Protein AF-0000000084576314 (afdb_homodimer)

Structure (mmCIF, N/CA/C/O backbone):
data_AF-0000000084576314-model_v1
#
loop_
_entity.id
_entity.type
_entity.pdbx_description
1 polymer 'Uncharacterized protein'
#
loop_
_atom_site.group_PDB
_atom_site.id
_atom_site.type_symbol
_atom_site.label_atom_id
_atom_site.label_alt_id
_atom_site.label_comp_id
_atom_site.label_asym_id
_atom_site.label_entity_id
_atom_site.label_seq_id
_atom_site.pdbx_PDB_ins_code
_atom_site.Cartn_x
_atom_site.Cartn_y
_atom_site.Cartn_z
_atom_site.occupancy
_atom_site.B_iso_or_equiv
_atom_site.auth_seq_id
_atom_site.auth_comp_id
_atom_site.auth_asym_id
_atom_site.auth_atom_id
_atom_site.pdbx_PDB_model_num
ATOM 1 N N . MET A 1 1 ? 23.469 118.312 13.883 1 20.16 1 MET A N 1
ATOM 2 C CA . MET A 1 1 ? 24.484 118.375 14.922 1 20.16 1 MET A CA 1
ATOM 3 C C . MET A 1 1 ? 24.5 119.75 15.578 1 20.16 1 MET A C 1
ATOM 5 O O . MET A 1 1 ? 25.094 119.938 16.641 1 20.16 1 MET A O 1
ATOM 9 N N . ASN A 1 2 ? 23.922 120.625 14.766 1 16.31 2 ASN A N 1
ATOM 10 C CA . ASN A 1 2 ? 24.469 121.938 14.82 1 16.31 2 ASN A CA 1
ATOM 11 C C . ASN A 1 2 ? 24.141 122.625 16.141 1 16.31 2 ASN A C 1
ATOM 13 O O . ASN A 1 2 ? 25.031 123.188 16.812 1 16.31 2 ASN A O 1
ATOM 17 N N . SER A 1 3 ? 22.984 123.125 16.281 1 17.83 3 SER A N 1
ATOM 18 C CA . SER A 1 3 ? 22.75 124.562 16.266 1 17.83 3 SER A CA 1
ATOM 19 C C . SER A 1 3 ? 22.594 125.125 17.688 1 17.83 3 SER A C 1
ATOM 21 O O . SER A 1 3 ? 21.516 125.062 18.266 1 17.83 3 SER A O 1
ATOM 23 N N . PHE A 1 4 ? 23.578 124.688 18.641 1 20.58 4 PHE A N 1
ATOM 24 C CA . PHE A 1 4 ? 23.625 124.75 20.094 1 20.58 4 PHE A CA 1
ATOM 25 C C . PHE A 1 4 ? 23.609 126.188 20.594 1 20.58 4 PHE A C 1
ATOM 27 O O . PHE A 1 4 ? 24.641 126.875 20.578 1 20.58 4 PHE A O 1
ATOM 34 N N . SER A 1 5 ? 22.547 126.75 20.016 1 17.62 5 SER A N 1
ATOM 35 C CA . SER A 1 5 ? 22.438 128.25 20.078 1 17.62 5 SER A CA 1
ATOM 36 C C . SER A 1 5 ? 22.656 128.75 21.516 1 17.62 5 SER A C 1
ATOM 38 O O . SER A 1 5 ? 22.078 128.125 22.453 1 17.62 5 SER A O 1
ATOM 40 N N . ALA A 1 6 ? 23.641 129.5 21.688 1 17.08 6 ALA A N 1
ATOM 41 C CA . ALA A 1 6 ? 24.594 130.125 22.594 1 17.08 6 ALA A CA 1
ATOM 42 C C . ALA A 1 6 ? 23.891 131.125 23.516 1 17.08 6 ALA A C 1
ATOM 44 O O . ALA A 1 6 ? 24.234 131.25 24.703 1 17.08 6 ALA A O 1
ATOM 45 N N . SER A 1 7 ? 22.688 131.75 23.094 1 16.14 7 SER A N 1
ATOM 46 C CA . SER A 1 7 ? 22.812 133.125 23.25 1 16.14 7 SER A CA 1
ATOM 47 C C . SER A 1 7 ? 22.609 133.5 24.703 1 16.14 7 SER A C 1
ATOM 49 O O . SER A 1 7 ? 21.531 133.375 25.266 1 16.14 7 SER A O 1
ATOM 51 N N . ILE A 1 8 ? 23.625 133.5 25.672 1 18.94 8 ILE A N 1
ATOM 52 C CA . ILE A 1 8 ? 23.812 133.625 27.109 1 18.94 8 ILE A CA 1
ATOM 53 C C . ILE A 1 8 ? 23.625 135.125 27.469 1 18.94 8 ILE A C 1
ATOM 55 O O . ILE A 1 8 ? 24.125 135.625 28.5 1 18.94 8 ILE A O 1
ATOM 59 N N . THR A 1 9 ? 22.609 135.75 26.734 1 15.67 9 THR A N 1
ATOM 60 C CA . THR A 1 9 ? 22.734 137.25 26.609 1 15.67 9 THR A CA 1
ATOM 61 C C . THR A 1 9 ? 23 137.875 27.969 1 15.67 9 THR A C 1
ATOM 63 O O . THR A 1 9 ? 22.641 137.25 29 1 15.67 9 THR A O 1
ATOM 66 N N . ASN A 1 10 ? 23.203 139.25 28.016 1 15.55 10 ASN A N 1
ATOM 67 C CA . ASN A 1 10 ? 24 140.5 28.375 1 15.55 10 ASN A CA 1
ATOM 68 C C . ASN A 1 10 ? 23.625 141 29.766 1 15.55 10 ASN A C 1
ATOM 70 O O . ASN A 1 10 ? 22.531 140.75 30.25 1 15.55 10 ASN A O 1
ATOM 74 N N . TRP A 1 11 ? 24.391 142.25 30.438 1 16.5 11 TRP A N 1
ATOM 75 C CA . TRP A 1 11 ? 25.484 142.5 31.359 1 16.5 11 TRP A CA 1
ATOM 76 C C . TRP A 1 11 ? 25.016 143.25 32.562 1 16.5 11 TRP A C 1
ATOM 78 O O . TRP A 1 11 ? 25.422 143 33.688 1 16.5 11 TRP A O 1
ATOM 88 N N . LEU A 1 12 ? 23.875 144.25 32.531 1 15.94 12 LEU A N 1
ATOM 89 C CA . LEU A 1 12 ? 23.984 145.625 32.719 1 15.94 12 LEU A CA 1
ATOM 90 C C . LEU A 1 12 ? 23.984 146 34.188 1 15.94 12 LEU A C 1
ATOM 92 O O . LEU A 1 12 ? 23.359 145.375 35 1 15.94 12 LEU A O 1
ATOM 96 N N . GLY A 1 13 ? 24.547 147.375 34.562 1 15.26 13 GLY A N 1
ATOM 97 C CA . GLY A 1 13 ? 25.5 148.125 35.438 1 15.26 13 GLY A CA 1
ATOM 98 C C . GLY A 1 13 ? 24.891 148.5 36.75 1 15.26 13 GLY A C 1
ATOM 99 O O . GLY A 1 13 ? 23.734 148.25 37.031 1 15.26 13 GLY A O 1
ATOM 100 N N . ASN A 1 14 ? 24.922 150 37.156 1 15.3 14 ASN A N 1
ATOM 101 C CA . ASN A 1 14 ? 25.797 150.625 38.094 1 15.3 14 ASN A CA 1
ATOM 102 C C . ASN A 1 14 ? 25.031 151.125 39.312 1 15.3 14 ASN A C 1
ATOM 104 O O . ASN A 1 14 ? 25.422 150.875 40.438 1 15.3 14 ASN A O 1
ATOM 108 N N . SER A 1 15 ? 24.391 152.5 39.344 1 15.24 15 SER A N 1
ATOM 109 C CA . SER A 1 15 ? 24.984 153.625 40.094 1 15.24 15 SER A CA 1
ATOM 110 C C . SER A 1 15 ? 24.406 153.625 41.531 1 15.24 15 SER A C 1
ATOM 112 O O . SER A 1 15 ? 23.375 153 41.812 1 15.24 15 SER A O 1
ATOM 114 N N . ALA A 1 16 ? 24.266 155.125 42.125 1 17.11 16 ALA A N 1
ATOM 115 C CA . ALA A 1 16 ? 24.812 156 43.188 1 17.11 16 ALA A CA 1
ATOM 116 C C . ALA A 1 16 ? 23.844 156.125 44.344 1 17.11 16 ALA A C 1
ATOM 118 O O . ALA A 1 16 ? 22.625 155.875 44.188 1 17.11 16 ALA A O 1
ATOM 119 N N . ARG A 1 17 ? 24.438 156.375 45.531 1 18.44 17 ARG A N 1
ATOM 120 C CA . ARG A 1 17 ? 24.375 156.25 47 1 18.44 17 ARG A CA 1
ATOM 121 C C . ARG A 1 17 ? 23.5 157.375 47.562 1 18.44 17 ARG A C 1
ATOM 123 O O . ARG A 1 17 ? 22.922 157.25 48.625 1 18.44 17 ARG A O 1
ATOM 130 N N . THR A 1 18 ? 23.25 158.625 46.812 1 17.7 18 THR A N 1
ATOM 131 C CA . THR A 1 18 ? 23.594 159.75 47.688 1 17.7 18 THR A CA 1
ATOM 132 C C . THR A 1 18 ? 22.578 159.875 48.812 1 17.7 18 THR A C 1
ATOM 134 O O . THR A 1 18 ? 21.406 159.5 48.625 1 17.7 18 THR A O 1
ATOM 137 N N . SER A 1 19 ? 23.016 160.375 50.062 1 16.98 19 SER A N 1
ATOM 138 C CA . SER A 1 19 ? 22.938 160.375 51.531 1 16.98 19 SER A CA 1
ATOM 139 C C . SER A 1 19 ? 21.844 161.375 51.969 1 16.98 19 SER A C 1
ATOM 141 O O . SER A 1 19 ? 21.094 161.125 52.906 1 16.98 19 SER A O 1
ATOM 143 N N . GLU A 1 20 ? 21.812 162.625 51.438 1 17.23 20 GLU A N 1
ATOM 144 C CA . GLU A 1 20 ? 22.094 163.625 52.5 1 17.23 20 GLU A CA 1
ATOM 145 C C . GLU A 1 20 ? 20.844 164 53.312 1 17.23 20 GLU A C 1
ATOM 147 O O . GLU A 1 20 ? 20.875 163.875 54.562 1 17.23 20 GLU A O 1
ATOM 152 N N . ASN A 1 21 ? 19.922 164.875 52.875 1 17.55 21 ASN A N 1
ATOM 153 C CA . ASN A 1 21 ? 19.766 166.125 53.5 1 17.55 21 ASN A CA 1
ATOM 154 C C . ASN A 1 21 ? 18.5 166.25 54.375 1 17.55 21 ASN A C 1
ATOM 156 O O . ASN A 1 21 ? 17.422 166.5 53.875 1 17.55 21 ASN A O 1
ATOM 160 N N . GLU A 1 22 ? 18.266 165.25 55.156 1 19.33 22 GLU A N 1
ATOM 161 C CA . GLU A 1 22 ? 16.984 165.375 55.844 1 19.33 22 GLU A CA 1
ATOM 162 C C . GLU A 1 22 ? 16.984 166.5 56.875 1 19.33 22 GLU A C 1
ATOM 164 O O . GLU A 1 22 ? 17.734 166.375 57.844 1 19.33 22 GLU A O 1
ATOM 169 N N . SER A 1 23 ? 16.703 167.75 56.375 1 18.94 23 SER A N 1
ATOM 170 C CA . SER A 1 23 ? 16.656 168.875 57.344 1 18.94 23 SER A CA 1
ATOM 171 C C . SER A 1 23 ? 15.57 168.625 58.406 1 18.94 23 SER A C 1
ATOM 173 O O . SER A 1 23 ? 14.633 167.875 58.156 1 18.94 23 SER A O 1
ATOM 175 N N . ALA A 1 24 ? 15.461 169.5 59.469 1 20.81 24 ALA A N 1
ATOM 176 C CA . ALA A 1 24 ? 15.297 169.5 60.938 1 20.81 24 ALA A CA 1
ATOM 177 C C . ALA A 1 24 ? 13.828 169.75 61.312 1 20.81 24 ALA A C 1
ATOM 179 O O . ALA A 1 24 ? 13.445 169.375 62.438 1 20.81 24 ALA A O 1
ATOM 180 N N . PRO A 1 25 ? 12.742 169.625 60.438 1 23.64 25 PRO A N 1
ATOM 181 C CA . PRO A 1 25 ? 11.883 170.75 60.938 1 23.64 25 PRO A CA 1
ATOM 182 C C . PRO A 1 25 ? 11.297 170.375 62.312 1 23.64 25 PRO A C 1
ATOM 184 O O . PRO A 1 25 ? 11.203 169.25 62.719 1 23.64 25 PRO A O 1
ATOM 187 N N . HIS A 1 26 ? 11.039 171.5 63.188 1 21.31 26 HIS A N 1
ATOM 188 C CA . HIS A 1 26 ? 10.836 171.75 64.625 1 21.31 26 HIS A CA 1
ATOM 189 C C . HIS A 1 26 ? 9.453 171.25 65.062 1 21.31 26 HIS A C 1
ATOM 191 O O . HIS A 1 26 ? 8.477 171.375 64.312 1 21.31 26 HIS A O 1
ATOM 197 N N . ARG A 1 27 ? 9.367 170.375 66.062 1 22.91 27 ARG A N 1
ATOM 198 C CA . ARG A 1 27 ? 8.391 169.5 66.688 1 22.91 27 ARG A CA 1
ATOM 199 C C . ARG A 1 27 ? 7.336 170.25 67.438 1 22.91 27 ARG A C 1
ATOM 201 O O . ARG A 1 27 ? 7.328 170.25 68.688 1 22.91 27 ARG A O 1
ATOM 208 N N . GLN A 1 28 ? 6.828 171.375 66.875 1 23.03 28 GLN A N 1
ATOM 209 C CA . GLN A 1 28 ? 6.102 172.125 67.938 1 23.03 28 GLN A CA 1
ATOM 210 C C . GLN A 1 28 ? 4.945 171.375 68.5 1 23.03 28 GLN A C 1
ATOM 212 O O . GLN A 1 28 ? 4.266 170.625 67.75 1 23.03 28 GLN A O 1
ATOM 217 N N . THR A 1 29 ? 4.977 171 69.75 1 23.23 29 THR A N 1
ATOM 218 C CA . THR A 1 29 ? 4.383 170.125 70.688 1 23.23 29 THR A CA 1
ATOM 219 C C . THR A 1 29 ? 2.928 170.5 71 1 23.23 29 THR A C 1
ATOM 221 O O . THR A 1 29 ? 2.277 169.875 71.812 1 23.23 29 THR A O 1
ATOM 224 N N . SER A 1 30 ? 2.137 171 69.938 1 25.97 30 SER A N 1
ATOM 225 C CA . SER A 1 30 ? 0.893 171.5 70.438 1 25.97 30 SER A CA 1
ATOM 226 C C . SER A 1 30 ? 0.046 170.5 71.188 1 25.97 30 SER A C 1
ATOM 228 O O . SER A 1 30 ? -0.097 169.375 70.75 1 25.97 30 SER A O 1
ATOM 230 N N . LEU A 1 31 ? -0.081 170.625 72.438 1 27.41 31 LEU A N 1
ATOM 231 C CA . LEU A 1 31 ? -0.652 169.875 73.562 1 27.41 31 LEU A CA 1
ATOM 232 C C . LEU A 1 31 ? -2.158 169.75 73.438 1 27.41 31 LEU A C 1
ATOM 234 O O . LEU A 1 31 ? -2.926 170.625 73.625 1 27.41 31 LEU A O 1
ATOM 238 N N . ARG A 1 32 ? -2.607 169.25 72.188 1 28.77 32 ARG A N 1
ATOM 239 C CA . ARG A 1 32 ? -4.047 169.375 71.938 1 28.77 32 ARG A CA 1
ATOM 240 C C . ARG A 1 32 ? -4.805 168.5 72.938 1 28.77 32 ARG A C 1
ATOM 242 O O . ARG A 1 32 ? -4.27 167.5 73.5 1 28.77 32 ARG A O 1
ATOM 249 N N . ARG A 1 33 ? -5.922 169 73.312 1 37.41 33 ARG A N 1
ATOM 250 C CA . ARG A 1 33 ? -7.121 168.75 74.125 1 37.41 33 ARG A CA 1
ATOM 251 C C . ARG A 1 33 ? -7.719 167.375 73.812 1 37.41 33 ARG A C 1
ATOM 253 O O . ARG A 1 33 ? -8.531 167.25 72.938 1 37.41 33 ARG A O 1
ATOM 260 N N . HIS A 1 34 ? -6.816 166.25 73.812 1 34.97 34 HIS A N 1
ATOM 261 C CA . HIS A 1 34 ? -7 165 73.25 1 34.97 34 HIS A CA 1
ATOM 262 C C . HIS A 1 34 ? -7.996 164.125 74 1 34.97 34 HIS A C 1
ATOM 264 O O . HIS A 1 34 ? -8.148 162.875 73.75 1 34.97 34 HIS A O 1
ATOM 270 N N . GLY A 1 35 ? -8.469 164.75 75.125 1 34.69 35 GLY A N 1
ATOM 271 C CA . GLY A 1 35 ? -8.922 163.75 76.125 1 34.69 35 GLY A CA 1
ATOM 272 C C . GLY A 1 35 ? -10.156 163 75.688 1 34.69 35 GLY A C 1
ATOM 273 O O . GLY A 1 35 ? -10.234 161.75 75.875 1 34.69 35 GLY A O 1
ATOM 274 N N . GLU A 1 36 ? -11.242 163.75 75.438 1 45.66 36 GLU A N 1
ATOM 275 C CA . GLU A 1 36 ? -12.578 163.125 75.438 1 45.66 36 GLU A CA 1
ATOM 276 C C . GLU A 1 36 ? -12.812 162.25 74.188 1 45.66 36 GLU A C 1
ATOM 278 O O . GLU A 1 36 ? -13.703 161.375 74.188 1 45.66 36 GLU A O 1
ATOM 283 N N . GLY A 1 37 ? -12.133 162.625 73.188 1 45.88 37 GLY A N 1
ATOM 284 C CA . GLY A 1 37 ? -12.281 162 71.875 1 45.88 37 GLY A CA 1
ATOM 285 C C . GLY A 1 37 ? -11.773 160.5 71.875 1 45.88 37 GLY A C 1
ATOM 286 O O . GLY A 1 37 ? -12.078 159.75 70.938 1 45.88 37 GLY A O 1
ATOM 287 N N . ASP A 1 38 ? -10.867 160.25 72.875 1 53.19 38 ASP A N 1
ATOM 288 C CA . ASP A 1 38 ? -10.141 159 72.812 1 53.19 38 ASP A CA 1
ATOM 289 C C . ASP A 1 38 ? -11.031 157.875 73.312 1 53.19 38 ASP A C 1
ATOM 291 O O . ASP A 1 38 ? -10.953 156.75 72.75 1 53.19 38 ASP A O 1
ATOM 295 N N . TYR A 1 39 ? -11.852 158.25 74.188 1 55 39 TYR A N 1
ATOM 296 C CA . TYR A 1 39 ? -12.602 157.125 74.75 1 55 39 TYR A CA 1
ATOM 297 C C . TYR A 1 39 ? -13.625 156.625 73.75 1 55 39 TYR A C 1
ATOM 299 O O . TYR A 1 39 ? -13.812 155.375 73.625 1 55 39 TYR A O 1
ATOM 307 N N . ARG A 1 40 ? -14.297 157.5 73.062 1 58.59 40 ARG A N 1
ATOM 308 C CA . ARG A 1 40 ? -15.266 157.125 72.062 1 58.59 40 ARG A CA 1
ATOM 309 C C . ARG A 1 40 ? -14.602 156.375 71 1 58.59 40 ARG A C 1
ATOM 311 O O . ARG A 1 40 ? -15.172 155.375 70.438 1 58.59 40 ARG A O 1
ATOM 318 N N . GLN A 1 41 ? -13.438 156.75 70.812 1 60.41 41 GLN A N 1
ATOM 319 C CA . GLN A 1 41 ? -12.719 156 69.75 1 60.41 41 GLN A CA 1
ATOM 320 C C . GLN A 1 41 ? -12.305 154.625 70.188 1 60.41 41 GLN A C 1
ATOM 322 O O . GLN A 1 41 ? -12.352 153.75 69.375 1 60.41 41 GLN A O 1
ATOM 327 N N . ARG A 1 42 ? -12.031 154.5 71.375 1 65.5 42 ARG A N 1
ATOM 328 C CA . ARG A 1 42 ? -11.641 153.25 71.875 1 65.5 42 ARG A CA 1
ATOM 329 C C . ARG A 1 42 ? -12.852 152.25 72 1 65.5 42 ARG A C 1
ATOM 331 O O . ARG A 1 42 ? -12.75 151.125 71.688 1 65.5 42 ARG A O 1
ATOM 338 N N . HIS A 1 43 ? -13.914 152.875 72.312 1 63.5 43 HIS A N 1
ATOM 339 C CA . HIS A 1 43 ? -15.148 152.125 72.375 1 63.5 43 HIS A CA 1
ATOM 340 C C . HIS A 1 43 ? -15.602 151.625 71 1 63.5 43 HIS A C 1
ATOM 342 O O . HIS A 1 43 ? -16 150.5 70.812 1 63.5 43 HIS A O 1
ATOM 348 N N . LEU A 1 44 ? -15.547 152.625 70.188 1 65.75 44 LEU A N 1
ATOM 349 C CA . LEU A 1 44 ? -15.898 152.375 68.812 1 65.75 44 LEU A CA 1
ATOM 350 C C . LEU A 1 44 ? -14.914 151.375 68.25 1 65.75 44 LEU A C 1
ATOM 352 O O . LEU A 1 44 ? -15.312 150.375 67.5 1 65.75 44 LEU A O 1
ATOM 356 N N . ALA A 1 45 ? -13.727 151.5 68.625 1 66.81 45 ALA A N 1
ATOM 357 C CA . ALA A 1 45 ? -12.703 150.625 68.188 1 66.81 45 ALA A CA 1
ATOM 358 C C . ALA A 1 45 ? -12.914 149.25 68.812 1 66.81 45 ALA A C 1
ATOM 360 O O . ALA A 1 45 ? -12.742 148.25 68.125 1 66.81 45 ALA A O 1
ATOM 361 N N . LEU A 1 46 ? -13.328 149.25 70 1 70.62 46 LEU A N 1
ATOM 362 C CA . LEU A 1 46 ? -13.594 148 70.688 1 70.62 46 LEU A CA 1
ATOM 363 C C . LEU A 1 46 ? -14.867 147.25 70.188 1 70.62 46 LEU A C 1
ATOM 365 O O . LEU A 1 46 ? -14.93 146.125 70 1 70.62 46 LEU A O 1
ATOM 369 N N . GLU A 1 47 ? -15.812 148.125 69.875 1 69.56 47 GLU A N 1
ATOM 370 C CA . GLU A 1 47 ? -17.031 147.625 69.25 1 69.56 47 GLU A CA 1
ATOM 371 C C . GLU A 1 47 ? -16.734 147.125 67.875 1 69.56 47 GLU A C 1
ATOM 373 O O . GLU A 1 47 ? -17.281 146 67.5 1 69.56 47 GLU A O 1
ATOM 378 N N . GLY A 1 48 ? -15.984 147.875 67.25 1 70.5 48 GLY A N 1
ATOM 379 C CA . GLY A 1 48 ? -15.539 147.375 65.938 1 70.5 48 GLY A CA 1
ATOM 380 C C . GLY A 1 48 ? -14.727 146.125 66.062 1 70.5 48 GLY A C 1
ATOM 381 O O . GLY A 1 48 ? -14.906 145.125 65.25 1 70.5 48 GLY A O 1
ATOM 382 N N . ALA A 1 49 ? -13.914 146 67 1 71.62 49 ALA A N 1
ATOM 383 C CA . ALA A 1 49 ? -13.102 144.875 67.25 1 71.62 49 ALA A CA 1
ATOM 384 C C . ALA A 1 49 ? -13.953 143.625 67.75 1 71.62 49 ALA A C 1
ATOM 386 O O . ALA A 1 49 ? -13.742 142.5 67.312 1 71.62 49 ALA A O 1
ATOM 387 N N . PHE A 1 50 ? -14.945 143.875 68.438 1 72.38 50 PHE A N 1
ATOM 388 C CA . PHE A 1 50 ? -15.891 142.875 68.938 1 72.38 50 PHE A CA 1
ATOM 389 C C . PHE A 1 50 ? -16.781 142.375 67.75 1 72.38 50 PHE A C 1
ATOM 391 O O . PHE A 1 50 ? -17.031 141.25 67.688 1 72.38 50 PHE A O 1
ATOM 398 N N . ALA A 1 51 ? -17.203 143.375 67.062 1 72.75 51 ALA A N 1
ATOM 399 C CA . ALA A 1 51 ? -18 143 65.938 1 72.75 51 ALA A CA 1
ATOM 400 C C . ALA A 1 51 ? -17.203 142.25 64.938 1 72.75 51 ALA A C 1
ATOM 402 O O . ALA A 1 51 ? -17.703 141.25 64.438 1 72.75 51 ALA A O 1
ATOM 403 N N . LYS A 1 52 ? -16.047 142.625 64.812 1 73.94 52 LYS A N 1
ATOM 404 C CA . LYS A 1 52 ? -15.164 141.75 63.906 1 73.94 52 LYS A CA 1
ATOM 405 C C . LYS A 1 52 ? -14.859 140.375 64.562 1 73.94 52 LYS A C 1
ATOM 407 O O . LYS A 1 52 ? -14.859 139.375 63.844 1 73.94 52 LYS A O 1
ATOM 412 N N . ALA A 1 53 ? -14.703 140.25 65.688 1 72.38 53 ALA A N 1
ATOM 413 C CA . ALA A 1 53 ? -14.422 139 66.375 1 72.38 53 ALA A CA 1
ATOM 414 C C . ALA A 1 53 ? -15.641 138.125 66.375 1 72.38 53 ALA A C 1
ATOM 416 O O . ALA A 1 53 ? -15.516 136.875 66.25 1 72.38 53 ALA A O 1
ATOM 417 N N . THR A 1 54 ? -16.797 138.75 66.438 1 73.88 54 THR A N 1
ATOM 418 C CA . THR A 1 54 ? -18.031 137.875 66.375 1 73.88 54 THR A CA 1
ATOM 419 C C . THR A 1 54 ? -18.266 137.375 65 1 73.88 54 THR A C 1
ATOM 421 O O . THR A 1 54 ? -18.672 136.25 64.812 1 73.88 54 THR A O 1
ATOM 424 N N . LYS A 1 55 ? -17.969 138.25 64.062 1 76 55 LYS A N 1
ATOM 425 C CA . LYS A 1 55 ? -18.078 137.875 62.688 1 76 55 LYS A CA 1
ATOM 426 C C . LYS A 1 55 ? -17.062 136.75 62.375 1 76 55 LYS A C 1
ATOM 428 O O . LYS A 1 55 ? -17.391 135.75 61.688 1 76 55 LYS A O 1
ATOM 433 N N . ASP A 1 56 ? -15.961 136.875 62.875 1 76.5 56 ASP A N 1
ATOM 434 C CA . ASP A 1 56 ? -14.922 135.875 62.656 1 76.5 56 ASP A CA 1
ATOM 435 C C . ASP A 1 56 ? -15.258 134.5 63.406 1 76.5 56 ASP A C 1
ATOM 437 O O . ASP A 1 56 ? -15.008 133.5 62.906 1 76.5 56 ASP A O 1
ATOM 441 N N . LEU A 1 57 ? -15.898 134.625 64.438 1 75.81 57 LEU A N 1
ATOM 442 C CA . LEU A 1 57 ? -16.344 133.5 65.188 1 75.81 57 LEU A CA 1
ATOM 443 C C . LEU A 1 57 ? -17.453 132.75 64.5 1 75.81 57 LEU A C 1
ATOM 445 O O . LEU A 1 57 ? -17.453 131.5 64.438 1 75.81 57 LEU A O 1
ATOM 449 N N . GLU A 1 58 ? -18.359 133.5 64 1 79 58 GLU A N 1
ATOM 450 C CA . GLU A 1 58 ? -19.438 132.875 63.219 1 79 58 GLU A CA 1
ATOM 451 C C . GLU A 1 58 ? -18.906 132.25 61.969 1 79 58 GLU A C 1
ATOM 453 O O . GLU A 1 58 ? -19.328 131.125 61.625 1 79 58 GLU A O 1
ATOM 458 N N . ALA A 1 59 ? -17.953 132.875 61.406 1 79.62 59 ALA A N 1
ATOM 459 C CA . ALA A 1 59 ? -17.359 132.25 60.219 1 79.62 59 ALA A CA 1
ATOM 460 C C . ALA A 1 59 ? -16.562 131 60.562 1 79.62 59 ALA A C 1
ATOM 462 O O . ALA A 1 59 ? -16.641 130 59.812 1 79.62 59 ALA A O 1
ATOM 463 N N . THR A 1 60 ? -16.016 130.875 61.594 1 79.69 60 THR A N 1
ATOM 464 C CA . THR A 1 60 ? -15.242 129.75 62 1 79.69 60 THR A CA 1
ATOM 465 C C . THR A 1 60 ? -16.156 128.625 62.469 1 79.69 60 THR A C 1
ATOM 467 O O . THR A 1 60 ? -15.859 127.375 62.25 1 79.69 60 THR A O 1
ATOM 470 N N . LYS A 1 61 ? -17.281 129 63 1 79.25 61 LYS A N 1
ATOM 471 C CA . LYS A 1 61 ? -18.25 127.938 63.406 1 79.25 61 LYS A CA 1
ATOM 472 C C . LYS A 1 61 ? -18.875 127.312 62.188 1 79.25 61 LYS A C 1
ATOM 474 O O . LYS A 1 61 ? -19.094 126.062 62.188 1 79.25 61 LYS A O 1
ATOM 479 N N . ARG A 1 62 ? -19.125 128.125 61.219 1 82.12 62 ARG A N 1
ATOM 480 C CA . ARG A 1 62 ? -19.641 127.562 60 1 82.12 62 ARG A CA 1
ATOM 481 C C . ARG A 1 62 ? -18.625 126.688 59.344 1 82.12 62 ARG A C 1
ATOM 483 O O . ARG A 1 62 ? -18.969 125.562 58.875 1 82.12 62 ARG A O 1
ATOM 490 N N . ARG A 1 63 ? -17.438 126.938 59.438 1 82.5 63 ARG A N 1
ATOM 491 C CA . ARG A 1 63 ? -16.391 126.062 58.875 1 82.5 63 ARG A CA 1
ATOM 492 C C . ARG A 1 63 ? -16.234 124.812 59.688 1 82.5 63 ARG A C 1
ATOM 494 O O . ARG A 1 63 ? -16 123.75 59.125 1 82.5 63 ARG A O 1
ATOM 501 N N . GLU A 1 64 ? -16.484 124.812 60.906 1 81.38 64 GLU A N 1
ATOM 502 C CA . GLU A 1 64 ? -16.453 123.625 61.75 1 81.38 64 GLU A CA 1
ATOM 503 C C . GLU A 1 64 ? -17.594 122.688 61.438 1 81.38 64 GLU A C 1
ATOM 505 O O . GLU A 1 64 ? -17.375 121.5 61.375 1 81.38 64 GLU A O 1
ATOM 510 N N . GLU A 1 65 ? -18.719 123.375 61.125 1 84.25 65 GLU A N 1
ATOM 511 C CA . GLU A 1 65 ? -19.844 122.562 60.75 1 84.25 65 GLU A CA 1
ATOM 512 C C . GLU A 1 65 ? -19.609 121.875 59.406 1 84.25 65 GLU A C 1
ATOM 514 O O . GLU A 1 65 ? -19.891 120.688 59.25 1 84.25 65 GLU A O 1
ATOM 519 N N . ASP A 1 66 ? -18.953 122.562 58.562 1 84.38 66 ASP A N 1
ATOM 520 C CA . ASP A 1 66 ? -18.656 122 57.25 1 84.38 66 ASP A CA 1
ATOM 521 C C . ASP A 1 66 ? -17.594 120.875 57.344 1 84.38 66 ASP A C 1
ATOM 523 O O . ASP A 1 66 ? -17.703 119.875 56.688 1 84.38 66 ASP A O 1
ATOM 527 N N . MET A 1 67 ? -16.719 121.062 58.281 1 85 67 MET A N 1
ATOM 528 C CA . MET A 1 67 ? -15.656 120.062 58.469 1 85 67 MET A CA 1
ATOM 529 C C . MET A 1 67 ? -16.172 118.875 59.188 1 85 67 MET A C 1
ATOM 531 O O . MET A 1 67 ? -15.766 117.75 58.844 1 85 67 MET A O 1
ATOM 535 N N . GLN A 1 68 ? -17.172 119.125 59.969 1 84.19 68 GLN A N 1
ATOM 536 C CA . GLN A 1 68 ? -17.797 118 60.625 1 84.19 68 GLN A CA 1
ATOM 537 C C . GLN A 1 68 ? -18.594 117.188 59.656 1 84.19 68 GLN A C 1
ATOM 539 O O . GLN A 1 68 ? -18.547 115.938 59.688 1 84.19 68 GLN A O 1
ATOM 544 N N . ASP A 1 69 ? -19.188 117.812 58.75 1 86.19 69 ASP A N 1
ATOM 545 C CA . ASP A 1 69 ? -19.938 117.125 57.719 1 86.19 69 ASP A CA 1
ATOM 546 C C . ASP A 1 69 ? -19 116.375 56.781 1 86.19 69 ASP A C 1
ATOM 548 O O . ASP A 1 69 ? -19.281 115.25 56.406 1 86.19 69 ASP A O 1
ATOM 552 N N . ALA A 1 70 ? -17.922 116.938 56.625 1 86.81 70 ALA A N 1
ATOM 553 C CA . ALA A 1 70 ? -16.938 116.312 55.75 1 86.81 70 ALA A CA 1
ATOM 554 C C . ALA A 1 70 ? -16.312 115.125 56.406 1 86.81 70 ALA A C 1
ATOM 556 O O . ALA A 1 70 ? -16.109 114.062 55.781 1 86.81 70 ALA A O 1
ATOM 557 N N . ILE A 1 71 ? -16.078 115.125 57.656 1 87.81 71 ILE A N 1
ATOM 558 C CA . ILE A 1 71 ? -15.523 114 58.438 1 87.81 71 ILE A CA 1
ATOM 559 C C . ILE A 1 71 ? -16.516 112.875 58.469 1 87.81 71 ILE A C 1
ATOM 561 O O . ILE A 1 71 ? -16.141 111.688 58.281 1 87.81 71 ILE A O 1
ATOM 565 N N . GLN A 1 72 ? -17.812 113.375 58.594 1 87.31 72 GLN A N 1
ATOM 566 C CA . GLN A 1 72 ? -18.844 112.312 58.625 1 87.31 72 GLN A CA 1
ATOM 567 C C . GLN A 1 72 ? -18.984 111.625 57.281 1 87.31 72 GLN A C 1
ATOM 569 O O . GLN A 1 72 ? -19.125 110.375 57.219 1 87.31 72 GLN A O 1
ATOM 574 N N . THR A 1 73 ? -18.875 112.375 56.281 1 88.62 73 THR A N 1
ATOM 575 C CA . THR A 1 73 ? -18.984 111.812 54.938 1 88.62 73 THR A CA 1
ATOM 576 C C . THR A 1 73 ? -17.797 110.938 54.656 1 88.62 73 THR A C 1
ATOM 578 O O . THR A 1 73 ? -17.953 109.812 54.125 1 88.62 73 THR A O 1
ATOM 581 N N . LEU A 1 74 ? -16.625 111.25 55.062 1 88.94 74 LEU A N 1
ATOM 582 C CA . LEU A 1 74 ? -15.406 110.5 54.812 1 88.94 74 LEU A CA 1
ATOM 583 C C . LEU A 1 74 ? -15.406 109.188 55.656 1 88.94 74 LEU A C 1
ATOM 585 O O . LEU A 1 74 ? -14.969 108.125 55.188 1 88.94 74 LEU A O 1
ATOM 589 N N . GLN A 1 75 ? -16.047 109.312 56.781 1 87.56 75 GLN A N 1
ATOM 590 C CA . GLN A 1 75 ? -16.156 108.125 57.656 1 87.56 75 GLN A CA 1
ATOM 591 C C . GLN A 1 75 ? -17.109 107.125 57.062 1 87.56 75 GLN A C 1
ATOM 593 O O . GLN A 1 75 ? -16.828 105.938 57.062 1 87.56 75 GLN A O 1
ATOM 598 N N . THR A 1 76 ? -18.156 107.625 56.5 1 89.12 76 THR A N 1
ATOM 599 C CA . THR A 1 76 ? -19.125 106.688 55.844 1 89.12 76 THR A CA 1
ATOM 600 C C . THR A 1 76 ? -18.516 106.062 54.625 1 89.12 76 THR A C 1
ATOM 602 O O . THR A 1 76 ? -18.672 104.875 54.406 1 89.12 76 THR A O 1
ATOM 605 N N . GLU A 1 77 ? -17.781 106.75 53.938 1 87.94 77 GLU A N 1
ATOM 606 C CA . GLU A 1 77 ? -17.125 106.25 52.75 1 87.94 77 GLU A CA 1
ATOM 607 C C . GLU A 1 77 ? -16.047 105.188 53.094 1 87.94 77 GLU A C 1
ATOM 609 O O . GLU A 1 77 ? -15.922 104.188 52.469 1 87.94 77 GLU A O 1
ATOM 614 N N . LEU A 1 78 ? -15.352 105.5 54.188 1 87.38 78 LEU A N 1
ATOM 615 C CA . LEU A 1 78 ? -14.32 104.562 54.656 1 87.38 78 LEU A CA 1
ATOM 616 C C . LEU A 1 78 ? -14.93 103.25 55.125 1 87.38 78 LEU A C 1
ATOM 618 O O . LEU A 1 78 ? -14.406 102.188 54.812 1 87.38 78 LEU A O 1
ATOM 622 N N . ASP A 1 79 ? -16.094 103.375 55.75 1 88.06 79 ASP A N 1
ATOM 623 C CA . ASP A 1 79 ? -16.766 102.188 56.219 1 88.06 79 ASP A CA 1
ATOM 624 C C . ASP A 1 79 ? -17.312 101.375 55.031 1 88.06 79 ASP A C 1
ATOM 626 O O . ASP A 1 79 ? -17.203 100.125 55.031 1 88.06 79 ASP A O 1
ATOM 630 N N . GLU A 1 80 ? -17.75 102.062 54.031 1 89.56 80 GLU A N 1
ATOM 631 C CA . GLU A 1 80 ? -18.266 101.375 52.844 1 89.56 80 GLU A CA 1
ATOM 632 C C . GLU A 1 80 ? -17.141 100.688 52.094 1 89.56 80 GLU A C 1
ATOM 634 O O . GLU A 1 80 ? -17.312 99.562 51.656 1 89.56 80 GLU A O 1
ATOM 639 N N . GLU A 1 81 ? -15.945 101.188 52.062 1 87.94 81 GLU A N 1
ATOM 640 C CA . GLU A 1 81 ? -14.812 100.625 51.375 1 87.94 81 GLU A CA 1
ATOM 641 C C . GLU A 1 81 ? -14.25 99.438 52.156 1 87.94 81 GLU A C 1
ATOM 643 O O . GLU A 1 81 ? -13.852 98.438 51.562 1 87.94 81 GLU A O 1
ATOM 648 N N . ARG A 1 82 ? -14.406 99.562 53.5 1 87 82 ARG A N 1
ATOM 649 C CA . ARG A 1 82 ? -13.945 98.438 54.344 1 87 82 ARG A CA 1
ATOM 650 C C . ARG A 1 82 ? -14.852 97.25 54.188 1 87 82 ARG A C 1
ATOM 652 O O . ARG A 1 82 ? -14.367 96.125 54.125 1 87 82 ARG A O 1
ATOM 659 N N . LEU A 1 83 ? -16.141 97.5 54 1 90.12 83 LEU A N 1
ATOM 660 C CA . LEU A 1 83 ? -17.094 96.375 53.812 1 90.12 83 LEU A CA 1
ATOM 661 C C . LEU A 1 83 ? -16.922 95.75 52.438 1 90.12 83 LEU A C 1
ATOM 663 O O . LEU A 1 83 ? -16.953 94.5 52.312 1 90.12 83 LEU A O 1
ATOM 667 N N . ALA A 1 84 ? -16.578 96.562 51.5 1 88.38 84 ALA A N 1
ATOM 668 C CA . ALA A 1 84 ? -16.375 96.062 50.125 1 88.38 84 ALA A CA 1
ATOM 669 C C . ALA A 1 84 ? -15.102 95.25 50.031 1 88.38 84 ALA A C 1
ATOM 671 O O . ALA A 1 84 ? -15.07 94.188 49.375 1 88.38 84 ALA A O 1
ATOM 672 N N . ARG A 1 85 ? -14.047 95.562 50.75 1 86.75 85 ARG A N 1
ATOM 673 C CA . ARG A 1 85 ? -12.781 94.875 50.781 1 86.75 85 ARG A CA 1
ATOM 674 C C . ARG A 1 85 ? -12.945 93.5 51.406 1 86.75 85 ARG A C 1
ATOM 676 O O . ARG A 1 85 ? -12.438 92.5 50.906 1 86.75 85 ARG A O 1
ATOM 683 N N . LYS A 1 86 ? -13.812 93.562 52.531 1 88 86 LYS A N 1
ATOM 684 C CA . LYS A 1 86 ? -14.031 92.312 53.219 1 88 86 LYS A CA 1
ATOM 685 C C . LYS A 1 86 ? -14.812 91.312 52.344 1 88 86 LYS A C 1
ATOM 687 O O . LYS A 1 86 ? -14.492 90.125 52.281 1 88 86 LYS A O 1
ATOM 692 N N . ALA A 1 87 ? -15.727 91.875 51.594 1 89.69 87 ALA A N 1
ATOM 693 C CA . ALA A 1 87 ? -16.516 91.062 50.688 1 89.69 87 ALA A CA 1
ATOM 694 C C . ALA A 1 87 ? -15.656 90.438 49.594 1 89.69 87 ALA A C 1
ATOM 696 O O . ALA A 1 87 ? -15.766 89.312 49.25 1 89.69 87 ALA A O 1
ATOM 697 N N . ASN A 1 88 ? -14.68 91.25 49.062 1 87.62 88 ASN A N 1
ATOM 698 C CA . ASN A 1 88 ? -13.781 90.812 48 1 87.62 88 ASN A CA 1
ATOM 699 C C . ASN A 1 88 ? -12.789 89.75 48.5 1 87.62 88 ASN A C 1
ATOM 701 O O . ASN A 1 88 ? -12.469 88.812 47.781 1 87.62 88 ASN A O 1
ATOM 705 N N . GLU A 1 89 ? -12.43 89.938 49.781 1 89.31 89 GLU A N 1
ATOM 706 C CA . GLU A 1 89 ? -11.5 89 50.375 1 89.31 89 GLU A CA 1
ATOM 707 C C . GLU A 1 89 ? -12.148 87.625 50.531 1 89.31 89 GLU A C 1
ATOM 709 O O . GLU A 1 89 ? -11.508 86.562 50.281 1 89.31 89 GLU A O 1
ATOM 714 N N . GLU A 1 90 ? -13.445 87.625 50.812 1 90.44 90 GLU A N 1
ATOM 715 C CA . GLU A 1 90 ? -14.164 86.375 50.938 1 90.44 90 GLU A CA 1
ATOM 716 C C . GLU A 1 90 ? -14.367 85.688 49.594 1 90.44 90 GLU A C 1
ATOM 718 O O . GLU A 1 90 ? -14.18 84.5 49.469 1 90.44 90 GLU A O 1
ATOM 723 N N . GLN A 1 91 ? -14.625 86.5 48.594 1 90.44 91 GLN A N 1
ATOM 724 C CA . GLN A 1 91 ? -14.805 85.938 47.25 1 90.44 91 GLN A CA 1
ATOM 725 C C . GLN A 1 91 ? -13.484 85.438 46.688 1 90.44 91 GLN A C 1
ATOM 727 O O . GLN A 1 91 ? -13.461 84.375 46.031 1 90.44 91 GLN A O 1
ATOM 732 N N . LEU A 1 92 ? -12.406 86.125 47.062 1 87.5 92 LEU A N 1
ATOM 733 C CA . LEU A 1 92 ? -11.078 85.688 46.656 1 87.5 92 LEU A CA 1
ATOM 734 C C . LEU A 1 92 ? -10.727 84.312 47.281 1 87.5 92 LEU A C 1
ATOM 736 O O . LEU A 1 92 ? -10.234 83.438 46.594 1 87.5 92 LEU A O 1
ATOM 740 N N . ARG A 1 93 ? -11.125 84.188 48.531 1 89.44 93 ARG A N 1
ATOM 741 C CA . ARG A 1 93 ? -10.852 82.938 49.25 1 89.44 93 ARG A CA 1
ATOM 742 C C . ARG A 1 93 ? -11.633 81.812 48.625 1 89.44 93 ARG A C 1
ATOM 744 O O . ARG A 1 93 ? -11.078 80.75 48.375 1 89.44 93 ARG A O 1
ATOM 751 N N . GLN A 1 94 ? -12.82 82.062 48.219 1 91.19 94 GLN A N 1
ATOM 752 C CA . GLN A 1 94 ? -13.672 81.062 47.625 1 91.19 94 GLN A CA 1
ATOM 753 C C . GLN A 1 94 ? -13.172 80.625 46.25 1 91.19 94 GLN A C 1
ATOM 755 O O . GLN A 1 94 ? -13.125 79.438 45.906 1 91.19 94 GLN A O 1
ATOM 760 N N . ALA A 1 95 ? -12.656 81.625 45.5 1 88.12 95 ALA A N 1
ATOM 761 C CA . ALA A 1 95 ? -12.156 81.375 44.156 1 88.12 95 ALA A CA 1
ATOM 762 C C . ALA A 1 95 ? -10.859 80.562 44.188 1 88.12 95 ALA A C 1
ATOM 764 O O . ALA A 1 95 ? -10.648 79.625 43.375 1 88.12 95 ALA A O 1
ATOM 765 N N . GLU A 1 96 ? -10.086 80.875 45.25 1 89.31 96 GLU A N 1
ATOM 766 C CA . GLU A 1 96 ? -8.82 80.188 45.406 1 89.31 96 GLU A CA 1
ATOM 767 C C . GLU A 1 96 ? -9.062 78.688 45.812 1 89.31 96 GLU A C 1
ATOM 769 O O . GLU A 1 96 ? -8.391 77.812 45.312 1 89.31 96 GLU A O 1
ATOM 774 N N . GLU A 1 97 ? -10.109 78.5 46.594 1 90.88 97 GLU A N 1
ATOM 775 C CA . GLU A 1 97 ? -10.469 77.125 47.031 1 90.88 97 GLU A CA 1
ATOM 776 C C . GLU A 1 97 ? -11.016 76.312 45.844 1 90.88 97 GLU A C 1
ATOM 778 O O . GLU A 1 97 ? -10.664 75.188 45.688 1 90.88 97 GLU A O 1
ATOM 783 N N . ASN A 1 98 ? -11.727 76.938 45.062 1 88.88 98 ASN A N 1
ATOM 784 C CA . ASN A 1 98 ? -12.273 76.312 43.875 1 88.88 98 ASN A CA 1
ATOM 785 C C . ASN A 1 98 ? -11.18 75.938 42.875 1 88.88 98 ASN A C 1
ATOM 787 O O . ASN A 1 98 ? -11.172 74.812 42.312 1 88.88 98 ASN A O 1
ATOM 791 N N . ALA A 1 99 ? -10.25 76.875 42.75 1 85.88 99 ALA A N 1
ATOM 792 C CA . ALA A 1 99 ? -9.133 76.625 41.812 1 85.88 99 ALA A CA 1
ATOM 793 C C . ALA A 1 99 ? -8.281 75.438 42.312 1 85.88 99 ALA A C 1
ATOM 795 O O . ALA A 1 99 ? -7.879 74.625 41.5 1 85.88 99 ALA A O 1
ATOM 796 N N . GLU A 1 100 ? -8.195 75.438 43.625 1 90 100 GLU A N 1
ATOM 797 C CA . GLU A 1 100 ? -7.402 74.312 44.188 1 90 100 GLU A CA 1
ATOM 798 C C . GLU A 1 100 ? -8.125 73 44.031 1 90 100 GLU A C 1
ATOM 800 O O . GLU A 1 100 ? -7.5 72 43.75 1 90 100 GLU A O 1
ATOM 805 N N . ARG A 1 101 ? -9.398 73 44.156 1 90.19 101 ARG A N 1
ATOM 806 C CA . ARG A 1 101 ? -10.203 71.75 44.031 1 90.19 101 ARG A CA 1
ATOM 807 C C . ARG A 1 101 ? -10.156 71.25 42.594 1 90.19 101 ARG A C 1
ATOM 809 O O . ARG A 1 101 ? -9.945 70.062 42.375 1 90.19 101 ARG A O 1
ATOM 816 N N . TYR A 1 102 ? -10.18 72.125 41.656 1 89.25 102 TYR A N 1
ATOM 817 C CA . TYR A 1 102 ? -10.156 71.688 40.25 1 89.25 102 TYR A CA 1
ATOM 818 C C . TYR A 1 102 ? -8.766 71.25 39.844 1 89.25 102 TYR A C 1
ATOM 820 O O . TYR A 1 102 ? -8.625 70.312 39.031 1 89.25 102 TYR A O 1
ATOM 828 N N . LYS A 1 103 ? -7.809 71.938 40.438 1 87.88 103 LYS A N 1
ATOM 829 C CA . LYS A 1 103 ? -6.434 71.5 40.188 1 87.88 103 LYS A CA 1
ATOM 830 C C . LYS A 1 103 ? -6.176 70.125 40.688 1 87.88 103 LYS A C 1
ATOM 832 O O . LYS A 1 103 ? -5.613 69.312 39.969 1 87.88 103 LYS A O 1
ATOM 837 N N . LYS A 1 104 ? -6.676 69.75 41.812 1 90.88 104 LYS A N 1
ATOM 838 C CA . LYS A 1 104 ? -6.523 68.438 42.375 1 90.88 104 LYS A CA 1
ATOM 839 C C . LYS A 1 104 ? -7.309 67.438 41.594 1 90.88 104 LYS A C 1
ATOM 841 O O . LYS A 1 104 ? -6.809 66.312 41.312 1 90.88 104 LYS A O 1
ATOM 846 N N . HIS A 1 105 ? -8.383 67.812 41.125 1 91.69 105 HIS A N 1
ATOM 847 C CA . HIS A 1 105 ? -9.219 66.938 40.312 1 91.69 105 HIS A CA 1
ATOM 848 C C . HIS A 1 105 ? -8.578 66.625 38.969 1 91.69 105 HIS A C 1
ATOM 850 O O . HIS A 1 105 ? -8.562 65.5 38.5 1 91.69 105 HIS A O 1
ATOM 856 N N . ALA A 1 106 ? -7.992 67.625 38.406 1 87.06 106 ALA A N 1
ATOM 857 C CA . ALA A 1 106 ? -7.312 67.5 37.125 1 87.06 106 ALA A CA 1
ATOM 858 C C . ALA A 1 106 ? -6.098 66.562 37.25 1 87.06 106 ALA A C 1
ATOM 860 O O . ALA A 1 106 ? -5.855 65.688 36.375 1 87.06 106 ALA A O 1
ATOM 861 N N . THR A 1 107 ? -5.434 66.75 38.344 1 90.88 107 THR A N 1
ATOM 862 C CA . THR A 1 107 ? -4.27 65.875 38.562 1 90.88 107 THR A CA 1
ATOM 863 C C . THR A 1 107 ? -4.688 64.438 38.781 1 90.88 107 THR A C 1
ATOM 865 O O . THR A 1 107 ? -4.043 63.5 38.25 1 90.88 107 THR A O 1
ATOM 868 N N . HIS A 1 108 ? -5.812 64.25 39.406 1 92.56 108 HIS A N 1
ATOM 869 C CA . HIS A 1 108 ? -6.344 62.906 39.625 1 92.56 108 HIS A CA 1
ATOM 870 C C . HIS A 1 108 ? -6.797 62.281 38.312 1 92.56 108 HIS A C 1
ATOM 872 O O . HIS A 1 108 ? -6.457 61.125 38.031 1 92.56 108 HIS A O 1
ATOM 878 N N . LEU A 1 109 ? -7.398 63.031 37.5 1 88.69 109 LEU A N 1
ATOM 879 C CA . LEU A 1 109 ? -7.887 62.531 36.219 1 88.69 109 LEU A CA 1
ATOM 880 C C . LEU A 1 109 ? -6.723 62.219 35.281 1 88.69 109 LEU A C 1
ATOM 882 O O . LEU A 1 109 ? -6.762 61.25 34.531 1 88.69 109 LEU A O 1
ATOM 886 N N . SER A 1 110 ? -5.727 63.094 35.406 1 91.56 110 SER A N 1
ATOM 887 C CA . SER A 1 110 ? -4.539 62.906 34.594 1 91.56 110 SER A CA 1
ATOM 888 C C . SER A 1 110 ? -3.828 61.594 34.969 1 91.56 110 SER A C 1
ATOM 890 O O . SER A 1 110 ? -3.385 60.844 34.094 1 91.56 110 SER A O 1
ATOM 892 N N . SER A 1 111 ? -3.842 61.281 36.219 1 92.62 111 SER A N 1
ATOM 893 C CA . SER A 1 111 ? -3.232 60.062 36.719 1 92.62 111 SER A CA 1
ATOM 894 C C . SER A 1 111 ? -4.035 58.844 36.281 1 92.62 111 SER A C 1
ATOM 896 O O . SER A 1 111 ? -3.463 57.844 35.844 1 92.62 111 SER A O 1
ATOM 898 N N . GLN A 1 112 ? -5.27 58.875 36.25 1 91.38 112 GLN A N 1
ATOM 899 C CA . GLN A 1 112 ? -6.148 57.812 35.844 1 91.38 112 GLN A CA 1
ATOM 900 C C . GLN A 1 112 ? -6.047 57.562 34.312 1 91.38 112 GLN A C 1
ATOM 902 O O . GLN A 1 112 ? -6.062 56.406 33.875 1 91.38 112 GLN A O 1
ATOM 907 N N . LEU A 1 113 ? -5.941 58.594 33.656 1 89.94 113 LEU A N 1
ATOM 908 C CA . LEU A 1 113 ? -5.797 58.5 32.219 1 89.94 113 LEU A CA 1
ATOM 909 C C . LEU A 1 113 ? -4.5 57.781 31.844 1 89.94 113 LEU A C 1
ATOM 911 O O . LEU A 1 113 ? -4.496 56.906 30.984 1 89.94 113 LEU A O 1
ATOM 915 N N . LYS A 1 114 ? -3.467 58.156 32.531 1 91.12 114 LYS A N 1
ATOM 916 C CA . LYS A 1 114 ? -2.186 57.5 32.281 1 91.12 114 LYS A CA 1
ATOM 917 C C . LYS A 1 114 ? -2.254 56.031 32.625 1 91.12 114 LYS A C 1
ATOM 919 O O . LYS A 1 114 ? -1.764 55.188 31.844 1 91.12 114 LYS A O 1
ATOM 924 N N . ALA A 1 115 ? -2.924 55.719 33.625 1 92.06 115 ALA A N 1
ATOM 925 C CA . ALA A 1 115 ? -3.074 54.312 34.062 1 92.06 115 ALA A CA 1
ATOM 926 C C . ALA A 1 115 ? -3.918 53.531 33.031 1 92.06 115 ALA A C 1
ATOM 928 O O . ALA A 1 115 ? -3.561 52.406 32.656 1 92.06 115 ALA A O 1
ATOM 929 N N . SER A 1 116 ? -4.953 54.125 32.625 1 90.69 116 SER A N 1
ATOM 930 C CA . SER A 1 116 ? -5.844 53.5 31.656 1 90.69 116 SER A CA 1
ATOM 931 C C . SER A 1 116 ? -5.148 53.281 30.312 1 90.69 116 SER A C 1
ATOM 933 O O . SER A 1 116 ? -5.285 52.219 29.703 1 90.69 116 SER A O 1
ATOM 935 N N . ASN A 1 117 ? -4.375 54.281 30.016 1 90.62 117 ASN A N 1
ATOM 936 C CA . ASN A 1 117 ? -3.633 54.156 28.75 1 90.62 117 ASN A CA 1
ATOM 937 C C . ASN A 1 117 ? -2.572 53.062 28.828 1 90.62 117 ASN A C 1
ATOM 939 O O . ASN A 1 117 ? -2.359 52.344 27.859 1 90.62 117 ASN A O 1
ATOM 943 N N . MET A 1 118 ? -1.984 52.938 29.906 1 91.19 118 MET A N 1
ATOM 944 C CA . MET A 1 118 ? -1.002 51.875 30.109 1 91.19 118 MET A CA 1
ATOM 945 C C . MET A 1 118 ? -1.66 50.5 30.016 1 91.19 118 MET A C 1
ATOM 947 O O . MET A 1 118 ? -1.131 49.594 29.359 1 91.19 118 MET A O 1
ATOM 951 N N . GLN A 1 119 ? -2.766 50.375 30.531 1 91.44 119 GLN A N 1
ATOM 952 C CA . GLN A 1 119 ? -3.502 49.125 30.484 1 91.44 119 GLN A CA 1
ATOM 953 C C . GLN A 1 119 ? -3.967 48.812 29.062 1 91.44 119 GLN A C 1
ATOM 955 O O . GLN A 1 119 ? -3.883 47.656 28.609 1 91.44 119 GLN A O 1
ATOM 960 N N . LYS A 1 120 ? -4.461 49.812 28.484 1 87.38 120 LYS A N 1
ATOM 961 C CA . LYS A 1 120 ? -4.887 49.656 27.094 1 87.38 120 LYS A CA 1
ATOM 962 C C . LYS A 1 120 ? -3.736 49.156 26.219 1 87.38 120 LYS A C 1
ATOM 964 O O . LYS A 1 120 ? -3.902 48.25 25.422 1 87.38 120 LYS A O 1
ATOM 969 N N . ASN A 1 121 ? -2.615 49.812 26.406 1 90.38 121 ASN A N 1
ATOM 970 C CA . ASN A 1 121 ? -1.444 49.438 25.625 1 90.38 121 ASN A CA 1
ATOM 971 C C . ASN A 1 121 ? -1.033 48 25.922 1 90.38 121 ASN A C 1
ATOM 973 O O . ASN A 1 121 ? -0.653 47.25 25 1 90.38 121 ASN A O 1
ATOM 977 N N . GLU A 1 122 ? -1.111 47.531 27.078 1 90.69 122 GLU A N 1
ATOM 978 C CA . GLU A 1 122 ? -0.774 46.188 27.453 1 90.69 122 GLU A CA 1
ATOM 979 C C . GLU A 1 122 ? -1.724 45.188 26.812 1 90.69 122 GLU A C 1
ATOM 981 O O . GLU A 1 122 ? -1.286 44.156 26.281 1 90.69 122 GLU A O 1
ATOM 986 N N . VAL A 1 123 ? -2.924 45.469 26.781 1 89.25 123 VAL A N 1
ATOM 987 C CA . VAL A 1 123 ? -3.914 44.562 26.219 1 89.25 123 VAL A CA 1
ATOM 988 C C . VAL A 1 123 ? -3.77 44.531 24.688 1 89.25 123 VAL A C 1
ATOM 990 O O . VAL A 1 123 ? -3.895 43.469 24.078 1 89.25 123 VAL A O 1
ATOM 993 N N . GLU A 1 124 ? -3.453 45.75 24.25 1 89.94 124 GLU A N 1
ATOM 994 C CA . GLU A 1 124 ? -3.242 45.812 22.812 1 89.94 124 GLU A CA 1
ATOM 995 C C . GLU A 1 124 ? -2.047 44.938 22.391 1 89.94 124 GLU A C 1
ATOM 997 O O . GLU A 1 124 ? -2.104 44.25 21.375 1 89.94 124 GLU A O 1
ATOM 1002 N N . ARG A 1 125 ? -1.064 44.938 23.078 1 88.94 125 ARG A N 1
ATOM 1003 C CA . ARG A 1 125 ? 0.104 44.094 22.812 1 88.94 125 ARG A CA 1
ATOM 1004 C C . ARG A 1 125 ? -0.234 42.625 22.938 1 88.94 125 ARG A C 1
ATOM 1006 O O . ARG A 1 125 ? 0.168 41.812 22.109 1 88.94 125 ARG A O 1
ATOM 1013 N N . ALA A 1 126 ? -0.912 42.344 23.906 1 87.44 126 ALA A N 1
ATOM 1014 C CA . ALA A 1 126 ? -1.323 40.969 24.125 1 87.44 126 ALA A CA 1
ATOM 1015 C C . ALA A 1 126 ? -2.234 40.5 23 1 87.44 126 ALA A C 1
ATOM 1017 O O . ALA A 1 126 ? -2.115 39.344 22.547 1 87.44 126 ALA A O 1
ATOM 1018 N N . PHE A 1 127 ? -3.09 41.344 22.625 1 86.75 127 PHE A N 1
ATOM 1019 C CA . PHE A 1 127 ? -3.996 41.031 21.531 1 86.75 127 PHE A CA 1
ATOM 1020 C C . PHE A 1 127 ? -3.219 40.75 20.25 1 86.75 127 PHE A C 1
ATOM 1022 O O . PHE A 1 127 ? -3.496 39.781 19.531 1 86.75 127 PHE A O 1
ATOM 1029 N N . ALA A 1 128 ? -2.303 41.625 20.031 1 86.5 128 ALA A N 1
ATOM 1030 C CA . ALA A 1 128 ? -1.488 41.469 18.828 1 86.5 128 ALA A CA 1
ATOM 1031 C C . ALA A 1 128 ? -0.719 40.156 18.859 1 86.5 128 ALA A C 1
ATOM 1033 O O . ALA A 1 128 ? -0.626 39.469 17.844 1 86.5 128 ALA A O 1
ATOM 1034 N N . ARG A 1 129 ? -0.172 39.719 19.875 1 84.62 129 ARG A N 1
ATOM 1035 C CA . ARG A 1 129 ? 0.535 38.469 20.047 1 84.62 129 ARG A CA 1
ATOM 1036 C C . ARG A 1 129 ? -0.398 37.281 19.812 1 84.62 129 ARG A C 1
ATOM 1038 O O . ARG A 1 129 ? -0.041 36.312 19.109 1 84.62 129 ARG A O 1
ATOM 1045 N N . LEU A 1 130 ? -1.51 37.406 20.359 1 83.75 130 LEU A N 1
ATOM 1046 C CA . LEU A 1 130 ? -2.486 36.312 20.234 1 83.75 130 LEU A CA 1
ATOM 1047 C C . LEU A 1 130 ? -2.959 36.156 18.797 1 83.75 130 LEU A C 1
ATOM 1049 O O . LEU A 1 130 ? -3.191 35.062 18.328 1 83.75 130 LEU A O 1
ATOM 1053 N N . GLU A 1 131 ? -3.105 37.312 18.25 1 84.81 131 GLU A N 1
ATOM 1054 C CA . GLU A 1 131 ? -3.494 37.281 16.844 1 84.81 131 GLU A CA 1
ATOM 1055 C C . GLU A 1 131 ? -2.453 36.562 15.992 1 84.81 131 GLU A C 1
ATOM 1057 O O . GLU A 1 131 ? -2.801 35.75 15.125 1 84.81 131 GLU A O 1
ATOM 1062 N N . THR A 1 132 ? -1.303 36.781 16.203 1 84 132 THR A N 1
ATOM 1063 C CA . THR A 1 132 ? -0.22 36.125 15.492 1 84 132 THR A CA 1
ATOM 1064 C C . THR A 1 132 ? -0.211 34.625 15.789 1 84 132 THR A C 1
ATOM 1066 O O . THR A 1 132 ? -0.034 33.812 14.891 1 84 132 THR A O 1
ATOM 1069 N N . GLU A 1 133 ? -0.387 34.312 16.969 1 80.56 133 GLU A N 1
ATOM 1070 C CA . GLU A 1 133 ? -0.437 32.906 17.375 1 80.56 133 GLU A CA 1
ATOM 1071 C C . GLU A 1 133 ? -1.62 32.188 16.734 1 80.56 133 GLU A C 1
ATOM 1073 O O . GLU A 1 133 ? -1.498 31.047 16.312 1 80.56 133 GLU A O 1
ATOM 1078 N N . GLN A 1 134 ? -2.652 32.875 16.734 1 81.38 134 GLN A N 1
ATOM 1079 C CA . GLN A 1 134 ? -3.84 32.312 16.109 1 81.38 134 GLN A CA 1
ATOM 1080 C C . GLN A 1 134 ? -3.602 32.031 14.625 1 81.38 134 GLN A C 1
ATOM 1082 O O . GLN A 1 134 ? -3.998 30.969 14.117 1 81.38 134 GLN A O 1
ATOM 1087 N N . GLU A 1 135 ? -3.064 32.969 14.07 1 80.19 135 GLU A N 1
ATOM 1088 C CA . GLU A 1 135 ? -2.748 32.75 12.656 1 80.19 135 GLU A CA 1
ATOM 1089 C C . GLU A 1 135 ? -1.848 31.531 12.461 1 80.19 135 GLU A C 1
ATOM 1091 O O . GLU A 1 135 ? -2.045 30.75 11.531 1 80.19 135 GLU A O 1
ATOM 1096 N N . HIS A 1 136 ? -0.975 31.391 13.305 1 77.06 136 HIS A N 1
ATOM 1097 C CA . HIS A 1 136 ? -0.083 30.234 13.273 1 77.06 136 HIS A CA 1
ATOM 1098 C C . HIS A 1 136 ? -0.849 28.938 13.516 1 77.06 136 HIS A C 1
ATOM 1100 O O . HIS A 1 136 ? -0.625 27.953 12.828 1 77.06 136 HIS A O 1
ATOM 1106 N N . LEU A 1 137 ? -1.669 29.078 14.406 1 72.38 137 LEU A N 1
ATOM 1107 C CA . LEU A 1 137 ? -2.465 27.906 14.742 1 72.38 137 LEU A CA 1
ATOM 1108 C C . LEU A 1 137 ? -3.393 27.531 13.586 1 72.38 137 LEU A C 1
ATOM 1110 O O . LEU A 1 137 ? -3.562 26.344 13.289 1 72.38 137 LEU A O 1
ATOM 1114 N N . ILE A 1 138 ? -3.947 28.5 13.07 1 74.94 138 ILE A N 1
ATOM 1115 C CA . ILE A 1 138 ? -4.809 28.234 11.922 1 74.94 138 ILE A CA 1
ATOM 1116 C C . ILE A 1 138 ? -4 27.594 10.805 1 74.94 138 ILE A C 1
ATOM 1118 O O . ILE A 1 138 ? -4.445 26.609 10.203 1 74.94 138 ILE A O 1
ATOM 1122 N N . SER A 1 139 ? -2.93 28.125 10.617 1 73.75 139 SER A N 1
ATOM 1123 C CA . SER A 1 139 ? -2.047 27.547 9.609 1 73.75 139 SER A CA 1
ATOM 1124 C C . SER A 1 139 ? -1.673 26.109 9.953 1 73.75 139 SER A C 1
ATOM 1126 O O . SER A 1 139 ? -1.691 25.234 9.086 1 73.75 139 SER A O 1
ATOM 1128 N N . MET A 1 140 ? -1.375 25.906 11.109 1 65.12 140 MET A N 1
ATOM 1129 C CA . MET A 1 140 ? -1.049 24.562 11.578 1 65.12 140 MET A CA 1
ATOM 1130 C C . MET A 1 140 ? -2.254 23.625 11.453 1 65.12 140 MET A C 1
ATOM 1132 O O . MET A 1 140 ? -2.113 22.484 11.047 1 65.12 140 MET A O 1
ATOM 1136 N N . LEU A 1 141 ? -3.232 24.094 11.867 1 63.75 141 LEU A N 1
ATOM 1137 C CA . LEU A 1 141 ? -4.465 23.312 11.766 1 63.75 141 LEU A CA 1
ATOM 1138 C C . LEU A 1 141 ? -4.781 22.984 10.305 1 63.75 141 LEU A C 1
ATOM 1140 O O . LEU A 1 141 ? -5.172 21.859 9.992 1 63.75 141 LEU A O 1
ATOM 1144 N N . GLU A 1 142 ? -4.688 23.953 9.562 1 65.06 142 GLU A N 1
ATOM 1145 C CA . GLU A 1 142 ? -4.891 23.719 8.141 1 65.06 142 GLU A CA 1
ATOM 1146 C C . GLU A 1 142 ? -3.92 22.656 7.617 1 65.06 142 GLU A C 1
ATOM 1148 O O . GLU A 1 142 ? -4.316 21.75 6.875 1 65.06 142 GLU A O 1
ATOM 1153 N N . THR A 1 143 ? -2.775 22.859 7.996 1 60.47 143 THR A N 1
ATOM 1154 C CA . THR A 1 143 ? -1.762 21.891 7.605 1 60.47 143 THR A CA 1
ATOM 1155 C C . THR A 1 143 ? -2.1 20.5 8.164 1 60.47 143 THR A C 1
ATOM 1157 O O . THR A 1 143 ? -2.057 19.516 7.43 1 60.47 143 THR A O 1
ATOM 1160 N N . ARG A 1 144 ? -2.35 20.609 9.422 1 58.03 144 ARG A N 1
ATOM 1161 C CA . ARG A 1 144 ? -2.682 19.328 10.055 1 58.03 144 ARG A CA 1
ATOM 1162 C C . ARG A 1 144 ? -3.971 18.75 9.477 1 58.03 144 ARG A C 1
ATOM 1164 O O . ARG A 1 144 ? -4.09 17.547 9.312 1 58.03 144 ARG A O 1
ATOM 1171 N N . THR A 1 145 ? -4.84 19.594 9.289 1 59 145 THR A N 1
ATOM 1172 C CA . THR A 1 145 ? -6.086 19.156 8.672 1 59 145 THR A CA 1
ATOM 1173 C C . THR A 1 145 ? -5.836 18.625 7.262 1 59 145 THR A C 1
ATOM 1175 O O . THR A 1 145 ? -6.41 17.609 6.863 1 59 145 THR A O 1
ATOM 1178 N N . ALA A 1 146 ? -5.129 19.281 6.621 1 53.91 146 ALA A N 1
ATOM 1179 C CA . ALA A 1 146 ? -4.75 18.797 5.297 1 53.91 146 ALA A CA 1
ATOM 1180 C C . ALA A 1 146 ? -3.994 17.469 5.398 1 53.91 146 ALA A C 1
ATOM 1182 O O . ALA A 1 146 ? -4.254 16.547 4.637 1 53.91 146 ALA A O 1
ATOM 1183 N N . GLU A 1 147 ? -3.09 17.547 6.281 1 53.97 147 GLU A N 1
ATOM 1184 C CA . GLU A 1 147 ? -2.365 16.297 6.539 1 53.97 147 GLU A CA 1
ATOM 1185 C C . GLU A 1 147 ? -3.311 15.195 7 1 53.97 147 GLU A C 1
ATOM 1187 O O . GLU A 1 147 ? -3.172 14.047 6.59 1 53.97 147 GLU A O 1
ATOM 1192 N N . LEU A 1 148 ? -4.031 15.602 7.938 1 54.41 148 LEU A N 1
ATOM 1193 C CA . LEU A 1 148 ? -5.043 14.656 8.398 1 54.41 148 LEU A CA 1
ATOM 1194 C C . LEU A 1 148 ? -5.965 14.242 7.258 1 54.41 148 LEU A C 1
ATOM 1196 O O . LEU A 1 148 ? -6.309 13.07 7.129 1 54.41 148 LEU A O 1
ATOM 1200 N N . LYS A 1 149 ? -6.488 15.203 6.578 1 52.53 149 LYS A N 1
ATOM 1201 C CA . LYS A 1 149 ? -7.289 14.867 5.406 1 52.53 149 LYS A CA 1
ATOM 1202 C C . LYS A 1 149 ? -6.527 13.938 4.469 1 52.53 149 LYS A C 1
ATOM 1204 O O . LYS A 1 149 ? -7.098 12.977 3.947 1 52.53 149 LYS A O 1
ATOM 1209 N N . GLU A 1 150 ? -5.367 14.352 4.309 1 47.59 150 GLU A N 1
ATOM 1210 C CA . GLU A 1 150 ? -4.512 13.461 3.527 1 47.59 150 GLU A CA 1
ATOM 1211 C C . GLU A 1 150 ? -4.371 12.094 4.199 1 47.59 150 GLU A C 1
ATOM 1213 O O . GLU A 1 150 ? -4.465 11.062 3.541 1 47.59 150 GLU A O 1
ATOM 1218 N N . ALA A 1 151 ? -3.994 12.234 5.465 1 52.16 151 ALA A N 1
ATOM 1219 C CA . ALA A 1 151 ? -3.93 10.992 6.223 1 52.16 151 ALA A CA 1
ATOM 1220 C C . ALA A 1 151 ? -5.285 10.289 6.246 1 52.16 151 ALA A C 1
ATOM 1222 O O . ALA A 1 151 ? -5.363 9.07 6.109 1 52.16 151 ALA A O 1
ATOM 1223 N N . GLN A 1 152 ? -6.262 11.133 6.523 1 52.75 152 GLN A N 1
ATOM 1224 C CA . GLN A 1 152 ? -7.633 10.633 6.527 1 52.75 152 GLN A CA 1
ATOM 1225 C C . GLN A 1 152 ? -8.055 10.188 5.133 1 52.75 152 GLN A C 1
ATOM 1227 O O . GLN A 1 152 ? -8.82 9.227 4.988 1 52.75 152 GLN A O 1
ATOM 1232 N N . THR A 1 153 ? -7.734 10.984 4.246 1 47.81 153 THR A N 1
ATOM 1233 C CA . THR A 1 153 ? -7.98 10.508 2.893 1 47.81 153 THR A CA 1
ATOM 1234 C C . THR A 1 153 ? -7.344 9.133 2.68 1 47.81 153 THR A C 1
ATOM 1236 O O . THR A 1 153 ? -7.93 8.266 2.027 1 47.81 153 THR A O 1
ATOM 1239 N N . TYR A 1 154 ? -6.055 9.039 3.051 1 47.62 154 TYR A N 1
ATOM 1240 C CA . TYR A 1 154 ? -5.527 7.676 3.037 1 47.62 154 TYR A CA 1
ATOM 1241 C C . TYR A 1 154 ? -6.281 6.789 4.023 1 47.62 154 TYR A C 1
ATOM 1243 O O . TYR A 1 154 ? -6.441 5.59 3.787 1 47.62 154 TYR A O 1
ATOM 1251 N N . LEU A 1 155 ? -6.535 7.375 5.203 1 50.75 155 LEU A N 1
ATOM 1252 C CA . LEU A 1 155 ? -7.219 6.562 6.203 1 50.75 155 LEU A CA 1
ATOM 1253 C C . LEU A 1 155 ? -8.719 6.844 6.195 1 50.75 155 LEU A C 1
ATOM 1255 O O . LEU A 1 155 ? -9.461 6.316 7.031 1 50.75 155 LEU A O 1
ATOM 1259 N N . SER A 1 156 ? -9.18 7.922 5.652 1 51.19 156 SER A N 1
ATOM 1260 C CA . SER A 1 156 ? -10.609 8.219 5.758 1 51.19 156 SER A CA 1
ATOM 1261 C C . SER A 1 156 ? -11.445 6.953 5.645 1 51.19 156 SER A C 1
ATOM 1263 O O . SER A 1 156 ? -11.258 6.156 4.723 1 51.19 156 SER A O 1
ATOM 1265 N N . ARG A 1 157 ? -11.961 6.664 6.887 1 54.41 157 ARG A N 1
ATOM 1266 C CA . ARG A 1 157 ? -12.891 5.555 7.062 1 54.41 157 ARG A CA 1
ATOM 1267 C C . ARG A 1 157 ? -14.141 5.754 6.211 1 54.41 157 ARG A C 1
ATOM 1269 O O . ARG A 1 157 ? -15.055 4.922 6.238 1 54.41 157 ARG A O 1
ATOM 1276 N N . THR A 1 158 ? -14.086 6.867 5.531 1 60.06 158 THR A N 1
ATOM 1277 C CA . THR A 1 158 ? -15.391 7.082 4.91 1 60.06 158 THR A CA 1
ATOM 1278 C C . THR A 1 158 ? -15.531 6.227 3.652 1 60.06 158 THR A C 1
ATOM 1280 O O . THR A 1 158 ? -14.664 6.258 2.773 1 60.06 158 THR A O 1
ATOM 1283 N N . ASP A 1 159 ? -16.453 5.34 3.914 1 73.06 159 ASP A N 1
ATOM 1284 C CA . ASP A 1 159 ? -16.859 4.52 2.771 1 73.06 159 ASP A CA 1
ATOM 1285 C C . ASP A 1 159 ? -17.516 5.367 1.692 1 73.06 159 ASP A C 1
ATOM 1287 O O . ASP A 1 159 ? -18.281 6.293 1.999 1 73.06 159 ASP A O 1
ATOM 1291 N N . ASP A 1 160 ? -17.125 5.266 0.514 1 75.31 160 ASP A N 1
ATOM 1292 C CA . ASP A 1 160 ? -17.75 5.949 -0.616 1 75.31 160 ASP A CA 1
ATOM 1293 C C . ASP A 1 160 ? -19.172 5.465 -0.824 1 75.31 160 ASP A C 1
ATOM 1295 O O . ASP A 1 160 ? -19.969 6.121 -1.511 1 75.31 160 ASP A O 1
ATOM 1299 N N . VAL A 1 161 ? -19.5 4.312 -0.253 1 85 161 VAL A N 1
ATOM 1300 C CA . VAL A 1 161 ? -20.797 3.668 -0.474 1 85 161 VAL A CA 1
ATOM 1301 C C . VAL A 1 161 ? -21.375 3.201 0.859 1 85 161 VAL A C 1
ATOM 1303 O O . VAL A 1 161 ? -20.641 2.725 1.729 1 85 161 VAL A O 1
ATOM 1306 N N . SER A 1 162 ? -22.688 3.414 1.019 1 83.06 162 SER A N 1
ATOM 1307 C CA . SER A 1 162 ? -23.359 2.977 2.24 1 83.06 162 SER A CA 1
ATOM 1308 C C . SER A 1 162 ? -23.672 1.484 2.191 1 83.06 162 SER A C 1
ATOM 1310 O O . SER A 1 162 ? -23.672 0.88 1.117 1 83.06 162 SER A O 1
ATOM 1312 N N . ASP A 1 163 ? -24 0.946 3.385 1 86.12 163 ASP A N 1
ATOM 1313 C CA . ASP A 1 163 ? -24.391 -0.46 3.457 1 86.12 163 ASP A CA 1
ATOM 1314 C C . ASP A 1 163 ? -25.656 -0.723 2.654 1 86.12 163 ASP A C 1
ATOM 1316 O O . ASP A 1 163 ? -25.781 -1.758 1.997 1 86.12 163 ASP A O 1
ATOM 1320 N N . SER A 1 164 ? -26.531 0.253 2.707 1 86.25 164 SER A N 1
ATOM 1321 C CA . SER A 1 164 ? -27.797 0.113 2 1 86.25 164 SER A CA 1
ATOM 1322 C C . SER A 1 164 ? -27.578 0.048 0.491 1 86.25 164 SER A C 1
ATOM 1324 O O . SER A 1 164 ? -28.25 -0.715 -0.203 1 86.25 164 SER A O 1
ATOM 1326 N N . GLU A 1 165 ? -26.625 0.769 0.04 1 89.19 165 GLU A N 1
ATOM 1327 C CA . GLU A 1 165 ? -26.328 0.766 -1.39 1 89.19 165 GLU A CA 1
ATOM 1328 C C . GLU A 1 165 ? -25.703 -0.562 -1.823 1 89.19 165 GLU A C 1
ATOM 1330 O O . GLU A 1 165 ? -26.016 -1.073 -2.9 1 89.19 165 GLU A O 1
ATOM 1335 N N . VAL A 1 166 ? -24.938 -1.094 -0.955 1 93.75 166 VAL A N 1
ATOM 1336 C CA . VAL A 1 166 ? -24.312 -2.381 -1.257 1 93.75 166 VAL A CA 1
ATOM 1337 C C . VAL A 1 166 ? -25.375 -3.475 -1.277 1 93.75 166 VAL A C 1
ATOM 1339 O O . VAL A 1 166 ? -25.406 -4.309 -2.184 1 93.75 166 VAL A O 1
ATOM 1342 N N . LEU A 1 167 ? -26.25 -3.379 -0.337 1 92.75 167 LEU A N 1
ATOM 1343 C CA . LEU A 1 167 ? -27.344 -4.34 -0.248 1 92.75 167 LEU A CA 1
ATOM 1344 C C . LEU A 1 167 ? -28.234 -4.266 -1.484 1 92.75 167 LEU A C 1
ATOM 1346 O O . LEU A 1 167 ? -28.609 -5.297 -2.057 1 92.75 167 LEU A O 1
ATOM 1350 N N . GLN A 1 168 ? -28.469 -3.125 -1.909 1 93.38 168 GLN A N 1
ATOM 1351 C CA . GLN A 1 168 ? -29.312 -2.928 -3.086 1 93.38 168 GLN A CA 1
ATOM 1352 C C . GLN A 1 168 ? -28.641 -3.48 -4.34 1 93.38 168 GLN A C 1
ATOM 1354 O O . GLN A 1 168 ? -29.312 -4.043 -5.211 1 93.38 168 GLN A O 1
ATOM 1359 N N . LEU A 1 169 ? -27.422 -3.314 -4.402 1 96.12 169 LEU A N 1
ATOM 1360 C CA . LEU A 1 169 ? -26.688 -3.834 -5.551 1 96.12 169 LEU A CA 1
ATOM 1361 C C . LEU A 1 169 ? -26.781 -5.355 -5.609 1 96.12 169 LEU A C 1
ATOM 1363 O O . LEU A 1 169 ? -27.047 -5.926 -6.672 1 96.12 169 LEU A O 1
ATOM 1367 N N . VAL A 1 170 ? -26.609 -6.016 -4.461 1 97.88 170 VAL A N 1
ATOM 1368 C CA . VAL A 1 170 ? -26.656 -7.473 -4.43 1 97.88 170 VAL A CA 1
ATOM 1369 C C . VAL A 1 170 ? -28.078 -7.949 -4.762 1 97.88 170 VAL A C 1
ATOM 1371 O O . VAL A 1 170 ? -28.25 -8.93 -5.492 1 97.88 170 VAL A O 1
ATOM 1374 N N . GLU A 1 171 ? -29.062 -7.211 -4.316 1 96.12 171 GLU A N 1
ATOM 1375 C CA . GLU A 1 171 ? -30.438 -7.543 -4.625 1 96.12 171 GLU A CA 1
ATOM 1376 C C . GLU A 1 171 ? -30.719 -7.395 -6.121 1 96.12 171 GLU A C 1
ATOM 1378 O O . GLU A 1 171 ? -31.422 -8.219 -6.711 1 96.12 171 GLU A O 1
ATOM 1383 N N . ARG A 1 172 ? -30.156 -6.391 -6.633 1 96.44 172 ARG A N 1
ATOM 1384 C CA . ARG A 1 172 ? -30.297 -6.188 -8.07 1 96.44 172 ARG A CA 1
ATOM 1385 C C . ARG A 1 172 ? -29.625 -7.316 -8.852 1 96.44 172 ARG A C 1
ATOM 1387 O O . ARG A 1 172 ? -30.188 -7.812 -9.828 1 96.44 172 ARG A O 1
ATOM 1394 N N . ILE A 1 173 ? -28.516 -7.723 -8.438 1 97.88 173 ILE A N 1
ATOM 1395 C CA . ILE A 1 173 ? -27.812 -8.836 -9.062 1 97.88 173 ILE A CA 1
ATOM 1396 C C . ILE A 1 173 ? -28.672 -10.102 -8.984 1 97.88 173 ILE A C 1
ATOM 1398 O O . ILE A 1 173 ? -28.859 -10.797 -9.984 1 97.88 173 ILE A O 1
ATOM 1402 N N . ASN A 1 174 ? -29.188 -10.32 -7.84 1 97.81 174 ASN A N 1
ATOM 1403 C CA . ASN A 1 174 ? -30.016 -11.5 -7.637 1 97.81 174 ASN A CA 1
ATOM 1404 C C . ASN A 1 174 ? -31.266 -11.484 -8.531 1 97.81 174 ASN A C 1
ATOM 1406 O O . ASN A 1 174 ? -31.609 -12.492 -9.141 1 97.81 174 ASN A O 1
ATOM 1410 N N . SER A 1 175 ? -31.891 -10.352 -8.602 1 96.69 175 SER A N 1
ATOM 1411 C CA . SER A 1 175 ? -33.062 -10.203 -9.445 1 96.69 175 SER A CA 1
ATOM 1412 C C . SER A 1 175 ? -32.719 -10.453 -10.914 1 96.69 175 SER A C 1
ATOM 1414 O O . SER A 1 175 ? -33.469 -11.164 -11.609 1 96.69 175 SER A O 1
ATOM 1416 N N . GLN A 1 176 ? -31.688 -9.93 -11.281 1 96.94 176 GLN A N 1
ATOM 1417 C CA . GLN A 1 176 ? -31.266 -10.102 -12.664 1 96.94 176 GLN A CA 1
ATOM 1418 C C . GLN A 1 176 ? -30.859 -11.555 -12.938 1 96.94 176 GLN A C 1
ATOM 1420 O O . GLN A 1 176 ? -31.125 -12.078 -14.023 1 96.94 176 GLN A O 1
ATOM 1425 N N . MET A 1 177 ? -30.141 -12.109 -12.031 1 96.88 177 MET A N 1
ATOM 1426 C CA . MET A 1 177 ? -29.781 -13.516 -12.156 1 96.88 177 MET A CA 1
ATOM 1427 C C . MET A 1 177 ? -31.031 -14.375 -12.359 1 96.88 177 MET A C 1
ATOM 1429 O O . MET A 1 177 ? -31.062 -15.211 -13.266 1 96.88 177 MET A O 1
ATOM 1433 N N . TYR A 1 178 ? -32.031 -14.094 -11.539 1 96.31 178 TYR A N 1
ATOM 1434 C CA . TYR A 1 178 ? -33.281 -14.852 -11.617 1 96.31 178 TYR A CA 1
ATOM 1435 C C . TYR A 1 178 ? -33.969 -14.648 -12.961 1 96.31 178 TYR A C 1
ATOM 1437 O O . TYR A 1 178 ? -34.344 -15.609 -13.625 1 96.31 178 TYR A O 1
ATOM 1445 N N . GLN A 1 179 ? -34.062 -13.438 -13.336 1 95.62 179 GLN A N 1
ATOM 1446 C CA . GLN A 1 179 ? -34.719 -13.094 -14.586 1 95.62 179 GLN A CA 1
ATOM 1447 C C . GLN A 1 179 ? -34 -13.688 -15.789 1 95.62 179 GLN A C 1
ATOM 1449 O O . GLN A 1 179 ? -34.625 -14.258 -16.688 1 95.62 179 GLN A O 1
ATOM 1454 N N . THR A 1 180 ? -32.719 -13.562 -15.805 1 96.75 180 THR A N 1
ATOM 1455 C CA . THR A 1 180 ? -31.922 -14.094 -16.906 1 96.75 180 THR A CA 1
ATOM 1456 C C . THR A 1 180 ? -32.062 -15.617 -16.984 1 96.75 180 THR A C 1
ATOM 1458 O O . THR A 1 180 ? -32.25 -16.172 -18.062 1 96.75 180 THR A O 1
ATOM 1461 N N . ALA A 1 181 ? -31.953 -16.234 -15.836 1 97.19 181 ALA A N 1
ATOM 1462 C CA . ALA A 1 181 ? -32.094 -17.688 -15.789 1 97.19 181 ALA A CA 1
ATOM 1463 C C . ALA A 1 181 ? -33.469 -18.125 -16.297 1 97.19 181 ALA A C 1
ATOM 1465 O O . ALA A 1 181 ? -33.562 -19.047 -17.109 1 97.19 181 ALA A O 1
ATOM 1466 N N . SER A 1 182 ? -34.469 -17.438 -15.836 1 95.62 182 SER A N 1
ATOM 1467 C CA . SER A 1 182 ? -35.844 -17.766 -16.234 1 95.62 182 SER A CA 1
ATOM 1468 C C . SER A 1 182 ? -36.062 -17.547 -17.719 1 95.62 182 SER A C 1
ATOM 1470 O O . SER A 1 182 ? -36.656 -18.391 -18.406 1 95.62 182 SER A O 1
ATOM 1472 N N . THR A 1 183 ? -35.594 -16.453 -18.188 1 96.25 183 THR A N 1
ATOM 1473 C CA . THR A 1 183 ? -35.75 -16.109 -19.594 1 96.25 183 THR A CA 1
ATOM 1474 C C . THR A 1 183 ? -35.031 -17.125 -20.5 1 96.25 183 THR A C 1
ATOM 1476 O O . THR A 1 183 ? -35.562 -17.547 -21.516 1 96.25 183 THR A O 1
ATOM 1479 N N . ILE A 1 184 ? -33.844 -17.516 -20.109 1 96.56 184 ILE A N 1
ATOM 1480 C CA . ILE A 1 184 ? -33.125 -18.484 -20.906 1 96.56 184 ILE A CA 1
ATOM 1481 C C . ILE A 1 184 ? -33.812 -19.844 -20.844 1 96.56 184 ILE A C 1
ATOM 1483 O O . ILE A 1 184 ? -34.062 -20.469 -21.875 1 96.56 184 ILE A O 1
ATOM 1487 N N . ALA A 1 185 ? -34.125 -20.266 -19.641 1 96.19 185 ALA A N 1
ATOM 1488 C CA . ALA A 1 185 ? -34.781 -21.562 -19.484 1 96.19 185 ALA A CA 1
ATOM 1489 C C . ALA A 1 185 ? -36.062 -21.641 -20.297 1 96.19 185 ALA A C 1
ATOM 1491 O O . ALA A 1 185 ? -36.281 -22.609 -21.016 1 96.19 185 ALA A O 1
ATOM 1492 N N . ASN A 1 186 ? -36.875 -20.609 -20.266 1 94.81 186 ASN A N 1
ATOM 1493 C CA . ASN A 1 186 ? -38.125 -20.562 -20.984 1 94.81 186 ASN A CA 1
ATOM 1494 C C . ASN A 1 186 ? -37.938 -20.375 -22.484 1 94.81 186 ASN A C 1
ATOM 1496 O O . ASN A 1 186 ? -38.688 -20.891 -23.281 1 94.81 186 ASN A O 1
ATOM 1500 N N . GLY A 1 187 ? -36.969 -19.625 -22.797 1 93.25 187 GLY A N 1
ATOM 1501 C CA . GLY A 1 187 ? -36.719 -19.312 -24.203 1 93.25 187 GLY A CA 1
ATOM 1502 C C . GLY A 1 187 ? -36.375 -20.547 -25.016 1 93.25 187 GLY A C 1
ATOM 1503 O O . GLY A 1 187 ? -36.625 -20.578 -26.219 1 93.25 187 GLY A O 1
ATOM 1504 N N . PHE A 1 188 ? -35.875 -21.594 -24.375 1 93.31 188 PHE A N 1
ATOM 1505 C CA . PHE A 1 188 ? -35.469 -22.797 -25.078 1 93.31 188 PHE A CA 1
ATOM 1506 C C . PHE A 1 188 ? -36.406 -23.969 -24.75 1 93.31 188 PHE A C 1
ATOM 1508 O O . PHE A 1 188 ? -36.031 -25.125 -24.984 1 93.31 188 PHE A O 1
ATOM 1515 N N . GLN A 1 189 ? -37.562 -23.672 -24.25 1 92.19 189 GLN A N 1
ATOM 1516 C CA . GLN A 1 189 ? -38.5 -24.703 -23.812 1 92.19 189 GLN A CA 1
ATOM 1517 C C . GLN A 1 189 ? -38.844 -25.656 -24.953 1 92.19 189 GLN A C 1
ATOM 1519 O O . GLN A 1 189 ? -38.906 -26.875 -24.75 1 92.19 189 GLN A O 1
ATOM 1524 N N . SER A 1 190 ? -38.969 -25.141 -26.125 1 90.94 190 SER A N 1
ATOM 1525 C CA . SER A 1 190 ? -39.375 -25.953 -27.281 1 90.94 190 SER A CA 1
ATOM 1526 C C . SER A 1 190 ? -38.219 -26.844 -27.75 1 90.94 190 SER A C 1
ATOM 1528 O O . SER A 1 190 ? -38.438 -27.797 -28.5 1 90.94 190 SER A O 1
ATOM 1530 N N . SER A 1 191 ? -37.062 -26.516 -27.297 1 91.62 191 SER A N 1
ATOM 1531 C CA . SER A 1 191 ? -35.906 -27.234 -27.781 1 91.62 191 SER A CA 1
ATOM 1532 C C . SER A 1 191 ? -35.562 -28.406 -26.875 1 91.62 191 SER A C 1
ATOM 1534 O O . SER A 1 191 ? -34.844 -29.328 -27.281 1 91.62 191 SER A O 1
ATOM 1536 N N . TYR A 1 192 ? -36.156 -28.469 -25.672 1 91.69 192 TYR A N 1
ATOM 1537 C CA . TYR A 1 192 ? -35.812 -29.531 -24.75 1 91.69 192 TYR A CA 1
ATOM 1538 C C . TYR A 1 192 ? -36.344 -30.875 -25.25 1 91.69 192 TYR A C 1
ATOM 1540 O O . TYR A 1 192 ? -37.438 -30.953 -25.797 1 91.69 192 TYR A O 1
ATOM 1548 N N . GLY A 1 193 ? -35.562 -31.891 -25.203 1 86.25 193 GLY A N 1
ATOM 1549 C CA . GLY A 1 193 ? -35.969 -33.219 -25.656 1 86.25 193 GLY A CA 1
ATOM 1550 C C . GLY A 1 193 ? -35.688 -33.469 -27.125 1 86.25 193 GLY A C 1
ATOM 1551 O O . GLY A 1 193 ? -35.844 -34.594 -27.609 1 86.25 193 GLY A O 1
ATOM 1552 N N . LYS A 1 194 ? -35.281 -32.5 -27.812 1 88.69 194 LYS A N 1
ATOM 1553 C CA . LYS A 1 194 ? -35.031 -32.625 -29.25 1 88.69 194 LYS A CA 1
ATOM 1554 C C . LYS A 1 194 ? -33.688 -33.281 -29.516 1 88.69 194 LYS A C 1
ATOM 1556 O O . LYS A 1 194 ? -33.469 -33.844 -30.594 1 88.69 194 LYS A O 1
ATOM 1561 N N . GLN A 1 195 ? -32.75 -33.062 -28.609 1 89.38 195 GLN A N 1
ATOM 1562 C CA . GLN A 1 195 ? -31.469 -33.75 -28.75 1 89.38 195 GLN A CA 1
ATOM 1563 C C . GLN A 1 195 ? -31.609 -35.25 -28.5 1 89.38 195 GLN A C 1
ATOM 1565 O O . GLN A 1 195 ? -31.625 -35.688 -27.344 1 89.38 195 GLN A O 1
ATOM 1570 N N . ARG A 1 196 ? -31.531 -36 -29.5 1 83.5 196 ARG A N 1
ATOM 1571 C CA . ARG A 1 196 ? -31.781 -37.438 -29.406 1 83.5 196 ARG A CA 1
ATOM 1572 C C . ARG A 1 196 ? -30.5 -38.188 -29.125 1 83.5 196 ARG A C 1
ATOM 1574 O O . ARG A 1 196 ? -30.547 -39.344 -28.672 1 83.5 196 ARG A O 1
ATOM 1581 N N . ASP A 1 197 ? -29.375 -37.531 -29.438 1 89.88 197 ASP A N 1
ATOM 1582 C CA . ASP A 1 197 ? -28.078 -38.156 -29.188 1 89.88 197 ASP A CA 1
ATOM 1583 C C . ASP A 1 197 ? -27.719 -38.125 -27.703 1 89.88 197 ASP A C 1
ATOM 1585 O O . ASP A 1 197 ? -27.344 -37.062 -27.172 1 89.88 197 ASP A O 1
ATOM 1589 N N . GLU A 1 198 ? -27.719 -39.219 -27.078 1 88.56 198 GLU A N 1
ATOM 1590 C CA . GLU A 1 198 ? -27.438 -39.344 -25.641 1 88.56 198 GLU A CA 1
ATOM 1591 C C . GLU A 1 198 ? -25.984 -39.031 -25.328 1 88.56 198 GLU A C 1
ATOM 1593 O O . GLU A 1 198 ? -25.672 -38.531 -24.25 1 88.56 198 GLU A O 1
ATOM 1598 N N . ALA A 1 199 ? -25.156 -39.25 -26.281 1 92.38 199 ALA A N 1
ATOM 1599 C CA . ALA A 1 199 ? -23.734 -39 -26.078 1 92.38 199 ALA A CA 1
ATOM 1600 C C . ALA A 1 199 ? -23.438 -37.531 -25.969 1 92.38 199 ALA A C 1
ATOM 1602 O O . ALA A 1 199 ? -22.609 -37.094 -25.156 1 92.38 199 ALA A O 1
ATOM 1603 N N . VAL A 1 200 ? -24.188 -36.75 -26.766 1 92.69 200 VAL A N 1
ATOM 1604 C CA . VAL A 1 200 ? -24 -35.281 -26.734 1 92.69 200 VAL A CA 1
ATOM 1605 C C . VAL A 1 200 ? -24.438 -34.75 -25.375 1 92.69 200 VAL A C 1
ATOM 1607 O O . VAL A 1 200 ? -23.75 -33.906 -24.797 1 92.69 200 VAL A O 1
ATOM 1610 N N . ARG A 1 201 ? -25.484 -35.25 -24.859 1 93.06 201 ARG A N 1
ATOM 1611 C CA . ARG A 1 201 ? -25.984 -34.812 -23.562 1 93.06 201 ARG A CA 1
ATOM 1612 C C . ARG A 1 201 ? -25.016 -35.219 -22.453 1 93.06 201 ARG A C 1
ATOM 1614 O O . ARG A 1 201 ? -24.703 -34.406 -21.578 1 93.06 201 ARG A O 1
ATOM 1621 N N . ALA A 1 202 ? -24.516 -36.406 -22.547 1 92.75 202 ALA A N 1
ATOM 1622 C CA . ALA A 1 202 ? -23.594 -36.906 -21.531 1 92.75 202 ALA A CA 1
ATOM 1623 C C . ALA A 1 202 ? -22.266 -36.125 -21.562 1 92.75 202 ALA A C 1
ATOM 1625 O O . ALA A 1 202 ? -21.688 -35.875 -20.516 1 92.75 202 ALA A O 1
ATOM 1626 N N . ASP A 1 203 ? -21.844 -35.812 -22.734 1 95.06 203 ASP A N 1
ATOM 1627 C CA . ASP A 1 203 ? -20.609 -35.062 -22.875 1 95.06 203 ASP A CA 1
ATOM 1628 C C . ASP A 1 203 ? -20.75 -33.656 -22.266 1 95.06 203 ASP A C 1
ATOM 1630 O O . ASP A 1 203 ? -19.828 -33.188 -21.594 1 95.06 203 ASP A O 1
ATOM 1634 N N . ALA A 1 204 ? -21.875 -33.062 -22.562 1 95.5 204 ALA A N 1
ATOM 1635 C CA . ALA A 1 204 ? -22.125 -31.75 -22 1 95.5 204 ALA A CA 1
ATOM 1636 C C . ALA A 1 204 ? -22.156 -31.812 -20.469 1 95.5 204 ALA A C 1
ATOM 1638 O O . ALA A 1 204 ? -21.562 -30.969 -19.797 1 95.5 204 ALA A O 1
ATOM 1639 N N . ALA A 1 205 ? -22.766 -32.781 -19.953 1 94.56 205 ALA A N 1
ATOM 1640 C CA . ALA A 1 205 ? -22.812 -32.969 -18.516 1 94.56 205 ALA A CA 1
ATOM 1641 C C . ALA A 1 205 ? -21.422 -33.156 -17.938 1 94.56 205 ALA A C 1
ATOM 1643 O O . ALA A 1 205 ? -21.094 -32.656 -16.875 1 94.56 205 ALA A O 1
ATOM 1644 N N . SER A 1 206 ? -20.594 -33.906 -18.609 1 95.31 206 SER A N 1
ATOM 1645 C CA . SER A 1 206 ? -19.234 -34.156 -18.172 1 95.31 206 SER A CA 1
ATOM 1646 C C . SER A 1 206 ? -18.406 -32.875 -18.141 1 95.31 206 SER A C 1
ATOM 1648 O O . SER A 1 206 ? -17.609 -32.688 -17.219 1 95.31 206 SER A O 1
ATOM 1650 N N . ARG A 1 207 ? -18.609 -32.062 -19.109 1 95.75 207 ARG A N 1
ATOM 1651 C CA . ARG A 1 207 ? -17.922 -30.781 -19.141 1 95.75 207 ARG A CA 1
ATOM 1652 C C . ARG A 1 207 ? -18.328 -29.906 -17.953 1 95.75 207 ARG A C 1
ATOM 1654 O O . ARG A 1 207 ? -17.484 -29.234 -17.359 1 95.75 207 ARG A O 1
ATOM 1661 N N . LEU A 1 208 ? -19.547 -30 -17.672 1 95.56 208 LEU A N 1
ATOM 1662 C CA . LEU A 1 208 ? -20.047 -29.219 -16.547 1 95.56 208 LEU A CA 1
ATOM 1663 C C . LEU A 1 208 ? -19.453 -29.734 -15.234 1 95.56 208 LEU A C 1
ATOM 1665 O O . LEU A 1 208 ? -19.125 -28.953 -14.344 1 95.56 208 LEU A O 1
ATOM 1669 N N . VAL A 1 209 ? -19.281 -31.031 -15.078 1 93.75 209 VAL A N 1
ATOM 1670 C CA . VAL A 1 209 ? -18.656 -31.625 -13.891 1 93.75 209 VAL A CA 1
ATOM 1671 C C . VAL A 1 209 ? -17.203 -31.188 -13.805 1 93.75 209 VAL A C 1
ATOM 1673 O O . VAL A 1 209 ? -16.719 -30.828 -12.719 1 93.75 209 VAL A O 1
ATOM 1676 N N . GLN A 1 210 ? -16.578 -31.188 -14.875 1 93.19 210 GLN A N 1
ATOM 1677 C CA . GLN A 1 210 ? -15.164 -30.797 -14.93 1 93.19 210 GLN A CA 1
ATOM 1678 C C . GLN A 1 210 ? -14.984 -29.328 -14.555 1 93.19 210 GLN A C 1
ATOM 1680 O O . GLN A 1 210 ? -13.992 -28.953 -13.922 1 93.19 210 GLN A O 1
ATOM 1685 N N . ALA A 1 211 ? -15.938 -28.531 -14.961 1 91.38 211 ALA A N 1
ATOM 1686 C CA . ALA A 1 211 ? -15.859 -27.109 -14.641 1 91.38 211 ALA A CA 1
ATOM 1687 C C . ALA A 1 211 ? -16.031 -26.875 -13.141 1 91.38 211 ALA A C 1
ATOM 1689 O O . ALA A 1 211 ? -15.547 -25.859 -12.609 1 91.38 211 ALA A O 1
ATOM 1690 N N . GLY A 1 212 ? -16.797 -27.719 -12.438 1 90.56 212 GLY A N 1
ATOM 1691 C CA . GLY A 1 212 ? -16.906 -27.688 -10.984 1 90.56 212 GLY A CA 1
ATOM 1692 C C . GLY A 1 212 ? -17.766 -26.562 -10.477 1 90.56 212 GLY A C 1
ATOM 1693 O O . GLY A 1 212 ? -17.656 -26.156 -9.312 1 90.56 212 GLY A O 1
ATOM 1694 N N . LEU A 1 213 ? -18.641 -26.062 -11.336 1 91.56 213 LEU A N 1
ATOM 1695 C CA . LEU A 1 213 ? -19.391 -24.859 -10.977 1 91.56 213 LEU A CA 1
ATOM 1696 C C . LEU A 1 213 ? -20.781 -25.234 -10.469 1 91.56 213 LEU A C 1
ATOM 1698 O O . LEU A 1 213 ? -21.438 -24.438 -9.797 1 91.56 213 LEU A O 1
ATOM 1702 N N . LEU A 1 214 ? -21.266 -26.406 -10.781 1 93.69 214 LEU A N 1
ATOM 1703 C CA . LEU A 1 214 ? -22.641 -26.797 -10.469 1 93.69 214 LEU A CA 1
ATOM 1704 C C . LEU A 1 214 ? -22.656 -27.922 -9.438 1 93.69 214 LEU A C 1
ATOM 1706 O O . LEU A 1 214 ? -23.734 -28.438 -9.102 1 93.69 214 LEU A O 1
ATOM 1710 N N . GLY A 1 215 ? -21.562 -28.297 -8.906 1 86.06 215 GLY A N 1
ATOM 1711 C CA . GLY A 1 215 ? -21.516 -29.5 -8.07 1 86.06 215 GLY A CA 1
ATOM 1712 C C . GLY A 1 215 ? -21.594 -30.781 -8.867 1 86.06 215 GLY A C 1
ATOM 1713 O O . GLY A 1 215 ? -21.844 -30.75 -10.07 1 86.06 215 GLY A O 1
ATOM 1714 N N . PRO A 1 216 ? -21.5 -31.844 -8.234 1 84.31 216 PRO A N 1
ATOM 1715 C CA . PRO A 1 216 ? -21.406 -33.125 -8.953 1 84.31 216 PRO A CA 1
ATOM 1716 C C . PRO A 1 216 ? -22.781 -33.688 -9.336 1 84.31 216 PRO A C 1
ATOM 1718 O O . PRO A 1 216 ? -22.906 -34.406 -10.32 1 84.31 216 PRO A O 1
ATOM 1721 N N . ASP A 1 217 ? -23.797 -33.281 -8.766 1 87.81 217 ASP A N 1
ATOM 1722 C CA . ASP A 1 217 ? -25.078 -33.969 -8.906 1 87.81 217 ASP A CA 1
ATOM 1723 C C . ASP A 1 217 ? -25.969 -33.281 -9.945 1 87.81 217 ASP A C 1
ATOM 1725 O O . ASP A 1 217 ? -26.656 -33.938 -10.727 1 87.81 217 ASP A O 1
ATOM 1729 N N . LEU A 1 218 ? -25.859 -32.031 -10.023 1 91 218 LEU A N 1
ATOM 1730 C CA . LEU A 1 218 ? -26.766 -31.266 -10.852 1 91 218 LEU A CA 1
ATOM 1731 C C . LEU A 1 218 ? -26.578 -31.594 -12.328 1 91 218 LEU A C 1
ATOM 1733 O O . LEU A 1 218 ? -27.547 -31.797 -13.055 1 91 218 LEU A O 1
ATOM 1737 N N . PRO A 1 219 ? -25.359 -31.703 -12.766 1 93.44 219 PRO A N 1
ATOM 1738 C CA . PRO A 1 219 ? -25.172 -32.062 -14.18 1 93.44 219 PRO A CA 1
ATOM 1739 C C . PRO A 1 219 ? -25.766 -33.438 -14.516 1 93.44 219 PRO A C 1
ATOM 1741 O O . PRO A 1 219 ? -26.375 -33.594 -15.578 1 93.44 219 PRO A O 1
ATOM 1744 N N . ARG A 1 220 ? -25.656 -34.281 -13.641 1 89.69 220 ARG A N 1
ATOM 1745 C CA . ARG A 1 220 ? -26.203 -35.625 -13.852 1 89.69 220 ARG A CA 1
ATOM 1746 C C . ARG A 1 220 ? -27.734 -35.594 -13.875 1 89.69 220 ARG A C 1
ATOM 1748 O O . ARG A 1 220 ? -28.359 -36.25 -14.711 1 89.69 220 ARG A O 1
ATOM 1755 N N . LEU A 1 221 ? -28.281 -34.844 -13.031 1 89.88 221 LEU A N 1
ATOM 1756 C CA . LEU A 1 221 ? -29.734 -34.719 -12.992 1 89.88 221 LEU A CA 1
ATOM 1757 C C . LEU A 1 221 ? -30.25 -34.062 -14.266 1 89.88 221 LEU A C 1
ATOM 1759 O O . LEU A 1 221 ? -31.297 -34.469 -14.789 1 89.88 221 LEU A O 1
ATOM 1763 N N . LEU A 1 222 ? -29.562 -33.156 -14.75 1 91.88 222 LEU A N 1
ATOM 1764 C CA . LEU A 1 222 ? -29.969 -32.438 -15.961 1 91.88 222 LEU A CA 1
ATOM 1765 C C . LEU A 1 222 ? -30.031 -33.406 -17.156 1 91.88 222 LEU A C 1
ATOM 1767 O O . LEU A 1 222 ? -30.969 -33.312 -17.953 1 91.88 222 LEU A O 1
ATOM 1771 N N . SER A 1 223 ? -29.078 -34.281 -17.266 1 89.69 223 SER A N 1
ATOM 1772 C CA . SER A 1 223 ? -28.984 -35.156 -18.438 1 89.69 223 SER A CA 1
ATOM 1773 C C . SER A 1 223 ? -30 -36.281 -18.359 1 89.69 223 SER A C 1
ATOM 1775 O O . SER A 1 223 ? -30.328 -36.906 -19.391 1 89.69 223 SER A O 1
ATOM 1777 N N . ASN A 1 224 ? -30.516 -36.531 -17.188 1 85.19 224 ASN A N 1
ATOM 1778 C CA . ASN A 1 224 ? -31.375 -37.688 -17.031 1 85.19 224 ASN A CA 1
ATOM 1779 C C . ASN A 1 224 ? -32.844 -37.312 -16.844 1 85.19 224 ASN A C 1
ATOM 1781 O O . ASN A 1 224 ? -33.719 -38.156 -16.922 1 85.19 224 ASN A O 1
ATOM 1785 N N . ALA A 1 225 ? -33.094 -36.062 -16.609 1 84.56 225 ALA A N 1
ATOM 1786 C CA . ALA A 1 225 ? -34.438 -35.625 -16.359 1 84.56 225 ALA A CA 1
ATOM 1787 C C . ALA A 1 225 ? -35.125 -35.156 -17.656 1 84.56 225 ALA A C 1
ATOM 1789 O O . ALA A 1 225 ? -34.438 -34.844 -18.641 1 84.56 225 ALA A O 1
ATOM 1790 N N . ASP A 1 226 ? -36.438 -35.281 -17.656 1 85.19 226 ASP A N 1
ATOM 1791 C CA . ASP A 1 226 ? -37.219 -34.719 -18.75 1 85.19 226 ASP A CA 1
ATOM 1792 C C . ASP A 1 226 ? -37.594 -33.281 -18.5 1 85.19 226 ASP A C 1
ATOM 1794 O O . ASP A 1 226 ? -38.25 -32.938 -17.516 1 85.19 226 ASP A O 1
ATOM 1798 N N . HIS A 1 227 ? -37.219 -32.438 -19.438 1 89.62 227 HIS A N 1
ATOM 1799 C CA . HIS A 1 227 ? -37.406 -31 -19.266 1 89.62 227 HIS A CA 1
ATOM 1800 C C . HIS A 1 227 ? -38.469 -30.469 -20.219 1 89.62 227 HIS A C 1
ATOM 1802 O O . HIS A 1 227 ? -38.656 -29.25 -20.312 1 89.62 227 HIS A O 1
ATOM 1808 N N . GLU A 1 228 ? -39.062 -31.312 -20.922 1 86.62 228 GLU A N 1
ATOM 1809 C CA . GLU A 1 228 ? -40.062 -30.891 -21.922 1 86.62 228 GLU A CA 1
ATOM 1810 C C . GLU A 1 228 ? -41.281 -30.281 -21.25 1 86.62 228 GLU A C 1
ATOM 1812 O O . GLU A 1 228 ? -41.844 -29.312 -21.75 1 86.62 228 GLU A O 1
ATOM 1817 N N . ARG A 1 229 ? -41.688 -30.891 -20.156 1 83 229 ARG A N 1
ATOM 1818 C CA . ARG A 1 229 ? -42.906 -30.438 -19.5 1 83 229 ARG A CA 1
ATOM 1819 C C . ARG A 1 229 ? -42.594 -29.344 -18.484 1 83 229 ARG A C 1
ATOM 1821 O O . ARG A 1 229 ? -43.406 -28.422 -18.297 1 83 229 ARG A O 1
ATOM 1828 N N . ASP A 1 230 ? -41.469 -29.484 -17.828 1 87.62 230 ASP A N 1
ATOM 1829 C CA . ASP A 1 230 ? -41.094 -28.531 -16.781 1 87.62 230 ASP A CA 1
ATOM 1830 C C . ASP A 1 230 ? -39.594 -28.266 -16.812 1 87.62 230 ASP A C 1
ATOM 1832 O O . ASP A 1 230 ? -38.781 -29.203 -16.734 1 87.62 230 ASP A O 1
ATOM 1836 N N . ASN A 1 231 ? -39.25 -27.031 -16.922 1 92.19 231 ASN 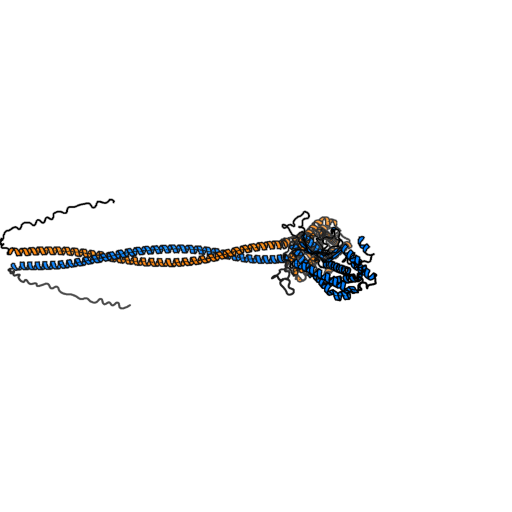A N 1
ATOM 1837 C CA . ASN A 1 231 ? -37.844 -26.688 -17.062 1 92.19 231 ASN A CA 1
ATOM 1838 C C . ASN A 1 231 ? -37.281 -26.109 -15.766 1 92.19 231 ASN A C 1
ATOM 1840 O O . ASN A 1 231 ? -36.281 -25.391 -15.781 1 92.19 231 ASN A O 1
ATOM 1844 N N . VAL A 1 232 ? -37.906 -26.344 -14.625 1 91.12 232 VAL A N 1
ATOM 1845 C CA . VAL A 1 232 ? -37.531 -25.781 -13.336 1 91.12 232 VAL A CA 1
ATOM 1846 C C . VAL A 1 232 ? -36.094 -26.203 -13 1 91.12 232 VAL A C 1
ATOM 1848 O O . VAL A 1 232 ? -35.312 -25.406 -12.461 1 91.12 232 VAL A O 1
ATOM 1851 N N . LEU A 1 233 ? -35.719 -27.438 -13.305 1 93 233 LEU A N 1
ATOM 1852 C CA . LEU A 1 233 ? -34.375 -27.922 -13.023 1 93 233 LEU A CA 1
ATOM 1853 C C . LEU A 1 233 ? -33.344 -27.156 -13.844 1 93 233 LEU A C 1
ATOM 1855 O O . LEU A 1 233 ? -32.25 -26.875 -13.352 1 93 233 LEU A O 1
ATOM 1859 N N . VAL A 1 234 ? -33.688 -26.859 -15.133 1 95.56 234 VAL A N 1
ATOM 1860 C CA . VAL A 1 234 ? -32.812 -26.078 -15.984 1 95.56 234 VAL A CA 1
ATOM 1861 C C . VAL A 1 234 ? -32.625 -24.688 -15.375 1 95.56 234 VAL A C 1
ATOM 1863 O O . VAL A 1 234 ? -31.484 -24.172 -15.312 1 95.56 234 VAL A O 1
ATOM 1866 N N . GLN A 1 235 ? -33.688 -24.109 -14.922 1 95.19 235 GLN A N 1
ATOM 1867 C CA . GLN A 1 235 ? -33.625 -22.797 -14.305 1 95.19 235 GLN A CA 1
ATOM 1868 C C . GLN A 1 235 ? -32.75 -22.828 -13.047 1 95.19 235 GLN A C 1
ATOM 1870 O O . GLN A 1 235 ? -31.922 -21.938 -12.836 1 95.19 235 GLN A O 1
ATOM 1875 N N . ILE A 1 236 ? -32.906 -23.828 -12.211 1 94.75 236 ILE A N 1
ATOM 1876 C CA . ILE A 1 236 ? -32.094 -23.984 -10.992 1 94.75 236 ILE A CA 1
ATOM 1877 C C . ILE A 1 236 ? -30.625 -24.125 -11.352 1 94.75 236 ILE A C 1
ATOM 1879 O O . ILE A 1 236 ? -29.766 -23.516 -10.719 1 94.75 236 ILE A O 1
ATOM 1883 N N . ALA A 1 237 ? -30.297 -24.922 -12.367 1 96.5 237 ALA A N 1
ATOM 1884 C CA . ALA A 1 237 ? -28.922 -25.109 -12.82 1 96.5 237 ALA A CA 1
ATOM 1885 C C . ALA A 1 237 ? -28.312 -23.781 -13.273 1 96.5 237 ALA A C 1
ATOM 1887 O O . ALA A 1 237 ? -27.172 -23.469 -12.938 1 96.5 237 ALA A O 1
ATOM 1888 N N . LEU A 1 238 ? -29.125 -23.031 -14.023 1 97.81 238 LEU A N 1
ATOM 1889 C CA . LEU A 1 238 ? -28.672 -21.734 -14.5 1 97.81 238 LEU A CA 1
ATOM 1890 C C . LEU A 1 238 ? -28.406 -20.781 -13.336 1 97.81 238 LEU A C 1
ATOM 1892 O O . LEU A 1 238 ? -27.359 -20.125 -13.281 1 97.81 238 LEU A O 1
ATOM 1896 N N . GLN A 1 239 ? -29.281 -20.688 -12.43 1 97.06 239 GLN A N 1
ATOM 1897 C CA . GLN A 1 239 ? -29.109 -19.828 -11.273 1 97.06 239 GLN A CA 1
ATOM 1898 C C . GLN A 1 239 ? -27.906 -20.25 -10.43 1 97.06 239 GLN A C 1
ATOM 1900 O O . GLN A 1 239 ? -27.156 -19.406 -9.922 1 97.06 239 GLN A O 1
ATOM 1905 N N . THR A 1 240 ? -27.781 -21.547 -10.266 1 96.81 240 THR A N 1
ATOM 1906 C CA . THR A 1 240 ? -26.625 -22.062 -9.523 1 96.81 240 THR A CA 1
ATOM 1907 C C . THR A 1 240 ? -25.328 -21.672 -10.203 1 96.81 240 THR A C 1
ATOM 1909 O O . THR A 1 240 ? -24.391 -21.219 -9.539 1 96.81 240 THR A O 1
ATOM 1912 N N . LEU A 1 241 ? -25.297 -21.844 -11.492 1 97.31 241 LEU A N 1
ATOM 1913 C CA . LEU A 1 241 ? -24.125 -21.438 -12.273 1 97.31 241 LEU A CA 1
ATOM 1914 C C . LEU A 1 241 ? -23.828 -19.953 -12.062 1 97.31 241 LEU A C 1
ATOM 1916 O O . LEU A 1 241 ? -22.688 -19.594 -11.75 1 97.31 241 LEU A O 1
ATOM 1920 N N . PHE A 1 242 ? -24.844 -19.125 -12.25 1 97.81 242 PHE A N 1
ATOM 1921 C CA . PHE A 1 242 ? -24.672 -17.688 -12.102 1 97.81 242 PHE A CA 1
ATOM 1922 C C . PHE A 1 242 ? -24.188 -17.344 -10.695 1 97.81 242 PHE A C 1
ATOM 1924 O O . PHE A 1 242 ? -23.234 -16.578 -10.531 1 97.81 242 PHE A O 1
ATOM 1931 N N . ALA A 1 243 ? -24.812 -17.875 -9.719 1 97.19 243 ALA A N 1
ATOM 1932 C CA . ALA A 1 243 ? -24.453 -17.594 -8.336 1 97.19 243 ALA A CA 1
ATOM 1933 C C . ALA A 1 243 ? -22.984 -17.953 -8.062 1 97.19 243 ALA A C 1
ATOM 1935 O O . ALA A 1 243 ? -22.25 -17.156 -7.457 1 97.19 243 ALA A O 1
ATOM 1936 N N . THR A 1 244 ? -22.578 -19.094 -8.508 1 95.38 244 THR A N 1
ATOM 1937 C CA . THR A 1 244 ? -21.219 -19.562 -8.266 1 95.38 244 THR A CA 1
ATOM 1938 C C . THR A 1 244 ? -20.203 -18.672 -8.992 1 95.38 244 THR A C 1
ATOM 1940 O O . THR A 1 244 ? -19.219 -18.25 -8.398 1 95.38 244 THR A O 1
ATOM 1943 N N . VAL A 1 245 ? -20.484 -18.391 -10.219 1 94.62 245 VAL A N 1
ATOM 1944 C CA . VAL A 1 245 ? -19.562 -17.594 -11.016 1 94.62 245 VAL A CA 1
ATOM 1945 C C . VAL A 1 245 ? -19.484 -16.172 -10.469 1 94.62 245 VAL A C 1
ATOM 1947 O O . VAL A 1 245 ? -18.406 -15.617 -10.32 1 94.62 245 VAL A O 1
ATOM 1950 N N . LEU A 1 246 ? -20.609 -15.617 -10.242 1 96.06 246 LEU A N 1
ATOM 1951 C CA . LEU A 1 246 ? -20.641 -14.242 -9.773 1 96.06 246 LEU A CA 1
ATOM 1952 C C . LEU A 1 246 ? -20.031 -14.133 -8.383 1 96.06 246 LEU A C 1
ATOM 1954 O O . LEU A 1 246 ? -19.422 -13.117 -8.047 1 96.06 246 LEU A O 1
ATOM 1958 N N . TYR A 1 247 ? -20.188 -15.164 -7.551 1 95.94 247 TYR A N 1
ATOM 1959 C CA . TYR A 1 247 ? -19.5 -15.234 -6.262 1 95.94 247 TYR A CA 1
ATOM 1960 C C . TYR A 1 247 ? -18 -15.07 -6.422 1 95.94 247 TYR A C 1
ATOM 1962 O O . TYR A 1 247 ? -17.375 -14.258 -5.73 1 95.94 247 TYR A O 1
ATOM 1970 N N . HIS A 1 248 ? -17.453 -15.734 -7.332 1 93.38 248 HIS A N 1
ATOM 1971 C CA . HIS A 1 248 ? -16.016 -15.688 -7.555 1 93.38 248 HIS A CA 1
ATOM 1972 C C . HIS A 1 248 ? -15.602 -14.375 -8.211 1 93.38 248 HIS A C 1
ATOM 1974 O O . HIS A 1 248 ? -14.57 -13.797 -7.859 1 93.38 248 HIS A O 1
ATOM 1980 N N . LEU A 1 249 ? -16.406 -13.945 -9.109 1 93.06 249 LEU A N 1
ATOM 1981 C CA . LEU A 1 249 ? -16.094 -12.711 -9.828 1 93.06 249 LEU A CA 1
ATOM 1982 C C . LEU A 1 249 ? -16.172 -11.508 -8.891 1 93.06 249 LEU A C 1
ATOM 1984 O O . LEU A 1 249 ? -15.406 -10.555 -9.055 1 93.06 249 LEU A O 1
ATOM 1988 N N . ALA A 1 250 ? -17.016 -11.578 -7.938 1 95.19 250 ALA A N 1
ATOM 1989 C CA . ALA A 1 250 ? -17.266 -10.461 -7.035 1 95.19 250 ALA A CA 1
ATOM 1990 C C . ALA A 1 250 ? -16.219 -10.398 -5.926 1 95.19 250 ALA A C 1
ATOM 1992 O O . ALA A 1 250 ? -16.156 -9.414 -5.184 1 95.19 250 ALA A O 1
ATOM 1993 N N . TYR A 1 251 ? -15.438 -11.398 -5.777 1 94.88 251 TYR A N 1
ATOM 1994 C CA . TYR A 1 251 ? -14.445 -11.461 -4.711 1 94.88 251 TYR A CA 1
ATOM 1995 C C . TYR A 1 251 ? -13.227 -10.609 -5.051 1 94.88 251 TYR A C 1
ATOM 1997 O O . TYR A 1 251 ? -12.578 -10.828 -6.074 1 94.88 251 TYR A O 1
ATOM 2005 N N . PRO A 1 252 ? -12.883 -9.68 -4.184 1 93.69 252 PRO A N 1
ATOM 2006 C CA . PRO A 1 252 ? -11.781 -8.758 -4.5 1 93.69 252 PRO A CA 1
ATOM 2007 C C . PRO A 1 252 ? -10.445 -9.477 -4.691 1 93.69 252 PRO A C 1
ATOM 2009 O O . PRO A 1 252 ? -9.609 -9.031 -5.484 1 93.69 252 PRO A O 1
ATOM 2012 N N . TRP A 1 253 ? -10.25 -10.586 -4.047 1 93.94 253 TRP A N 1
ATOM 2013 C CA . TRP A 1 253 ? -8.969 -11.289 -4.086 1 93.94 253 TRP A CA 1
ATOM 2014 C C . TRP A 1 253 ? -9.062 -12.531 -4.969 1 93.94 253 TRP A C 1
ATOM 2016 O O . TRP A 1 253 ? -8.375 -13.523 -4.719 1 93.94 253 TRP A O 1
ATOM 2026 N N . SER A 1 254 ? -9.883 -12.438 -5.914 1 88.88 254 SER A N 1
ATOM 2027 C CA . SER A 1 254 ? -10.125 -13.602 -6.758 1 88.88 254 SER A CA 1
ATOM 2028 C C . SER A 1 254 ? -8.93 -13.883 -7.664 1 88.88 254 SER A C 1
ATOM 2030 O O . SER A 1 254 ? -8.406 -12.977 -8.312 1 88.88 254 SER A O 1
ATOM 2032 N N . LYS A 1 255 ? -8.586 -15.141 -7.793 1 83.31 255 LYS A N 1
ATOM 2033 C CA . LYS A 1 255 ? -7.523 -15.602 -8.68 1 83.31 255 LYS A CA 1
ATOM 2034 C C . LYS A 1 255 ? -7.949 -15.523 -10.141 1 83.31 255 LYS A C 1
ATOM 2036 O O . LYS A 1 255 ? -7.109 -15.555 -11.039 1 83.31 255 LYS A O 1
ATOM 2041 N N . ILE A 1 256 ? -9.25 -15.398 -10.336 1 75.31 256 ILE A N 1
ATOM 2042 C CA . ILE A 1 256 ? -9.781 -15.383 -11.695 1 75.31 256 ILE A CA 1
ATOM 2043 C C . ILE A 1 256 ? -9.25 -14.156 -12.438 1 75.31 256 ILE A C 1
ATOM 2045 O O . ILE A 1 256 ? -9.047 -14.195 -13.648 1 75.31 256 ILE A O 1
ATOM 2049 N N . ILE A 1 257 ? -8.953 -13.203 -11.727 1 71.62 257 ILE A N 1
ATOM 2050 C CA . ILE A 1 257 ? -8.484 -11.953 -12.32 1 71.62 257 ILE A CA 1
ATOM 2051 C C . ILE A 1 257 ? -6.992 -12.039 -12.609 1 71.62 257 ILE A C 1
ATOM 2053 O O . ILE A 1 257 ? -6.547 -11.727 -13.719 1 71.62 257 ILE A O 1
ATOM 2057 N N . ASP A 1 258 ? -6.266 -12.453 -11.609 1 78.38 258 ASP A N 1
ATOM 2058 C CA . ASP A 1 258 ? -4.816 -12.57 -11.727 1 78.38 258 ASP A CA 1
ATOM 2059 C C . ASP A 1 258 ? -4.258 -13.578 -10.719 1 78.38 258 ASP A C 1
ATOM 2061 O O . ASP A 1 258 ? -4.703 -13.625 -9.57 1 78.38 258 ASP A O 1
ATOM 2065 N N . ASP A 1 259 ? -3.312 -14.25 -11.164 1 82.75 259 ASP A N 1
ATOM 2066 C CA . ASP A 1 259 ? -2.742 -15.328 -10.367 1 82.75 259 ASP A CA 1
ATOM 2067 C C . ASP A 1 259 ? -1.941 -14.781 -9.188 1 82.75 259 ASP A C 1
ATOM 2069 O O . ASP A 1 259 ? -1.632 -15.516 -8.25 1 82.75 259 ASP A O 1
ATOM 2073 N N . GLN A 1 260 ? -1.641 -13.57 -9.203 1 84.31 260 GLN A N 1
ATOM 2074 C CA . GLN A 1 260 ? -0.808 -12.992 -8.156 1 84.31 260 GLN A CA 1
ATOM 2075 C C . GLN A 1 260 ? -1.66 -12.43 -7.023 1 84.31 260 GLN A C 1
ATOM 2077 O O . GLN A 1 260 ? -1.144 -12.109 -5.949 1 84.31 260 GLN A O 1
ATOM 2082 N N . ILE A 1 261 ? -2.947 -12.391 -7.168 1 87.31 261 ILE A N 1
ATOM 2083 C CA . ILE A 1 261 ? -3.844 -11.711 -6.242 1 87.31 261 ILE A CA 1
ATOM 2084 C C . ILE A 1 261 ? -3.941 -12.5 -4.938 1 87.31 261 ILE A C 1
ATOM 2086 O O . ILE A 1 261 ? -3.953 -11.914 -3.852 1 87.31 261 ILE A O 1
ATOM 2090 N N . PRO A 1 262 ? -3.877 -13.82 -5.008 1 89 262 PRO A N 1
ATOM 2091 C CA . PRO A 1 262 ? -3.932 -14.555 -3.74 1 89 262 PRO A CA 1
ATOM 2092 C C . PRO A 1 262 ? -2.75 -14.242 -2.826 1 89 262 PRO A C 1
ATOM 2094 O O . PRO A 1 262 ? -2.889 -14.266 -1.601 1 89 262 PRO A O 1
ATOM 2097 N N . PHE A 1 263 ? -1.633 -13.969 -3.418 1 90.94 263 PHE A N 1
ATOM 2098 C CA . PHE A 1 263 ? -0.459 -13.586 -2.643 1 90.94 263 PHE A CA 1
ATOM 2099 C C . PHE A 1 263 ? -0.714 -12.289 -1.878 1 90.94 263 PHE A C 1
ATOM 2101 O O . PHE A 1 263 ? -0.356 -12.18 -0.704 1 90.94 263 PHE A O 1
ATOM 2108 N N . LEU A 1 264 ? -1.339 -11.367 -2.512 1 94.5 264 LEU A N 1
ATOM 2109 C CA . LEU A 1 264 ? -1.705 -10.102 -1.878 1 94.5 264 LEU A CA 1
ATOM 2110 C C . LEU A 1 264 ? -2.715 -10.336 -0.758 1 94.5 264 LEU A C 1
ATOM 2112 O O . LEU A 1 264 ? -2.652 -9.672 0.283 1 94.5 264 LEU A O 1
ATOM 2116 N N . ASN A 1 265 ? -3.568 -11.258 -1.006 1 95.31 265 ASN A N 1
ATOM 2117 C CA . ASN A 1 265 ? -4.559 -11.586 0.013 1 95.31 265 ASN A CA 1
ATOM 2118 C C . ASN A 1 265 ? -3.902 -12.125 1.28 1 95.31 265 ASN A C 1
ATOM 2120 O O . ASN A 1 265 ? -4.367 -11.852 2.389 1 95.31 265 ASN A O 1
ATOM 2124 N N . LYS A 1 266 ? -2.846 -12.875 1.13 1 94.62 266 LYS A N 1
ATOM 2125 C CA . LYS A 1 266 ? -2.117 -13.383 2.291 1 94.62 266 LYS A CA 1
ATOM 2126 C C . LYS A 1 266 ? -1.544 -12.234 3.119 1 94.62 266 LYS A C 1
ATOM 2128 O O . LYS A 1 266 ? -1.624 -12.25 4.352 1 94.62 266 LYS A O 1
ATOM 2133 N N . ILE A 1 267 ? -0.969 -11.297 2.406 1 95.06 267 ILE A N 1
ATOM 2134 C CA . ILE A 1 267 ? -0.425 -10.133 3.09 1 95.06 267 ILE A CA 1
ATOM 2135 C C . ILE A 1 267 ? -1.544 -9.398 3.826 1 95.06 267 ILE A C 1
ATOM 2137 O O . ILE A 1 267 ? -1.383 -9.016 4.988 1 95.06 267 ILE A O 1
ATOM 2141 N N . TYR A 1 268 ? -2.658 -9.258 3.223 1 95.56 268 TYR A N 1
ATOM 2142 C CA . TYR A 1 268 ? -3.818 -8.586 3.795 1 95.56 268 TYR A CA 1
ATOM 2143 C C . TYR A 1 268 ? -4.277 -9.281 5.07 1 95.56 268 TYR A C 1
ATOM 2145 O O . TYR A 1 268 ? -4.527 -8.625 6.086 1 95.56 268 TYR A O 1
ATOM 2153 N N . LYS A 1 269 ? -4.359 -10.547 4.977 1 94.25 269 LYS A N 1
ATOM 2154 C CA . LYS A 1 269 ? -4.816 -11.312 6.133 1 94.25 269 LYS A CA 1
ATOM 2155 C C . LYS A 1 269 ? -3.863 -11.141 7.316 1 94.25 269 LYS A C 1
ATOM 2157 O O . LYS A 1 269 ? -4.301 -11.016 8.461 1 94.25 269 LYS A O 1
ATOM 2162 N N . GLU A 1 270 ? -2.609 -11.188 7.02 1 92.69 270 GLU A N 1
ATOM 2163 C CA . GLU A 1 270 ? -1.622 -10.969 8.07 1 92.69 270 GLU A CA 1
ATOM 2164 C C . GLU A 1 270 ? -1.752 -9.57 8.672 1 92.69 270 GLU A C 1
ATOM 2166 O O . GLU A 1 270 ? -1.689 -9.406 9.891 1 92.69 270 GLU A O 1
ATOM 2171 N N . MET A 1 271 ? -1.96 -8.57 7.859 1 89.31 271 MET A N 1
ATOM 2172 C CA . MET A 1 271 ? -2.141 -7.195 8.312 1 89.31 271 MET A CA 1
ATOM 2173 C C . MET A 1 271 ? -3.381 -7.07 9.188 1 89.31 271 MET A C 1
ATOM 2175 O O . MET A 1 271 ? -3.363 -6.367 10.203 1 89.31 271 MET A O 1
ATOM 2179 N N . ARG A 1 272 ? -4.383 -7.707 8.766 1 87.38 272 ARG A N 1
ATOM 2180 C CA . ARG A 1 272 ? -5.66 -7.66 9.469 1 87.38 272 ARG A CA 1
ATOM 2181 C C . ARG A 1 272 ? -5.512 -8.141 10.906 1 87.38 272 ARG A C 1
ATOM 2183 O O . ARG A 1 272 ? -6.195 -7.648 11.805 1 87.38 272 ARG A O 1
ATOM 2190 N N . GLU A 1 273 ? -4.59 -8.984 11.164 1 86.19 273 GLU A N 1
ATOM 2191 C CA . GLU A 1 273 ? -4.379 -9.555 12.492 1 86.19 273 GLU A CA 1
ATOM 2192 C C . GLU A 1 273 ? -3.658 -8.562 13.406 1 86.19 273 GLU A C 1
ATOM 2194 O O . GLU A 1 273 ? -3.717 -8.688 14.633 1 86.19 273 GLU A O 1
ATOM 2199 N N . HIS A 1 274 ? -3.059 -7.562 12.805 1 81.62 274 HIS A N 1
ATOM 2200 C CA . HIS A 1 274 ? -2.158 -6.762 13.625 1 81.62 274 HIS A CA 1
ATOM 2201 C C . HIS A 1 274 ? -2.506 -5.281 13.547 1 81.62 274 HIS A C 1
ATOM 2203 O O . HIS A 1 274 ? -2.076 -4.492 14.391 1 81.62 274 HIS A O 1
ATOM 2209 N N . GLU A 1 275 ? -3.256 -4.926 12.492 1 80.75 275 GLU A N 1
ATOM 2210 C CA . GLU A 1 275 ? -3.525 -3.51 12.266 1 80.75 275 GLU A CA 1
ATOM 2211 C C . GLU A 1 275 ? -5.012 -3.197 12.414 1 80.75 275 GLU A C 1
ATOM 2213 O O . GLU A 1 275 ? -5.855 -4.074 12.227 1 80.75 275 GLU A O 1
ATOM 2218 N N . PRO A 1 276 ? -5.355 -2.004 12.812 1 78.56 276 PRO A N 1
ATOM 2219 C CA . PRO A 1 276 ? -6.766 -1.604 12.852 1 78.56 276 PRO A CA 1
ATOM 2220 C C . PRO A 1 276 ? -7.426 -1.652 11.477 1 78.56 276 PRO A C 1
ATOM 2222 O O . PRO A 1 276 ? -6.746 -1.525 10.453 1 78.56 276 PRO A O 1
ATOM 2225 N N . GLN A 1 277 ? -8.758 -1.79 11.477 1 79.88 277 GLN A N 1
ATOM 2226 C CA . GLN A 1 277 ? -9.562 -1.923 10.266 1 79.88 277 GLN A CA 1
ATOM 2227 C C . GLN A 1 277 ? -9.312 -0.767 9.305 1 79.88 277 GLN A C 1
ATOM 2229 O O . GLN A 1 277 ? -9.242 -0.966 8.094 1 79.88 277 GLN A O 1
ATOM 2234 N N . SER A 1 278 ? -9.156 0.401 9.797 1 77.75 278 SER A N 1
ATOM 2235 C CA . SER A 1 278 ? -8.961 1.567 8.945 1 77.75 278 SER A CA 1
ATOM 2236 C C . SER A 1 278 ? -7.652 1.476 8.172 1 77.75 278 SER A C 1
ATOM 2238 O O . SER A 1 278 ? -7.574 1.915 7.02 1 77.75 278 SER A O 1
ATOM 2240 N N . VAL A 1 279 ? -6.656 0.774 8.742 1 80.25 279 VAL A N 1
ATOM 2241 C CA . VAL A 1 279 ? -5.328 0.698 8.141 1 80.25 279 VAL A CA 1
ATOM 2242 C C . VAL A 1 279 ? -5.301 -0.394 7.074 1 80.25 279 VAL A C 1
ATOM 2244 O O . VAL A 1 279 ? -4.945 -0.137 5.922 1 80.25 279 VAL A O 1
ATOM 2247 N N . PHE A 1 280 ? -5.75 -1.625 7.473 1 86.94 280 PHE A N 1
ATOM 2248 C CA . PHE A 1 280 ? -5.656 -2.695 6.488 1 86.94 280 PHE A CA 1
ATOM 2249 C C . PHE A 1 280 ? -6.727 -2.539 5.414 1 86.94 280 PHE A C 1
ATOM 2251 O O . PHE A 1 280 ? -6.543 -2.977 4.277 1 86.94 280 PHE A O 1
ATOM 2258 N N . GLY A 1 281 ? -7.875 -1.9 5.711 1 87.75 281 GLY A N 1
ATOM 2259 C CA . GLY A 1 281 ? -8.859 -1.59 4.684 1 87.75 281 GLY A CA 1
ATOM 2260 C C . GLY A 1 281 ? -8.344 -0.615 3.643 1 87.75 281 GLY A C 1
ATOM 2261 O O . GLY A 1 281 ? -8.609 -0.773 2.449 1 87.75 281 GLY A O 1
ATOM 2262 N N . ARG A 1 282 ? -7.645 0.335 4.082 1 86 282 ARG A N 1
ATOM 2263 C CA . ARG A 1 282 ? -7.062 1.301 3.158 1 86 282 ARG A CA 1
ATOM 2264 C C . ARG A 1 282 ? -5.965 0.658 2.314 1 86 282 ARG A C 1
ATOM 2266 O O . ARG A 1 282 ? -5.836 0.957 1.125 1 86 282 ARG A O 1
ATOM 2273 N N . TRP A 1 283 ? -5.125 -0.069 2.971 1 91 283 TRP A N 1
ATOM 2274 C CA . TRP A 1 283 ? -4.109 -0.804 2.225 1 91 283 TRP A CA 1
ATOM 2275 C C . TRP A 1 283 ? -4.742 -1.613 1.097 1 91 283 TRP A C 1
ATOM 2277 O O . TRP A 1 283 ? -4.266 -1.585 -0.04 1 91 283 TRP A O 1
ATOM 2287 N N . ARG A 1 284 ? -5.801 -2.326 1.44 1 93 284 ARG A N 1
ATOM 2288 C CA . ARG A 1 284 ? -6.512 -3.107 0.433 1 93 284 ARG A CA 1
ATOM 2289 C C . ARG A 1 284 ? -6.992 -2.221 -0.71 1 93 284 ARG A C 1
ATOM 2291 O O . ARG A 1 284 ? -6.75 -2.521 -1.881 1 93 284 ARG A O 1
ATOM 2298 N N . ALA A 1 285 ? -7.68 -1.151 -0.32 1 90.88 285 ALA A N 1
ATOM 2299 C CA . ALA A 1 285 ? -8.266 -0.257 -1.314 1 90.88 285 ALA A CA 1
ATOM 2300 C C . ALA A 1 285 ? -7.199 0.291 -2.256 1 90.88 285 ALA A C 1
ATOM 2302 O O . ALA A 1 285 ? -7.375 0.282 -3.477 1 90.88 285 ALA A O 1
ATOM 2303 N N . MET A 1 286 ? -6.086 0.662 -1.717 1 90.06 286 MET A N 1
ATOM 2304 C CA . MET A 1 286 ? -5.004 1.222 -2.52 1 90.06 286 MET A CA 1
ATOM 2305 C C . MET A 1 286 ? -4.363 0.15 -3.396 1 90.06 286 MET A C 1
ATOM 2307 O O . MET A 1 286 ? -4.129 0.375 -4.586 1 90.06 286 MET A O 1
ATOM 2311 N N . THR A 1 287 ? -4.078 -0.955 -2.775 1 93.94 287 THR A N 1
ATOM 2312 C CA . THR A 1 287 ? -3.443 -2.051 -3.498 1 93.94 287 THR A CA 1
ATOM 2313 C C . THR A 1 287 ? -4.285 -2.465 -4.699 1 93.94 287 THR A C 1
ATOM 2315 O O . THR A 1 287 ? -3.773 -2.584 -5.816 1 93.94 287 THR A O 1
ATOM 2318 N N . LEU A 1 288 ? -5.559 -2.605 -4.445 1 93.31 288 LEU A N 1
ATOM 2319 C CA . LEU A 1 288 ? -6.43 -3.08 -5.512 1 93.31 288 LEU A CA 1
ATOM 2320 C C . LEU A 1 288 ? -6.645 -1.996 -6.562 1 93.31 288 LEU A C 1
ATOM 2322 O O . LEU A 1 288 ? -6.773 -2.295 -7.754 1 93.31 288 LEU A O 1
ATOM 2326 N N . THR A 1 289 ? -6.695 -0.738 -6.164 1 91.62 289 THR A N 1
ATOM 2327 C CA . THR A 1 289 ? -6.809 0.36 -7.117 1 91.62 289 THR A CA 1
ATOM 2328 C C . THR A 1 289 ? -5.656 0.331 -8.117 1 91.62 289 THR A C 1
ATOM 2330 O O . THR A 1 289 ? -5.875 0.353 -9.328 1 91.62 289 THR A O 1
ATOM 2333 N N . TYR A 1 290 ? -4.516 0.177 -7.621 1 92.25 290 TYR A N 1
ATOM 2334 C CA . TYR A 1 290 ? -3.35 0.301 -8.492 1 92.25 290 TYR A CA 1
ATOM 2335 C C . TYR A 1 290 ? -3.012 -1.033 -9.141 1 92.25 290 TYR A C 1
ATOM 2337 O O . TYR A 1 290 ? -2.369 -1.07 -10.195 1 92.25 290 TYR A O 1
ATOM 2345 N N . LEU A 1 291 ? -3.398 -2.111 -8.477 1 92.56 291 LEU A N 1
ATOM 2346 C CA . LEU A 1 291 ? -3.334 -3.396 -9.164 1 92.56 291 LEU A CA 1
ATOM 2347 C C . LEU A 1 291 ? -4.156 -3.367 -10.445 1 92.56 291 LEU A C 1
ATOM 2349 O O . LEU A 1 291 ? -3.686 -3.805 -11.5 1 92.56 291 LEU A O 1
ATOM 2353 N N . HIS A 1 292 ? -5.328 -2.789 -10.336 1 88.12 292 HIS A N 1
ATOM 2354 C CA . HIS A 1 292 ? -6.219 -2.732 -11.492 1 88.12 292 HIS A CA 1
ATOM 2355 C C . HIS A 1 292 ? -5.645 -1.836 -12.586 1 88.12 292 HIS A C 1
ATOM 2357 O O . HIS A 1 292 ? -5.871 -2.076 -13.773 1 88.12 292 HIS A O 1
ATOM 2363 N N . ALA A 1 293 ? -4.891 -0.904 -12.164 1 87.44 293 ALA A N 1
ATOM 2364 C CA . ALA A 1 293 ? -4.301 0.027 -13.125 1 87.44 293 ALA A CA 1
ATOM 2365 C C . ALA A 1 293 ? -3.18 -0.64 -13.914 1 87.44 293 ALA A C 1
ATOM 2367 O O . ALA A 1 293 ? -2.928 -0.279 -15.07 1 87.44 293 ALA A O 1
ATOM 2368 N N . ILE A 1 294 ? -2.504 -1.594 -13.297 1 88.25 294 ILE A N 1
ATOM 2369 C CA . ILE A 1 294 ? -1.341 -2.17 -13.961 1 88.25 294 ILE A CA 1
ATOM 2370 C C . ILE A 1 294 ? -1.752 -3.428 -14.727 1 88.25 294 ILE A C 1
ATOM 2372 O O . ILE A 1 294 ? -1.032 -3.883 -15.617 1 88.25 294 ILE A O 1
ATOM 2376 N N . LEU A 1 295 ? -2.852 -4.047 -14.32 1 83.81 295 LEU A N 1
ATOM 2377 C CA . LEU A 1 295 ? -3.297 -5.258 -15.008 1 83.81 295 LEU A CA 1
ATOM 2378 C C . LEU A 1 295 ? -3.859 -4.922 -16.391 1 83.81 295 LEU A C 1
ATOM 2380 O O . LEU A 1 295 ? -4.508 -3.889 -16.562 1 83.81 295 LEU A O 1
ATOM 2384 N N . PRO A 1 296 ? -3.428 -5.773 -17.281 1 74.38 296 PRO A N 1
ATOM 2385 C CA . PRO A 1 296 ? -3.959 -5.555 -18.641 1 74.38 296 PRO A CA 1
ATOM 2386 C C . PRO A 1 296 ? -5.484 -5.594 -18.672 1 74.38 296 PRO A C 1
ATOM 2388 O O . PRO A 1 296 ? -6.113 -6.297 -17.875 1 74.38 296 PRO A O 1
ATOM 2391 N N . VAL A 1 297 ? -6.09 -4.754 -19.438 1 63.12 297 VAL A N 1
ATOM 2392 C CA . VAL A 1 297 ? -7.527 -4.574 -19.594 1 63.12 297 VAL A CA 1
ATOM 2393 C C . VAL A 1 297 ? -8.188 -5.914 -19.922 1 63.12 297 VAL A C 1
ATOM 2395 O O . VAL A 1 297 ? -9.297 -6.188 -19.469 1 63.12 297 VAL A O 1
ATOM 2398 N N . LYS A 1 298 ? -7.582 -6.715 -20.562 1 57.94 298 LYS A N 1
ATOM 2399 C CA . LYS A 1 298 ? -8.227 -7.938 -21.031 1 57.94 298 LYS A CA 1
ATOM 2400 C C . LYS A 1 298 ? -8.477 -8.906 -19.875 1 57.94 298 LYS A C 1
ATOM 2402 O O . LYS A 1 298 ? -9.43 -9.688 -19.906 1 57.94 298 LYS A O 1
ATOM 2407 N N . THR A 1 299 ? -7.719 -8.75 -18.859 1 59.62 299 THR A N 1
ATOM 2408 C CA . THR A 1 299 ? -7.824 -9.734 -17.781 1 59.62 299 THR A CA 1
ATOM 2409 C C . THR A 1 299 ? -8.945 -9.359 -16.812 1 59.62 299 THR A C 1
ATOM 2411 O O . THR A 1 299 ? -8.969 -8.25 -16.281 1 59.62 299 THR A O 1
ATOM 2414 N N . GLY A 1 300 ? -10.055 -10.266 -16.828 1 63.62 300 GLY A N 1
ATOM 2415 C CA . GLY A 1 300 ? -11.102 -10.125 -15.82 1 63.62 300 GLY A CA 1
ATOM 2416 C C . GLY A 1 300 ? -12.188 -9.148 -16.219 1 63.62 300 GLY A C 1
ATOM 2417 O O . GLY A 1 300 ? -12.828 -8.539 -15.359 1 63.62 300 GLY A O 1
ATOM 2418 N N . SER A 1 301 ? -12.219 -8.984 -17.562 1 79.31 301 SER A N 1
ATOM 2419 C CA . SER A 1 301 ? -13.242 -8.062 -18.031 1 79.31 301 SER A CA 1
ATOM 2420 C C . SER A 1 301 ? -14.625 -8.695 -17.984 1 79.31 301 SER A C 1
ATOM 2422 O O . SER A 1 301 ? -14.758 -9.922 -17.938 1 79.31 301 SER A O 1
ATOM 2424 N N . ALA A 1 302 ? -15.562 -7.859 -18 1 86.38 302 ALA A N 1
ATOM 2425 C CA . ALA A 1 302 ? -16.953 -8.273 -17.984 1 86.38 302 ALA A CA 1
ATOM 2426 C C . ALA A 1 302 ? -17.297 -9.109 -19.219 1 86.38 302 ALA A C 1
ATOM 2428 O O . ALA A 1 302 ? -18.016 -10.102 -19.125 1 86.38 302 ALA A O 1
ATOM 2429 N N . SER A 1 303 ? -16.641 -8.789 -20.266 1 87.5 303 SER A N 1
ATOM 2430 C CA . SER A 1 303 ? -16.922 -9.484 -21.531 1 87.5 303 SER A CA 1
ATOM 2431 C C . SER A 1 303 ? -16.344 -10.898 -21.5 1 87.5 303 SER A C 1
ATOM 2433 O O . SER A 1 303 ? -16.984 -11.836 -21.969 1 87.5 303 SER A O 1
ATOM 2435 N N . SER A 1 304 ? -15.195 -10.977 -21.016 1 88 304 SER A N 1
ATOM 2436 C CA . SER A 1 304 ? -14.578 -12.297 -20.938 1 88 304 SER A CA 1
ATOM 2437 C C . SER A 1 304 ? -15.344 -13.219 -20 1 88 304 SER A C 1
ATOM 2439 O O . SER A 1 304 ? -15.555 -14.391 -20.312 1 88 304 SER A O 1
ATOM 2441 N N . ALA A 1 305 ? -15.734 -12.68 -18.953 1 89.69 305 ALA A N 1
ATOM 2442 C CA . ALA A 1 305 ? -16.516 -13.469 -18 1 89.69 305 ALA A CA 1
ATOM 2443 C C . ALA A 1 305 ? -17.859 -13.883 -18.609 1 89.69 305 ALA A C 1
ATOM 2445 O O . ALA A 1 305 ? -18.297 -15.023 -18.438 1 89.69 305 ALA A O 1
ATOM 2446 N N . ALA A 1 306 ? -18.469 -13 -19.297 1 93.25 306 ALA A N 1
ATOM 2447 C CA . ALA A 1 306 ? -19.75 -13.289 -19.938 1 93.25 306 ALA A CA 1
ATOM 2448 C C . ALA A 1 306 ? -19.609 -14.414 -20.969 1 93.25 306 ALA A C 1
ATOM 2450 O O . ALA A 1 306 ? -20.469 -15.289 -21.062 1 93.25 306 ALA A O 1
ATOM 2451 N N . ARG A 1 307 ? -18.547 -14.398 -21.672 1 91.75 307 ARG A N 1
ATOM 2452 C CA . ARG A 1 307 ? -18.312 -15.438 -22.656 1 91.75 307 ARG A CA 1
ATOM 2453 C C . ARG A 1 307 ? -18.141 -16.797 -21.984 1 91.75 307 ARG A C 1
ATOM 2455 O O . ARG A 1 307 ? -18.672 -17.797 -22.469 1 91.75 307 ARG A O 1
ATOM 2462 N N . TRP A 1 308 ? -17.438 -16.734 -20.969 1 91.06 308 TRP A N 1
ATOM 2463 C CA . TRP A 1 308 ? -17.234 -17.969 -20.219 1 91.06 308 TRP A CA 1
ATOM 2464 C C . TRP A 1 308 ? -18.562 -18.5 -19.672 1 91.06 308 TRP A C 1
ATOM 2466 O O . TRP A 1 308 ? -18.812 -19.703 -19.703 1 91.06 308 TRP A O 1
ATOM 2476 N N . ILE A 1 309 ? -19.391 -17.625 -19.203 1 94.88 309 ILE A N 1
ATOM 2477 C CA . ILE A 1 309 ? -20.703 -18.016 -18.688 1 94.88 309 ILE A CA 1
ATOM 2478 C C . ILE A 1 309 ? -21.547 -18.594 -19.828 1 94.88 309 ILE A C 1
ATOM 2480 O O . ILE A 1 309 ? -22.219 -19.609 -19.656 1 94.88 309 ILE A O 1
ATOM 2484 N N . LEU A 1 310 ? -21.438 -17.984 -20.953 1 95.81 310 LEU A N 1
ATOM 2485 C CA . LEU A 1 310 ? -22.219 -18.406 -22.109 1 95.81 310 LEU A CA 1
ATOM 2486 C C . LEU A 1 310 ? -21.875 -19.844 -22.5 1 95.81 310 LEU A C 1
ATOM 2488 O O . LEU A 1 310 ? -22.75 -20.641 -22.844 1 95.81 310 LEU A O 1
ATOM 2492 N N . ASP A 1 311 ? -20.625 -20.156 -22.438 1 95.44 311 ASP A N 1
ATOM 2493 C CA . ASP A 1 311 ? -20.203 -21.5 -22.766 1 95.44 311 ASP A CA 1
ATOM 2494 C C . ASP A 1 311 ? -20.812 -22.516 -21.812 1 95.44 311 ASP A C 1
ATOM 2496 O O . ASP A 1 311 ? -21.281 -23.578 -22.234 1 95.44 311 ASP A O 1
ATOM 2500 N N . ASN A 1 312 ? -20.812 -22.172 -20.594 1 96.69 312 ASN A N 1
ATOM 2501 C CA . ASN A 1 312 ? -21.375 -23.078 -19.609 1 96.69 312 ASN A CA 1
ATOM 2502 C C . ASN A 1 312 ? -22.891 -23.141 -19.703 1 96.69 312 ASN A C 1
ATOM 2504 O O . ASN A 1 312 ? -23.5 -24.188 -19.469 1 96.69 312 ASN A O 1
ATOM 2508 N N . VAL A 1 313 ? -23.516 -22.062 -20.016 1 97.69 313 VAL A N 1
ATOM 2509 C CA . VAL A 1 313 ? -24.969 -22.031 -20.234 1 97.69 313 VAL A CA 1
ATOM 2510 C C . VAL A 1 313 ? -25.328 -22.969 -21.391 1 97.69 313 VAL A C 1
ATOM 2512 O O . VAL A 1 313 ? -26.281 -23.734 -21.312 1 97.69 313 VAL A O 1
ATOM 2515 N N . ASN A 1 314 ? -24.578 -22.875 -22.422 1 97.12 314 ASN A N 1
ATOM 2516 C CA . ASN A 1 314 ? -24.812 -23.766 -23.562 1 97.12 314 ASN A CA 1
ATOM 2517 C C . ASN A 1 314 ? -24.703 -25.234 -23.156 1 97.12 314 ASN A C 1
ATOM 2519 O O . ASN A 1 314 ? -25.5 -26.062 -23.594 1 97.12 314 ASN A O 1
ATOM 2523 N N . ASP A 1 315 ? -23.719 -25.5 -22.359 1 97.19 315 ASP A N 1
ATOM 2524 C CA . ASP A 1 315 ? -23.547 -26.875 -21.891 1 97.19 315 ASP A CA 1
ATOM 2525 C C . ASP A 1 315 ? -24.75 -27.328 -21.062 1 97.19 315 ASP A C 1
ATOM 2527 O O . ASP A 1 315 ? -25.156 -28.484 -21.141 1 97.19 315 ASP A O 1
ATOM 2531 N N . ILE A 1 316 ? -25.281 -26.422 -20.266 1 97.44 316 ILE A N 1
ATOM 2532 C CA . ILE A 1 316 ? -26.469 -26.734 -19.469 1 97.44 316 ILE A CA 1
ATOM 2533 C C . ILE A 1 316 ? -27.641 -27.062 -20.406 1 97.44 316 ILE A C 1
ATOM 2535 O O . ILE A 1 316 ? -28.344 -28.062 -20.203 1 97.44 316 ILE A O 1
ATOM 2539 N N . LEU A 1 317 ? -27.844 -26.312 -21.438 1 96.69 317 LEU A N 1
ATOM 2540 C CA . LEU A 1 317 ? -28.938 -26.516 -22.391 1 96.69 317 LEU A CA 1
ATOM 2541 C C . LEU A 1 317 ? -28.75 -27.812 -23.156 1 96.69 317 LEU A C 1
ATOM 2543 O O . LEU A 1 317 ? -29.703 -28.578 -23.359 1 96.69 317 LEU A O 1
ATOM 2547 N N . LEU A 1 318 ? -27.516 -28.047 -23.516 1 96.06 318 LEU A N 1
ATOM 2548 C CA . LEU A 1 318 ? -27.219 -29.297 -24.219 1 96.06 318 LEU A CA 1
ATOM 2549 C C . LEU A 1 318 ? -27.5 -30.5 -23.344 1 96.06 318 LEU A C 1
ATOM 2551 O O . LEU A 1 318 ? -28.109 -31.484 -23.781 1 96.06 318 LEU A O 1
ATOM 2555 N N . ALA A 1 319 ? -27.062 -30.391 -22.141 1 95.31 319 ALA A N 1
ATOM 2556 C CA . ALA A 1 319 ? -27.281 -31.484 -21.203 1 95.31 319 ALA A CA 1
ATOM 2557 C C . ALA A 1 319 ? -28.781 -31.719 -20.969 1 95.31 319 ALA A C 1
ATOM 2559 O O . ALA A 1 319 ? -29.203 -32.844 -20.734 1 95.31 319 ALA A O 1
ATOM 2560 N N . ALA A 1 320 ? -29.578 -30.656 -21.016 1 94.31 320 ALA A N 1
ATOM 2561 C CA . ALA A 1 320 ? -31.016 -30.719 -20.797 1 94.31 320 ALA A CA 1
ATOM 2562 C C . ALA A 1 320 ? -31.75 -31.219 -22.031 1 94.31 320 ALA A C 1
ATOM 2564 O O . ALA A 1 320 ? -32.969 -31.359 -22.031 1 94.31 320 ALA A O 1
ATOM 2565 N N . GLY A 1 321 ? -31 -31.469 -23.141 1 93.69 321 GLY A N 1
ATOM 2566 C CA . GLY A 1 321 ? -31.578 -32.094 -24.328 1 93.69 321 GLY A CA 1
ATOM 2567 C C . GLY A 1 321 ? -31.891 -31.094 -25.438 1 93.69 321 GLY A C 1
ATOM 2568 O O . GLY A 1 321 ? -32.594 -31.422 -26.391 1 93.69 321 GLY A O 1
ATOM 2569 N N . SER A 1 322 ? -31.375 -29.906 -25.234 1 94.44 322 SER A N 1
ATOM 2570 C CA . SER A 1 322 ? -31.547 -28.922 -26.297 1 94.44 322 SER A CA 1
ATOM 2571 C C . SER A 1 322 ? -30.516 -29.109 -27.406 1 94.44 322 SER A C 1
ATOM 2573 O O . SER A 1 322 ? -29.5 -29.766 -27.203 1 94.44 322 SER A O 1
ATOM 2575 N N . LEU A 1 323 ? -30.828 -28.594 -28.562 1 92.19 323 LEU A N 1
ATOM 2576 C CA . LEU A 1 323 ? -29.828 -28.516 -29.641 1 92.19 323 LEU A CA 1
ATOM 2577 C C . LEU A 1 323 ? -28.797 -27.438 -29.344 1 92.19 323 LEU A C 1
ATOM 2579 O O . LEU A 1 323 ? -28.922 -26.703 -28.359 1 92.19 323 LEU A O 1
ATOM 2583 N N . ASP A 1 324 ? -27.703 -27.484 -30.125 1 90.31 324 ASP A N 1
ATOM 2584 C CA . ASP A 1 324 ? -26.656 -26.484 -29.938 1 90.31 324 ASP A CA 1
ATOM 2585 C C . ASP A 1 324 ? -27.094 -25.125 -30.469 1 90.31 324 ASP A C 1
ATOM 2587 O O . ASP A 1 324 ? -27.297 -24.953 -31.672 1 90.31 324 ASP A O 1
ATOM 2591 N N . HIS A 1 325 ? -27.297 -24.234 -29.578 1 89.31 325 HIS A N 1
ATOM 2592 C CA . HIS A 1 325 ? -27.734 -22.875 -29.922 1 89.31 325 HIS A CA 1
ATOM 2593 C C . HIS A 1 325 ? -26.734 -21.844 -29.453 1 89.31 325 HIS A C 1
ATOM 2595 O O . HIS A 1 325 ? -27.109 -20.75 -29.016 1 89.31 325 HIS A O 1
ATOM 2601 N N . ALA A 1 326 ? -25.484 -22.156 -29.484 1 91.81 326 ALA A N 1
ATOM 2602 C CA . ALA A 1 326 ? -24.438 -21.281 -28.953 1 91.81 326 ALA A CA 1
ATOM 2603 C C . ALA A 1 326 ? -24.516 -19.891 -29.578 1 91.81 326 ALA A C 1
ATOM 2605 O O . ALA A 1 326 ? -24.453 -18.891 -28.859 1 91.81 326 ALA A O 1
ATOM 2606 N N . ASP A 1 327 ? -24.688 -19.812 -30.875 1 92.19 327 ASP A N 1
ATOM 2607 C CA . ASP A 1 327 ? -24.719 -18.516 -31.562 1 92.19 327 ASP A CA 1
ATOM 2608 C C . ASP A 1 327 ? -25.969 -17.734 -31.203 1 92.19 327 ASP A C 1
ATOM 2610 O O . ASP A 1 327 ? -25.922 -16.516 -30.984 1 92.19 327 ASP A O 1
ATOM 2614 N N . LEU A 1 328 ? -27.078 -18.406 -31.172 1 92.62 328 LEU A N 1
ATOM 2615 C CA . LEU A 1 328 ? -28.328 -17.766 -30.797 1 92.62 328 LEU A CA 1
ATOM 2616 C C . LEU A 1 328 ? -28.266 -17.266 -29.344 1 92.62 328 LEU A C 1
ATOM 2618 O O . LEU A 1 328 ? -28.734 -16.172 -29.047 1 92.62 328 LEU A O 1
ATOM 2622 N N . LEU A 1 329 ? -27.703 -18.078 -28.516 1 94.88 329 LEU A N 1
ATOM 2623 C CA . LEU A 1 329 ? -27.547 -17.703 -27.125 1 94.88 329 LEU A CA 1
ATOM 2624 C C . LEU A 1 329 ? -26.734 -16.422 -26.984 1 94.88 329 LEU A C 1
ATOM 2626 O O . LEU A 1 329 ? -27.125 -15.523 -26.234 1 94.88 329 LEU A O 1
ATOM 2630 N N . LYS A 1 330 ? -25.641 -16.391 -27.625 1 94.25 330 LYS A N 1
ATOM 2631 C CA . LYS A 1 330 ? -24.766 -15.211 -27.578 1 94.25 330 LYS A CA 1
ATOM 2632 C C . LYS A 1 330 ? -25.484 -13.969 -28.109 1 94.25 330 LYS A C 1
ATOM 2634 O O . LYS A 1 330 ? -25.406 -12.898 -27.5 1 94.25 330 LYS A O 1
ATOM 2639 N N . LYS A 1 331 ? -26.188 -14.109 -29.156 1 94 331 LYS A N 1
ATOM 2640 C CA . LYS A 1 331 ? -26.875 -12.992 -29.797 1 94 331 LYS A CA 1
ATOM 2641 C C . LYS A 1 331 ? -28 -12.469 -28.906 1 94 331 LYS A C 1
ATOM 2643 O O . LYS A 1 331 ? -28.172 -11.258 -28.766 1 94 331 LYS A O 1
ATOM 2648 N N . VAL A 1 332 ? -28.734 -13.312 -28.281 1 94.5 332 VAL A N 1
ATOM 2649 C CA . VAL A 1 332 ? -29.953 -12.93 -27.578 1 94.5 332 VAL A CA 1
ATOM 2650 C C . VAL A 1 332 ? -29.625 -12.562 -26.141 1 94.5 332 VAL A C 1
ATOM 2652 O O . VAL A 1 332 ? -30.172 -11.609 -25.594 1 94.5 332 VAL A O 1
ATOM 2655 N N . HIS A 1 333 ? -28.703 -13.32 -25.547 1 95.19 333 HIS A N 1
ATOM 2656 C CA . HIS A 1 333 ? -28.547 -13.188 -24.109 1 95.19 333 HIS A CA 1
ATOM 2657 C C . HIS A 1 333 ? -27.172 -12.648 -23.75 1 95.19 333 HIS A C 1
ATOM 2659 O O . HIS A 1 333 ? -26.875 -12.422 -22.578 1 95.19 333 HIS A O 1
ATOM 2665 N N . GLY A 1 334 ? -26.344 -12.414 -24.719 1 94.06 334 GLY A N 1
ATOM 2666 C CA . GLY A 1 334 ? -24.984 -11.93 -24.484 1 94.06 334 GLY A CA 1
ATOM 2667 C C . GLY A 1 334 ? -24.953 -10.617 -23.719 1 94.06 334 GLY A C 1
ATOM 2668 O O . GLY A 1 334 ? -24.203 -10.469 -22.766 1 94.06 334 GLY A O 1
ATOM 2669 N N . LYS A 1 335 ? -25.797 -9.75 -24.125 1 92.38 335 LYS A N 1
ATOM 2670 C CA . LYS A 1 335 ? -25.828 -8.438 -23.5 1 92.38 335 LYS A CA 1
ATOM 2671 C C . LYS A 1 335 ? -26.297 -8.531 -22.047 1 92.38 335 LYS A C 1
ATOM 2673 O O . LYS A 1 335 ? -25.766 -7.844 -21.172 1 92.38 335 LYS A O 1
ATOM 2678 N N . GLY A 1 336 ? -27.25 -9.336 -21.859 1 92.38 336 GLY A N 1
ATOM 2679 C CA . GLY A 1 336 ? -27.75 -9.523 -20.5 1 92.38 336 GLY A CA 1
ATOM 2680 C C . GLY A 1 336 ? -26.719 -10.125 -19.562 1 92.38 336 GLY A C 1
ATOM 2681 O O . GLY A 1 336 ? -26.594 -9.688 -18.422 1 92.38 336 GLY A O 1
ATOM 2682 N N . LEU A 1 337 ? -26.047 -11.055 -20.047 1 96 337 LEU A N 1
ATOM 2683 C CA . LEU A 1 337 ? -25.016 -11.688 -19.234 1 96 337 LEU A CA 1
ATOM 2684 C C . LEU A 1 337 ? -23.859 -10.727 -18.969 1 96 337 LEU A C 1
ATOM 2686 O O . LEU A 1 337 ? -23.266 -10.742 -17.891 1 96 337 LEU A O 1
ATOM 2690 N N . LYS A 1 338 ? -23.547 -9.961 -19.969 1 94.56 338 LYS A N 1
ATOM 2691 C CA . LYS A 1 338 ? -22.516 -8.945 -19.766 1 94.56 338 LYS A CA 1
ATOM 2692 C C . LYS A 1 338 ? -22.938 -7.953 -18.688 1 94.56 338 LYS A C 1
ATOM 2694 O O . LYS A 1 338 ? -22.109 -7.527 -17.875 1 94.56 338 LYS A O 1
ATOM 2699 N N . ALA A 1 339 ? -24.156 -7.602 -18.703 1 94.88 339 ALA A N 1
ATOM 2700 C CA . ALA A 1 339 ? -24.656 -6.699 -17.672 1 94.88 339 ALA A CA 1
ATOM 2701 C C . ALA A 1 339 ? -24.516 -7.316 -16.281 1 94.88 339 ALA A C 1
ATOM 2703 O O . ALA A 1 339 ? -24.125 -6.637 -15.336 1 94.88 339 ALA A O 1
ATOM 2704 N N . LEU A 1 340 ? -24.781 -8.578 -16.203 1 95.5 340 LEU A N 1
ATOM 2705 C CA . LEU A 1 340 ? -24.672 -9.297 -14.945 1 95.5 340 LEU A CA 1
ATOM 2706 C C . LEU A 1 340 ? -23.234 -9.297 -14.453 1 95.5 340 LEU A C 1
ATOM 2708 O O . LEU A 1 340 ? -22.969 -9.016 -13.281 1 95.5 340 LEU A O 1
ATOM 2712 N N . THR A 1 341 ? -22.328 -9.586 -15.336 1 95.12 341 THR A N 1
ATOM 2713 C CA . THR A 1 341 ? -20.922 -9.625 -14.961 1 95.12 341 THR A CA 1
ATOM 2714 C C . THR A 1 341 ? -20.406 -8.234 -14.625 1 95.12 341 THR A C 1
ATOM 2716 O O . THR A 1 341 ? -19.578 -8.07 -13.727 1 95.12 341 THR A O 1
ATOM 2719 N N . THR A 1 342 ? -20.922 -7.25 -15.281 1 95.25 342 THR A N 1
ATOM 2720 C CA . THR A 1 342 ? -20.547 -5.871 -14.984 1 95.25 342 THR A CA 1
ATOM 2721 C C . THR A 1 342 ? -20.984 -5.488 -13.57 1 95.25 342 THR A C 1
ATOM 2723 O O . THR A 1 342 ? -20.219 -4.832 -12.844 1 95.25 342 THR A O 1
ATOM 2726 N N . GLN A 1 343 ? -22.109 -5.918 -13.227 1 95.62 343 GLN A N 1
ATOM 2727 C CA . GLN A 1 343 ? -22.609 -5.629 -11.883 1 95.62 343 GLN A CA 1
ATOM 2728 C C . GLN A 1 343 ? -21.75 -6.332 -10.828 1 95.62 343 GLN A C 1
ATOM 2730 O O . GLN A 1 343 ? -21.453 -5.754 -9.781 1 95.62 343 GLN A O 1
ATOM 2735 N N . ALA A 1 344 ? -21.422 -7.543 -11.086 1 95.69 344 ALA A N 1
ATOM 2736 C CA . ALA A 1 344 ? -20.562 -8.273 -10.148 1 95.69 344 ALA A CA 1
ATOM 2737 C C . ALA A 1 344 ? -19.203 -7.582 -9.984 1 95.69 344 ALA A C 1
ATOM 2739 O O . ALA A 1 344 ? -18.688 -7.488 -8.875 1 95.69 344 ALA A O 1
ATOM 2740 N N . LEU A 1 345 ? -18.719 -7.129 -11.078 1 93.25 345 LEU A N 1
ATOM 2741 C CA . LEU A 1 345 ? -17.453 -6.402 -11.031 1 93.25 345 LEU A CA 1
ATOM 2742 C C . LEU A 1 345 ? -17.625 -5.078 -10.297 1 93.25 345 LEU A C 1
ATOM 2744 O O . LEU A 1 345 ? -16.703 -4.621 -9.617 1 93.25 345 LEU A O 1
ATOM 2748 N N . GLY A 1 346 ? -18.75 -4.473 -10.5 1 94.19 346 GLY A N 1
ATOM 2749 C CA . GLY A 1 346 ? -19.062 -3.297 -9.703 1 94.19 346 GLY A CA 1
ATOM 2750 C C . GLY A 1 346 ? -19.062 -3.564 -8.211 1 94.19 346 GLY A C 1
ATOM 2751 O O . GLY A 1 346 ? -18.531 -2.766 -7.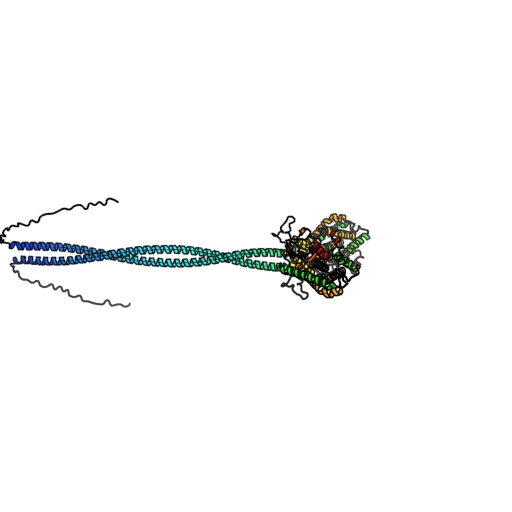434 1 94.19 346 GLY A O 1
ATOM 2752 N N . PHE A 1 347 ? -19.625 -4.645 -7.828 1 96.69 347 PHE A N 1
ATOM 2753 C CA . PHE A 1 347 ? -19.578 -5.043 -6.43 1 96.69 347 PHE A CA 1
ATOM 2754 C C . PHE A 1 347 ? -18.141 -5.238 -5.961 1 96.69 347 PHE A C 1
ATOM 2756 O O . PHE A 1 347 ? -17.781 -4.809 -4.863 1 96.69 347 PHE A O 1
ATOM 2763 N N . ARG A 1 348 ? -17.391 -5.863 -6.711 1 94.94 348 ARG A N 1
ATOM 2764 C CA . ARG A 1 348 ? -15.992 -6.086 -6.406 1 94.94 348 ARG A CA 1
ATOM 2765 C C . ARG A 1 348 ? -15.273 -4.766 -6.141 1 94.94 348 ARG A C 1
ATOM 2767 O O . ARG A 1 348 ? -14.477 -4.664 -5.207 1 94.94 348 ARG A O 1
ATOM 2774 N N . ASP A 1 349 ? -15.531 -3.848 -6.98 1 94.19 349 ASP A N 1
ATOM 2775 C CA . ASP A 1 349 ? -14.938 -2.525 -6.824 1 94.19 349 ASP A CA 1
ATOM 2776 C C . ASP A 1 349 ? -15.352 -1.887 -5.5 1 94.19 349 ASP A C 1
ATOM 2778 O O . ASP A 1 349 ? -14.516 -1.305 -4.801 1 94.19 349 ASP A O 1
ATOM 2782 N N . ILE A 1 350 ? -16.547 -2.021 -5.219 1 94.12 350 ILE A N 1
ATOM 2783 C CA . ILE A 1 350 ? -17.062 -1.467 -3.971 1 94.12 350 ILE A CA 1
ATOM 2784 C C . ILE A 1 350 ? -16.406 -2.174 -2.785 1 94.12 350 ILE A C 1
ATOM 2786 O O . ILE A 1 350 ? -15.859 -1.522 -1.895 1 94.12 350 ILE A O 1
ATOM 2790 N N . ALA A 1 351 ? -16.406 -3.486 -2.795 1 95 351 ALA A N 1
ATOM 2791 C CA . ALA A 1 351 ? -15.906 -4.289 -1.687 1 95 351 ALA A CA 1
ATOM 2792 C C . ALA A 1 351 ? -14.391 -4.152 -1.552 1 95 351 ALA A C 1
ATOM 2794 O O . ALA A 1 351 ? -13.844 -4.246 -0.448 1 95 351 ALA A O 1
ATOM 2795 N N . GLY A 1 352 ? -13.719 -3.961 -2.643 1 94.5 352 GLY A N 1
ATOM 2796 C CA . GLY A 1 352 ? -12.266 -3.92 -2.641 1 94.5 352 GLY A CA 1
ATOM 2797 C C . GLY A 1 352 ? -11.711 -2.525 -2.43 1 94.5 352 GLY A C 1
ATOM 2798 O O . GLY A 1 352 ? -10.68 -2.355 -1.772 1 94.5 352 GLY A O 1
ATOM 2799 N N . VAL A 1 353 ? -12.406 -1.535 -2.994 1 92.81 353 VAL A N 1
ATOM 2800 C CA . VAL A 1 353 ? -11.758 -0.233 -3.102 1 92.81 353 VAL A CA 1
ATOM 2801 C C . VAL A 1 353 ? -12.57 0.815 -2.346 1 92.81 353 VAL A C 1
ATOM 2803 O O . VAL A 1 353 ? -12.016 1.598 -1.568 1 92.81 353 VAL A O 1
ATOM 2806 N N . ARG A 1 354 ? -13.828 0.814 -2.445 1 90.81 354 ARG A N 1
ATOM 2807 C CA . ARG A 1 354 ? -14.648 1.965 -2.074 1 90.81 354 ARG A CA 1
ATOM 2808 C C . ARG A 1 354 ? -15.062 1.892 -0.609 1 90.81 354 ARG A C 1
ATOM 2810 O O . ARG A 1 354 ? -15.492 2.891 -0.03 1 90.81 354 ARG A O 1
ATOM 2817 N N . VAL A 1 355 ? -14.977 0.723 -0.046 1 88 355 VAL A N 1
ATOM 2818 C CA . VAL A 1 355 ? -15.32 0.559 1.361 1 88 355 VAL A CA 1
ATOM 2819 C C . VAL A 1 355 ? -14.07 0.199 2.164 1 88 355 VAL A C 1
ATOM 2821 O O . VAL A 1 355 ? -13.367 -0.757 1.83 1 88 355 VAL A O 1
ATOM 2824 N N . VAL A 1 356 ? -13.828 0.926 3.234 1 85.75 356 VAL A N 1
ATOM 2825 C CA . VAL A 1 356 ? -12.617 0.709 4.027 1 85.75 356 VAL A CA 1
ATOM 2826 C C . VAL A 1 356 ? -13 0.344 5.457 1 85.75 356 VAL A C 1
ATOM 2828 O O . VAL A 1 356 ? -12.211 -0.28 6.176 1 85.75 356 VAL A O 1
ATOM 2831 N N . SER A 1 357 ? -14.18 0.648 5.91 1 79.25 357 SER A N 1
ATOM 2832 C CA . SER A 1 357 ? -14.617 0.493 7.297 1 79.25 357 SER A CA 1
ATOM 2833 C C . SER A 1 357 ? -14.914 -0.965 7.621 1 79.25 357 SER A C 1
ATOM 2835 O O . SER A 1 357 ? -15.07 -1.326 8.789 1 79.25 357 SER A O 1
ATOM 2837 N N . GLY A 1 358 ? -15 -1.826 6.652 1 85.06 358 GLY A N 1
ATOM 2838 C CA . GLY A 1 358 ? -15.242 -3.254 6.777 1 85.06 358 GLY A CA 1
ATOM 2839 C C . GLY A 1 358 ? -15.039 -4.012 5.477 1 85.06 358 GLY A C 1
ATOM 2840 O O . GLY A 1 358 ? -14.656 -3.422 4.465 1 85.06 358 GLY A O 1
ATOM 2841 N N . ASP A 1 359 ? -15.234 -5.305 5.578 1 93.06 359 ASP A N 1
ATOM 2842 C CA . ASP A 1 359 ? -15.117 -6.141 4.387 1 93.06 359 ASP A CA 1
ATOM 2843 C C . ASP A 1 359 ? -16.484 -6.699 3.977 1 93.06 359 ASP A C 1
ATOM 2845 O O . ASP A 1 359 ? -17.172 -7.316 4.789 1 93.06 359 ASP A O 1
ATOM 2849 N N . PHE A 1 360 ? -16.828 -6.414 2.73 1 95.5 360 PHE A N 1
ATOM 2850 C CA . PHE A 1 360 ? -18.031 -7.02 2.164 1 95.5 360 PHE A CA 1
ATOM 2851 C C . PHE A 1 360 ? -17.672 -8.266 1.355 1 95.5 360 PHE A C 1
ATOM 2853 O O . PHE A 1 360 ? -16.688 -8.273 0.627 1 95.5 360 PHE A O 1
ATOM 2860 N N . ARG A 1 361 ? -18.516 -9.273 1.497 1 96.5 361 ARG A N 1
ATOM 2861 C CA . ARG A 1 361 ? -18.344 -10.492 0.717 1 96.5 361 ARG A CA 1
ATOM 2862 C C . ARG A 1 361 ? -19.703 -11.109 0.355 1 96.5 361 ARG A C 1
ATOM 2864 O O . ARG A 1 361 ? -20.594 -11.172 1.192 1 96.5 361 ARG A O 1
ATOM 2871 N N . ALA A 1 362 ? -19.703 -11.391 -0.9 1 97.31 362 ALA A N 1
ATOM 2872 C CA . ALA A 1 362 ? -20.828 -12.234 -1.278 1 97.31 362 ALA A CA 1
ATOM 2873 C C . ALA A 1 362 ? -20.734 -13.609 -0.625 1 97.31 362 ALA A C 1
ATOM 2875 O O . ALA A 1 362 ? -19.641 -14.109 -0.371 1 97.31 362 ALA A O 1
ATOM 2876 N N . ARG A 1 363 ? -21.938 -14.164 -0.358 1 96.38 363 ARG A N 1
ATOM 2877 C CA . ARG A 1 363 ? -21.953 -15.453 0.322 1 96.38 363 ARG A CA 1
ATOM 2878 C C . ARG A 1 363 ? -22.781 -16.469 -0.457 1 96.38 363 ARG A C 1
ATOM 2880 O O . ARG A 1 363 ? -23.859 -16.141 -0.971 1 96.38 363 ARG A O 1
ATOM 2887 N N . ILE A 1 364 ? -22.234 -17.641 -0.525 1 96.62 364 ILE A N 1
ATOM 2888 C CA . ILE A 1 364 ? -22.984 -18.797 -1.027 1 96.62 364 ILE A CA 1
ATOM 2889 C C . ILE A 1 364 ? -22.875 -19.953 -0.038 1 96.62 364 ILE A C 1
ATOM 2891 O O . ILE A 1 364 ? -21.969 -19.984 0.797 1 96.62 364 ILE A O 1
ATOM 2895 N N . ALA A 1 365 ? -23.891 -20.781 -0.051 1 94.56 365 ALA A N 1
ATOM 2896 C CA . ALA A 1 365 ? -23.812 -22.016 0.729 1 94.56 365 ALA A CA 1
ATOM 2897 C C . ALA A 1 365 ? -23.219 -23.141 -0.093 1 94.56 365 ALA A C 1
ATOM 2899 O O . ALA A 1 365 ? -23.5 -23.266 -1.287 1 94.56 365 ALA A O 1
ATOM 2900 N N . SER A 1 366 ? -22.375 -23.922 0.564 1 90.44 366 SER A N 1
ATOM 2901 C CA . SER A 1 366 ? -21.781 -25.078 -0.117 1 90.44 366 SER A CA 1
ATOM 2902 C C . SER A 1 366 ? -22.766 -26.219 -0.243 1 90.44 366 SER A C 1
ATOM 2904 O O . SER A 1 366 ? -23.641 -26.391 0.609 1 90.44 366 SER A O 1
ATOM 2906 N N . PRO A 1 367 ? -22.516 -26.938 -1.336 1 88.81 367 PRO A N 1
ATOM 2907 C CA . PRO A 1 367 ? -23.344 -28.141 -1.421 1 88.81 367 PRO A CA 1
ATOM 2908 C C . PRO A 1 367 ? -23.141 -29.078 -0.227 1 88.81 367 PRO A C 1
ATOM 2910 O O . PRO A 1 367 ? -22.031 -29.219 0.275 1 88.81 367 PRO A O 1
ATOM 2913 N N . ASN A 1 368 ? -24.234 -29.609 0.332 1 88.12 368 ASN A N 1
ATOM 2914 C CA . ASN A 1 368 ? -24.266 -30.578 1.425 1 88.12 368 ASN A CA 1
ATOM 2915 C C . ASN A 1 368 ? -24.031 -29.906 2.775 1 88.12 368 ASN A C 1
ATOM 2917 O O . ASN A 1 368 ? -23.844 -30.578 3.785 1 88.12 368 ASN A O 1
ATOM 2921 N N . GLU A 1 369 ? -23.922 -28.609 2.723 1 91.5 369 GLU A N 1
ATOM 2922 C CA . GLU A 1 369 ? -23.906 -27.891 3.994 1 91.5 369 GLU A CA 1
ATOM 2923 C C . GLU A 1 369 ? -25.234 -28.031 4.719 1 91.5 369 GLU A C 1
ATOM 2925 O O . GLU A 1 369 ? -26.297 -28.078 4.086 1 91.5 369 GLU A O 1
ATOM 2930 N N . ALA A 1 370 ? -25.109 -28.109 6.078 1 93.38 370 ALA A N 1
ATOM 2931 C CA . ALA A 1 370 ? -26.344 -28.172 6.859 1 93.38 370 ALA A CA 1
ATOM 2932 C C . ALA A 1 370 ? -27.141 -26.891 6.754 1 93.38 370 ALA A C 1
ATOM 2934 O O . ALA A 1 370 ? -26.578 -25.797 6.848 1 93.38 370 ALA A O 1
ATOM 2935 N N . PHE A 1 371 ? -28.438 -27.094 6.523 1 93.19 371 PHE A N 1
ATOM 2936 C CA . PHE A 1 371 ? -29.312 -25.938 6.41 1 93.19 371 PHE A CA 1
ATOM 2937 C C . PHE A 1 371 ? -29.484 -25.25 7.762 1 93.19 371 PHE A C 1
ATOM 2939 O O . PHE A 1 371 ? -29.781 -25.891 8.766 1 93.19 371 PHE A O 1
ATOM 2946 N N . ALA A 1 372 ? -29.156 -23.938 7.77 1 91.56 372 ALA A N 1
ATOM 2947 C CA . ALA A 1 372 ? -29.344 -23.094 8.945 1 91.56 372 ALA A CA 1
ATOM 2948 C C . ALA A 1 372 ? -30.219 -21.891 8.633 1 91.56 372 ALA A C 1
ATOM 2950 O O . ALA A 1 372 ? -29.781 -20.922 8.016 1 91.56 372 ALA A O 1
ATOM 2951 N N . PRO A 1 373 ? -31.469 -21.938 9.125 1 89.75 373 PRO A N 1
ATOM 2952 C CA . PRO A 1 373 ? -32.406 -20.875 8.773 1 89.75 373 PRO A CA 1
ATOM 2953 C C . PRO A 1 373 ? -31.953 -19.5 9.227 1 89.75 373 PRO A C 1
ATOM 2955 O O . PRO A 1 373 ? -32.406 -18.484 8.688 1 89.75 373 PRO A O 1
ATOM 2958 N N . GLN A 1 374 ? -31.047 -19.438 10.188 1 88.62 374 GLN A N 1
ATOM 2959 C CA . GLN A 1 374 ? -30.531 -18.156 10.664 1 88.62 374 GLN A CA 1
ATOM 2960 C C . GLN A 1 374 ? -29.531 -17.562 9.672 1 88.62 374 GLN A C 1
ATOM 2962 O O . GLN A 1 374 ? -29.266 -16.359 9.695 1 88.62 374 GLN A O 1
ATOM 2967 N N . ARG A 1 375 ? -29.078 -18.422 8.703 1 92.62 375 ARG A N 1
ATOM 2968 C CA . ARG A 1 375 ? -27.984 -17.969 7.855 1 92.62 375 ARG A CA 1
ATOM 2969 C C . ARG A 1 375 ? -28.359 -18.047 6.383 1 92.62 375 ARG A C 1
ATOM 2971 O O . ARG A 1 375 ? -27.641 -17.531 5.52 1 92.62 375 ARG A O 1
ATOM 2978 N N . MET A 1 376 ? -29.391 -18.734 6.137 1 94.94 376 MET A N 1
ATOM 2979 C CA . MET A 1 376 ? -29.828 -18.906 4.754 1 94.94 376 MET A CA 1
ATOM 2980 C C . MET A 1 376 ? -31.328 -19.094 4.676 1 94.94 376 MET A C 1
ATOM 2982 O O . MET A 1 376 ? -31.984 -19.375 5.684 1 94.94 376 MET A O 1
ATOM 2986 N N . ASP A 1 377 ? -31.938 -18.859 3.484 1 92.69 377 ASP A N 1
ATOM 2987 C CA . ASP A 1 377 ? -33.375 -19.031 3.236 1 92.69 377 ASP A CA 1
ATOM 2988 C C . ASP A 1 377 ? -33.625 -20.109 2.191 1 92.69 377 ASP A C 1
ATOM 2990 O O . ASP A 1 377 ? -32.875 -20.234 1.226 1 92.69 377 ASP A O 1
ATOM 2994 N N . ASP A 1 378 ? -34.562 -20.844 2.424 1 91.88 378 ASP A N 1
ATOM 2995 C CA . ASP A 1 378 ? -35 -21.812 1.432 1 91.88 378 ASP A CA 1
ATOM 2996 C C . ASP A 1 378 ? -35.844 -21.141 0.356 1 91.88 378 ASP A C 1
ATOM 2998 O O . ASP A 1 378 ? -36.875 -20.547 0.66 1 91.88 378 ASP A O 1
ATOM 3002 N N . GLU A 1 379 ? -35.469 -21.266 -0.805 1 87.94 379 GLU A N 1
ATOM 3003 C CA . GLU A 1 379 ? -36.125 -20.609 -1.921 1 87.94 379 GLU A CA 1
ATOM 3004 C C . GLU A 1 379 ? -37.562 -21.109 -2.072 1 87.94 379 GLU A C 1
ATOM 3006 O O . GLU A 1 379 ? -38.438 -20.359 -2.521 1 87.94 379 GLU A O 1
ATOM 3011 N N . TRP A 1 380 ? -37.844 -22.297 -1.752 1 82.44 380 TRP A N 1
ATOM 3012 C CA . TRP A 1 380 ? -39.156 -22.891 -1.993 1 82.44 380 TRP A CA 1
ATOM 3013 C C . TRP A 1 380 ? -39.906 -23.109 -0.681 1 82.44 380 TRP A C 1
ATOM 3015 O O . TRP A 1 380 ? -40.906 -23.844 -0.641 1 82.44 380 TRP A O 1
ATOM 3025 N N . ALA A 1 381 ? -39.406 -22.547 0.344 1 75.31 381 ALA A N 1
ATOM 3026 C CA . ALA A 1 381 ? -40.094 -22.719 1.623 1 75.31 381 ALA A CA 1
ATOM 3027 C C . ALA A 1 381 ? -41.469 -22.094 1.581 1 75.31 381 ALA A C 1
ATOM 3029 O O . ALA A 1 381 ? -41.688 -21.031 1.005 1 75.31 381 ALA A O 1
ATOM 3030 N N . ASP A 1 382 ? -42.531 -22.906 1.749 1 62.41 382 ASP A N 1
ATOM 3031 C CA . ASP A 1 382 ? -43.875 -22.375 1.917 1 62.41 382 ASP A CA 1
ATOM 3032 C C . ASP A 1 382 ? -43.969 -21.516 3.166 1 62.41 382 ASP A C 1
ATOM 3034 O O . ASP A 1 382 ? -43.531 -21.922 4.25 1 62.41 382 ASP A O 1
ATOM 3038 N N . PRO A 1 383 ? -44.312 -20.219 2.984 1 56.09 383 PRO A N 1
ATOM 3039 C CA . PRO A 1 383 ? -44.406 -19.344 4.152 1 56.09 383 PRO A CA 1
ATOM 3040 C C . PRO A 1 383 ? -45.219 -19.953 5.277 1 56.09 383 PRO A C 1
ATOM 3042 O O . PRO A 1 383 ? -45.031 -19.625 6.449 1 56.09 383 PRO A O 1
ATOM 3045 N N . LYS A 1 384 ? -46.344 -20.641 4.938 1 53.34 384 LYS A N 1
ATOM 3046 C CA . LYS A 1 384 ? -47.25 -21.188 5.945 1 53.34 384 LYS A CA 1
ATOM 3047 C C . LYS A 1 384 ? -46.562 -22.328 6.715 1 53.34 384 LYS A C 1
ATOM 3049 O O . LYS A 1 384 ? -47.062 -22.766 7.75 1 53.34 384 LYS A O 1
ATOM 3054 N N . ASP A 1 385 ? -45.938 -23.094 6.148 1 46.56 385 ASP A N 1
ATOM 3055 C CA . ASP A 1 385 ? -45.312 -24.234 6.805 1 46.56 385 ASP A CA 1
ATOM 3056 C C . ASP A 1 385 ? -44.062 -23.812 7.578 1 46.56 385 ASP A C 1
ATOM 3058 O O . ASP A 1 385 ? -42.938 -24.281 7.277 1 46.56 385 ASP A O 1
ATOM 3062 N N . ALA A 1 386 ? -43.938 -22.656 7.961 1 46.75 386 ALA A N 1
ATOM 3063 C CA . ALA A 1 386 ? -42.906 -22.266 8.914 1 46.75 386 ALA A CA 1
ATOM 3064 C C . ALA A 1 386 ? -42.562 -23.406 9.875 1 46.75 386 ALA A C 1
ATOM 3066 O O . ALA A 1 386 ? -41.562 -23.359 10.594 1 46.75 386 ALA A O 1
ATOM 3067 N N . ASN A 1 387 ? -43.656 -24.125 10.305 1 40.38 387 ASN A N 1
ATOM 3068 C CA . ASN A 1 387 ? -43.625 -25.141 11.344 1 40.38 387 ASN A CA 1
ATOM 3069 C C . ASN A 1 387 ? -43.031 -26.453 10.828 1 40.38 387 ASN A C 1
ATOM 3071 O O . ASN A 1 387 ? -43.156 -27.5 11.469 1 40.38 387 ASN A O 1
ATOM 3075 N N . VAL A 1 388 ? -43.125 -26.641 9.602 1 45.66 388 VAL A N 1
ATOM 3076 C CA . VAL A 1 388 ? -42.812 -28.047 9.359 1 45.66 388 VAL A CA 1
ATOM 3077 C C . VAL A 1 388 ? -41.469 -28.375 10.031 1 45.66 388 VAL A C 1
ATOM 3079 O O . VAL A 1 388 ? -40.719 -27.484 10.398 1 45.66 388 VAL A O 1
ATOM 3082 N N . GLY A 1 389 ? -40.938 -29.781 9.68 1 42.88 389 GLY A N 1
ATOM 3083 C CA . GLY A 1 389 ? -40.031 -30.641 10.453 1 42.88 389 GLY A CA 1
ATOM 3084 C C . GLY A 1 389 ? -38.719 -29.984 10.773 1 42.88 389 GLY A C 1
ATOM 3085 O O . GLY A 1 389 ? -38.375 -28.922 10.219 1 42.88 389 GLY A O 1
ATOM 3086 N N . ASP A 1 390 ? -38.094 -30.391 11.852 1 47.69 390 ASP A N 1
ATOM 3087 C CA . ASP A 1 390 ? -36.781 -30.141 12.477 1 47.69 390 ASP A CA 1
ATOM 3088 C C . ASP A 1 390 ? -35.719 -29.906 11.43 1 47.69 390 ASP A C 1
ATOM 3090 O O . ASP A 1 390 ? -35.344 -30.828 10.703 1 47.69 390 ASP A O 1
ATOM 3094 N N . PRO A 1 391 ? -35.625 -28.781 10.758 1 54.03 391 PRO A N 1
ATOM 3095 C CA . PRO A 1 391 ? -34.656 -28.297 9.766 1 54.03 391 PRO A CA 1
ATOM 3096 C C . PRO A 1 391 ? -33.281 -28.859 10 1 54.03 391 PRO A C 1
ATOM 3098 O O . PRO A 1 391 ? -32.344 -28.594 9.211 1 54.03 391 PRO A O 1
ATOM 3101 N N . SER A 1 392 ? -33.125 -29.469 11.117 1 55.5 392 SER A N 1
ATOM 3102 C CA . SER A 1 392 ? -31.766 -29.766 11.547 1 55.5 392 SER A CA 1
ATOM 3103 C C . SER A 1 392 ? -31.094 -30.766 10.602 1 55.5 392 SER A C 1
ATOM 3105 O O . SER A 1 392 ? -29.859 -30.797 10.5 1 55.5 392 SER A O 1
ATOM 3107 N N . ASP A 1 393 ? -31.922 -31.609 9.742 1 69.19 393 ASP A N 1
ATOM 3108 C CA . ASP A 1 393 ? -31.203 -32.625 8.969 1 69.19 393 ASP A CA 1
ATOM 3109 C C . ASP A 1 393 ? -31.188 -32.281 7.484 1 69.19 393 ASP A C 1
ATOM 3111 O O . ASP A 1 393 ? -30.734 -33.062 6.66 1 69.19 393 ASP A O 1
ATOM 3115 N N . ALA A 1 394 ? -31.703 -31.062 7.16 1 86.12 394 ALA A N 1
ATOM 3116 C CA . ALA A 1 394 ? -31.75 -30.719 5.742 1 86.12 394 ALA A CA 1
ATOM 3117 C C . ALA A 1 394 ? -30.391 -30.234 5.246 1 86.12 394 ALA A C 1
ATOM 3119 O O . ALA A 1 394 ? -29.656 -29.578 5.98 1 86.12 394 ALA A O 1
ATOM 3120 N N . GLN A 1 395 ? -30.078 -30.734 3.947 1 91.69 395 GLN A N 1
ATOM 3121 C CA . GLN A 1 395 ? -28.812 -30.359 3.336 1 91.69 395 GLN A CA 1
ATOM 3122 C C . GLN A 1 395 ? -29.016 -29.453 2.133 1 91.69 395 GLN A C 1
ATOM 3124 O O . GLN A 1 395 ? -30 -29.594 1.401 1 91.69 395 GLN A O 1
ATOM 3129 N N . VAL A 1 396 ? -28.141 -28.578 2.006 1 93.69 396 VAL A N 1
ATOM 3130 C CA . VAL A 1 396 ? -28.172 -27.641 0.89 1 93.69 396 VAL A CA 1
ATOM 3131 C C . VAL A 1 396 ? -27.766 -28.359 -0.398 1 93.69 396 VAL A C 1
ATOM 3133 O O . VAL A 1 396 ? -26.797 -29.109 -0.412 1 93.69 396 VAL A O 1
ATOM 3136 N N . PHE A 1 397 ? -28.562 -28.203 -1.412 1 92.94 397 PHE A N 1
ATOM 3137 C CA . PHE A 1 397 ? -28.219 -28.734 -2.727 1 92.94 397 PHE A CA 1
ATOM 3138 C C . PHE A 1 397 ? -27.438 -27.703 -3.535 1 92.94 397 PHE A C 1
ATOM 3140 O O . PHE A 1 397 ? -26.344 -28 -4.016 1 92.94 397 PHE A O 1
ATOM 3147 N N . SER A 1 398 ? -27.969 -26.562 -3.672 1 94.06 398 SER A N 1
ATOM 3148 C CA . SER A 1 398 ? -27.2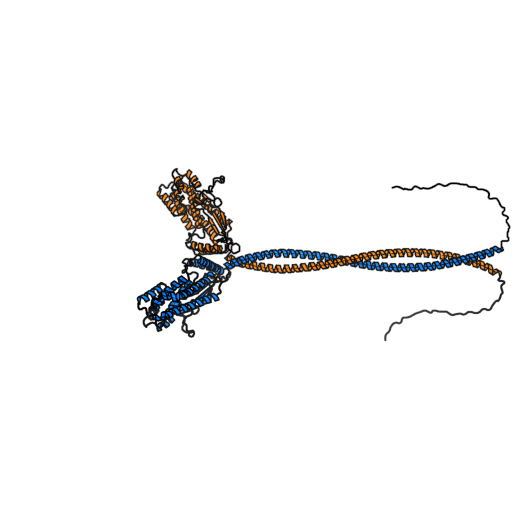97 -25.484 -4.406 1 94.06 398 SER A CA 1
ATOM 3149 C C . SER A 1 398 ? -27.766 -24.109 -3.93 1 94.06 398 SER A C 1
ATOM 3151 O O . SER A 1 398 ? -28.734 -24.016 -3.176 1 94.06 398 SER A O 1
ATOM 3153 N N . THR A 1 399 ? -27 -23.094 -4.312 1 96.31 399 THR A N 1
ATOM 3154 C CA . THR A 1 399 ? -27.344 -21.703 -4.023 1 96.31 399 THR A CA 1
ATOM 3155 C C . THR A 1 399 ? -27.906 -21.016 -5.27 1 96.31 399 THR A C 1
ATOM 3157 O O . THR A 1 399 ? -27.297 -21.094 -6.344 1 96.31 399 THR A O 1
ATOM 3160 N N . THR A 1 400 ? -29.078 -20.328 -5.113 1 95.81 400 THR A N 1
ATOM 3161 C CA . THR A 1 400 ? -29.703 -19.688 -6.266 1 95.81 400 THR A CA 1
ATOM 3162 C C . THR A 1 400 ? -29.609 -18.172 -6.164 1 95.81 400 THR A C 1
ATOM 3164 O O . THR A 1 400 ? -29.703 -17.469 -7.172 1 95.81 400 THR A O 1
ATOM 3167 N N . HIS A 1 401 ? -29.516 -17.656 -4.945 1 97.56 401 HIS A N 1
ATOM 3168 C CA . HIS A 1 401 ? -29.344 -16.219 -4.707 1 97.56 401 HIS A CA 1
ATOM 3169 C C . HIS A 1 401 ? -28.156 -15.969 -3.779 1 97.56 401 HIS A C 1
ATOM 3171 O O . HIS A 1 401 ? -27.984 -16.672 -2.783 1 97.56 401 HIS A O 1
ATOM 3177 N N . LEU A 1 402 ? -27.422 -14.969 -4.133 1 98.12 402 LEU A N 1
ATOM 3178 C CA . LEU A 1 402 ? -26.25 -14.594 -3.33 1 98.12 402 LEU A CA 1
ATOM 3179 C C . LEU A 1 402 ? -26.688 -13.961 -2.01 1 98.12 402 LEU A C 1
ATOM 3181 O O . LEU A 1 402 ? -27.703 -13.25 -1.956 1 98.12 402 LEU A O 1
ATOM 3185 N N . GLY A 1 403 ? -25.938 -14.297 -0.959 1 98.19 403 GLY A N 1
ATOM 3186 C CA . GLY A 1 403 ? -26.031 -13.531 0.276 1 98.19 403 GLY A CA 1
ATOM 3187 C C . GLY A 1 403 ? -24.969 -12.445 0.38 1 98.19 403 GLY A C 1
ATOM 3188 O O . GLY A 1 403 ? -24.203 -12.234 -0.552 1 98.19 403 GLY A O 1
ATOM 3189 N N . LEU A 1 404 ? -25.062 -11.711 1.479 1 97.69 404 LEU A N 1
ATOM 3190 C CA . LEU A 1 404 ? -24.125 -10.625 1.721 1 97.69 404 LEU A CA 1
ATOM 3191 C C . LEU A 1 404 ? -23.703 -10.586 3.188 1 97.69 404 LEU A C 1
ATOM 3193 O O . LEU A 1 404 ? -24.547 -10.625 4.078 1 97.69 404 LEU A O 1
ATOM 3197 N N . VAL A 1 405 ? -22.438 -10.555 3.365 1 96.12 405 VAL A N 1
ATOM 3198 C CA . VAL A 1 405 ? -21.906 -10.484 4.723 1 96.12 405 VAL A CA 1
ATOM 3199 C C . VAL A 1 405 ? -20.938 -9.305 4.836 1 96.12 405 VAL A C 1
ATOM 3201 O O . VAL A 1 405 ? -20.156 -9.047 3.92 1 96.12 405 VAL A O 1
ATOM 3204 N N . ARG A 1 406 ? -21.047 -8.648 5.891 1 91.75 406 ARG A N 1
ATOM 3205 C CA . ARG A 1 406 ? -20.094 -7.613 6.258 1 91.75 406 ARG A CA 1
ATOM 3206 C C . ARG A 1 406 ? -19.297 -8.016 7.492 1 91.75 406 ARG A C 1
ATOM 3208 O O . ARG A 1 406 ? -19.875 -8.461 8.492 1 91.75 406 ARG A O 1
ATOM 3215 N N . THR A 1 407 ? -18 -7.961 7.398 1 91.56 407 THR A N 1
ATOM 3216 C CA . THR A 1 407 ? -17.141 -8.312 8.523 1 91.56 407 THR A CA 1
ATOM 3217 C C . THR A 1 407 ? -16.359 -7.098 9.008 1 91.56 407 THR A C 1
ATOM 3219 O O . THR A 1 407 ? -15.844 -6.316 8.195 1 91.56 407 THR A O 1
ATOM 3222 N N . GLU A 1 408 ? -16.359 -6.914 10.273 1 83.12 408 GLU A N 1
ATOM 3223 C CA . GLU A 1 408 ? -15.602 -5.84 10.914 1 83.12 408 GLU A CA 1
ATOM 3224 C C . GLU A 1 408 ? -14.664 -6.391 11.984 1 83.12 408 GLU A C 1
ATOM 3226 O O . GLU A 1 408 ? -14.953 -7.41 12.609 1 83.12 408 GLU A O 1
ATOM 3231 N N . TRP A 1 409 ? -13.523 -5.715 12.117 1 79.5 409 TRP A N 1
ATOM 3232 C CA . TRP A 1 409 ? -12.539 -6.082 13.133 1 79.5 409 TRP A CA 1
ATOM 3233 C C . TRP A 1 409 ? -12.32 -4.938 14.117 1 79.5 409 TRP A C 1
ATOM 3235 O O . TRP A 1 409 ? -11.391 -4.137 13.953 1 79.5 409 TRP A O 1
ATOM 3245 N N . PRO A 1 410 ? -13.273 -4.922 15.164 1 64.19 410 PRO A N 1
ATOM 3246 C CA . PRO A 1 410 ? -13.133 -3.83 16.125 1 64.19 410 PRO A CA 1
ATOM 3247 C C . PRO A 1 410 ? -11.883 -3.967 17 1 64.19 410 PRO A C 1
ATOM 3249 O O . PRO A 1 410 ? -11.438 -5.082 17.266 1 64.19 410 PRO A O 1
ATOM 3252 N N . MET A 1 411 ? -11.008 -2.973 17.109 1 57.84 411 MET A N 1
ATOM 3253 C CA . MET A 1 411 ? -9.875 -3.008 18.031 1 57.84 411 MET A CA 1
ATOM 3254 C C . MET A 1 411 ? -10.266 -2.451 19.406 1 57.84 411 MET A C 1
ATOM 3256 O O . MET A 1 411 ? -10.977 -1.447 19.484 1 57.84 411 MET A O 1
ATOM 3260 N N . GLU A 1 412 ? -10.492 -3.277 20.391 1 49.84 412 GLU A N 1
ATOM 3261 C CA . GLU A 1 412 ? -10.688 -2.781 21.75 1 49.84 412 GLU A CA 1
ATOM 3262 C C . GLU A 1 412 ? -9.367 -2.33 22.375 1 49.84 412 GLU A C 1
ATOM 3264 O O . GLU A 1 412 ? -8.422 -3.115 22.469 1 49.84 412 GLU A O 1
ATOM 3269 N N . GLY A 1 413 ? -9.312 -1.089 23.078 1 44.97 413 GLY A N 1
ATOM 3270 C CA . GLY A 1 413 ? -8.242 -0.474 23.859 1 44.97 413 GLY A CA 1
ATOM 3271 C C . GLY A 1 413 ? -6.922 -0.416 23.109 1 44.97 413 GLY A C 1
ATOM 3272 O O . GLY A 1 413 ? -5.859 -0.587 23.719 1 44.97 413 GLY A O 1
ATOM 3273 N N . GLY A 1 414 ? -6.785 -0.139 21.891 1 45.19 414 GLY A N 1
ATOM 3274 C CA . GLY A 1 414 ? -5.543 -0.004 21.141 1 45.19 414 GLY A CA 1
ATOM 3275 C C . GLY A 1 414 ? -5.012 -1.328 20.625 1 45.19 414 GLY A C 1
ATOM 3276 O O . GLY A 1 414 ? -4.074 -1.356 19.828 1 45.19 414 GLY A O 1
ATOM 3277 N N . LYS A 1 415 ? -4.875 -2.219 21.703 1 43.03 415 LYS A N 1
ATOM 3278 C CA . LYS A 1 415 ? -4.414 -3.58 21.453 1 43.03 415 LYS A CA 1
ATOM 3279 C C . LYS A 1 415 ? -5.562 -4.477 21 1 43.03 415 LYS A C 1
ATOM 3281 O O . LYS A 1 415 ? -6.727 -4.184 21.266 1 43.03 415 LYS A O 1
ATOM 3286 N N . ARG A 1 416 ? -5.332 -5.207 20.016 1 45.56 416 ARG A N 1
ATOM 3287 C CA . ARG A 1 416 ? -6.34 -6.207 19.656 1 45.56 416 ARG A CA 1
ATOM 3288 C C . ARG A 1 416 ? -6.828 -6.953 20.891 1 45.56 416 ARG A C 1
ATOM 3290 O O . ARG A 1 416 ? -6.051 -7.219 21.812 1 45.56 416 ARG A O 1
ATOM 3297 N N . ALA A 1 417 ? -7.914 -6.664 21.547 1 39.22 417 ALA A N 1
ATOM 3298 C CA . ALA A 1 417 ? -8.43 -7.41 22.688 1 39.22 417 ALA A CA 1
ATOM 3299 C C . ALA A 1 417 ? -7.914 -8.844 22.688 1 39.22 417 ALA A C 1
ATOM 3301 O O . ALA A 1 417 ? -7.969 -9.531 21.672 1 39.22 417 ALA A O 1
ATOM 3302 N N . ASN A 1 418 ? -6.773 -9.078 23.531 1 38.31 418 ASN A N 1
ATOM 3303 C CA . ASN A 1 418 ? -6.086 -10.336 23.766 1 38.31 418 ASN A CA 1
ATOM 3304 C C . ASN A 1 418 ? -7.074 -11.5 23.891 1 38.31 418 ASN A C 1
ATOM 3306 O O . ASN A 1 418 ? -7.148 -12.148 24.938 1 38.31 418 ASN A O 1
ATOM 3310 N N . GLY A 1 419 ? -8.234 -11.992 23.484 1 33.72 419 GLY A N 1
ATOM 3311 C CA . GLY A 1 419 ? -8.414 -13.297 24.109 1 33.72 419 GLY A CA 1
ATOM 3312 C C . GLY A 1 419 ? -7.168 -14.156 24.062 1 33.72 419 GLY A C 1
ATOM 3313 O O . GLY A 1 419 ? -6.195 -13.812 23.375 1 33.72 419 GLY A O 1
ATOM 3314 N N . ALA A 1 420 ? -6.789 -15.148 24.984 1 29.14 420 ALA A N 1
ATOM 3315 C CA . ALA A 1 420 ? -6.051 -16.375 24.703 1 29.14 420 ALA A CA 1
ATOM 3316 C C . ALA A 1 420 ? -6.184 -16.766 23.234 1 29.14 420 ALA A C 1
ATOM 3318 O O . ALA A 1 420 ? -7.293 -16.859 22.719 1 29.14 420 ALA A O 1
ATOM 3319 N N . GLY A 1 421 ? -5.293 -16.688 22.094 1 39.72 421 GLY A N 1
ATOM 3320 C CA . GLY A 1 421 ? -5.371 -16.656 20.641 1 39.72 421 GLY A CA 1
ATOM 3321 C C . GLY A 1 421 ? -6.008 -15.391 20.109 1 39.72 421 GLY A C 1
ATOM 3322 O O . GLY A 1 421 ? -7.121 -15.422 19.578 1 39.72 421 GLY A O 1
ATOM 3323 N N . GLY A 1 422 ? -6.246 -14.219 20.672 1 40.47 422 GLY A N 1
ATOM 3324 C CA . GLY A 1 422 ? -7.176 -13.18 21.094 1 40.47 422 GLY A CA 1
ATOM 3325 C C . GLY A 1 422 ? -7.41 -12.125 20.016 1 40.47 422 GLY A C 1
ATOM 3326 O O . GLY A 1 422 ? -7.168 -10.938 20.25 1 40.47 422 GLY A O 1
ATOM 3327 N N . GLY A 1 423 ? -6.879 -11.883 18.859 1 44.09 423 GLY A N 1
ATOM 3328 C CA . GLY A 1 423 ? -7.34 -10.914 17.875 1 44.09 423 GLY A CA 1
ATOM 3329 C C . GLY A 1 423 ? -8.828 -10.641 17.969 1 44.09 423 GLY A C 1
ATOM 3330 O O . GLY A 1 423 ? -9.602 -11.492 18.406 1 44.09 423 GLY A O 1
ATOM 3331 N N . ALA A 1 424 ? -9.133 -9.469 18.531 1 48.66 424 ALA A N 1
ATOM 3332 C CA . ALA A 1 424 ? -10.562 -9.172 18.578 1 48.66 424 ALA A CA 1
ATOM 3333 C C . ALA A 1 424 ? -11.297 -9.859 17.422 1 48.66 424 ALA A C 1
ATOM 3335 O O . ALA A 1 424 ? -10.812 -9.883 16.297 1 48.66 424 ALA A O 1
ATOM 3336 N N . ALA A 1 425 ? -12.047 -10.867 17.766 1 63.22 425 ALA A N 1
ATOM 3337 C CA . ALA A 1 425 ? -12.836 -11.719 16.891 1 63.22 425 ALA A CA 1
ATOM 3338 C C . ALA A 1 425 ? -13.602 -10.891 15.859 1 63.22 425 ALA A C 1
ATOM 3340 O O . ALA A 1 425 ? -14.031 -9.766 16.156 1 63.22 425 ALA A O 1
ATOM 3341 N N . ALA A 1 426 ? -13.391 -11.125 14.648 1 79.44 426 ALA A N 1
ATOM 3342 C CA . ALA A 1 426 ? -14.156 -10.578 13.531 1 79.44 426 ALA A CA 1
ATOM 3343 C C . ALA A 1 426 ? -15.656 -10.602 13.828 1 79.44 426 ALA A C 1
ATOM 3345 O O . ALA A 1 426 ? -16.156 -11.555 14.414 1 79.44 426 ALA A O 1
ATOM 3346 N N . ARG A 1 427 ? -16.328 -9.484 13.922 1 79.94 427 ARG A N 1
ATOM 3347 C CA . ARG A 1 427 ? -17.781 -9.414 13.984 1 79.94 427 ARG A CA 1
ATOM 3348 C C . ARG A 1 427 ? -18.391 -9.508 12.594 1 79.94 427 ARG A C 1
ATOM 3350 O O . ARG A 1 427 ? -18.109 -8.672 11.727 1 79.94 427 ARG A O 1
ATOM 3357 N N . GLU A 1 428 ? -19.156 -10.508 12.445 1 87.88 428 GLU A N 1
ATOM 3358 C CA . GLU A 1 428 ? -19.781 -10.734 11.148 1 87.88 428 GLU A CA 1
ATOM 3359 C C . GLU A 1 428 ? -21.25 -10.336 11.18 1 87.88 428 GLU A C 1
ATOM 3361 O O . GLU A 1 428 ? -22 -10.719 12.086 1 87.88 428 GLU A O 1
ATOM 3366 N N . PHE A 1 429 ? -21.625 -9.516 10.211 1 87 429 PHE A N 1
ATOM 3367 C CA . PHE A 1 429 ? -23.016 -9.094 10.047 1 87 429 PHE A CA 1
ATOM 3368 C C . PHE A 1 429 ? -23.594 -9.672 8.766 1 87 429 PHE A C 1
ATOM 3370 O O . PHE A 1 429 ? -23.141 -9.359 7.664 1 87 429 PHE A O 1
ATOM 3377 N N . LEU A 1 430 ? -24.547 -10.523 9 1 91.81 430 LEU A N 1
ATOM 3378 C CA . LEU A 1 430 ? -25.281 -11.039 7.84 1 91.81 430 LEU A CA 1
ATOM 3379 C C . LEU A 1 430 ? -26.328 -10.031 7.367 1 91.81 430 LEU A C 1
ATOM 3381 O O . LEU A 1 430 ? -27.344 -9.852 8.023 1 91.81 430 LEU A O 1
ATOM 3385 N N . LEU A 1 431 ? -26.094 -9.445 6.273 1 91.38 431 LEU A N 1
ATOM 3386 C CA . LEU A 1 431 ? -26.969 -8.383 5.785 1 91.38 431 LEU A CA 1
ATOM 3387 C C . LEU A 1 431 ? -28.062 -8.953 4.883 1 91.38 431 LEU A C 1
ATOM 3389 O O . LEU A 1 431 ? -29.141 -8.375 4.766 1 91.38 431 LEU A O 1
ATOM 3393 N N . LEU A 1 432 ? -27.719 -10 4.137 1 94.81 432 LEU A N 1
ATOM 3394 C CA . LEU A 1 432 ? -28.641 -10.688 3.244 1 94.81 432 LEU A CA 1
ATOM 3395 C C . LEU A 1 432 ? -28.391 -12.195 3.27 1 94.81 432 LEU A C 1
ATOM 3397 O O . LEU A 1 432 ? -27.25 -12.641 3.09 1 94.81 432 LEU A O 1
ATOM 3401 N N . LYS A 1 433 ? -29.422 -12.922 3.512 1 94.56 433 LYS A N 1
ATOM 3402 C CA . LYS A 1 433 ? -29.312 -14.375 3.488 1 94.56 433 LYS A CA 1
ATOM 3403 C C . LYS A 1 433 ? -29.328 -14.906 2.059 1 94.56 433 LYS A C 1
ATOM 3405 O O . LYS A 1 433 ? -30.125 -14.469 1.236 1 94.56 433 LYS A O 1
ATOM 3410 N N . PRO A 1 434 ? -28.359 -15.766 1.8 1 97.69 434 PRO A N 1
ATOM 3411 C CA . PRO A 1 434 ? -28.5 -16.438 0.508 1 97.69 434 PRO A CA 1
ATOM 3412 C C . PRO A 1 434 ? -29.734 -17.328 0.435 1 97.69 434 PRO A C 1
ATOM 3414 O O . PRO A 1 434 ? -30.234 -17.781 1.467 1 97.69 434 PRO A O 1
ATOM 3417 N N . LYS A 1 435 ? -30.234 -17.516 -0.755 1 96.44 435 LYS A N 1
ATOM 3418 C CA . LYS A 1 435 ? -31.312 -18.469 -0.961 1 96.44 435 LYS A CA 1
ATOM 3419 C C . LYS A 1 435 ? -30.766 -19.781 -1.521 1 96.44 435 LYS A C 1
ATOM 3421 O O . LYS A 1 435 ? -29.922 -19.781 -2.416 1 96.44 435 LYS A O 1
ATOM 3426 N N . VAL A 1 436 ? -31.281 -20.859 -0.917 1 96.25 436 VAL A N 1
ATOM 3427 C CA . VAL A 1 436 ? -30.734 -22.156 -1.284 1 96.25 436 VAL A CA 1
ATOM 3428 C C . VAL A 1 436 ? -31.875 -23.109 -1.661 1 96.25 436 VAL A C 1
ATOM 3430 O O . VAL A 1 436 ? -33.031 -22.844 -1.342 1 96.25 436 VAL A O 1
ATOM 3433 N N . VAL A 1 437 ? -31.5 -24.078 -2.447 1 93.75 437 VAL A N 1
ATOM 3434 C CA . VAL A 1 437 ? -32.375 -25.219 -2.727 1 93.75 437 VAL A CA 1
ATOM 3435 C C . VAL A 1 437 ? -31.938 -26.422 -1.896 1 93.75 437 VAL A C 1
ATOM 3437 O O . VAL A 1 437 ? -30.75 -26.797 -1.902 1 93.75 437 VAL A O 1
ATOM 3440 N N . LEU A 1 438 ? -32.875 -26.969 -1.225 1 92.06 438 LEU A N 1
ATOM 3441 C CA . LEU A 1 438 ? -32.562 -28.125 -0.381 1 92.06 438 LEU A CA 1
ATOM 3442 C C . LEU A 1 438 ? -32.656 -29.422 -1.164 1 92.06 438 LEU A C 1
ATOM 3444 O O . LEU A 1 438 ? -33.438 -29.5 -2.139 1 92.06 438 LEU A O 1
ATOM 3448 N N . VAL A 1 439 ? -31.953 -30.406 -0.689 1 89 439 VAL A N 1
ATOM 3449 C CA . VAL A 1 439 ? -31.922 -31.688 -1.363 1 89 439 VAL A CA 1
ATOM 3450 C C . VAL A 1 439 ? -33.312 -32.312 -1.401 1 89 439 VAL A C 1
ATOM 3452 O O . VAL A 1 439 ? -33.781 -32.75 -2.451 1 89 439 VAL A O 1
ATOM 3455 N N . HIS A 1 440 ? -34 -32.188 -0.306 1 84.25 440 HIS A N 1
ATOM 3456 C CA . HIS A 1 440 ? -35.344 -32.812 -0.243 1 84.25 440 HIS A CA 1
ATOM 3457 C C . HIS A 1 440 ? -36.312 -32.062 -1.138 1 84.25 440 HIS A C 1
ATOM 3459 O O . HIS A 1 440 ? -37.219 -32.688 -1.735 1 84.25 440 HIS A O 1
ATOM 3465 N N . THR A 1 441 ? -36.188 -30.734 -1.181 1 82.69 441 THR A N 1
ATOM 3466 C CA . THR A 1 441 ? -37.062 -29.938 -2.047 1 82.69 441 THR A CA 1
ATOM 3467 C C . THR A 1 441 ? -36.844 -30.312 -3.512 1 82.69 441 THR A C 1
ATOM 3469 O O . THR A 1 441 ? -37.781 -30.391 -4.285 1 82.69 441 THR A O 1
ATOM 3472 N N . LEU A 1 442 ? -35.625 -30.516 -3.826 1 84.81 442 LEU A N 1
ATOM 3473 C CA . LEU A 1 442 ? -35.312 -30.875 -5.199 1 84.81 442 LEU A CA 1
ATOM 3474 C C . LEU A 1 442 ? -35.906 -32.25 -5.543 1 84.81 442 LEU A C 1
ATOM 3476 O O . LEU A 1 442 ? -36.438 -32.438 -6.645 1 84.81 442 LEU A O 1
ATOM 3480 N N . GLN A 1 443 ? -35.875 -33.125 -4.621 1 81.94 443 GLN A N 1
ATOM 3481 C CA . GLN A 1 443 ? -36.438 -34.469 -4.82 1 81.94 443 GLN A CA 1
ATOM 3482 C C . GLN A 1 443 ? -37.938 -34.406 -5.035 1 81.94 443 GLN A C 1
ATOM 3484 O O . GLN A 1 443 ? -38.5 -35.125 -5.875 1 81.94 443 GLN A O 1
ATOM 3489 N N . GLU A 1 444 ? -38.531 -33.531 -4.332 1 78.25 444 GLU A N 1
ATOM 3490 C CA . GLU A 1 444 ? -39.969 -33.344 -4.477 1 78.25 444 GLU A CA 1
ATOM 3491 C C . GLU A 1 444 ? -40.312 -32.781 -5.844 1 78.25 444 GLU A C 1
ATOM 3493 O O . GLU A 1 444 ? -41.281 -33.219 -6.48 1 78.25 444 GLU A O 1
ATOM 3498 N N . ILE A 1 445 ? -39.531 -31.844 -6.215 1 74.5 445 ILE A N 1
ATOM 3499 C CA . ILE A 1 445 ? -39.75 -31.219 -7.508 1 74.5 445 ILE A CA 1
ATOM 3500 C C . ILE A 1 445 ? -39.562 -32.25 -8.625 1 74.5 445 ILE A C 1
ATOM 3502 O O . ILE A 1 445 ? -40.312 -32.281 -9.594 1 74.5 445 ILE A O 1
ATOM 3506 N N . LEU A 1 446 ? -38.594 -33.125 -8.414 1 76.31 446 LEU A N 1
ATOM 3507 C CA . LEU A 1 446 ? -38.219 -34.062 -9.461 1 76.31 446 LEU A CA 1
ATOM 3508 C C . LEU A 1 446 ? -39.125 -35.281 -9.438 1 76.31 446 LEU A C 1
ATOM 3510 O O . LEU A 1 446 ? -39.25 -36 -10.438 1 76.31 446 LEU A O 1
ATOM 3514 N N . ALA A 1 447 ? -39.594 -35.656 -8.219 1 70 447 ALA A N 1
ATOM 3515 C CA . ALA A 1 447 ? -40.531 -36.781 -8.133 1 70 447 ALA A CA 1
ATOM 3516 C C . ALA A 1 447 ? -41.656 -36.656 -9.141 1 70 447 ALA A C 1
ATOM 3518 O O . ALA A 1 447 ? -42.125 -37.656 -9.688 1 70 447 ALA A O 1
ATOM 3519 N N . ASP A 1 448 ? -42 -35.438 -9.305 1 57.88 448 ASP A N 1
ATOM 3520 C CA . ASP A 1 448 ? -43.062 -35.25 -10.266 1 57.88 448 ASP A CA 1
ATOM 3521 C C . ASP A 1 448 ? -42.594 -35.469 -11.695 1 57.88 448 ASP A C 1
ATOM 3523 O O . ASP A 1 448 ? -43.375 -35.688 -12.602 1 57.88 448 ASP A O 1
ATOM 3527 N N . PHE A 1 449 ? -41.25 -35.406 -11.805 1 54.84 449 PHE A N 1
ATOM 3528 C CA . PHE A 1 449 ? -40.781 -35.375 -13.188 1 54.84 449 PHE A CA 1
ATOM 3529 C C . PHE A 1 449 ? -39.812 -36.5 -13.445 1 54.84 449 PHE A C 1
ATOM 3531 O O . PHE A 1 449 ? -39.344 -36.719 -14.57 1 54.84 449 PHE A O 1
ATOM 3538 N N . LEU A 1 450 ? -39.094 -37.094 -12.383 1 53.69 450 LEU A N 1
ATOM 3539 C CA . LEU A 1 450 ? -38.156 -38.188 -12.641 1 53.69 450 LEU A CA 1
ATOM 3540 C C . LEU A 1 450 ? -38.906 -39.438 -13.055 1 53.69 450 LEU A C 1
ATOM 3542 O O . LEU A 1 450 ? -39.969 -39.75 -12.516 1 53.69 450 LEU A O 1
ATOM 3546 N N . PRO A 1 451 ? -38.625 -40 -14.148 1 48.78 451 PRO A N 1
ATOM 3547 C CA . PRO A 1 451 ? -39.156 -41.344 -14.344 1 48.78 451 PRO A CA 1
ATOM 3548 C C . PRO A 1 451 ? -38.844 -42.281 -13.172 1 48.78 451 PRO A C 1
ATOM 3550 O O . PRO A 1 451 ? -37.938 -42 -12.383 1 48.78 451 PRO A O 1
ATOM 3553 N N . GLY A 1 452 ? -39.656 -43.281 -12.664 1 42.16 452 GLY A N 1
ATOM 3554 C CA . GLY A 1 452 ? -39.562 -44.219 -11.578 1 42.16 452 GLY A CA 1
ATOM 3555 C C . GLY A 1 452 ? -38.125 -44.594 -11.234 1 42.16 452 GLY A C 1
ATOM 3556 O O . GLY A 1 452 ? -37.812 -44.938 -10.086 1 42.16 452 GLY A O 1
ATOM 3557 N N . SER A 1 453 ? -37.125 -44.812 -11.992 1 40.78 453 SER A N 1
ATOM 3558 C CA . SER A 1 453 ? -35.812 -45.438 -11.812 1 40.78 453 SER A CA 1
ATOM 3559 C C . SER A 1 453 ? -34.781 -44.438 -11.359 1 40.78 453 SER A C 1
ATOM 3561 O O . SER A 1 453 ? -33.688 -44.812 -10.891 1 40.78 453 SER A O 1
ATOM 3563 N N . ALA A 1 454 ? -34.688 -43.156 -11.586 1 44.16 454 ALA A N 1
ATOM 3564 C CA . ALA A 1 454 ? -33.531 -42.281 -11.445 1 44.16 454 ALA A CA 1
ATOM 3565 C C . ALA A 1 454 ? -33.438 -41.75 -10.016 1 44.16 454 ALA A C 1
ATOM 3567 O O . ALA A 1 454 ? -32.5 -41 -9.695 1 44.16 454 ALA A O 1
ATOM 3568 N N . MET A 1 455 ? -34.312 -41.844 -9.18 1 42.41 455 MET A N 1
ATOM 3569 C CA . MET A 1 455 ? -34.281 -41.375 -7.801 1 42.41 455 MET A CA 1
ATOM 3570 C C . MET A 1 455 ? -33.219 -42.094 -6.988 1 42.41 455 MET A C 1
ATOM 3572 O O . MET A 1 455 ? -33.031 -41.812 -5.809 1 42.41 455 MET A O 1
ATOM 3576 N N . ALA A 1 456 ? -32.781 -43.312 -7.207 1 41.91 456 ALA A N 1
ATOM 3577 C CA . ALA A 1 456 ? -31.906 -44.156 -6.402 1 41.91 456 ALA A CA 1
ATOM 3578 C C . ALA A 1 456 ? -30.516 -43.531 -6.254 1 41.91 456 ALA A C 1
ATOM 3580 O O . ALA A 1 456 ? -29.719 -43.938 -5.406 1 41.91 456 ALA A O 1
ATOM 3581 N N . VAL A 1 457 ? -30.094 -42.688 -7.102 1 39.94 457 VAL A N 1
ATOM 3582 C CA . VAL A 1 457 ? -28.703 -42.281 -7.078 1 39.94 457 VAL A CA 1
ATOM 3583 C C . VAL A 1 457 ? -28.469 -41.312 -5.922 1 39.94 457 VAL A C 1
ATOM 3585 O O . VAL A 1 457 ? -27.344 -41.156 -5.457 1 39.94 457 VAL A O 1
ATOM 3588 N N . THR A 1 458 ? -29.422 -40.625 -5.43 1 39.91 458 THR A N 1
ATOM 3589 C CA . THR A 1 458 ? -29.125 -39.625 -4.43 1 39.91 458 THR A CA 1
ATOM 3590 C C . THR A 1 458 ? -29.016 -40.25 -3.041 1 39.91 458 THR A C 1
ATOM 3592 O O . THR A 1 458 ? -28.609 -39.594 -2.086 1 39.91 458 THR A O 1
ATOM 3595 N N . GLU A 1 459 ? -29.609 -41.375 -2.75 1 34.91 459 GLU A N 1
ATOM 3596 C CA . GLU A 1 459 ? -29.547 -41.938 -1.407 1 34.91 459 GLU A CA 1
ATOM 3597 C C . GLU A 1 459 ? -28.156 -42.469 -1.088 1 34.91 459 GLU A C 1
ATOM 3599 O O . GLU A 1 459 ? -27.828 -42.719 0.076 1 34.91 459 GLU A O 1
ATOM 3604 N N . GLY A 1 460 ? -27.359 -42.969 -2.148 1 29.64 460 GLY A N 1
ATOM 3605 C CA . GLY A 1 460 ? -26.156 -43.688 -1.798 1 29.64 460 GLY A CA 1
ATOM 3606 C C . GLY A 1 460 ? -25.016 -42.75 -1.397 1 29.64 460 GLY A C 1
ATOM 3607 O O . GLY A 1 460 ? -23.875 -43.219 -1.22 1 29.64 460 GLY A O 1
ATOM 3608 N N . VAL A 1 461 ? -25.078 -41.406 -1.653 1 30.3 461 VAL A N 1
ATOM 3609 C CA . VAL A 1 461 ? -23.906 -40.844 -0.986 1 30.3 461 VAL A CA 1
ATOM 3610 C C . VAL A 1 461 ? -24.188 -40.719 0.511 1 30.3 461 VAL A C 1
ATOM 3612 O O . VAL A 1 461 ? -25.297 -40.375 0.917 1 30.3 461 VAL A O 1
ATOM 3615 N N . MET B 1 1 ? -55.281 75.562 85.375 1 17.45 1 MET B N 1
ATOM 3616 C CA . MET B 1 1 ? -55.188 76.312 86.562 1 17.45 1 MET B CA 1
ATOM 3617 C C . MET B 1 1 ? -53.938 77.25 86.562 1 17.45 1 MET B C 1
ATOM 3619 O O . MET B 1 1 ? -53.938 78.312 87.125 1 17.45 1 MET B O 1
ATOM 3623 N N . ASN B 1 2 ? -52.812 76.438 86.312 1 15.63 2 ASN B N 1
ATOM 3624 C CA . ASN B 1 2 ? -51.75 76.75 87.25 1 15.63 2 ASN B CA 1
ATOM 3625 C C . ASN B 1 2 ? -51.344 78.188 87.188 1 15.63 2 ASN B C 1
ATOM 3627 O O . ASN B 1 2 ? -51.656 78.875 86.188 1 15.63 2 ASN B O 1
ATOM 3631 N N . SER B 1 3 ? -50.031 78.312 87.5 1 16.28 3 SER B N 1
ATOM 3632 C CA . SER B 1 3 ? -49.25 78.938 88.562 1 16.28 3 SER B CA 1
ATOM 3633 C C . SER B 1 3 ? -48.75 80.312 88.125 1 16.28 3 SER B C 1
ATOM 3635 O O . SER B 1 3 ? -48.906 81.312 88.875 1 16.28 3 SER B O 1
ATOM 3637 N N . PHE B 1 4 ? -47.75 80.188 87.312 1 16.44 4 PHE B N 1
ATOM 3638 C CA . PHE B 1 4 ? -46.562 80.812 87.875 1 16.44 4 PHE B CA 1
ATOM 3639 C C . PHE B 1 4 ? -46.719 82.312 87.875 1 16.44 4 PHE B C 1
ATOM 3641 O O . PHE B 1 4 ? -46.594 82.938 88.938 1 16.44 4 PHE B O 1
ATOM 3648 N N . SER B 1 5 ? -45.812 82.938 87.188 1 16.5 5 SER B N 1
ATOM 3649 C CA . SER B 1 5 ? -44.656 83.688 87.688 1 16.5 5 SER B CA 1
ATOM 3650 C C . SER B 1 5 ? -45 85.125 87.875 1 16.5 5 SER B C 1
ATOM 3652 O O . SER B 1 5 ? -45.719 85.75 87.062 1 16.5 5 SER B O 1
ATOM 3654 N N . ALA B 1 6 ? -44.688 85.562 89 1 16.23 6 ALA B N 1
ATOM 3655 C CA . ALA B 1 6 ? -44.719 86.625 90.062 1 16.23 6 ALA B CA 1
ATOM 3656 C C . ALA B 1 6 ? -44.156 87.938 89.5 1 16.23 6 ALA B C 1
ATOM 3658 O O . ALA B 1 6 ? -44.719 89 89.812 1 16.23 6 ALA B O 1
ATOM 3659 N N . SER B 1 7 ? -42.938 87.875 88.938 1 15.54 7 SER B N 1
ATOM 3660 C CA . SER B 1 7 ? -42 88.688 89.688 1 15.54 7 SER B CA 1
ATOM 3661 C C . SER B 1 7 ? -42.219 90.188 89.438 1 15.54 7 SER B C 1
ATOM 3663 O O . SER B 1 7 ? -41.531 91 90 1 15.54 7 SER B O 1
ATOM 3665 N N . ILE B 1 8 ? -42.844 90.438 88.375 1 18.05 8 ILE B N 1
ATOM 3666 C CA . ILE B 1 8 ? -42.312 91.75 88 1 18.05 8 ILE B CA 1
ATOM 3667 C C . ILE B 1 8 ? -42.5 92.75 89.062 1 18.05 8 ILE B C 1
ATOM 3669 O O . ILE B 1 8 ? -43.625 93.125 89.375 1 18.05 8 ILE B O 1
ATOM 3673 N N . THR B 1 9 ? -41.688 92.625 90.125 1 14.88 9 THR B N 1
ATOM 3674 C CA . THR B 1 9 ? -41.5 93.375 91.375 1 14.88 9 THR B CA 1
ATOM 3675 C C . THR B 1 9 ? -41.594 94.875 91.125 1 14.88 9 THR B C 1
ATOM 3677 O O . THR B 1 9 ? -42.375 95.562 91.75 1 14.88 9 THR B O 1
ATOM 3680 N N . ASN B 1 10 ? -40.375 95.438 91.188 1 15.13 10 ASN B N 1
ATOM 3681 C CA . ASN B 1 10 ? -40.094 96.312 92.312 1 15.13 10 ASN B CA 1
ATOM 3682 C C . ASN B 1 10 ? -40.625 97.75 92.062 1 15.13 10 ASN B C 1
ATOM 3684 O O . ASN B 1 10 ? -41.5 98.25 92.812 1 15.13 10 ASN B O 1
ATOM 3688 N N . TRP B 1 11 ? -39.656 98.688 91.938 1 15.3 11 TRP B N 1
ATOM 3689 C CA . TRP B 1 11 ? -39.344 99.625 93 1 15.3 11 TRP B CA 1
ATOM 3690 C C . TRP B 1 11 ? -40.031 101 92.75 1 15.3 11 TRP B C 1
ATOM 3692 O O . TRP B 1 11 ? -40.75 101.5 93.625 1 15.3 11 TRP B O 1
ATOM 3702 N N . LEU B 1 12 ? -39.156 102 92.5 1 16.05 12 LEU B N 1
ATOM 3703 C CA . LEU B 1 12 ? -38.875 103.188 93.312 1 16.05 12 LEU B CA 1
ATOM 3704 C C . LEU B 1 12 ? -39.781 104.312 93 1 16.05 12 LEU B C 1
ATOM 3706 O O . LEU B 1 12 ? -40.344 104.375 91.875 1 16.05 12 LEU B O 1
ATOM 3710 N N . GLY B 1 13 ? -39.875 105.312 93.875 1 16.23 13 GLY B N 1
ATOM 3711 C CA . GLY B 1 13 ? -40.531 106.438 94.625 1 16.23 13 GLY B CA 1
ATOM 3712 C C . GLY B 1 13 ? -40.406 107.75 93.875 1 16.23 13 GLY B C 1
ATOM 3713 O O . GLY B 1 13 ? -40.75 108.812 94.438 1 16.23 13 GLY B O 1
ATOM 3714 N N . ASN B 1 14 ? -40.219 107.812 92.625 1 16.48 14 ASN B N 1
ATOM 3715 C CA . ASN B 1 14 ? -39.875 109.188 92.375 1 16.48 14 ASN B CA 1
ATOM 3716 C C . ASN B 1 14 ? -40.906 110.125 93 1 16.48 14 ASN B C 1
ATOM 3718 O O . ASN B 1 14 ? -42.094 109.938 92.875 1 16.48 14 ASN B O 1
ATOM 3722 N N . SER B 1 15 ? -40.344 111 93.938 1 16 15 SER B N 1
ATOM 3723 C CA . SER B 1 15 ? -40.656 112.062 94.875 1 16 15 SER B CA 1
ATOM 3724 C C . SER B 1 15 ? -41.438 113.188 94.188 1 16 15 SER B C 1
ATOM 3726 O O . SER B 1 15 ? -41.562 113.188 93 1 16 15 SER B O 1
ATOM 3728 N N . ALA B 1 16 ? -40.875 114.438 94.562 1 17.94 16 ALA B N 1
ATOM 3729 C CA . ALA B 1 16 ? -41.281 115.562 95.438 1 17.94 16 ALA B CA 1
ATOM 3730 C C . ALA B 1 16 ? -41.688 116.75 94.562 1 17.94 16 ALA B C 1
ATOM 3732 O O . ALA B 1 16 ? -41.969 117.875 95.125 1 17.94 16 ALA B O 1
ATOM 3733 N N . ARG B 1 17 ? -42.188 116.625 93.438 1 19.41 17 ARG B N 1
ATOM 3734 C CA . ARG B 1 17 ? -42.125 117.938 92.875 1 19.41 17 ARG B CA 1
ATOM 3735 C C . ARG B 1 17 ? -43 118.938 93.562 1 19.41 17 ARG B C 1
ATOM 3737 O O . ARG B 1 17 ? -44.125 119.25 93.125 1 19.41 17 ARG B O 1
ATOM 3744 N N . THR B 1 18 ? -42.938 119 94.938 1 18.66 18 THR B N 1
ATOM 3745 C CA . THR B 1 18 ? -43.938 119.938 95.375 1 18.66 18 THR B CA 1
ATOM 3746 C C . THR B 1 18 ? -43.594 121.375 94.938 1 18.66 18 THR B C 1
ATOM 3748 O O . THR B 1 18 ? -42.469 121.75 95 1 18.66 18 THR B O 1
ATOM 3751 N N . SER B 1 19 ? -44.281 121.812 94.062 1 18.31 19 SER B N 1
ATOM 3752 C CA . SER B 1 19 ? -44.344 123.188 93.438 1 18.31 19 SER B CA 1
ATOM 3753 C C . SER B 1 19 ? -44.594 124.25 94.5 1 18.31 19 SER B C 1
ATOM 3755 O O . SER B 1 19 ? -45.719 124.312 95.062 1 18.31 19 SER B O 1
ATOM 3757 N N . GLU B 1 20 ? -43.656 124.5 95.438 1 18.59 20 GLU B N 1
ATOM 3758 C CA . GLU B 1 20 ? -43.906 125.5 96.438 1 18.59 20 GLU B CA 1
ATOM 3759 C C . GLU B 1 20 ? -44 126.875 95.812 1 18.59 20 GLU B C 1
ATOM 3761 O O . GLU B 1 20 ? -43.031 127.375 95.25 1 18.59 20 GLU B O 1
ATOM 3766 N N . ASN B 1 21 ? -44.938 127.25 95.125 1 19.55 21 ASN B N 1
ATOM 3767 C CA . ASN B 1 21 ? -45.125 128.625 94.625 1 19.55 21 ASN B CA 1
ATOM 3768 C C . ASN B 1 21 ? -45.125 129.625 95.75 1 19.55 21 ASN B C 1
ATOM 3770 O O . ASN B 1 21 ? -46.031 129.625 96.625 1 19.55 21 ASN B O 1
ATOM 3774 N N . GLU B 1 22 ? -43.938 130.125 96.188 1 18.08 22 GLU B N 1
ATOM 3775 C CA . GLU B 1 22 ? -43.531 131.125 97.188 1 18.08 22 GLU B CA 1
ATOM 3776 C C . GLU B 1 22 ? -44.188 132.5 96.875 1 18.08 22 GLU B C 1
ATOM 3778 O O . GLU B 1 22 ? -44.562 132.75 95.75 1 18.08 22 GLU B O 1
ATOM 3783 N N . SER B 1 23 ? -44.031 133.5 97.875 1 19.62 23 SER B N 1
ATOM 3784 C CA . SER B 1 23 ? -44.594 134.625 98.5 1 19.62 23 SER B CA 1
ATOM 3785 C C . SER B 1 23 ? -44.094 135.875 97.875 1 19.62 23 SER B C 1
ATOM 3787 O O . SER B 1 23 ? -42.906 136 97.562 1 19.62 23 SER B O 1
ATOM 3789 N N . ALA B 1 24 ? -44.938 136.625 97.25 1 21.33 24 ALA B N 1
ATOM 3790 C CA . ALA B 1 24 ? -44.938 137.875 96.5 1 21.33 24 ALA B CA 1
ATOM 3791 C C . ALA B 1 24 ? -44.5 139 97.375 1 21.33 24 ALA B C 1
ATOM 3793 O O . ALA B 1 24 ? -45.219 139.5 98.312 1 21.33 24 ALA B O 1
ATOM 3794 N N . PRO B 1 25 ? -43.188 139.25 97.688 1 19.56 25 PRO B N 1
ATOM 3795 C CA . PRO B 1 25 ? -42.906 140.375 98.562 1 19.56 25 PRO B CA 1
ATOM 3796 C C . PRO B 1 25 ? -43.125 141.75 98 1 19.56 25 PRO B C 1
ATOM 3798 O O . PRO B 1 25 ? -43.125 141.875 96.75 1 19.56 25 PRO B O 1
ATOM 3801 N N . HIS B 1 26 ? -43.406 142.875 98.625 1 19.81 26 HIS B N 1
ATOM 3802 C CA . HIS B 1 26 ? -44 144.25 98.562 1 19.81 26 HIS B CA 1
ATOM 3803 C C . HIS B 1 26 ? -42.938 145.25 98.125 1 19.81 26 HIS B C 1
ATOM 3805 O O . HIS B 1 26 ? -43.281 146.25 97.375 1 19.81 26 HIS B O 1
ATOM 3811 N N . ARG B 1 27 ? -41.688 145.25 98.438 1 20.88 27 ARG B N 1
ATOM 3812 C CA . ARG B 1 27 ? -41.406 146.625 98.812 1 20.88 27 ARG B CA 1
ATOM 3813 C C . ARG B 1 27 ? -41.281 147.5 97.625 1 20.88 27 ARG B C 1
ATOM 3815 O O . ARG B 1 27 ? -41.5 147.125 96.5 1 20.88 27 ARG B O 1
ATOM 3822 N N . GLN B 1 28 ? -39.906 148.25 97.375 1 21.48 28 GLN B N 1
ATOM 3823 C CA . GLN B 1 28 ? -39.312 149.5 97.812 1 21.48 28 GLN B CA 1
ATOM 3824 C C . GLN B 1 28 ? -38.906 150.375 96.562 1 21.48 28 GLN B C 1
ATOM 3826 O O . GLN B 1 28 ? -38.219 149.875 95.688 1 21.48 28 GLN B O 1
ATOM 3831 N N . THR B 1 29 ? -39.469 151.5 96.25 1 23.2 29 THR B N 1
ATOM 3832 C CA . THR B 1 29 ? -39.469 152.25 94.938 1 23.2 29 THR B CA 1
ATOM 3833 C C . THR B 1 29 ? -38.219 153.125 94.812 1 23.2 29 THR B C 1
ATOM 3835 O O . THR B 1 29 ? -38.094 153.875 93.875 1 23.2 29 THR B O 1
ATOM 3838 N N . SER B 1 30 ? -37 152.875 95.375 1 24.25 30 SER B N 1
ATOM 3839 C CA . SER B 1 30 ? -36 154 95.438 1 24.25 30 SER B CA 1
ATOM 3840 C C . SER B 1 30 ? -35.438 154.375 94.062 1 24.25 30 SER B C 1
ATOM 3842 O O . SER B 1 30 ? -35 153.375 93.312 1 24.25 30 SER B O 1
ATOM 3844 N N . LEU B 1 31 ? -35.688 155.5 93.5 1 27.97 31 LEU B N 1
ATOM 3845 C CA . LEU B 1 31 ? -35.469 156 92.188 1 27.97 31 LEU B CA 1
ATOM 3846 C C . LEU B 1 31 ? -33.969 156.375 91.938 1 27.97 31 LEU B C 1
ATOM 3848 O O . LEU B 1 31 ? -33.438 157.25 92.562 1 27.97 31 LEU B O 1
ATOM 3852 N N . ARG B 1 32 ? -33.031 155.5 91.875 1 31.16 32 ARG B N 1
ATOM 3853 C CA . ARG B 1 32 ? -31.594 155.75 91.812 1 31.16 32 ARG B CA 1
ATOM 3854 C C . ARG B 1 32 ? -31.219 156.5 90.562 1 31.16 32 ARG B C 1
ATOM 3856 O O . ARG B 1 32 ? -31.797 156.375 89.5 1 31.16 32 ARG B O 1
ATOM 3863 N N . ARG B 1 33 ? -30.359 157.5 90.75 1 36.91 33 ARG B N 1
ATOM 3864 C CA . ARG B 1 33 ? -29.516 158.5 90.125 1 36.91 33 ARG B CA 1
ATOM 3865 C C . ARG B 1 33 ? -28.625 157.75 89.062 1 36.91 33 ARG B C 1
ATOM 3867 O O . ARG B 1 33 ? -27.422 157.625 89.312 1 36.91 33 ARG B O 1
ATOM 3874 N N . HIS B 1 34 ? -29.047 156.625 88.25 1 33.84 34 HIS B N 1
ATOM 3875 C CA . HIS B 1 34 ? -28.297 155.625 87.625 1 33.84 34 HIS B CA 1
ATOM 3876 C C . HIS B 1 34 ? -27.609 156.125 86.375 1 33.84 34 HIS B C 1
ATOM 3878 O O . HIS B 1 34 ? -27.156 155.25 85.562 1 33.84 34 HIS B O 1
ATOM 3884 N N . GLY B 1 35 ? -27.312 157.375 86.25 1 35.28 35 GLY B N 1
ATOM 3885 C CA . GLY B 1 35 ? -27.031 157.625 84.812 1 35.28 35 GLY B CA 1
ATOM 3886 C C . GLY B 1 35 ? -25.609 157.25 84.438 1 35.28 35 GLY B C 1
ATOM 3887 O O . GLY B 1 35 ? -25.406 156.75 83.312 1 35.28 35 GLY B O 1
ATOM 3888 N N . GLU B 1 36 ? -24.516 157.75 85.125 1 44.47 36 GLU B N 1
ATOM 3889 C CA . GLU B 1 36 ? -23.109 157.625 84.688 1 44.47 36 GLU B CA 1
ATOM 3890 C C . GLU B 1 36 ? -22.625 156.125 84.75 1 44.47 36 GLU B C 1
ATOM 3892 O O . GLU B 1 36 ? -21.609 155.875 84.125 1 44.47 36 GLU B O 1
ATOM 3897 N N . GLY B 1 37 ? -23.094 155.5 85.625 1 42.91 37 GLY B N 1
ATOM 3898 C CA . GLY B 1 37 ? -22.75 154.125 85.875 1 42.91 37 GLY B CA 1
ATOM 3899 C C . GLY B 1 37 ? -22.969 153.25 84.688 1 42.91 37 GLY B C 1
ATOM 3900 O O . GLY B 1 37 ? -22.516 152 84.688 1 42.91 37 GLY B O 1
ATOM 3901 N N . ASP B 1 38 ? -23.688 153.75 83.812 1 52.19 38 ASP B N 1
ATOM 3902 C CA . ASP B 1 38 ? -24.141 152.875 82.75 1 52.19 38 ASP B CA 1
ATOM 3903 C C . ASP B 1 38 ? -23.094 152.75 81.625 1 52.19 38 ASP B C 1
ATOM 3905 O O . ASP B 1 38 ? -22.922 151.625 81.062 1 52.19 38 ASP B O 1
ATOM 3909 N N . TYR B 1 39 ? -22.297 153.75 81.562 1 56.16 39 TYR B N 1
ATOM 3910 C CA . TYR B 1 39 ? -21.438 153.625 80.375 1 56.16 39 TYR B CA 1
ATOM 3911 C C . TYR B 1 39 ? -20.203 152.875 80.625 1 56.16 39 TYR B C 1
ATOM 3913 O O . TYR B 1 39 ? -19.766 152 79.75 1 56.16 39 TYR B O 1
ATOM 3921 N N . ARG B 1 40 ? -19.531 153 81.812 1 57.91 40 ARG B N 1
ATOM 3922 C CA . ARG B 1 40 ? -18.391 152.125 82.188 1 57.91 40 ARG B CA 1
ATOM 3923 C C . ARG B 1 40 ? -18.766 150.75 82.188 1 57.91 40 ARG B C 1
ATOM 3925 O O . ARG B 1 40 ? -17.953 149.875 81.75 1 57.91 40 ARG B O 1
ATOM 3932 N N . GLN B 1 41 ? -19.875 150.625 82.5 1 58.28 41 GLN B N 1
ATOM 3933 C CA . GLN B 1 41 ? -20.344 149.25 82.562 1 58.28 41 GLN B CA 1
ATOM 3934 C C . GLN B 1 41 ? -20.5 148.625 81.188 1 58.28 41 GLN B C 1
ATOM 3936 O O . GLN B 1 41 ? -20.188 147.375 80.938 1 58.28 41 GLN B O 1
ATOM 3941 N N . ARG B 1 42 ? -20.719 149.5 80.312 1 65.88 42 ARG B N 1
ATOM 3942 C CA . ARG B 1 42 ? -20.875 149 78.938 1 65.88 42 ARG B CA 1
ATOM 3943 C C . ARG B 1 42 ? -19.516 148.75 78.312 1 65.88 42 ARG B C 1
ATOM 3945 O O . ARG B 1 42 ? -19.359 147.75 77.562 1 65.88 42 ARG B O 1
ATOM 3952 N N . HIS B 1 43 ? -18.594 149.5 78.688 1 65.12 43 HIS B N 1
ATOM 3953 C CA . HIS B 1 43 ? -17.25 149.25 78.125 1 65.12 43 HIS B CA 1
ATOM 3954 C C . HIS B 1 43 ? -16.594 148 78.625 1 65.12 43 HIS B C 1
ATOM 3956 O O . HIS B 1 43 ? -15.977 147.25 77.875 1 65.12 43 HIS B O 1
ATOM 3962 N N . LEU B 1 44 ? -16.672 148 79.938 1 65.94 44 LEU B N 1
ATOM 3963 C CA . LEU B 1 44 ? -16.141 146.875 80.562 1 65.94 44 LEU B CA 1
ATOM 3964 C C . LEU B 1 44 ? -16.859 145.625 80.062 1 65.94 44 LEU B C 1
ATOM 3966 O O . LEU B 1 44 ? -16.234 144.5 79.875 1 65.94 44 LEU B O 1
ATOM 3970 N N . ALA B 1 45 ? -18.109 145.75 79.875 1 65.62 45 ALA B N 1
ATOM 3971 C CA . ALA B 1 45 ? -18.891 144.75 79.375 1 65.62 45 ALA B CA 1
ATOM 3972 C C . ALA B 1 45 ? -18.484 144.375 77.938 1 65.62 45 ALA B C 1
ATOM 3974 O O . ALA B 1 45 ? -18.406 143.25 77.562 1 65.62 45 ALA B O 1
ATOM 3975 N N . LEU B 1 46 ? -18.078 145.375 77.25 1 71 46 LEU B N 1
ATOM 3976 C CA . LEU B 1 46 ? -17.641 145.125 75.875 1 71 46 LEU B CA 1
ATOM 3977 C C . LEU B 1 46 ? -16.25 144.625 75.812 1 71 46 LEU B C 1
ATOM 3979 O O . LEU B 1 46 ? -15.961 143.75 74.938 1 71 46 LEU B O 1
ATOM 3983 N N . GLU B 1 47 ? -15.445 145 76.688 1 70.69 47 GLU B N 1
ATOM 3984 C CA . GLU B 1 47 ? -14.117 144.5 76.812 1 70.69 47 GLU B CA 1
ATOM 3985 C C . GLU B 1 47 ? -14.195 143 77.25 1 70.69 47 GLU B C 1
ATOM 3987 O O . GLU B 1 47 ? -13.453 142.125 76.688 1 70.69 47 GLU B O 1
ATOM 3992 N N . GLY B 1 48 ? -14.969 142.75 78.188 1 69.94 48 GLY B N 1
ATOM 3993 C CA . GLY B 1 48 ? -15.211 141.375 78.562 1 69.94 48 GLY B CA 1
ATOM 3994 C C . GLY B 1 48 ? -15.797 140.625 77.438 1 69.94 48 GLY B C 1
ATOM 3995 O O . GLY B 1 48 ? -15.398 139.375 77.25 1 69.94 48 GLY B O 1
ATOM 3996 N N . ALA B 1 49 ? -16.641 141.125 76.75 1 71.25 49 ALA B N 1
ATOM 3997 C CA . ALA B 1 49 ? -17.266 140.5 75.625 1 71.25 49 ALA B CA 1
ATOM 3998 C C . ALA B 1 49 ? -16.266 140.25 74.5 1 71.25 49 ALA B C 1
ATOM 4000 O O . ALA B 1 49 ? -16.266 139.25 73.875 1 71.25 49 ALA B O 1
ATOM 4001 N N . PHE B 1 50 ? -15.391 141.125 74.312 1 73.12 50 PHE B N 1
ATOM 4002 C CA . PHE B 1 50 ? -14.344 141 73.312 1 73.12 50 PHE B CA 1
ATOM 4003 C C . PHE B 1 50 ? -13.312 139.875 73.75 1 73.12 50 PHE B C 1
ATOM 4005 O O . PHE B 1 50 ? -12.875 139.125 72.875 1 73.12 50 PHE B O 1
ATOM 4012 N N . ALA B 1 51 ? -12.969 140.125 74.938 1 73.19 51 ALA B N 1
ATOM 4013 C CA . ALA B 1 51 ? -12.031 139.125 75.438 1 73.19 51 ALA B CA 1
ATOM 4014 C C . ALA B 1 51 ? -12.633 137.75 75.375 1 73.19 51 ALA B C 1
ATOM 4016 O O . ALA B 1 51 ? -11.945 136.75 74.938 1 73.19 51 ALA B O 1
ATOM 4017 N N . LYS B 1 52 ? -13.852 137.625 75.625 1 73.81 52 LYS B N 1
ATOM 4018 C CA . LYS B 1 52 ? -14.531 136.25 75.5 1 73.81 52 LYS B CA 1
ATOM 4019 C C . LYS B 1 52 ? -14.672 135.875 74.062 1 73.81 52 LYS B C 1
ATOM 4021 O O . LYS B 1 52 ? -14.469 134.75 73.688 1 73.81 52 LYS B O 1
ATOM 4026 N N . ALA B 1 53 ? -14.836 136.75 73.188 1 72.44 53 ALA B N 1
ATOM 4027 C CA . ALA B 1 53 ? -14.969 136.375 71.75 1 72.44 53 ALA B CA 1
ATOM 4028 C C . ALA B 1 53 ? -13.633 136 71.125 1 72.44 53 ALA B C 1
ATOM 4030 O O . ALA B 1 53 ? -13.578 135.125 70.312 1 72.44 53 ALA B O 1
ATOM 4031 N N . THR B 1 54 ? -12.633 136.625 71.688 1 75 54 THR B N 1
ATOM 4032 C CA . THR B 1 54 ? -11.305 136.25 71.25 1 75 54 THR B CA 1
ATOM 4033 C C . THR B 1 54 ? -10.898 134.875 71.75 1 75 54 THR B C 1
ATOM 4035 O O . THR B 1 54 ? -10.312 134.125 71 1 75 54 THR B O 1
ATOM 4038 N N . LYS B 1 55 ? -11.219 134.625 72.938 1 76.62 55 LYS B N 1
ATOM 4039 C CA . LYS B 1 55 ? -10.953 133.375 73.5 1 76.62 55 LYS B CA 1
ATOM 4040 C C . LYS B 1 55 ? -11.781 132.25 72.812 1 76.62 55 LYS B C 1
ATOM 4042 O O . LYS B 1 55 ? -11.281 131.125 72.5 1 76.62 55 LYS B O 1
ATOM 4047 N N . ASP B 1 56 ? -12.945 132.5 72.438 1 76.81 56 ASP B N 1
ATOM 4048 C CA . ASP B 1 56 ? -13.82 131.625 71.688 1 76.81 56 ASP B CA 1
ATOM 4049 C C . ASP B 1 56 ? -13.344 131.375 70.25 1 76.81 56 ASP B C 1
ATOM 4051 O O . ASP B 1 56 ? -13.406 130.375 69.75 1 76.81 56 ASP B O 1
ATOM 4055 N N . LEU B 1 57 ? -12.781 132.375 69.75 1 76.12 57 LEU B N 1
ATOM 4056 C CA . LEU B 1 57 ? -12.234 132.375 68.438 1 76.12 57 LEU B CA 1
ATOM 4057 C C . LEU B 1 57 ? -10.992 131.375 68.375 1 76.12 57 LEU B C 1
ATOM 4059 O O . LEU B 1 57 ? -10.836 130.625 67.438 1 76.12 57 LEU B O 1
ATOM 4063 N N . GLU B 1 58 ? -10.188 131.625 69.375 1 79.38 58 GLU B N 1
ATOM 4064 C CA . GLU B 1 58 ? -8.984 130.875 69.438 1 79.38 58 GLU B CA 1
ATOM 4065 C C . GLU B 1 58 ? -9.336 129.375 69.625 1 79.38 58 GLU B C 1
ATOM 4067 O O . GLU B 1 58 ? -8.734 128.5 69.062 1 79.38 58 GLU B O 1
ATOM 4072 N N . ALA B 1 59 ? -10.328 129.125 70.438 1 79.81 59 ALA B N 1
ATOM 4073 C CA . ALA B 1 59 ? -10.773 127.75 70.688 1 79.81 59 ALA B CA 1
ATOM 4074 C C . ALA B 1 59 ? -11.406 127.188 69.438 1 79.81 59 ALA B C 1
ATOM 4076 O O . ALA B 1 59 ? -11.156 126 69.125 1 79.81 59 ALA B O 1
ATOM 4077 N N . THR B 1 60 ? -12.008 127.812 68.625 1 79.94 60 THR B N 1
ATOM 4078 C CA . THR B 1 60 ? -12.664 127.312 67.438 1 79.94 60 THR B CA 1
ATOM 4079 C C . THR B 1 60 ? -11.641 127.125 66.312 1 79.94 60 THR B C 1
ATOM 4081 O O . THR B 1 60 ? -11.758 126.125 65.562 1 79.94 60 THR B O 1
ATOM 4084 N N . LYS B 1 61 ? -10.633 127.938 66.438 1 79.94 61 LYS B N 1
ATOM 4085 C CA . LYS B 1 61 ? -9.57 127.75 65.438 1 79.94 61 LYS B CA 1
ATOM 4086 C C . LYS B 1 61 ? -8.789 126.438 65.688 1 79.94 61 LYS B C 1
ATOM 4088 O O . LYS B 1 61 ? -8.414 125.75 64.75 1 79.94 61 LYS B O 1
ATOM 4093 N N . ARG B 1 62 ? -8.586 126.312 67 1 81.94 62 ARG B N 1
ATOM 4094 C CA . ARG B 1 62 ? -7.91 125.062 67.375 1 81.94 62 ARG B CA 1
ATOM 4095 C C . ARG B 1 62 ? -8.758 123.875 67 1 81.94 62 ARG B C 1
ATOM 4097 O O . ARG B 1 62 ? -8.242 122.875 66.5 1 81.94 62 ARG B O 1
ATOM 4104 N N . ARG B 1 63 ? -10.031 123.875 67.062 1 82.81 63 ARG B N 1
ATOM 4105 C CA . ARG B 1 63 ? -10.93 122.812 66.688 1 82.81 63 ARG B CA 1
ATOM 4106 C C . ARG B 1 63 ? -10.953 122.625 65.125 1 82.81 63 ARG B C 1
ATOM 4108 O O . ARG B 1 63 ? -11 121.5 64.625 1 82.81 63 ARG B O 1
ATOM 4115 N N . GLU B 1 64 ? -10.758 123.562 64.438 1 80.81 64 GLU B N 1
ATOM 4116 C CA . GLU B 1 64 ? -10.68 123.562 62.969 1 80.81 64 GLU B CA 1
ATOM 4117 C C . GLU B 1 64 ? -9.414 122.812 62.5 1 80.81 64 GLU B C 1
ATOM 4119 O O . GLU B 1 64 ? -9.469 122 61.562 1 80.81 64 GLU B O 1
ATOM 4124 N N . GLU B 1 65 ? -8.391 123.188 63.281 1 84.12 65 GLU B N 1
ATOM 4125 C CA . GLU B 1 65 ? -7.133 122.5 62.938 1 84.12 65 GLU B CA 1
ATOM 4126 C C . GLU B 1 65 ? -7.188 121 63.25 1 84.12 65 GLU B C 1
ATOM 4128 O O . GLU B 1 65 ? -6.738 120.188 62.438 1 84.12 65 GLU B O 1
ATOM 4133 N N . ASP B 1 66 ? -7.859 120.688 64.25 1 84.38 66 ASP B N 1
ATOM 4134 C CA . ASP B 1 66 ? -8.008 119.312 64.625 1 84.38 66 ASP B CA 1
ATOM 4135 C C . ASP B 1 66 ? -8.914 118.562 63.656 1 84.38 66 ASP B C 1
ATOM 4137 O O . ASP B 1 66 ? -8.633 117.438 63.281 1 84.38 66 ASP B O 1
ATOM 4141 N N . MET B 1 67 ? -9.883 119.25 63.156 1 85 67 MET B N 1
ATOM 4142 C CA . MET B 1 67 ? -10.82 118.688 62.219 1 85 67 MET B CA 1
ATOM 4143 C C . MET B 1 67 ? -10.188 118.5 60.812 1 85 67 MET B C 1
ATOM 4145 O O . MET B 1 67 ? -10.422 117.562 60.125 1 85 67 MET B O 1
ATOM 4149 N N . GLN B 1 68 ? -9.281 119.438 60.625 1 84.44 68 GLN B N 1
ATOM 4150 C CA . GLN B 1 68 ? -8.555 119.375 59.375 1 84.44 68 GLN B CA 1
ATOM 4151 C C . GLN B 1 68 ? -7.59 118.188 59.375 1 84.44 68 GLN B C 1
ATOM 4153 O O . GLN B 1 68 ? -7.48 117.438 58.375 1 84.44 68 GLN B O 1
ATOM 4158 N N . ASP B 1 69 ? -7.035 118 60.5 1 86.38 69 ASP B N 1
ATOM 4159 C CA . ASP B 1 69 ? -6.137 116.875 60.656 1 86.38 69 ASP B CA 1
ATOM 4160 C C . ASP B 1 69 ? -6.91 115.562 60.594 1 86.38 69 ASP B C 1
ATOM 4162 O O . ASP B 1 69 ? -6.461 114.562 59.969 1 86.38 69 ASP B O 1
ATOM 4166 N N . ALA B 1 70 ? -8.07 115.625 61.062 1 86.25 70 ALA B N 1
ATOM 4167 C CA . ALA B 1 70 ? -8.914 114.438 61.062 1 86.25 70 ALA B CA 1
ATOM 4168 C C . ALA B 1 70 ? -9.398 114.125 59.625 1 86.25 70 ALA B C 1
ATOM 4170 O O . ALA B 1 70 ? -9.422 112.938 59.219 1 86.25 70 ALA B O 1
ATOM 4171 N N . ILE B 1 71 ? -9.703 115.062 58.844 1 87.62 71 ILE B N 1
ATOM 4172 C CA . ILE B 1 71 ? -10.141 114.875 57.469 1 87.62 71 ILE B CA 1
ATOM 4173 C C . ILE B 1 71 ? -9.008 114.312 56.594 1 87.62 71 ILE B C 1
ATOM 4175 O O . ILE B 1 71 ? -9.211 113.438 55.812 1 87.62 71 ILE B O 1
ATOM 4179 N N . GLN B 1 72 ? -7.82 114.938 57 1 87.38 72 GLN B N 1
ATOM 4180 C CA . GLN B 1 72 ? -6.668 114.438 56.25 1 87.38 72 GLN B CA 1
ATOM 4181 C C . GLN B 1 72 ? -6.352 113 56.562 1 87.38 72 GLN B C 1
ATOM 4183 O O . GLN B 1 72 ? -6.055 112.188 55.656 1 87.38 72 GLN B O 1
ATOM 4188 N N . THR B 1 73 ? -6.477 112.688 57.781 1 88.69 73 THR B N 1
ATOM 4189 C CA . THR B 1 73 ? -6.211 111.312 58.188 1 88.69 73 THR B CA 1
ATOM 4190 C C . THR B 1 73 ? -7.258 110.312 57.594 1 88.69 73 THR B C 1
ATOM 4192 O O . THR B 1 73 ? -6.918 109.25 57.094 1 88.69 73 THR B O 1
ATOM 4195 N N . LEU B 1 74 ? -8.508 110.688 57.5 1 88.56 74 LEU B N 1
ATOM 4196 C CA . LEU B 1 74 ? -9.586 109.875 56.969 1 88.56 74 LEU B CA 1
ATOM 4197 C C . LEU B 1 74 ? -9.477 109.75 55.469 1 88.56 74 LEU B C 1
ATOM 4199 O O . LEU B 1 74 ? -9.742 108.625 54.906 1 88.56 74 LEU B O 1
ATOM 4203 N N . GLN B 1 75 ? -8.93 110.812 54.875 1 88.12 75 GLN B N 1
ATOM 4204 C CA . GLN B 1 75 ? -8.734 110.75 53.438 1 88.12 75 GLN B CA 1
ATOM 4205 C C . GLN B 1 75 ? -7.617 109.75 53.062 1 88.12 75 GLN B C 1
ATOM 4207 O O . GLN B 1 75 ? -7.75 109 52.094 1 88.12 75 GLN B O 1
ATOM 4212 N N . THR B 1 76 ? -6.594 109.75 53.875 1 89 76 THR B N 1
ATOM 4213 C CA . THR B 1 76 ? -5.492 108.875 53.625 1 89 76 THR B CA 1
ATOM 4214 C C . THR B 1 76 ? -5.93 107.375 53.844 1 89 76 THR B C 1
ATOM 4216 O O . THR B 1 76 ? -5.609 106.5 53.062 1 89 76 THR B O 1
ATOM 4219 N N . GLU B 1 77 ? -6.711 107.188 54.781 1 88.31 77 GLU B N 1
ATOM 4220 C CA . GLU B 1 77 ? -7.215 105.875 55.094 1 88.31 77 GLU B CA 1
ATOM 4221 C C . GLU B 1 77 ? -8.172 105.375 54 1 88.31 77 GLU B C 1
ATOM 4223 O O . GLU B 1 77 ? -8.125 104.25 53.594 1 88.31 77 GLU B O 1
ATOM 4228 N N . LEU B 1 78 ? -8.977 106.312 53.5 1 87.06 78 LEU B N 1
ATOM 4229 C CA . LEU B 1 78 ? -9.906 106 52.438 1 87.06 78 LEU B CA 1
ATOM 4230 C C . LEU B 1 78 ? -9.156 105.625 51.156 1 87.06 78 LEU B C 1
ATOM 4232 O O . LEU B 1 78 ? -9.508 104.625 50.5 1 87.06 78 LEU B O 1
ATOM 4236 N N . ASP B 1 79 ? -8.062 106.312 50.906 1 88.38 79 ASP B N 1
ATOM 4237 C CA . ASP B 1 79 ? -7.273 106.062 49.719 1 88.38 79 ASP B CA 1
ATOM 4238 C C . ASP B 1 79 ? -6.562 104.688 49.844 1 88.38 79 ASP B C 1
ATOM 4240 O O . ASP B 1 79 ? -6.504 103.938 48.906 1 88.38 79 ASP B O 1
ATOM 4244 N N . GLU B 1 80 ? -6.145 104.438 51.062 1 89.25 80 GLU B N 1
ATOM 4245 C CA . GLU B 1 80 ? -5.477 103.125 51.312 1 89.25 80 GLU B CA 1
ATOM 4246 C C . GLU B 1 80 ? -6.445 102 51.188 1 89.25 80 GLU B C 1
ATOM 4248 O O . GLU B 1 80 ? -6.109 100.938 50.562 1 89.25 80 GLU B O 1
ATOM 4253 N N . GLU B 1 81 ? -7.707 102.125 51.531 1 87.69 81 GLU B N 1
ATOM 4254 C CA . GLU B 1 81 ? -8.711 101.062 51.438 1 87.69 81 GLU B CA 1
ATOM 4255 C C . GLU B 1 81 ? -9.156 100.875 50 1 87.69 81 GLU B C 1
ATOM 4257 O O . GLU B 1 81 ? -9.383 99.75 49.562 1 87.69 81 GLU B O 1
ATOM 4262 N N . ARG B 1 82 ? -9.109 102 49.281 1 87.62 82 ARG B N 1
ATOM 4263 C CA . ARG B 1 82 ? -9.469 101.938 47.875 1 87.62 82 ARG B CA 1
ATOM 4264 C C . ARG B 1 82 ? -8.414 101.188 47.062 1 87.62 82 ARG B C 1
ATOM 4266 O O . ARG B 1 82 ? -8.742 100.375 46.219 1 87.62 82 ARG B O 1
ATOM 4273 N N . LEU B 1 83 ? -7.137 101.312 47.469 1 90.19 83 LEU B N 1
ATOM 4274 C CA . LEU B 1 83 ? -6.043 100.625 46.781 1 90.19 83 LEU B CA 1
ATOM 4275 C C . LEU B 1 83 ? -6.047 99.188 47.125 1 90.19 83 LEU B C 1
ATOM 4277 O O . LEU B 1 83 ? -5.848 98.312 46.25 1 90.19 83 LEU B O 1
ATOM 4281 N N . ALA B 1 84 ? -6.418 98.875 48.312 1 88.81 84 ALA B N 1
ATOM 4282 C CA . ALA B 1 84 ? -6.469 97.5 48.781 1 88.81 84 ALA B CA 1
ATOM 4283 C C . ALA B 1 84 ? -7.629 96.75 48.125 1 88.81 84 ALA B C 1
ATOM 4285 O O . ALA B 1 84 ? -7.48 95.625 47.719 1 88.81 84 ALA B O 1
ATOM 4286 N N . ARG B 1 85 ? -8.758 97.375 47.844 1 87.19 85 ARG B N 1
ATOM 4287 C CA . ARG B 1 85 ? -9.914 96.812 47.188 1 87.19 85 ARG B CA 1
ATOM 4288 C C . ARG B 1 85 ? -9.617 96.5 45.719 1 87.19 85 ARG B C 1
ATOM 4290 O O . ARG B 1 85 ? -9.961 95.375 45.25 1 87.19 85 ARG B O 1
ATOM 4297 N N . LYS B 1 86 ? -8.836 97.5 45.156 1 88.31 86 LYS B N 1
ATOM 4298 C CA . LYS B 1 86 ? -8.492 97.25 43.781 1 88.31 86 LYS B CA 1
ATOM 4299 C C . LYS B 1 86 ? -7.539 96.125 43.594 1 88.31 86 LYS B C 1
ATOM 4301 O O . LYS B 1 86 ? -7.695 95.312 42.688 1 88.31 86 LYS B O 1
ATOM 4306 N N . ALA B 1 87 ? -6.645 96 44.562 1 89.81 87 ALA B N 1
ATOM 4307 C CA . ALA B 1 87 ? -5.699 94.875 44.531 1 89.81 87 ALA B CA 1
ATOM 4308 C C . ALA B 1 87 ? -6.414 93.562 44.719 1 89.81 87 ALA B C 1
ATOM 4310 O O . ALA B 1 87 ? -6.137 92.562 44.031 1 89.81 87 ALA B O 1
ATOM 4311 N N . ASN B 1 88 ? -7.461 93.5 45.594 1 88 88 ASN B N 1
ATOM 4312 C CA . ASN B 1 88 ? -8.234 92.312 45.844 1 88 88 ASN B CA 1
ATOM 4313 C C . ASN B 1 88 ? -9.102 91.938 44.656 1 88 88 ASN B C 1
ATOM 4315 O O . ASN B 1 88 ? -9.258 90.75 44.344 1 88 88 ASN B O 1
ATOM 4319 N N . GLU B 1 89 ? -9.555 93 43.969 1 89.62 89 GLU B N 1
ATOM 4320 C CA . GLU B 1 89 ? -10.383 92.75 42.781 1 89.62 89 GLU B CA 1
ATOM 4321 C C . GLU B 1 89 ? -9.57 92.125 41.656 1 89.62 89 GLU B C 1
ATOM 4323 O O . GLU B 1 89 ? -10.047 91.188 41 1 89.62 89 GLU B O 1
ATOM 4328 N N . GLU B 1 90 ? -8.305 92.5 41.594 1 90.5 90 GLU B N 1
ATOM 4329 C CA . GLU B 1 90 ? -7.43 91.938 40.562 1 90.5 90 GLU B CA 1
ATOM 4330 C C . GLU B 1 90 ? -7.055 90.5 40.906 1 90.5 90 GLU B C 1
ATOM 4332 O O . GLU B 1 90 ? -7.078 89.625 40.031 1 90.5 90 GLU B O 1
ATOM 4337 N N . GLN B 1 91 ? -6.832 90.25 42.125 1 90.31 91 GLN B N 1
ATOM 4338 C CA . GLN B 1 91 ? -6.5 88.875 42.562 1 90.31 91 GLN B CA 1
ATOM 4339 C C . GLN B 1 91 ? -7.699 87.938 42.406 1 90.31 91 GLN B C 1
ATOM 4341 O O . GLN B 1 91 ? -7.547 86.812 42.031 1 90.31 91 GLN B O 1
ATOM 4346 N N . LEU B 1 92 ? -8.891 88.5 42.656 1 87.31 92 LEU B N 1
ATOM 4347 C CA . LEU B 1 92 ? -10.125 87.75 42.469 1 87.31 92 LEU B CA 1
ATOM 4348 C C . LEU B 1 92 ? -10.328 87.375 41 1 87.31 92 LEU B C 1
ATOM 4350 O O . LEU B 1 92 ? -10.648 86.25 40.719 1 87.31 92 LEU B O 1
ATOM 4354 N N . ARG B 1 93 ? -10 88.375 40.156 1 89.94 93 ARG B N 1
ATOM 4355 C CA . ARG B 1 93 ? -10.133 88.062 38.719 1 89.94 93 ARG B CA 1
ATOM 4356 C C . ARG B 1 93 ? -9.172 87 38.281 1 89.94 93 ARG B C 1
ATOM 4358 O O . ARG B 1 93 ? -9.555 86.062 37.562 1 89.94 93 ARG B O 1
ATOM 4365 N N . GLN B 1 94 ? -7.977 87 38.781 1 91.19 94 GLN B N 1
ATOM 4366 C CA . GLN B 1 94 ? -6.961 86 38.406 1 91.19 94 GLN B CA 1
ATOM 4367 C C . GLN B 1 94 ? -7.32 84.625 38.938 1 91.19 94 GLN B C 1
ATOM 4369 O O . GLN B 1 94 ? -7.184 83.625 38.25 1 91.19 94 GLN B O 1
ATOM 4374 N N . ALA B 1 95 ? -7.922 84.562 40.125 1 87.81 95 ALA B N 1
ATOM 4375 C CA . ALA B 1 95 ? -8.297 83.312 40.75 1 87.81 95 ALA B CA 1
ATOM 4376 C C . ALA B 1 95 ? -9.477 82.688 40 1 87.81 95 ALA B C 1
ATOM 4378 O O . ALA B 1 95 ? -9.508 81.438 39.812 1 87.81 95 ALA B O 1
ATOM 4379 N N . GLU B 1 96 ? -10.328 83.562 39.531 1 89.88 96 GLU B N 1
ATOM 4380 C CA . GLU B 1 96 ? -11.484 83.062 38.781 1 89.88 96 GLU B CA 1
ATOM 4381 C C . GLU B 1 96 ? -11.078 82.562 37.406 1 89.88 96 GLU B C 1
ATOM 4383 O O . GLU B 1 96 ? -11.586 81.5 36.969 1 89.88 96 GLU B O 1
ATOM 4388 N N . GLU B 1 97 ? -10.07 83.188 36.812 1 91.25 97 GLU B N 1
ATOM 4389 C CA . GLU B 1 97 ? -9.562 82.75 35.531 1 91.25 97 GLU B CA 1
ATOM 4390 C C . GLU B 1 97 ? -8.828 81.438 35.688 1 91.25 97 GLU B C 1
ATOM 4392 O O . GLU B 1 97 ? -9 80.5 34.844 1 91.25 97 GLU B O 1
ATOM 4397 N N . ASN B 1 98 ? -8.164 81.25 36.719 1 88.5 98 ASN B N 1
ATOM 4398 C CA . ASN B 1 98 ? -7.457 80 36.969 1 88.5 98 ASN B CA 1
ATOM 4399 C C . ASN B 1 98 ? -8.422 78.875 37.25 1 88.5 98 ASN B C 1
ATOM 4401 O O . ASN B 1 98 ? -8.242 77.75 36.75 1 88.5 98 ASN B O 1
ATOM 4405 N N . ALA B 1 99 ? -9.453 79.25 37.969 1 85.75 99 ALA B N 1
ATOM 4406 C CA . ALA B 1 99 ? -10.469 78.188 38.281 1 85.75 99 ALA B CA 1
ATOM 4407 C C . ALA B 1 99 ? -11.172 77.75 37.031 1 85.75 99 ALA B C 1
ATOM 4409 O O . ALA B 1 99 ? -11.398 76.562 36.844 1 85.75 99 ALA B O 1
ATOM 4410 N N . GLU B 1 100 ? -11.344 78.75 36.156 1 90.62 100 GLU B N 1
ATOM 4411 C CA . GLU B 1 100 ? -12.008 78.375 34.906 1 90.62 100 GLU B CA 1
ATOM 4412 C C . GLU B 1 100 ? -11.094 77.562 34.031 1 90.62 100 GLU B C 1
ATOM 4414 O O . GLU B 1 100 ? -11.547 76.625 33.375 1 90.62 100 GLU B O 1
ATOM 4419 N N . ARG B 1 101 ? -9.836 77.812 34 1 90.12 101 ARG B N 1
ATOM 4420 C CA . ARG B 1 101 ? -8.859 77.062 33.219 1 90.12 101 ARG B CA 1
ATOM 4421 C C . ARG B 1 101 ? -8.734 75.625 33.688 1 90.12 101 ARG B C 1
ATOM 4423 O O . ARG B 1 101 ? -8.758 74.688 32.875 1 90.12 101 ARG B O 1
ATOM 4430 N N . TYR B 1 102 ? -8.773 75.438 34.938 1 89.12 102 TYR B N 1
ATOM 4431 C CA . TYR B 1 102 ? -8.641 74.062 35.531 1 89.12 102 TYR B CA 1
ATOM 4432 C C . TYR B 1 102 ? -9.922 73.312 35.344 1 89.12 102 TYR B C 1
ATOM 4434 O O . TYR B 1 102 ? -9.875 72.062 35.125 1 89.12 102 TYR B O 1
ATOM 4442 N N . LYS B 1 103 ? -11.008 74.062 35.406 1 88.38 103 LYS B N 1
ATOM 4443 C CA . LYS B 1 103 ? -12.289 73.438 35.156 1 88.38 103 LYS B CA 1
ATOM 4444 C C . LYS B 1 103 ? -12.367 72.875 33.719 1 88.38 103 LYS B C 1
ATOM 4446 O O . LYS B 1 103 ? -12.758 71.75 33.5 1 88.38 103 LYS B O 1
ATOM 4451 N N . LYS B 1 104 ? -11.914 73.625 32.781 1 90.94 104 LYS B N 1
ATOM 4452 C CA . LYS B 1 104 ? -11.906 73.25 31.375 1 90.94 104 LYS B CA 1
ATOM 4453 C C . LYS B 1 104 ? -10.922 72.062 31.141 1 90.94 104 LYS B C 1
ATOM 4455 O O . LYS B 1 104 ? -11.242 71.125 30.422 1 90.94 104 LYS B O 1
ATOM 4460 N N . HIS B 1 105 ? -9.875 72.125 31.812 1 91.19 105 HIS B N 1
ATOM 4461 C CA . HIS B 1 105 ? -8.867 71.062 31.703 1 91.19 105 HIS B CA 1
ATOM 4462 C C . HIS B 1 105 ? -9.367 69.75 32.281 1 91.19 105 HIS B C 1
ATOM 4464 O O . HIS B 1 105 ? -9.18 68.688 31.688 1 91.19 105 HIS B O 1
ATOM 4470 N N . ALA B 1 106 ? -10.07 69.875 33.344 1 87.5 106 ALA B N 1
ATOM 4471 C CA . ALA B 1 106 ? -10.633 68.688 34 1 87.5 106 ALA B CA 1
ATOM 4472 C C . ALA B 1 106 ? -11.703 68 33.125 1 87.5 106 ALA B C 1
ATOM 4474 O O . ALA B 1 106 ? -11.758 66.812 33 1 87.5 106 ALA B O 1
ATOM 4475 N N . THR B 1 107 ? -12.445 68.875 32.5 1 91.12 107 THR B N 1
ATOM 4476 C CA . THR B 1 107 ? -13.484 68.375 31.594 1 91.12 107 THR B CA 1
ATOM 4477 C C . THR B 1 107 ? -12.867 67.688 30.391 1 91.12 107 THR B C 1
ATOM 4479 O O . THR B 1 107 ? -13.328 66.625 29.969 1 91.12 107 THR B O 1
ATOM 4482 N N . HIS B 1 108 ? -11.781 68.25 29.938 1 92.62 108 HIS B N 1
ATOM 4483 C CA . HIS B 1 108 ? -11.07 67.688 28.812 1 92.62 108 HIS B CA 1
ATOM 4484 C C . HIS B 1 108 ? -10.445 66.312 29.172 1 92.62 108 HIS B C 1
ATOM 4486 O O . HIS B 1 108 ? -10.586 65.375 28.453 1 92.62 108 HIS B O 1
ATOM 4492 N N . LEU B 1 109 ? -9.891 66.25 30.328 1 88.31 109 LEU B N 1
ATOM 4493 C CA . LEU B 1 109 ? -9.25 65 30.797 1 88.31 109 LEU B CA 1
ATOM 4494 C C . LEU B 1 109 ? -10.289 63.938 31.078 1 88.31 109 LEU B C 1
ATOM 4496 O O . LEU B 1 109 ? -10.055 62.75 30.781 1 88.31 109 LEU B O 1
ATOM 4500 N N . SER B 1 110 ? -11.406 64.438 31.562 1 91.81 110 SER B N 1
ATOM 4501 C CA . SER B 1 110 ? -12.492 63.469 31.828 1 91.81 110 SER B CA 1
ATOM 4502 C C . SER B 1 110 ? -13.023 62.875 30.547 1 91.81 110 SER B C 1
ATOM 4504 O O . SER B 1 110 ? -13.289 61.656 30.484 1 91.81 110 SER B O 1
ATOM 4506 N N . SER B 1 111 ? -13.07 63.656 29.516 1 92.62 111 SER B N 1
ATOM 4507 C CA . SER B 1 111 ? -13.523 63.156 28.219 1 92.62 111 SER B CA 1
ATOM 4508 C C . SER B 1 111 ? -12.516 62.188 27.609 1 92.62 111 SER B C 1
ATOM 4510 O O . SER B 1 111 ? -12.898 61.156 27.062 1 92.62 111 SER B O 1
ATOM 4512 N N . GLN B 1 112 ? -11.305 62.406 27.781 1 91.25 112 GLN B N 1
ATOM 4513 C CA . GLN B 1 112 ? -10.25 61.562 27.25 1 91.25 112 GLN B CA 1
ATOM 4514 C C . GLN B 1 112 ? -10.203 60.219 28.016 1 91.25 112 GLN B C 1
ATOM 4516 O O . GLN B 1 112 ? -9.992 59.156 27.406 1 91.25 112 GLN B O 1
ATOM 4521 N N . LEU B 1 113 ? -10.422 60.312 29.219 1 89.88 113 LEU B N 1
ATOM 4522 C CA . LEU B 1 113 ? -10.453 59.125 30.047 1 89.88 113 LEU B CA 1
ATOM 4523 C C . LEU B 1 113 ? -11.594 58.219 29.641 1 89.88 113 LEU B C 1
ATOM 4525 O O . LEU B 1 113 ? -11.414 57 29.516 1 89.88 113 LEU B O 1
ATOM 4529 N N . LYS B 1 114 ? -12.719 58.812 29.406 1 91.06 114 LYS B N 1
ATOM 4530 C CA . LYS B 1 114 ? -13.875 58.031 28.969 1 91.06 114 LYS B CA 1
ATOM 4531 C C . LYS B 1 114 ? -13.602 57.375 27.625 1 91.06 114 LYS B C 1
ATOM 4533 O O . LYS B 1 114 ? -13.914 56.188 27.438 1 91.06 114 LYS B O 1
ATOM 4538 N N . ALA B 1 115 ? -12.977 58.094 26.797 1 91.94 115 ALA B N 1
ATOM 4539 C CA . ALA B 1 115 ? -12.648 57.562 25.484 1 91.94 115 ALA B CA 1
ATOM 4540 C C . ALA B 1 115 ? -11.633 56.438 25.578 1 91.94 115 ALA B C 1
ATOM 4542 O O . ALA B 1 115 ? -11.789 55.406 24.938 1 91.94 115 ALA B O 1
ATOM 4543 N N . SER B 1 116 ? -10.672 56.625 26.406 1 90.44 116 SER B N 1
ATOM 4544 C CA . SER B 1 116 ? -9.633 55.625 26.578 1 90.44 116 SER B CA 1
ATOM 4545 C C . SER B 1 116 ? -10.195 54.344 27.203 1 90.44 116 SER B C 1
ATOM 4547 O O . SER B 1 116 ? -9.852 53.25 26.797 1 90.44 116 SER B O 1
ATOM 4549 N N . ASN B 1 117 ? -11.078 54.594 28.094 1 91 117 ASN B N 1
ATOM 4550 C CA . ASN B 1 117 ? -11.703 53.438 28.734 1 91 117 ASN B CA 1
ATOM 4551 C C . ASN B 1 117 ? -12.602 52.656 27.781 1 91 117 ASN B C 1
ATOM 4553 O O . ASN B 1 117 ? -12.633 51.438 27.812 1 91 117 ASN B O 1
ATOM 4557 N N . MET B 1 118 ? -13.242 53.344 26.969 1 91.44 118 MET B N 1
ATOM 4558 C CA . MET B 1 118 ? -14.078 52.688 25.969 1 91.44 118 MET B CA 1
ATOM 4559 C C . MET B 1 118 ? -13.219 51.875 25 1 91.44 118 MET B C 1
ATOM 4561 O O . MET B 1 118 ? -13.562 50.719 24.688 1 91.44 118 MET B O 1
ATOM 4565 N N . GLN B 1 119 ? -12.133 52.375 24.641 1 91.19 119 GLN B N 1
ATOM 4566 C CA . GLN B 1 119 ? -11.219 51.656 23.75 1 91.19 119 GLN B CA 1
ATOM 4567 C C . GLN B 1 119 ? -10.625 50.438 24.453 1 91.19 119 GLN B C 1
ATOM 4569 O O . GLN B 1 119 ? -10.516 49.344 23.844 1 91.19 119 GLN B O 1
ATOM 4574 N N . LYS B 1 120 ? -10.25 50.656 25.609 1 87.38 120 LYS B N 1
ATOM 4575 C CA . LYS B 1 120 ? -9.711 49.562 26.406 1 87.38 120 LYS B CA 1
ATOM 4576 C C . LYS B 1 120 ? -10.719 48.406 26.516 1 87.38 120 LYS B C 1
ATOM 4578 O O . LYS B 1 120 ? -10.367 47.25 26.312 1 87.38 120 LYS B O 1
ATOM 4583 N N . ASN B 1 121 ? -11.938 48.812 26.828 1 90.88 121 ASN B N 1
ATOM 4584 C CA . ASN B 1 121 ? -12.977 47.781 26.953 1 90.88 121 ASN B CA 1
ATOM 4585 C C . ASN B 1 121 ? -13.203 47.062 25.625 1 90.88 121 ASN B C 1
ATOM 4587 O O . ASN B 1 121 ? -13.414 45.844 25.625 1 90.88 121 ASN B O 1
ATOM 4591 N N . GLU B 1 122 ? -13.133 47.688 24.547 1 90.75 122 GLU B N 1
ATOM 4592 C CA . GLU B 1 122 ? -13.297 47.094 23.234 1 90.75 122 GLU B CA 1
ATOM 4593 C C . GLU B 1 122 ? -12.172 46.094 22.938 1 90.75 122 GLU B C 1
ATOM 4595 O O . GLU B 1 122 ? -12.422 45 22.469 1 90.75 122 GLU B O 1
ATOM 4600 N N . VAL B 1 123 ? -11.023 46.438 23.281 1 88.69 123 VAL B N 1
ATOM 4601 C CA . VAL B 1 123 ? -9.875 45.594 23.016 1 88.69 123 VAL B CA 1
ATOM 4602 C C . VAL B 1 123 ? -9.914 44.375 23.938 1 88.69 123 VAL B C 1
ATOM 4604 O O . VAL B 1 123 ? -9.594 43.25 23.531 1 88.69 123 VAL B O 1
ATOM 4607 N N . GLU B 1 124 ? -10.367 44.75 25.125 1 90.38 124 GLU B N 1
ATOM 4608 C CA . GLU B 1 124 ? -10.477 43.656 26.078 1 90.38 124 GLU B CA 1
ATOM 4609 C C . GLU B 1 124 ? -11.508 42.625 25.609 1 90.38 124 GLU B C 1
ATOM 4611 O O . GLU B 1 124 ? -11.281 41.406 25.734 1 90.38 124 GLU B O 1
ATOM 4616 N N . ARG B 1 125 ? -12.547 43 25.078 1 90.19 125 ARG B N 1
ATOM 4617 C CA . ARG B 1 125 ? -13.562 42.094 24.547 1 90.19 125 ARG B CA 1
ATOM 4618 C C . ARG B 1 125 ? -13.031 41.312 23.344 1 90.19 125 ARG B C 1
ATOM 4620 O O . ARG B 1 125 ? -13.25 40.094 23.234 1 90.19 125 ARG B O 1
ATOM 4627 N N . ALA B 1 126 ? -12.375 42.031 22.578 1 87.88 126 ALA B N 1
ATOM 4628 C CA . ALA B 1 126 ? -11.789 41.375 21.406 1 87.88 126 ALA B CA 1
ATOM 4629 C C . ALA B 1 126 ? -10.742 40.344 21.828 1 87.88 126 ALA B C 1
ATOM 4631 O O . ALA B 1 126 ? -10.664 39.281 21.234 1 87.88 126 ALA B O 1
ATOM 4632 N N . PHE B 1 127 ? -9.992 40.75 22.797 1 87.19 127 PHE B N 1
ATOM 4633 C CA . PHE B 1 127 ? -8.977 39.844 23.328 1 87.19 127 PHE B CA 1
ATOM 4634 C C . PHE B 1 127 ? -9.617 38.562 23.891 1 87.19 127 PHE B C 1
ATOM 4636 O O . PHE B 1 127 ? -9.156 37.469 23.625 1 87.19 127 PHE B O 1
ATOM 4643 N N . ALA B 1 128 ? -10.633 38.844 24.641 1 87.75 128 ALA B N 1
ATOM 4644 C CA . ALA B 1 128 ? -11.328 37.688 25.234 1 87.75 128 ALA B CA 1
ATOM 4645 C C . ALA B 1 128 ? -11.914 36.781 24.156 1 87.75 128 ALA B C 1
ATOM 4647 O O . ALA B 1 128 ? -11.836 35.562 24.266 1 87.75 128 ALA B O 1
ATOM 4648 N N . ARG B 1 129 ? -12.453 37.188 23.125 1 85.31 129 ARG B N 1
ATOM 4649 C CA . ARG B 1 129 ? -12.992 36.438 22 1 85.31 129 ARG B CA 1
ATOM 4650 C C . ARG B 1 129 ? -11.891 35.625 21.297 1 85.31 129 ARG B C 1
ATOM 4652 O O . ARG B 1 129 ? -12.062 34.469 21 1 85.31 129 ARG B O 1
ATOM 4659 N N . LEU B 1 130 ? -10.836 36.281 21.109 1 83.75 130 LEU B N 1
ATOM 4660 C CA . LEU B 1 130 ? -9.719 35.656 20.422 1 83.75 130 LEU B CA 1
ATOM 4661 C C . LEU B 1 130 ? -9.133 34.5 21.266 1 83.75 130 LEU B C 1
ATOM 4663 O O . LEU B 1 130 ? -8.719 33.469 20.734 1 83.75 130 LEU B O 1
ATOM 4667 N N . GLU B 1 131 ? -9.125 34.875 22.5 1 85.62 131 GLU B N 1
ATOM 4668 C CA . GLU B 1 131 ? -8.641 33.844 23.406 1 85.62 131 GLU B CA 1
ATOM 4669 C C . GLU B 1 131 ? -9.516 32.594 23.344 1 85.62 131 GLU B C 1
ATOM 4671 O O . GLU B 1 131 ? -9.008 31.453 23.297 1 85.62 131 GLU B O 1
ATOM 4676 N N . THR B 1 132 ? -10.695 32.75 23.328 1 84.44 132 THR B N 1
ATOM 4677 C CA . THR B 1 132 ? -11.625 31.625 23.219 1 84.44 132 THR B CA 1
ATOM 4678 C C . THR B 1 132 ? -11.461 30.906 21.891 1 84.44 132 THR B C 1
ATOM 4680 O O . THR B 1 132 ? -11.461 29.672 21.844 1 84.44 132 THR B O 1
ATOM 4683 N N . GLU B 1 133 ? -11.32 31.609 20.891 1 81.44 133 GLU B N 1
ATOM 4684 C CA . GLU B 1 133 ? -11.109 31.031 19.562 1 81.44 133 GLU B CA 1
ATOM 4685 C C . GLU B 1 133 ? -9.797 30.25 19.516 1 81.44 133 GLU B C 1
ATOM 4687 O O . GLU B 1 133 ? -9.734 29.172 18.906 1 81.44 133 GLU B O 1
ATOM 4692 N N . GLN B 1 134 ? -8.867 30.828 20.094 1 81.06 134 GLN B N 1
ATOM 4693 C CA . GLN B 1 134 ? -7.578 30.156 20.156 1 81.06 134 GLN B CA 1
ATOM 4694 C C . GLN B 1 134 ? -7.68 28.828 20.891 1 81.06 134 GLN B C 1
ATOM 4696 O O . GLN B 1 134 ? -7.105 27.828 20.469 1 81.06 134 GLN B O 1
ATOM 4701 N N . GLU B 1 135 ? -8.312 28.969 21.953 1 79.88 135 GLU B N 1
ATOM 4702 C CA . GLU B 1 135 ? -8.508 27.734 22.703 1 79.88 135 GLU B CA 1
ATOM 4703 C C . GLU B 1 135 ? -9.219 26.672 21.859 1 79.88 135 GLU B C 1
ATOM 4705 O O . GLU B 1 135 ? -8.859 25.5 21.906 1 79.88 135 GLU B O 1
ATOM 4710 N N . HIS B 1 136 ? -10.117 27.078 21.141 1 79.12 136 HIS B N 1
ATOM 4711 C CA . HIS B 1 136 ? -10.836 26.188 20.25 1 79.12 136 HIS B CA 1
ATOM 4712 C C . HIS B 1 136 ? -9.922 25.641 19.156 1 79.12 136 HIS B C 1
ATOM 4714 O O . HIS B 1 136 ? -9.961 24.453 18.844 1 79.12 136 HIS B O 1
ATOM 4720 N N . LEU B 1 137 ? -9.18 26.484 18.703 1 72.19 137 LEU B N 1
ATOM 4721 C CA . LEU B 1 137 ? -8.25 26.094 17.656 1 72.19 137 LEU B CA 1
ATOM 4722 C C . LEU B 1 137 ? -7.211 25.109 18.188 1 72.19 137 LEU B C 1
ATOM 4724 O O . LEU B 1 137 ? -6.859 24.141 17.516 1 72.19 137 LEU B O 1
ATOM 4728 N N . ILE B 1 138 ? -6.781 25.438 19.328 1 74.38 138 ILE B N 1
ATOM 4729 C CA . ILE B 1 138 ? -5.824 24.531 19.953 1 74.38 138 ILE B CA 1
ATOM 4730 C C . ILE B 1 138 ? -6.469 23.156 20.156 1 74.38 138 ILE B C 1
ATOM 4732 O O . ILE B 1 138 ? -5.859 22.125 19.859 1 74.38 138 ILE B O 1
ATOM 4736 N N . SER B 1 139 ? -7.582 23.234 20.609 1 73.88 139 SER B N 1
ATOM 4737 C CA . SER B 1 139 ? -8.312 21.984 20.797 1 73.88 139 SER B CA 1
ATOM 4738 C C . SER B 1 139 ? -8.508 21.25 19.469 1 73.88 139 SER B C 1
ATOM 4740 O O . SER B 1 139 ? -8.32 20.047 19.406 1 73.88 139 SER B O 1
ATOM 4742 N N . MET B 1 140 ? -8.852 21.906 18.531 1 66.94 140 MET B N 1
ATOM 4743 C CA . MET B 1 140 ? -9.008 21.328 17.188 1 66.94 140 MET B CA 1
ATOM 4744 C C . MET B 1 140 ? -7.68 20.797 16.672 1 66.94 140 MET B C 1
ATOM 4746 O O . MET B 1 140 ? -7.625 19.734 16.078 1 66.94 140 MET B O 1
ATOM 4750 N N . LEU B 1 141 ? -6.797 21.562 16.828 1 63.91 141 LEU B N 1
ATOM 4751 C CA . LEU B 1 141 ? -5.461 21.141 16.406 1 63.91 141 LEU B CA 1
ATOM 4752 C C . LEU B 1 141 ? -5.023 19.891 17.156 1 63.91 141 LEU B C 1
ATOM 4754 O O . LEU B 1 141 ? -4.457 18.969 16.562 1 63.91 141 LEU B O 1
ATOM 4758 N N . GLU B 1 142 ? -5.25 19.969 18.375 1 65.19 142 GLU B N 1
ATOM 4759 C CA . GLU B 1 142 ? -4.93 18.781 19.172 1 65.19 142 GLU B CA 1
ATOM 4760 C C . GLU B 1 142 ? -5.723 17.562 18.688 1 65.19 142 GLU B C 1
ATOM 4762 O O . GLU B 1 142 ? -5.172 16.469 18.547 1 65.19 142 GLU B O 1
ATOM 4767 N N . THR B 1 143 ? -6.891 17.812 18.516 1 60.53 143 THR B N 1
ATOM 4768 C CA . THR B 1 143 ? -7.738 16.734 18 1 60.53 143 THR B CA 1
ATOM 4769 C C . THR B 1 143 ? -7.258 16.281 16.641 1 60.53 143 THR B C 1
ATOM 4771 O O . THR B 1 143 ? -7.113 15.078 16.391 1 60.53 143 THR B O 1
ATOM 4774 N N . ARG B 1 144 ? -7.105 17.25 15.875 1 58.91 144 ARG B N 1
ATOM 4775 C CA . ARG B 1 144 ? -6.633 16.922 14.539 1 58.91 144 ARG B CA 1
ATOM 4776 C C . ARG B 1 144 ? -5.246 16.297 14.586 1 58.91 144 ARG B C 1
ATOM 4778 O O . ARG B 1 144 ? -4.945 15.375 13.82 1 58.91 144 ARG B O 1
ATOM 4785 N N . THR B 1 145 ? -4.492 16.844 15.406 1 59.06 145 THR B N 1
ATOM 4786 C CA . THR B 1 145 ? -3.168 16.266 15.594 1 59.06 145 THR B CA 1
ATOM 4787 C C . THR B 1 145 ? -3.27 14.844 16.156 1 59.06 145 THR B C 1
ATOM 4789 O O . THR B 1 145 ? -2.543 13.945 15.719 1 59.06 145 THR B O 1
ATOM 4792 N N . ALA B 1 146 ? -4.059 14.734 17.062 1 53.97 146 ALA B N 1
ATOM 4793 C CA . ALA B 1 146 ? -4.289 13.398 17.594 1 53.97 146 ALA B CA 1
ATOM 4794 C C . ALA B 1 146 ? -4.887 12.484 16.531 1 53.97 146 ALA B C 1
ATOM 4796 O O . ALA B 1 146 ? -4.473 11.328 16.391 1 53.97 146 ALA B O 1
ATOM 4797 N N . GLU B 1 147 ? -5.828 13.023 15.961 1 54.53 147 GLU B N 1
ATOM 4798 C CA . GLU B 1 147 ? -6.402 12.273 14.852 1 54.53 147 GLU B CA 1
ATOM 4799 C C . GLU B 1 147 ? -5.355 11.992 13.781 1 54.53 147 GLU B C 1
ATOM 4801 O O . GLU B 1 147 ? -5.316 10.891 13.219 1 54.53 147 GLU B O 1
ATOM 4806 N N . LEU B 1 148 ? -4.727 13 13.461 1 53.31 148 LEU B N 1
ATOM 4807 C CA . LEU B 1 148 ? -3.621 12.82 12.523 1 53.31 148 LEU B CA 1
ATOM 4808 C C . LEU B 1 148 ? -2.594 11.836 13.07 1 53.31 148 LEU B C 1
ATOM 4810 O O . LEU B 1 148 ? -2.092 10.984 12.344 1 53.31 148 LEU B O 1
ATOM 4814 N N . LYS B 1 149 ? -2.164 12.094 14.266 1 51.88 149 LYS B N 1
ATOM 4815 C CA . LYS B 1 149 ? -1.262 11.133 14.883 1 51.88 149 LYS B CA 1
ATOM 4816 C C . LYS B 1 149 ? -1.847 9.719 14.836 1 51.88 149 LYS B C 1
ATOM 4818 O O . LYS B 1 149 ? -1.135 8.758 14.547 1 51.88 149 LYS B O 1
ATOM 4823 N N . GLU B 1 150 ? -3.018 9.719 15.227 1 47.31 150 GLU B N 1
ATOM 4824 C CA . GLU B 1 150 ? -3.705 8.438 15.102 1 47.31 150 GLU B CA 1
ATOM 4825 C C . GLU B 1 150 ? -3.752 7.977 13.648 1 47.31 150 GLU B C 1
ATOM 4827 O O . GLU B 1 150 ? -3.512 6.801 13.359 1 47.31 150 GLU B O 1
ATOM 4832 N N . ALA B 1 151 ? -4.207 8.945 12.945 1 50.69 151 ALA B N 1
ATOM 4833 C CA . ALA B 1 151 ? -4.172 8.609 11.523 1 50.69 151 ALA B CA 1
ATOM 4834 C C . ALA B 1 151 ? -2.746 8.336 11.055 1 50.69 151 ALA B C 1
ATOM 4836 O O . ALA B 1 151 ? -2.506 7.422 10.266 1 50.69 151 ALA B O 1
ATOM 4837 N N . GLN B 1 152 ? -1.845 9.25 11.516 1 50.69 15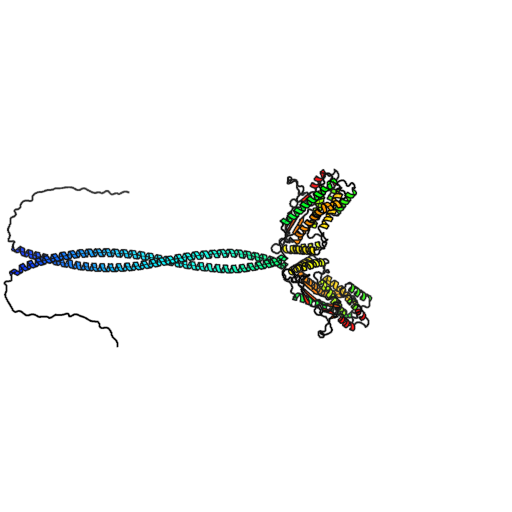2 GLN B N 1
ATOM 4838 C CA . GLN B 1 152 ? -0.424 9.125 11.203 1 50.69 152 GLN B CA 1
ATOM 4839 C C . GLN B 1 152 ? 0.184 7.902 11.891 1 50.69 152 GLN B C 1
ATOM 4841 O O . GLN B 1 152 ? 1.143 7.316 11.391 1 50.69 152 GLN B O 1
ATOM 4846 N N . THR B 1 153 ? -0.038 7.777 13.102 1 47.5 153 THR B N 1
ATOM 4847 C CA . THR B 1 153 ? 0.412 6.508 13.664 1 47.5 153 THR B CA 1
ATOM 4848 C C . THR B 1 153 ? 0.143 5.359 12.695 1 47.5 153 THR B C 1
ATOM 4850 O O . THR B 1 153 ? 0.913 4.398 12.641 1 47.5 153 THR B O 1
ATOM 4853 N N . TYR B 1 154 ? -0.925 5.348 12.211 1 45.56 154 TYR B N 1
ATOM 4854 C CA . TYR B 1 154 ? -1.103 4.41 11.102 1 45.56 154 TYR B CA 1
ATOM 4855 C C . TYR B 1 154 ? -0.261 4.82 9.898 1 45.56 154 TYR B C 1
ATOM 4857 O O . TYR B 1 154 ? 0.234 3.965 9.164 1 45.56 154 TYR B O 1
ATOM 4865 N N . LEU B 1 155 ? -0.236 6.203 9.523 1 49.59 155 LEU B N 1
ATOM 4866 C CA . LEU B 1 155 ? 0.655 6.742 8.5 1 49.59 155 LEU B CA 1
ATOM 4867 C C . LEU B 1 155 ? 1.957 7.238 9.125 1 49.59 155 LEU B C 1
ATOM 4869 O O . LEU B 1 155 ? 2.717 7.969 8.484 1 49.59 155 LEU B O 1
ATOM 4873 N N . SER B 1 156 ? 2.316 7.238 10.258 1 48.06 156 SER B N 1
ATOM 4874 C CA . SER B 1 156 ? 3.455 7.887 10.898 1 48.06 156 SER B CA 1
ATOM 4875 C C . SER B 1 156 ? 4.598 8.102 9.914 1 48.06 156 SER B C 1
ATOM 4877 O O . SER B 1 156 ? 5.086 7.148 9.305 1 48.06 156 SER B O 1
ATOM 4879 N N . ARG B 1 157 ? 4.582 9.328 9.289 1 52.03 157 ARG B N 1
ATOM 4880 C CA . ARG B 1 157 ? 5.66 9.805 8.43 1 52.03 157 ARG B CA 1
ATOM 4881 C C . ARG B 1 157 ? 7.008 9.719 9.141 1 52.03 157 ARG B C 1
ATOM 4883 O O . ARG B 1 157 ? 8.055 9.922 8.523 1 52.03 157 ARG B O 1
ATOM 4890 N N . THR B 1 158 ? 6.98 9.617 10.328 1 58.19 158 THR B N 1
ATOM 4891 C CA . THR B 1 158 ? 8.281 9.781 10.969 1 58.19 158 THR B CA 1
ATOM 4892 C C . THR B 1 158 ? 9.156 8.555 10.727 1 58.19 158 THR B C 1
ATOM 4894 O O . THR B 1 158 ? 8.734 7.422 10.961 1 58.19 158 THR B O 1
ATOM 4897 N N . ASP B 1 159 ? 10.172 9.016 9.883 1 71.31 159 ASP B N 1
ATOM 4898 C CA . ASP B 1 159 ? 11.203 8.008 9.695 1 71.31 159 ASP B CA 1
ATOM 4899 C C . ASP B 1 159 ? 11.766 7.539 11.039 1 71.31 159 ASP B C 1
ATOM 4901 O O . ASP B 1 159 ? 11.969 8.352 11.945 1 71.31 159 ASP B O 1
ATOM 4905 N N . ASP B 1 160 ? 11.805 6.34 11.273 1 75.44 160 ASP B N 1
ATOM 4906 C CA . ASP B 1 160 ? 12.406 5.766 12.477 1 75.44 160 ASP B CA 1
ATOM 4907 C C . ASP B 1 160 ? 13.914 6.02 12.516 1 75.44 160 ASP B C 1
ATOM 4909 O O . ASP B 1 160 ? 14.539 5.891 13.562 1 75.44 160 ASP B O 1
ATOM 4913 N N . VAL B 1 161 ? 14.453 6.387 11.328 1 84.12 161 VAL B N 1
ATOM 4914 C CA . VAL B 1 161 ? 15.898 6.52 11.195 1 84.12 161 VAL B CA 1
ATOM 4915 C C . VAL B 1 161 ? 16.234 7.801 10.438 1 84.12 161 VAL B C 1
ATOM 4917 O O . VAL B 1 161 ? 15.531 8.172 9.492 1 84.12 161 VAL B O 1
ATOM 4920 N N . SER B 1 162 ? 17.297 8.508 10.898 1 83.38 162 SER B N 1
ATOM 4921 C CA . SER B 1 162 ? 17.734 9.734 10.234 1 83.38 162 SER B CA 1
ATOM 4922 C C . SER B 1 162 ? 18.594 9.414 9.016 1 83.38 162 SER B C 1
ATOM 4924 O O . SER B 1 162 ? 19.125 8.305 8.883 1 83.38 162 SER B O 1
ATOM 4926 N N . ASP B 1 163 ? 18.766 10.461 8.18 1 85.5 163 ASP B N 1
ATOM 4927 C CA . ASP B 1 163 ? 19.625 10.305 7.008 1 85.5 163 ASP B CA 1
ATOM 4928 C C . ASP B 1 163 ? 21.062 10.008 7.414 1 85.5 163 ASP B C 1
ATOM 4930 O O . ASP B 1 163 ? 21.75 9.203 6.777 1 85.5 163 ASP B O 1
ATOM 4934 N N . SER B 1 164 ? 21.438 10.648 8.484 1 86.19 164 SER B N 1
ATOM 4935 C CA . SER B 1 164 ? 22.797 10.461 8.961 1 86.19 164 SER B CA 1
ATOM 4936 C C . SER B 1 164 ? 23.047 9.023 9.422 1 86.19 164 SER B C 1
ATOM 4938 O O . SER B 1 164 ? 24.109 8.469 9.18 1 86.19 164 SER B O 1
ATOM 4940 N N . GLU B 1 165 ? 22.031 8.445 9.977 1 88.75 165 GLU B N 1
ATOM 4941 C CA . GLU B 1 165 ? 22.156 7.066 10.438 1 88.75 165 GLU B CA 1
ATOM 4942 C C . GLU B 1 165 ? 22.234 6.098 9.258 1 88.75 165 GLU B C 1
ATOM 4944 O O . GLU B 1 165 ? 23 5.129 9.297 1 88.75 165 GLU B O 1
ATOM 4949 N N . VAL B 1 166 ? 21.531 6.426 8.242 1 93.94 166 VAL B N 1
ATOM 4950 C CA . VAL B 1 166 ? 21.547 5.586 7.047 1 93.94 166 VAL B CA 1
ATOM 4951 C C . VAL B 1 166 ? 22.922 5.688 6.371 1 93.94 166 VAL B C 1
ATOM 4953 O O . VAL B 1 166 ? 23.5 4.672 5.977 1 93.94 166 VAL B O 1
ATOM 4956 N N . LEU B 1 167 ? 23.422 6.891 6.336 1 93.25 167 LEU B N 1
ATOM 4957 C CA . LEU B 1 167 ? 24.734 7.133 5.742 1 93.25 167 LEU B CA 1
ATOM 4958 C C . LEU B 1 167 ? 25.812 6.395 6.512 1 93.25 167 LEU B C 1
ATOM 4960 O O . LEU B 1 167 ? 26.688 5.754 5.91 1 93.25 167 LEU B O 1
ATOM 4964 N N . GLN B 1 168 ? 25.703 6.406 7.746 1 92.81 168 GLN B N 1
ATOM 4965 C CA . GLN B 1 168 ? 26.688 5.734 8.594 1 92.81 168 GLN B CA 1
ATOM 4966 C C . GLN B 1 168 ? 26.641 4.219 8.391 1 92.81 168 GLN B C 1
ATOM 4968 O O . GLN B 1 168 ? 27.672 3.557 8.398 1 92.81 168 GLN B O 1
ATOM 4973 N N . LEU B 1 169 ? 25.516 3.752 8.25 1 95.75 169 LEU B N 1
ATOM 4974 C CA . LEU B 1 169 ? 25.375 2.318 8.023 1 95.75 169 LEU B CA 1
ATOM 4975 C C . LEU B 1 169 ? 26.047 1.902 6.719 1 95.75 169 LEU B C 1
ATOM 4977 O O . LEU B 1 169 ? 26.781 0.91 6.68 1 95.75 169 LEU B O 1
ATOM 4981 N N . VAL B 1 170 ? 25.844 2.668 5.648 1 97.81 170 VAL B N 1
ATOM 4982 C CA . VAL B 1 170 ? 26.438 2.334 4.359 1 97.81 170 VAL B CA 1
ATOM 4983 C C . VAL B 1 170 ? 27.953 2.451 4.445 1 97.81 170 VAL B C 1
ATOM 4985 O O . VAL B 1 170 ? 28.688 1.614 3.904 1 97.81 170 VAL B O 1
ATOM 4988 N N . GLU B 1 171 ? 28.422 3.432 5.191 1 96 171 GLU B N 1
ATOM 4989 C CA . GLU B 1 171 ? 29.859 3.594 5.387 1 96 171 GLU B CA 1
ATOM 4990 C C . GLU B 1 171 ? 30.438 2.416 6.16 1 96 171 GLU B C 1
ATOM 4992 O O . GLU B 1 171 ? 31.547 1.946 5.844 1 96 171 GLU B O 1
ATOM 4997 N N . ARG B 1 172 ? 29.688 2 7.078 1 95.94 172 ARG B N 1
ATOM 4998 C CA . ARG B 1 172 ? 30.125 0.833 7.84 1 95.94 172 ARG B CA 1
ATOM 4999 C C . ARG B 1 172 ? 30.172 -0.408 6.957 1 95.94 172 ARG B C 1
ATOM 5001 O O . ARG B 1 172 ? 31.125 -1.193 7.035 1 95.94 172 ARG B O 1
ATOM 5008 N N . ILE B 1 173 ? 29.219 -0.58 6.152 1 97.81 173 ILE B N 1
ATOM 5009 C CA . ILE B 1 173 ? 29.188 -1.696 5.215 1 97.81 173 ILE B CA 1
ATOM 5010 C C . ILE B 1 173 ? 30.422 -1.63 4.297 1 97.81 173 ILE B C 1
ATOM 5012 O O . ILE B 1 173 ? 31.109 -2.629 4.109 1 97.81 173 ILE B O 1
ATOM 5016 N N . ASN B 1 174 ? 30.672 -0.468 3.807 1 97.75 174 ASN B N 1
ATOM 5017 C CA . ASN B 1 174 ? 31.797 -0.284 2.906 1 97.75 174 ASN B CA 1
ATOM 5018 C C . ASN B 1 174 ? 33.125 -0.6 3.596 1 97.75 174 ASN B C 1
ATOM 5020 O O . ASN B 1 174 ? 34 -1.269 3.021 1 97.75 174 ASN B O 1
ATOM 5024 N N . SER B 1 175 ? 33.25 -0.127 4.785 1 96.44 175 SER B N 1
ATOM 5025 C CA . SER B 1 175 ? 34.469 -0.39 5.551 1 96.44 175 SER B CA 1
ATOM 5026 C C . SER B 1 175 ? 34.656 -1.883 5.797 1 96.44 175 SER B C 1
ATOM 5028 O O . SER B 1 175 ? 35.75 -2.414 5.617 1 96.44 175 SER B O 1
ATOM 5030 N N . GLN B 1 176 ? 33.625 -2.467 6.105 1 96.75 176 GLN B N 1
ATOM 5031 C CA . GLN B 1 176 ? 33.688 -3.902 6.363 1 96.75 176 GLN B CA 1
ATOM 5032 C C . GLN B 1 176 ? 33.969 -4.68 5.078 1 96.75 176 GLN B C 1
ATOM 5034 O O . GLN B 1 176 ? 34.688 -5.672 5.09 1 96.75 176 GLN B O 1
ATOM 5039 N N . MET B 1 177 ? 33.281 -4.297 4.066 1 96.75 177 MET B N 1
ATOM 5040 C CA . MET B 1 177 ? 33.562 -4.91 2.768 1 96.75 177 MET B CA 1
ATOM 5041 C C . MET B 1 177 ? 35.031 -4.844 2.416 1 96.75 177 MET B C 1
ATOM 5043 O O . MET B 1 177 ? 35.625 -5.848 2.025 1 96.75 177 MET B O 1
ATOM 5047 N N . TYR B 1 178 ? 35.594 -3.645 2.611 1 96.25 178 TYR B N 1
ATOM 5048 C CA . TYR B 1 178 ? 37 -3.432 2.301 1 96.25 178 TYR B CA 1
ATOM 5049 C C . TYR B 1 178 ? 37.875 -4.309 3.174 1 96.25 178 TYR B C 1
ATOM 5051 O O . TYR B 1 178 ? 38.781 -5 2.67 1 96.25 178 TYR B O 1
ATOM 5059 N N . GLN B 1 179 ? 37.625 -4.309 4.414 1 95.31 179 GLN B N 1
ATOM 5060 C CA . GLN B 1 179 ? 38.406 -5.066 5.371 1 95.31 179 GLN B CA 1
ATOM 5061 C C . GLN B 1 179 ? 38.312 -6.566 5.098 1 95.31 179 GLN B C 1
ATOM 5063 O O . GLN B 1 179 ? 39.344 -7.262 5.094 1 95.31 179 GLN B O 1
ATOM 5068 N N . THR B 1 180 ? 37.156 -7.027 4.879 1 96.69 180 THR B N 1
ATOM 5069 C CA . THR B 1 180 ? 36.938 -8.445 4.609 1 96.69 180 THR B CA 1
ATOM 5070 C C . THR B 1 180 ? 37.656 -8.859 3.32 1 96.69 180 THR B C 1
ATOM 5072 O O . THR B 1 180 ? 38.344 -9.883 3.283 1 96.69 180 THR B O 1
ATOM 5075 N N . ALA B 1 181 ? 37.5 -8.047 2.316 1 97.12 181 ALA B N 1
ATOM 5076 C CA . ALA B 1 181 ? 38.156 -8.336 1.046 1 97.12 181 ALA B CA 1
ATOM 5077 C C . ALA B 1 181 ? 39.656 -8.367 1.213 1 97.12 181 ALA B C 1
ATOM 5079 O O . ALA B 1 181 ? 40.344 -9.289 0.726 1 97.12 181 ALA B O 1
ATOM 5080 N N . SER B 1 182 ? 40.188 -7.383 1.922 1 95.5 182 SER B N 1
ATOM 5081 C CA . SER B 1 182 ? 41.625 -7.293 2.146 1 95.5 182 SER B CA 1
ATOM 5082 C C . SER B 1 182 ? 42.125 -8.477 2.961 1 95.5 182 SER B C 1
ATOM 5084 O O . SER B 1 182 ? 43.156 -9.07 2.629 1 95.5 182 SER B O 1
ATOM 5086 N N . THR B 1 183 ? 41.406 -8.812 3.963 1 96.12 183 THR B N 1
ATOM 5087 C CA . THR B 1 183 ? 41.812 -9.906 4.84 1 96.12 183 THR B CA 1
ATOM 5088 C C . THR B 1 183 ? 41.812 -11.234 4.086 1 96.12 183 THR B C 1
ATOM 5090 O O . THR B 1 183 ? 42.75 -12.047 4.238 1 96.12 183 THR B O 1
ATOM 5093 N N . ILE B 1 184 ? 40.812 -11.438 3.293 1 96.5 184 ILE B N 1
ATOM 5094 C CA . ILE B 1 184 ? 40.75 -12.68 2.523 1 96.5 184 ILE B CA 1
ATOM 5095 C C . ILE B 1 184 ? 41.875 -12.711 1.489 1 96.5 184 ILE B C 1
ATOM 5097 O O . ILE B 1 184 ? 42.594 -13.703 1.39 1 96.5 184 ILE B O 1
ATOM 5101 N N . ALA B 1 185 ? 42 -11.633 0.748 1 96 185 ALA B N 1
ATOM 5102 C CA . ALA B 1 185 ? 43.031 -11.578 -0.291 1 96 185 ALA B CA 1
ATOM 5103 C C . ALA B 1 185 ? 44.406 -11.828 0.295 1 96 185 ALA B C 1
ATOM 5105 O O . ALA B 1 185 ? 45.188 -12.625 -0.244 1 96 185 ALA B O 1
ATOM 5106 N N . ASN B 1 186 ? 44.688 -11.227 1.402 1 94.69 186 ASN B N 1
ATOM 5107 C CA . ASN B 1 186 ? 46 -11.367 2.043 1 94.69 186 ASN B CA 1
ATOM 5108 C C . ASN B 1 186 ? 46.156 -12.727 2.717 1 94.69 186 ASN B C 1
ATOM 5110 O O . ASN B 1 186 ? 47.25 -13.281 2.77 1 94.69 186 ASN B O 1
ATOM 5114 N N . GLY B 1 187 ? 45.125 -13.188 3.27 1 93.12 187 GLY B N 1
ATOM 5115 C CA . GLY B 1 187 ? 45.156 -14.453 3.992 1 93.12 187 GLY B CA 1
ATOM 5116 C C . GLY B 1 187 ? 45.531 -15.633 3.119 1 93.12 187 GLY B C 1
ATOM 5117 O O . GLY B 1 187 ? 46.094 -16.609 3.609 1 93.12 187 GLY B O 1
ATOM 5118 N N . PHE B 1 188 ? 45.344 -15.5 1.822 1 93.06 188 PHE B N 1
ATOM 5119 C CA . PHE B 1 188 ? 45.625 -16.609 0.917 1 93.06 188 PHE B CA 1
ATOM 5120 C C . PHE B 1 188 ? 46.781 -16.266 -0.002 1 93.06 188 PHE B C 1
ATOM 5122 O O . PHE B 1 188 ? 47 -16.906 -1.033 1 93.06 188 PHE B O 1
ATOM 5129 N N . GLN B 1 189 ? 47.594 -15.297 0.382 1 92.12 189 GLN B N 1
ATOM 5130 C CA . GLN B 1 189 ? 48.688 -14.812 -0.44 1 92.12 189 GLN B CA 1
ATOM 5131 C C . GLN B 1 189 ? 49.656 -15.945 -0.774 1 92.12 189 GLN B C 1
ATOM 5133 O O . GLN B 1 189 ? 50.125 -16.047 -1.907 1 92.12 189 GLN B O 1
ATOM 5138 N N . SER B 1 190 ? 49.906 -16.812 0.137 1 90.75 190 SER B N 1
ATOM 5139 C CA . SER B 1 190 ? 50.844 -17.891 -0.045 1 90.75 190 SER B CA 1
ATOM 5140 C C . SER B 1 190 ? 50.312 -18.969 -0.968 1 90.75 190 SER B C 1
ATOM 5142 O O . SER B 1 190 ? 51.062 -19.812 -1.466 1 90.75 190 SER B O 1
ATOM 5144 N N . SER B 1 191 ? 49.062 -18.922 -1.147 1 91.62 191 SER B N 1
ATOM 5145 C CA . SER B 1 191 ? 48.438 -19.984 -1.922 1 91.62 191 SER B CA 1
ATOM 5146 C C . SER B 1 191 ? 48.344 -19.609 -3.396 1 91.62 191 SER B C 1
ATOM 5148 O O . SER B 1 191 ? 48.1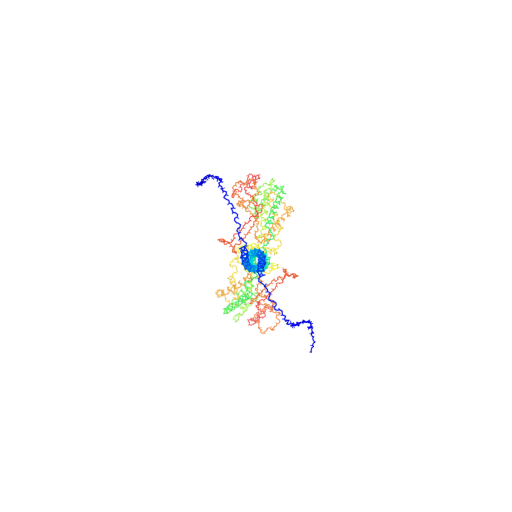56 -20.484 -4.25 1 91.62 191 SER B O 1
ATOM 5150 N N . TYR B 1 192 ? 48.531 -18.328 -3.725 1 91.62 192 TYR B N 1
ATOM 5151 C CA . TYR B 1 192 ? 48.406 -1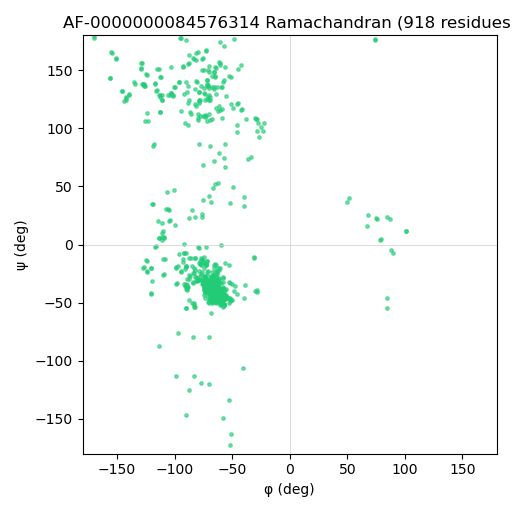7.906 -5.113 1 91.62 192 TYR B CA 1
ATOM 5152 C C . TYR B 1 192 ? 49.5 -18.516 -5.973 1 91.62 192 TYR B C 1
ATOM 5154 O O . TYR B 1 192 ? 50.656 -18.594 -5.551 1 91.62 192 TYR B O 1
ATOM 5162 N N . GLY B 1 193 ? 49.219 -19.016 -7.109 1 85.88 193 GLY B N 1
ATOM 5163 C CA . GLY B 1 193 ? 50.188 -19.609 -8.008 1 85.88 193 GLY B CA 1
ATOM 5164 C C . GLY B 1 193 ? 50.438 -21.078 -7.758 1 85.88 193 GLY B C 1
ATOM 5165 O O . GLY B 1 193 ? 51.125 -21.75 -8.531 1 85.88 193 GLY B O 1
ATOM 5166 N N . LYS B 1 194 ? 49.875 -21.625 -6.754 1 88.69 194 LYS B N 1
ATOM 5167 C CA . LYS B 1 194 ? 50.094 -23.016 -6.406 1 88.69 194 LYS B CA 1
ATOM 5168 C C . LYS B 1 194 ? 49.219 -23.953 -7.23 1 88.69 194 LYS B C 1
ATOM 5170 O O . LYS B 1 194 ? 49.531 -25.125 -7.391 1 88.69 194 LYS B O 1
ATOM 5175 N N . GLN B 1 195 ? 48.094 -23.422 -7.641 1 89.38 195 GLN B N 1
ATOM 5176 C CA . GLN B 1 195 ? 47.25 -24.219 -8.531 1 89.38 195 GLN B CA 1
ATOM 5177 C C . GLN B 1 195 ? 47.875 -24.328 -9.922 1 89.38 195 GLN B C 1
ATOM 5179 O O . GLN B 1 195 ? 47.75 -23.406 -10.734 1 89.38 195 GLN B O 1
ATOM 5184 N N . ARG B 1 196 ? 48.375 -25.453 -10.211 1 83.62 196 ARG B N 1
ATOM 5185 C CA . ARG B 1 196 ? 49.125 -25.641 -11.453 1 83.62 196 ARG B CA 1
ATOM 5186 C C . ARG B 1 196 ? 48.188 -26.078 -12.586 1 83.62 196 ARG B C 1
ATOM 5188 O O . ARG B 1 196 ? 48.531 -25.969 -13.758 1 83.62 196 ARG B O 1
ATOM 5195 N N . ASP B 1 197 ? 47 -26.578 -12.188 1 90.12 197 ASP B N 1
ATOM 5196 C CA . ASP B 1 197 ? 46.031 -27.016 -13.188 1 90.12 197 ASP B CA 1
ATOM 5197 C C . ASP B 1 197 ? 45.312 -25.828 -13.805 1 90.12 197 ASP B C 1
ATOM 5199 O O . ASP B 1 197 ? 44.438 -25.25 -13.172 1 90.12 197 ASP B O 1
ATOM 5203 N N . GLU B 1 198 ? 45.562 -25.547 -15.016 1 88.69 198 GLU B N 1
ATOM 5204 C CA . GLU B 1 198 ? 44.969 -24.422 -15.727 1 88.69 198 GLU B CA 1
ATOM 5205 C C . GLU B 1 198 ? 43.469 -24.625 -15.961 1 88.69 198 GLU B C 1
ATOM 5207 O O . GLU B 1 198 ? 42.719 -23.656 -16.016 1 88.69 198 GLU B O 1
ATOM 5212 N N . ALA B 1 199 ? 43.094 -25.844 -16.047 1 92.62 199 ALA B N 1
ATOM 5213 C CA . ALA B 1 199 ? 41.688 -26.141 -16.281 1 92.62 199 ALA B CA 1
ATOM 5214 C C . ALA B 1 199 ? 40.812 -25.766 -15.078 1 92.62 199 ALA B C 1
ATOM 5216 O O . ALA B 1 199 ? 39.688 -25.266 -15.234 1 92.62 199 ALA B O 1
ATOM 5217 N N . VAL B 1 200 ? 41.375 -26 -13.883 1 92.81 200 VAL B N 1
ATOM 5218 C CA . VAL B 1 200 ? 40.656 -25.672 -12.656 1 92.81 200 VAL B CA 1
ATOM 5219 C C . VAL B 1 200 ? 40.469 -24.156 -12.562 1 92.81 200 VAL B C 1
ATOM 5221 O O . VAL B 1 200 ? 39.375 -23.672 -12.219 1 92.81 200 VAL B O 1
ATOM 5224 N N . ARG B 1 201 ? 41.469 -23.422 -12.922 1 93.25 201 ARG B N 1
ATOM 5225 C CA . ARG B 1 201 ? 41.375 -21.969 -12.898 1 93.25 201 ARG B CA 1
ATOM 5226 C C . ARG B 1 201 ? 40.375 -21.453 -13.914 1 93.25 201 ARG B C 1
ATOM 5228 O O . ARG B 1 201 ? 39.562 -20.594 -13.602 1 93.25 201 ARG B O 1
ATOM 5235 N N . ALA B 1 202 ? 40.406 -22.047 -15.062 1 92.81 202 ALA B N 1
ATOM 5236 C CA . ALA B 1 202 ? 39.5 -21.641 -16.141 1 92.81 202 ALA B CA 1
ATOM 5237 C C . ALA B 1 202 ? 38.062 -21.953 -15.805 1 92.81 202 ALA B C 1
ATOM 5239 O O . ALA B 1 202 ? 37.156 -21.188 -16.125 1 92.81 202 ALA B O 1
ATOM 5240 N N . ASP B 1 203 ? 37.875 -23.094 -15.211 1 95.19 203 ASP B N 1
ATOM 5241 C CA . ASP B 1 203 ? 36.531 -23.484 -14.82 1 95.19 203 ASP B CA 1
ATOM 5242 C C . ASP B 1 203 ? 35.969 -22.531 -13.773 1 95.19 203 ASP B C 1
ATOM 5244 O O . ASP B 1 203 ? 34.781 -22.156 -13.844 1 95.19 203 ASP B O 1
ATOM 5248 N N . ALA B 1 204 ? 36.812 -22.219 -12.82 1 95.5 204 ALA B N 1
ATOM 5249 C CA . ALA B 1 204 ? 36.375 -21.266 -11.797 1 95.5 204 ALA B CA 1
ATOM 5250 C C . ALA B 1 204 ? 36.031 -19.922 -12.414 1 95.5 204 ALA B C 1
ATOM 5252 O O . ALA B 1 204 ? 35 -19.328 -12.062 1 95.5 204 ALA B O 1
ATOM 5253 N N . ALA B 1 205 ? 36.812 -19.484 -13.297 1 94.62 205 ALA B N 1
ATOM 5254 C CA . ALA B 1 205 ? 36.531 -18.234 -14 1 94.62 205 ALA B CA 1
ATOM 5255 C C . ALA B 1 205 ? 35.219 -18.312 -14.773 1 94.62 205 ALA B C 1
ATOM 5257 O O . ALA B 1 205 ? 34.438 -17.344 -14.789 1 94.62 205 ALA B O 1
ATOM 5258 N N . SER B 1 206 ? 34.938 -19.406 -15.398 1 95.38 206 SER B N 1
ATOM 5259 C CA . SER B 1 206 ? 33.719 -19.609 -16.156 1 95.38 206 SER B CA 1
ATOM 5260 C C . SER B 1 206 ? 32.5 -19.562 -15.25 1 95.38 206 SER B C 1
ATOM 5262 O O . SER B 1 206 ? 31.453 -18.984 -15.617 1 95.38 206 SER B O 1
ATOM 5264 N N . ARG B 1 207 ? 32.625 -20.141 -14.102 1 95.69 207 ARG B N 1
ATOM 5265 C CA . ARG B 1 207 ? 31.531 -20.109 -13.141 1 95.69 207 ARG B CA 1
ATOM 5266 C C . ARG B 1 207 ? 31.234 -18.672 -12.703 1 95.69 207 ARG B C 1
ATOM 5268 O O . ARG B 1 207 ? 30.078 -18.281 -12.555 1 95.69 207 ARG B O 1
ATOM 5275 N N . LEU B 1 208 ? 32.281 -17.969 -12.547 1 95.56 208 LEU B N 1
ATOM 5276 C CA . LEU B 1 208 ? 32.125 -16.578 -12.148 1 95.56 208 LEU B CA 1
ATOM 5277 C C . LEU B 1 208 ? 31.453 -15.766 -13.258 1 95.56 208 LEU B C 1
ATOM 5279 O O . LEU B 1 208 ? 30.625 -14.898 -12.977 1 95.56 208 LEU B O 1
ATOM 5283 N N . VAL B 1 209 ? 31.75 -16.047 -14.516 1 93.62 209 VAL B N 1
ATOM 5284 C CA . VAL B 1 209 ? 31.109 -15.383 -15.648 1 93.62 209 VAL B CA 1
ATOM 5285 C C . VAL B 1 209 ? 29.625 -15.742 -15.688 1 93.62 209 VAL B C 1
ATOM 5287 O O . VAL B 1 209 ? 28.766 -14.875 -15.898 1 93.62 209 VAL B O 1
ATOM 5290 N N . GLN B 1 210 ? 29.344 -16.922 -15.453 1 93.44 210 GLN B N 1
ATOM 5291 C CA . GLN B 1 210 ? 27.969 -17.406 -15.469 1 93.44 210 GLN B CA 1
ATOM 5292 C C . GLN B 1 210 ? 27.156 -16.766 -14.352 1 93.44 210 GLN B C 1
ATOM 5294 O O . GLN B 1 210 ? 25.969 -16.484 -14.531 1 93.44 210 GLN B O 1
ATOM 5299 N N . ALA B 1 211 ? 27.812 -16.578 -13.227 1 91.31 211 ALA B N 1
ATOM 5300 C CA . ALA B 1 211 ? 27.109 -15.953 -12.102 1 91.31 211 ALA B CA 1
ATOM 5301 C C . ALA B 1 211 ? 26.766 -14.5 -12.414 1 91.31 211 ALA B C 1
ATOM 5303 O O . ALA B 1 211 ? 25.828 -13.945 -11.852 1 91.31 211 ALA B O 1
ATOM 5304 N N . GLY B 1 212 ? 27.562 -13.797 -13.234 1 90.5 212 GLY B N 1
ATOM 5305 C CA . GLY B 1 212 ? 27.25 -12.461 -13.727 1 90.5 212 GLY B CA 1
ATOM 5306 C C . GLY B 1 212 ? 27.438 -11.383 -12.672 1 90.5 212 GLY B C 1
ATOM 5307 O O . GLY B 1 212 ? 26.875 -10.297 -12.781 1 90.5 212 GLY B O 1
ATOM 5308 N N . LEU B 1 213 ? 28.281 -11.68 -11.664 1 91.44 213 LEU B N 1
ATOM 5309 C CA . LEU B 1 213 ? 28.406 -10.758 -10.539 1 91.44 213 LEU B CA 1
ATOM 5310 C C . LEU B 1 213 ? 29.641 -9.875 -10.688 1 91.44 213 LEU B C 1
ATOM 5312 O O . LEU B 1 213 ? 29.734 -8.82 -10.055 1 91.44 213 LEU B O 1
ATOM 5316 N N . LEU B 1 214 ? 30.578 -10.273 -11.484 1 93.62 214 LEU B N 1
ATOM 5317 C CA . LEU B 1 214 ? 31.859 -9.57 -11.586 1 93.62 214 LEU B CA 1
ATOM 5318 C C . LEU B 1 214 ? 32.031 -8.938 -12.961 1 93.62 214 LEU B C 1
ATOM 5320 O O . LEU B 1 214 ? 33.062 -8.352 -13.25 1 93.62 214 LEU B O 1
ATOM 5324 N N . GLY B 1 215 ? 31.062 -8.977 -13.781 1 86 215 GLY B N 1
ATOM 5325 C CA . GLY B 1 215 ? 31.25 -8.555 -15.156 1 86 215 GLY B CA 1
ATOM 5326 C C . GLY B 1 215 ? 32.031 -9.562 -15.992 1 86 215 GLY B C 1
ATOM 5327 O O . GLY B 1 215 ? 32.531 -10.547 -15.461 1 86 215 GLY B O 1
ATOM 5328 N N . PRO B 1 216 ? 32.156 -9.305 -17.188 1 84.38 216 PRO B N 1
ATOM 5329 C CA . PRO B 1 216 ? 32.75 -10.305 -18.078 1 84.38 216 PRO B CA 1
ATOM 5330 C C . PRO B 1 216 ? 34.25 -10.273 -18.062 1 84.38 216 PRO B C 1
ATOM 5332 O O . PRO B 1 216 ? 34.906 -11.297 -18.328 1 84.38 216 PRO B O 1
ATOM 5335 N N . ASP B 1 217 ? 34.875 -9.289 -17.672 1 88.06 217 ASP B N 1
ATOM 5336 C CA . ASP B 1 217 ? 36.312 -9.117 -17.875 1 88.06 217 ASP B CA 1
ATOM 5337 C C . ASP B 1 217 ? 37.094 -9.516 -16.641 1 88.06 217 ASP B C 1
ATOM 5339 O O . ASP B 1 217 ? 38.156 -10.125 -16.75 1 88.06 217 ASP B O 1
ATOM 5343 N N . LEU B 1 218 ? 36.562 -9.32 -15.547 1 91 218 LEU B N 1
ATOM 5344 C CA . LEU B 1 218 ? 37.312 -9.508 -14.297 1 91 218 LEU B CA 1
ATOM 5345 C C . LEU B 1 218 ? 37.656 -10.977 -14.086 1 91 218 LEU B C 1
ATOM 5347 O O . LEU B 1 218 ? 38.781 -11.297 -13.75 1 91 218 LEU B O 1
ATOM 5351 N N . PRO B 1 219 ? 36.75 -11.852 -14.344 1 93.56 219 PRO B N 1
ATOM 5352 C CA . PRO B 1 219 ? 37.094 -13.266 -14.18 1 93.56 219 PRO B CA 1
ATOM 5353 C C . PRO B 1 219 ? 38.25 -13.695 -15.102 1 93.56 219 PRO B C 1
ATOM 5355 O O . PRO B 1 219 ? 39.125 -14.445 -14.688 1 93.56 219 PRO B O 1
ATOM 5358 N N . ARG B 1 220 ? 38.219 -13.18 -16.234 1 89.81 220 ARG B N 1
ATOM 5359 C CA . ARG B 1 220 ? 39.281 -13.5 -17.188 1 89.81 220 ARG B CA 1
ATOM 5360 C C . ARG B 1 220 ? 40.625 -12.938 -16.734 1 89.81 220 ARG B C 1
ATOM 5362 O O . ARG B 1 220 ? 41.656 -13.609 -16.828 1 89.81 220 ARG B O 1
ATOM 5369 N N . LEU B 1 221 ? 40.594 -11.781 -16.234 1 90.12 221 LEU B N 1
ATOM 5370 C CA . LEU B 1 221 ? 41.812 -11.148 -15.75 1 90.12 221 LEU B CA 1
ATOM 5371 C C . LEU B 1 221 ? 42.375 -11.914 -14.555 1 90.12 221 LEU B C 1
ATOM 5373 O O . LEU B 1 221 ? 43.594 -12.086 -14.43 1 90.12 221 LEU B O 1
ATOM 5377 N N . LEU B 1 222 ? 41.562 -12.383 -13.758 1 91.88 222 LEU B N 1
ATOM 5378 C CA . LEU B 1 222 ? 41.938 -13.125 -12.562 1 91.88 222 LEU B CA 1
ATOM 5379 C C . LEU B 1 222 ? 42.688 -14.398 -12.938 1 91.88 222 LEU B C 1
ATOM 5381 O O . LEU B 1 222 ? 43.719 -14.734 -12.32 1 91.88 222 LEU B O 1
ATOM 5385 N N . SER B 1 223 ? 42.219 -15.078 -13.938 1 89.88 223 SER B N 1
ATOM 5386 C CA . SER B 1 223 ? 42.781 -16.375 -14.305 1 89.88 223 SER B CA 1
ATOM 5387 C C . SER B 1 223 ? 44.094 -16.219 -15.062 1 89.88 223 SER B C 1
ATOM 5389 O O . SER B 1 223 ? 44.875 -17.156 -15.133 1 89.88 223 SER B O 1
ATOM 5391 N N . ASN B 1 224 ? 44.344 -15.047 -15.555 1 85.56 224 ASN B N 1
ATOM 5392 C CA . ASN B 1 224 ? 45.5 -14.883 -16.438 1 85.56 224 ASN B CA 1
ATOM 5393 C C . ASN B 1 224 ? 46.594 -14.062 -15.766 1 85.56 224 ASN B C 1
ATOM 5395 O O . ASN B 1 224 ? 47.719 -14.016 -16.25 1 85.56 224 ASN B O 1
ATOM 5399 N N . ALA B 1 225 ? 46.281 -13.438 -14.695 1 84.88 225 ALA B N 1
ATOM 5400 C CA . ALA B 1 225 ? 47.25 -12.57 -14.023 1 84.88 225 ALA B CA 1
ATOM 5401 C C . ALA B 1 225 ? 48 -13.336 -12.953 1 84.88 225 ALA B C 1
ATOM 5403 O O . ALA B 1 225 ? 47.562 -14.391 -12.492 1 84.88 225 ALA B O 1
ATOM 5404 N N . ASP B 1 226 ? 49.188 -12.859 -12.688 1 85.19 226 ASP B N 1
ATOM 5405 C CA . ASP B 1 226 ? 50 -13.391 -11.594 1 85.19 226 ASP B CA 1
ATOM 5406 C C . ASP B 1 226 ? 49.688 -12.656 -10.289 1 85.19 226 ASP B C 1
ATOM 5408 O O . ASP B 1 226 ? 49.906 -11.445 -10.188 1 85.19 226 ASP B O 1
ATOM 5412 N N . HIS B 1 227 ? 49.281 -13.414 -9.312 1 89.62 227 HIS B N 1
ATOM 5413 C CA . HIS B 1 227 ? 48.875 -12.812 -8.055 1 89.62 227 HIS B CA 1
ATOM 5414 C C . HIS B 1 227 ? 49.844 -13.117 -6.938 1 89.62 227 HIS B C 1
ATOM 5416 O O . HIS B 1 227 ? 49.594 -12.812 -5.77 1 89.62 227 HIS B O 1
ATOM 5422 N N . GLU B 1 228 ? 50.906 -13.719 -7.266 1 86.62 228 GLU B N 1
ATOM 5423 C CA . GLU B 1 228 ? 51.906 -14.117 -6.258 1 86.62 228 GLU B CA 1
ATOM 5424 C C . GLU B 1 228 ? 52.562 -12.898 -5.645 1 86.62 228 GLU B C 1
ATOM 5426 O O . GLU B 1 228 ? 52.812 -12.852 -4.438 1 86.62 228 GLU B O 1
ATOM 5431 N N . ARG B 1 229 ? 52.844 -11.93 -6.488 1 82.62 229 ARG B N 1
ATOM 5432 C CA . ARG B 1 229 ? 53.562 -10.766 -6.008 1 82.62 229 ARG B CA 1
ATOM 5433 C C . ARG B 1 229 ? 52.625 -9.695 -5.488 1 82.62 229 ARG B C 1
ATOM 5435 O O . ARG B 1 229 ? 52.938 -8.977 -4.539 1 82.62 229 ARG B O 1
ATOM 5442 N N . ASP B 1 230 ? 51.5 -9.609 -6.141 1 87.5 230 ASP B N 1
ATOM 5443 C CA . ASP B 1 230 ? 50.531 -8.578 -5.789 1 87.5 230 ASP B CA 1
ATOM 5444 C C . ASP B 1 230 ? 49.094 -9.102 -5.941 1 87.5 230 ASP B C 1
ATOM 5446 O O . ASP B 1 230 ? 48.688 -9.547 -7.02 1 87.5 230 ASP B O 1
ATOM 5450 N N . ASN B 1 231 ? 48.375 -9.016 -4.883 1 92.12 231 ASN B N 1
ATOM 5451 C CA . ASN B 1 231 ? 47.031 -9.586 -4.898 1 92.12 231 ASN B CA 1
ATOM 5452 C C . ASN B 1 231 ? 45.969 -8.5 -5.027 1 92.12 231 ASN B C 1
ATOM 5454 O O . ASN B 1 231 ? 44.812 -8.711 -4.648 1 92.12 231 ASN B O 1
ATOM 5458 N N . VAL B 1 232 ? 46.312 -7.328 -5.516 1 91.12 232 VAL B N 1
ATOM 5459 C CA . VAL B 1 232 ? 45.406 -6.188 -5.609 1 91.12 232 VAL B CA 1
ATOM 5460 C C . VAL B 1 232 ? 44.219 -6.543 -6.492 1 91.12 232 VAL B C 1
ATOM 5462 O O . VAL B 1 232 ? 43.062 -6.152 -6.203 1 91.12 232 VAL B O 1
ATOM 5465 N N . LEU B 1 233 ? 44.438 -7.281 -7.551 1 92.94 233 LEU B N 1
ATOM 5466 C CA . LEU B 1 233 ? 43.344 -7.668 -8.445 1 92.94 233 LEU B CA 1
ATOM 5467 C C . LEU B 1 233 ? 42.375 -8.594 -7.742 1 92.94 233 LEU B C 1
ATOM 5469 O O . LEU B 1 233 ? 41.156 -8.508 -7.969 1 92.94 233 LEU B O 1
ATOM 5473 N N . VAL B 1 234 ? 42.906 -9.523 -6.902 1 95.5 234 VAL B N 1
ATOM 5474 C CA . VAL B 1 234 ? 42.031 -10.414 -6.121 1 95.5 234 VAL B CA 1
ATOM 5475 C C . VAL B 1 234 ? 41.188 -9.586 -5.168 1 95.5 234 VAL B C 1
ATOM 5477 O O . VAL B 1 234 ? 39.969 -9.828 -5.047 1 95.5 234 VAL B O 1
ATOM 5480 N N . GLN B 1 235 ? 41.781 -8.625 -4.551 1 95.12 235 GLN B N 1
ATOM 5481 C CA . GLN B 1 235 ? 41.062 -7.766 -3.635 1 95.12 235 GLN B CA 1
ATOM 5482 C C . GLN B 1 235 ? 39.969 -6.992 -4.367 1 95.12 235 GLN B C 1
ATOM 5484 O O . GLN B 1 235 ? 38.844 -6.887 -3.881 1 95.12 235 GLN B O 1
ATOM 5489 N N . ILE B 1 236 ? 40.281 -6.449 -5.543 1 94.69 236 ILE B N 1
ATOM 5490 C CA . ILE B 1 236 ? 39.281 -5.711 -6.344 1 94.69 236 ILE B CA 1
ATOM 5491 C C . ILE B 1 236 ? 38.125 -6.629 -6.73 1 94.69 236 ILE B C 1
ATOM 5493 O O . ILE B 1 236 ? 36.969 -6.234 -6.66 1 94.69 236 ILE B O 1
ATOM 5497 N N . ALA B 1 237 ? 38.406 -7.859 -7.125 1 96.5 237 ALA B N 1
ATOM 5498 C CA . ALA B 1 237 ? 37.375 -8.836 -7.488 1 96.5 237 ALA B CA 1
ATOM 5499 C C . ALA B 1 237 ? 36.469 -9.125 -6.305 1 96.5 237 ALA B C 1
ATOM 5501 O O . ALA B 1 237 ? 35.25 -9.18 -6.461 1 96.5 237 ALA B O 1
ATOM 5502 N N . LEU B 1 238 ? 37.094 -9.273 -5.137 1 97.75 238 LEU B N 1
ATOM 5503 C CA . LEU B 1 238 ? 36.312 -9.539 -3.932 1 97.75 238 LEU B CA 1
ATOM 5504 C C . LEU B 1 238 ? 35.438 -8.352 -3.596 1 97.75 238 LEU B C 1
ATOM 5506 O O . LEU B 1 238 ? 34.25 -8.531 -3.322 1 97.75 238 LEU B O 1
ATOM 5510 N N . GLN B 1 239 ? 35.938 -7.211 -3.633 1 97.06 239 GLN B N 1
ATOM 5511 C CA . GLN B 1 239 ? 35.125 -6.02 -3.348 1 97.06 239 GLN B CA 1
ATOM 5512 C C . GLN B 1 239 ? 34 -5.848 -4.367 1 97.06 239 GLN B C 1
ATOM 5514 O O . GLN B 1 239 ? 32.906 -5.465 -4.008 1 97.06 239 GLN B O 1
ATOM 5519 N N . THR B 1 240 ? 34.344 -6.098 -5.613 1 96.81 240 THR B N 1
ATOM 5520 C CA . THR B 1 240 ? 33.312 -6.016 -6.656 1 96.81 240 THR B CA 1
ATOM 5521 C C . THR B 1 240 ? 32.188 -7.012 -6.395 1 96.81 240 THR B C 1
ATOM 5523 O O . THR B 1 240 ? 31.016 -6.668 -6.5 1 96.81 240 THR B O 1
ATOM 5526 N N . LEU B 1 241 ? 32.562 -8.211 -6.062 1 97.31 241 LEU B N 1
ATOM 5527 C CA . LEU B 1 241 ? 31.594 -9.242 -5.727 1 97.31 241 LEU B CA 1
ATOM 5528 C C . LEU B 1 241 ? 30.703 -8.789 -4.574 1 97.31 241 LEU B C 1
ATOM 5530 O O . LEU B 1 241 ? 29.484 -8.844 -4.676 1 97.31 241 LEU B O 1
ATOM 5534 N N . PHE B 1 242 ? 31.359 -8.352 -3.502 1 97.75 242 PHE B N 1
ATOM 5535 C CA . PHE B 1 242 ? 30.609 -7.914 -2.326 1 97.75 242 PHE B CA 1
ATOM 5536 C C . PHE B 1 242 ? 29.672 -6.766 -2.676 1 97.75 242 PHE B C 1
ATOM 5538 O O . PHE B 1 242 ? 28.5 -6.785 -2.314 1 97.75 242 PHE B O 1
ATOM 5545 N N . ALA B 1 243 ? 30.188 -5.785 -3.361 1 97.06 243 ALA B N 1
ATOM 5546 C CA . ALA B 1 243 ? 29.375 -4.621 -3.719 1 97.06 243 ALA B CA 1
ATOM 5547 C C . ALA B 1 243 ? 28.156 -5.031 -4.527 1 97.06 243 ALA B C 1
ATOM 5549 O O . ALA B 1 243 ? 27.047 -4.566 -4.258 1 97.06 243 ALA B O 1
ATOM 5550 N N . THR B 1 244 ? 28.328 -5.879 -5.488 1 95.44 244 THR B N 1
ATOM 5551 C CA . THR B 1 244 ? 27.234 -6.305 -6.355 1 95.44 244 THR B CA 1
ATOM 5552 C C . THR B 1 244 ? 26.203 -7.105 -5.57 1 95.44 244 THR B C 1
ATOM 5554 O O . THR B 1 244 ? 25 -6.84 -5.672 1 95.44 244 THR B O 1
ATOM 5557 N N . VAL B 1 245 ? 26.672 -8.016 -4.785 1 94.62 245 VAL B N 1
ATOM 5558 C CA . VAL B 1 245 ? 25.766 -8.875 -4.031 1 94.62 245 VAL B CA 1
ATOM 5559 C C . VAL B 1 245 ? 25.016 -8.039 -2.992 1 94.62 245 VAL B C 1
ATOM 5561 O O . VAL B 1 245 ? 23.797 -8.172 -2.842 1 94.62 245 VAL B O 1
ATOM 5564 N N . LEU B 1 246 ? 25.75 -7.266 -2.293 1 96 246 LEU B N 1
ATOM 5565 C CA . LEU B 1 246 ? 25.125 -6.473 -1.242 1 96 246 LEU B CA 1
ATOM 5566 C C . LEU B 1 246 ? 24.156 -5.449 -1.837 1 96 246 LEU B C 1
ATOM 5568 O O . LEU B 1 246 ? 23.141 -5.117 -1.224 1 96 246 LEU B O 1
ATOM 5572 N N . TYR B 1 247 ? 24.469 -4.93 -3.012 1 95.81 247 TYR B N 1
ATOM 5573 C CA . TYR B 1 247 ? 23.547 -4.062 -3.736 1 95.81 247 TYR B CA 1
ATOM 5574 C C . TYR B 1 247 ? 22.203 -4.738 -3.934 1 95.81 247 TYR B C 1
ATOM 5576 O O . TYR B 1 247 ? 21.156 -4.148 -3.645 1 95.81 247 TYR B O 1
ATOM 5584 N N . HIS B 1 248 ? 22.203 -5.922 -4.332 1 93.31 248 HIS B N 1
ATOM 5585 C CA . HIS B 1 248 ? 20.969 -6.656 -4.59 1 93.31 248 HIS B CA 1
ATOM 5586 C C . HIS B 1 248 ? 20.281 -7.051 -3.289 1 93.31 248 HIS B C 1
ATOM 5588 O O . HIS B 1 248 ? 19.047 -6.977 -3.186 1 93.31 248 HIS B O 1
ATOM 5594 N N . LEU B 1 249 ? 21.078 -7.426 -2.35 1 93 249 LEU B N 1
ATOM 5595 C CA . LEU B 1 249 ? 20.531 -7.855 -1.071 1 93 249 LEU B CA 1
ATOM 5596 C C . LEU B 1 249 ? 19.875 -6.688 -0.341 1 93 249 LEU B C 1
ATOM 5598 O O . LEU B 1 249 ? 18.891 -6.871 0.365 1 93 249 LEU B O 1
ATOM 5602 N N . ALA B 1 250 ? 20.391 -5.539 -0.542 1 95.19 250 ALA B N 1
ATOM 5603 C CA . ALA B 1 250 ? 19.953 -4.348 0.178 1 95.19 250 ALA B CA 1
ATOM 5604 C C . ALA B 1 250 ? 18.703 -3.75 -0.468 1 95.19 250 ALA B C 1
ATOM 5606 O O . ALA B 1 250 ? 18.078 -2.852 0.098 1 95.19 250 ALA B O 1
ATOM 5607 N N . TYR B 1 251 ? 18.344 -4.188 -1.619 1 94.75 251 TYR B N 1
ATOM 5608 C CA . TYR B 1 251 ? 17.203 -3.639 -2.346 1 94.75 251 TYR B CA 1
ATOM 5609 C C . TYR B 1 251 ? 15.891 -4.18 -1.79 1 94.75 251 TYR B C 1
ATOM 5611 O O . TYR B 1 251 ? 15.672 -5.395 -1.769 1 94.75 251 TYR B O 1
ATOM 5619 N N . PRO B 1 252 ? 15 -3.291 -1.392 1 93.75 252 PRO B N 1
ATOM 5620 C CA . PRO B 1 252 ? 13.766 -3.744 -0.746 1 93.75 252 PRO B CA 1
ATOM 5621 C C . PRO B 1 252 ? 12.906 -4.613 -1.661 1 93.75 252 PRO B C 1
ATOM 5623 O O . PRO B 1 252 ? 12.211 -5.516 -1.187 1 93.75 252 PRO B O 1
ATOM 5626 N N . TRP B 1 253 ? 12.969 -4.402 -2.936 1 93.94 253 TRP B N 1
ATOM 5627 C CA . TRP B 1 253 ? 12.109 -5.109 -3.879 1 93.94 253 TRP B CA 1
ATOM 5628 C C . TRP B 1 253 ? 12.891 -6.191 -4.621 1 93.94 253 TRP B C 1
ATOM 5630 O O . TRP B 1 253 ? 12.586 -6.508 -5.773 1 93.94 253 TRP B O 1
ATOM 5640 N N . SER B 1 254 ? 13.852 -6.688 -3.975 1 88.81 254 SER B N 1
ATOM 5641 C CA . SER B 1 254 ? 14.734 -7.652 -4.625 1 88.81 254 SER B CA 1
ATOM 5642 C C . SER B 1 254 ? 14.031 -8.984 -4.848 1 88.81 254 SER B C 1
ATOM 5644 O O . SER B 1 254 ? 13.391 -9.516 -3.938 1 88.81 254 SER B O 1
ATOM 5646 N N . LYS B 1 255 ? 14.234 -9.555 -6 1 83 255 LYS B N 1
ATOM 5647 C CA . LYS B 1 255 ? 13.703 -10.867 -6.355 1 83 255 LYS B CA 1
ATOM 5648 C C . LYS B 1 255 ? 14.438 -11.984 -5.617 1 83 255 LYS B C 1
ATOM 5650 O O . LYS B 1 255 ? 13.953 -13.109 -5.535 1 83 255 LYS B O 1
ATOM 5655 N N . ILE B 1 256 ? 15.594 -11.633 -5.098 1 74.69 256 ILE B N 1
ATOM 5656 C CA . ILE B 1 256 ? 16.422 -12.633 -4.426 1 74.69 256 ILE B CA 1
ATOM 5657 C C . ILE B 1 256 ? 15.68 -13.164 -3.197 1 74.69 256 ILE B C 1
ATOM 5659 O O . ILE B 1 256 ? 15.844 -14.328 -2.824 1 74.69 256 ILE B O 1
ATOM 5663 N N . ILE B 1 257 ? 14.836 -12.391 -2.711 1 71.25 257 ILE B N 1
ATOM 5664 C CA . ILE B 1 257 ? 14.117 -12.758 -1.499 1 71.25 257 ILE B CA 1
ATOM 5665 C C . ILE B 1 257 ? 12.898 -13.609 -1.863 1 71.25 257 ILE B C 1
ATOM 5667 O O . ILE B 1 257 ? 12.68 -14.672 -1.287 1 71.25 257 ILE B O 1
ATOM 5671 N N . ASP B 1 258 ? 12.148 -13.094 -2.799 1 78.38 258 ASP B N 1
ATOM 5672 C CA . ASP B 1 258 ? 10.938 -13.781 -3.24 1 78.38 258 ASP B CA 1
ATOM 5673 C C . ASP B 1 258 ? 10.555 -13.359 -4.656 1 78.38 258 ASP B C 1
ATOM 5675 O O . ASP B 1 258 ? 10.664 -12.18 -5.008 1 78.38 258 ASP B O 1
ATOM 5679 N N . ASP B 1 259 ? 10.086 -14.305 -5.34 1 82.44 259 ASP B N 1
ATOM 5680 C CA . ASP B 1 259 ? 9.773 -14.094 -6.754 1 82.44 259 ASP B CA 1
ATOM 5681 C C . ASP B 1 259 ? 8.539 -13.211 -6.918 1 82.44 259 ASP B C 1
ATOM 5683 O O . ASP B 1 259 ? 8.289 -12.688 -8.008 1 82.44 259 ASP B O 1
ATOM 5687 N N . GLN B 1 260 ? 7.824 -13.023 -5.91 1 84.31 260 GLN B N 1
ATOM 5688 C CA . GLN B 1 260 ? 6.582 -12.258 -6.004 1 84.31 260 GLN B CA 1
ATOM 5689 C C . GLN B 1 260 ? 6.824 -10.781 -5.711 1 84.31 260 GLN B C 1
ATOM 5691 O O . GLN B 1 260 ? 5.965 -9.938 -5.984 1 84.31 260 GLN B O 1
ATOM 5696 N N . ILE B 1 261 ? 7.992 -10.438 -5.289 1 87.25 261 ILE B N 1
ATOM 5697 C CA . ILE B 1 261 ? 8.281 -9.094 -4.797 1 87.25 261 ILE B CA 1
ATOM 5698 C C . ILE B 1 261 ? 8.312 -8.109 -5.969 1 87.25 261 ILE B C 1
ATOM 5700 O O . ILE B 1 261 ? 7.809 -6.992 -5.859 1 87.25 261 ILE B O 1
ATOM 5704 N N . PRO B 1 262 ? 8.773 -8.539 -7.109 1 88.5 262 PRO B N 1
ATOM 5705 C CA . PRO B 1 262 ? 8.766 -7.586 -8.227 1 88.5 262 PRO B CA 1
ATOM 5706 C C . PRO B 1 262 ? 7.352 -7.145 -8.609 1 88.5 262 PRO B C 1
ATOM 5708 O O . PRO B 1 262 ? 7.156 -6.008 -9.047 1 88.5 262 PRO B O 1
ATOM 5711 N N . PHE B 1 263 ? 6.453 -8.039 -8.398 1 90.94 263 PHE B N 1
ATOM 5712 C CA . PHE B 1 263 ? 5.062 -7.695 -8.672 1 90.94 263 PHE B CA 1
ATOM 5713 C C . PHE B 1 263 ? 4.59 -6.582 -7.742 1 90.94 263 PHE B C 1
ATOM 5715 O O . PHE B 1 263 ? 3.912 -5.648 -8.18 1 90.94 263 PHE B O 1
ATOM 5722 N N . LEU B 1 264 ? 4.949 -6.633 -6.535 1 94.69 264 LEU B N 1
ATOM 5723 C CA . LEU B 1 264 ? 4.625 -5.598 -5.562 1 94.69 264 LEU B CA 1
ATOM 5724 C C . LEU B 1 264 ? 5.301 -4.281 -5.922 1 94.69 264 LEU B C 1
ATOM 5726 O O . LEU B 1 264 ? 4.719 -3.209 -5.754 1 94.69 264 LEU B O 1
ATOM 5730 N N . ASN B 1 265 ? 6.469 -4.414 -6.441 1 95.31 265 ASN B N 1
ATOM 5731 C CA . ASN B 1 265 ? 7.199 -3.219 -6.859 1 95.31 265 ASN B CA 1
ATOM 5732 C C . ASN B 1 265 ? 6.48 -2.494 -7.992 1 95.31 265 ASN B C 1
ATOM 5734 O O . ASN B 1 265 ? 6.496 -1.264 -8.055 1 95.31 265 ASN B O 1
ATOM 5738 N N . LYS B 1 266 ? 5.867 -3.238 -8.867 1 94.5 266 LYS B N 1
ATOM 5739 C CA . LYS B 1 266 ? 5.102 -2.625 -9.945 1 94.5 266 LYS B CA 1
ATOM 5740 C C . LYS B 1 266 ? 3.939 -1.802 -9.398 1 94.5 266 LYS B C 1
ATOM 5742 O O . LYS B 1 266 ? 3.686 -0.69 -9.867 1 94.5 266 LYS B O 1
ATOM 5747 N N . ILE B 1 267 ? 3.275 -2.391 -8.445 1 95.19 267 ILE B N 1
ATOM 5748 C CA . ILE B 1 267 ? 2.17 -1.68 -7.816 1 95.19 267 ILE B CA 1
ATOM 5749 C C . ILE B 1 267 ? 2.688 -0.406 -7.152 1 95.19 267 ILE B C 1
ATOM 5751 O O . ILE B 1 267 ? 2.096 0.665 -7.301 1 95.19 267 ILE B O 1
ATOM 5755 N N . TYR B 1 268 ? 3.783 -0.479 -6.508 1 95.25 268 TYR B N 1
ATOM 5756 C CA . TYR B 1 268 ? 4.414 0.647 -5.828 1 95.25 268 TYR B CA 1
ATOM 5757 C C . TYR B 1 268 ? 4.738 1.766 -6.809 1 95.25 268 TYR B C 1
ATOM 5759 O O . TYR B 1 268 ? 4.445 2.934 -6.551 1 95.25 268 TYR B O 1
ATOM 5767 N N . LYS B 1 269 ? 5.32 1.38 -7.863 1 94.44 269 LYS B N 1
ATOM 5768 C CA . LYS B 1 269 ? 5.707 2.375 -8.859 1 94.44 269 LYS B CA 1
ATOM 5769 C C . LYS B 1 269 ? 4.484 3.102 -9.414 1 94.44 269 LYS B C 1
ATOM 5771 O O . LYS B 1 269 ? 4.523 4.312 -9.633 1 94.44 269 LYS B O 1
ATOM 5776 N N . GLU B 1 270 ? 3.469 2.348 -9.656 1 93.06 270 GLU B N 1
ATOM 5777 C CA . GLU B 1 270 ? 2.232 2.965 -10.125 1 93.06 270 GLU B CA 1
ATOM 5778 C C . GLU B 1 270 ? 1.66 3.922 -9.086 1 93.06 270 GLU B C 1
ATOM 5780 O O . GLU B 1 270 ? 1.224 5.023 -9.414 1 93.06 270 GLU B O 1
ATOM 5785 N N . MET B 1 271 ? 1.672 3.555 -7.84 1 89.94 271 MET B N 1
ATOM 5786 C CA . MET B 1 271 ? 1.19 4.395 -6.746 1 89.94 271 MET B CA 1
ATOM 5787 C C . MET B 1 271 ? 2.012 5.676 -6.641 1 89.94 271 MET B C 1
ATOM 5789 O O . MET B 1 271 ? 1.461 6.75 -6.402 1 89.94 271 MET B O 1
ATOM 5793 N N . ARG B 1 272 ? 3.26 5.504 -6.793 1 88.19 272 ARG B N 1
ATOM 5794 C CA . ARG B 1 272 ? 4.191 6.621 -6.684 1 88.19 272 ARG B CA 1
ATOM 5795 C C . ARG B 1 272 ? 3.852 7.719 -7.684 1 88.19 272 ARG B C 1
ATOM 5797 O O . ARG B 1 272 ? 4.039 8.906 -7.406 1 88.19 272 ARG B O 1
ATOM 5804 N N . GLU B 1 273 ? 3.277 7.371 -8.766 1 87.31 273 GLU B N 1
ATOM 5805 C CA . GLU B 1 273 ? 2.949 8.32 -9.82 1 87.31 273 GLU B CA 1
ATOM 5806 C C . GLU B 1 273 ? 1.693 9.117 -9.477 1 87.31 273 GLU B C 1
ATOM 5808 O O . GLU B 1 273 ? 1.455 10.188 -10.039 1 87.31 273 GLU B O 1
ATOM 5813 N N . HIS B 1 274 ? 0.949 8.633 -8.516 1 82.88 274 HIS B N 1
ATOM 5814 C CA . HIS B 1 274 ? -0.371 9.234 -8.352 1 82.88 274 HIS B CA 1
ATOM 5815 C C . HIS B 1 274 ? -0.598 9.688 -6.914 1 82.88 274 HIS B C 1
ATOM 5817 O O . HIS B 1 274 ? -1.504 10.477 -6.645 1 82.88 274 HIS B O 1
ATOM 5823 N N . GLU B 1 275 ? 0.198 9.109 -6.02 1 81.5 275 GLU B N 1
ATOM 5824 C CA . GLU B 1 275 ? -0.034 9.383 -4.602 1 81.5 275 GLU B CA 1
ATOM 5825 C C . GLU B 1 275 ? 1.126 10.156 -3.99 1 81.5 275 GLU B C 1
ATOM 5827 O O . GLU B 1 275 ? 2.258 10.078 -4.473 1 81.5 275 GLU B O 1
ATOM 5832 N N . PRO B 1 276 ? 0.894 10.945 -2.988 1 78.56 276 PRO B N 1
ATOM 5833 C CA . PRO B 1 276 ? 1.981 11.617 -2.273 1 78.56 276 PRO B CA 1
ATOM 5834 C C . PRO B 1 276 ? 2.955 10.641 -1.622 1 78.56 276 PRO B C 1
ATOM 5836 O O . PRO B 1 276 ? 2.58 9.508 -1.31 1 78.56 276 PRO B O 1
ATOM 5839 N N . GLN B 1 277 ? 4.176 11.117 -1.371 1 80.5 277 GLN B N 1
ATOM 5840 C CA . GLN B 1 277 ? 5.266 10.32 -0.82 1 80.5 277 GLN B CA 1
ATOM 5841 C C . GLN B 1 277 ? 4.863 9.672 0.5 1 80.5 277 GLN B C 1
ATOM 5843 O O . GLN B 1 277 ? 5.195 8.508 0.757 1 80.5 277 GLN B O 1
ATOM 5848 N N . SER B 1 278 ? 4.148 10.344 1.31 1 77.5 278 SER B N 1
ATOM 5849 C CA . SER B 1 278 ? 3.768 9.82 2.615 1 77.5 278 SER B CA 1
ATOM 5850 C C . SER B 1 278 ? 2.842 8.609 2.477 1 77.5 278 SER B C 1
ATOM 5852 O O . SER B 1 278 ? 2.902 7.68 3.281 1 77.5 278 SER B O 1
ATOM 5854 N N . VAL B 1 279 ? 2.074 8.57 1.378 1 80.38 279 VAL B N 1
ATOM 5855 C CA . VAL B 1 279 ? 1.08 7.523 1.18 1 80.38 279 VAL B CA 1
ATOM 5856 C C . VAL B 1 279 ? 1.752 6.277 0.608 1 80.38 279 VAL B C 1
ATOM 5858 O O . VAL B 1 279 ? 1.644 5.188 1.179 1 80.38 279 VAL B O 1
ATOM 5861 N N . PHE B 1 280 ? 2.496 6.461 -0.522 1 87 280 PHE B N 1
ATOM 5862 C CA . PHE B 1 280 ? 3.078 5.27 -1.126 1 87 280 PHE B CA 1
ATOM 5863 C C . PHE B 1 280 ? 4.254 4.762 -0.299 1 87 280 PHE B C 1
ATOM 5865 O O . PHE B 1 280 ? 4.562 3.568 -0.314 1 87 280 PHE B O 1
ATOM 5872 N N . GLY B 1 281 ? 4.969 5.633 0.448 1 87.75 281 GLY B N 1
ATOM 5873 C CA . GLY B 1 281 ? 5.992 5.176 1.37 1 87.75 281 GLY B CA 1
ATOM 5874 C C . GLY B 1 281 ? 5.445 4.309 2.488 1 87.75 281 GLY B C 1
ATOM 5875 O O . GLY B 1 281 ? 6.059 3.309 2.865 1 87.75 281 GLY B O 1
ATOM 5876 N N . ARG B 1 282 ? 4.332 4.676 2.977 1 85.75 282 ARG B N 1
ATOM 5877 C CA . ARG B 1 282 ? 3.697 3.883 4.027 1 85.75 282 ARG B CA 1
ATOM 5878 C C . ARG B 1 282 ? 3.195 2.551 3.479 1 85.75 282 ARG B C 1
ATOM 5880 O O . ARG B 1 282 ? 3.289 1.523 4.152 1 85.75 282 ARG B O 1
ATOM 5887 N N . TRP B 1 283 ? 2.533 2.65 2.367 1 91 283 TRP B N 1
ATOM 5888 C CA . TRP B 1 283 ? 2.113 1.408 1.727 1 91 283 TRP B CA 1
ATOM 5889 C C . TRP B 1 283 ? 3.283 0.438 1.602 1 91 283 TRP B C 1
ATOM 5891 O O . TRP B 1 283 ? 3.152 -0.745 1.927 1 91 283 TRP B O 1
ATOM 5901 N N . ARG B 1 284 ? 4.426 0.945 1.12 1 93.06 284 ARG B N 1
ATOM 5902 C CA . ARG B 1 284 ? 5.625 0.119 0.996 1 93.06 284 ARG B CA 1
ATOM 5903 C C . ARG B 1 284 ? 6.016 -0.483 2.342 1 93.06 284 ARG B C 1
ATOM 5905 O O . ARG B 1 284 ? 6.227 -1.692 2.447 1 93.06 284 ARG B O 1
ATOM 5912 N N . ALA B 1 285 ? 6.117 0.398 3.326 1 91.06 285 ALA B N 1
ATOM 5913 C CA . ALA B 1 285 ? 6.566 -0.027 4.652 1 91.06 285 ALA B CA 1
ATOM 5914 C C . ALA B 1 285 ? 5.66 -1.122 5.207 1 91.06 285 ALA B C 1
ATOM 5916 O O . ALA B 1 285 ? 6.145 -2.141 5.707 1 91.06 285 ALA B O 1
ATOM 5917 N N . MET B 1 286 ? 4.379 -0.986 5.047 1 89.94 286 MET B N 1
ATOM 5918 C CA . MET B 1 286 ? 3.42 -1.964 5.555 1 89.94 286 MET B CA 1
ATOM 5919 C C . MET B 1 286 ? 3.498 -3.264 4.762 1 89.94 286 MET B C 1
ATOM 5921 O O . MET B 1 286 ? 3.523 -4.352 5.344 1 89.94 286 MET B O 1
ATOM 5925 N N . THR B 1 287 ? 3.496 -3.1 3.477 1 93.88 287 THR B N 1
ATOM 5926 C CA . THR B 1 287 ? 3.545 -4.27 2.605 1 93.88 287 THR B CA 1
ATOM 5927 C C . THR B 1 287 ? 4.77 -5.125 2.914 1 93.88 287 THR B C 1
ATOM 5929 O O . THR B 1 287 ? 4.656 -6.34 3.09 1 93.88 287 THR B O 1
ATOM 5932 N N . LEU B 1 288 ? 5.895 -4.453 3.025 1 93.19 288 LEU B N 1
ATOM 5933 C CA . LEU B 1 288 ? 7.133 -5.195 3.238 1 93.19 288 LEU B CA 1
ATOM 5934 C C . LEU B 1 288 ? 7.188 -5.762 4.652 1 93.19 288 LEU B C 1
ATOM 5936 O O . LEU B 1 288 ? 7.734 -6.844 4.871 1 93.19 288 LEU B O 1
ATOM 5940 N N . THR B 1 289 ? 6.652 -5.059 5.637 1 91.44 289 THR B N 1
ATOM 5941 C CA . THR B 1 289 ? 6.594 -5.57 7 1 91.44 289 THR B CA 1
ATOM 5942 C C . THR B 1 289 ? 5.844 -6.898 7.043 1 91.44 289 THR B C 1
ATOM 5944 O O . THR B 1 289 ? 6.352 -7.887 7.574 1 91.44 289 THR B O 1
ATOM 5947 N N . TYR B 1 290 ? 4.75 -6.941 6.43 1 92.12 290 TYR B N 1
ATOM 5948 C CA . TYR B 1 290 ? 3.896 -8.117 6.555 1 92.12 290 TYR B CA 1
ATOM 5949 C C . TYR B 1 290 ? 4.281 -9.18 5.531 1 92.12 290 TYR B C 1
ATOM 5951 O O . TYR B 1 290 ? 4.016 -10.367 5.73 1 92.12 290 TYR B O 1
ATOM 5959 N N . LEU B 1 291 ? 4.848 -8.711 4.43 1 92.5 291 LEU B N 1
ATOM 5960 C CA . LEU B 1 291 ? 5.457 -9.68 3.529 1 92.5 291 LEU B CA 1
ATOM 5961 C C . LEU B 1 291 ? 6.52 -10.5 4.254 1 92.5 291 LEU B C 1
ATOM 5963 O O . LEU B 1 291 ? 6.547 -11.727 4.137 1 92.5 291 LEU B O 1
ATOM 5967 N N . HIS B 1 292 ? 7.324 -9.797 5.035 1 87.94 292 HIS B N 1
ATOM 5968 C CA . HIS B 1 292 ? 8.398 -10.469 5.754 1 87.94 292 HIS B CA 1
ATOM 5969 C C . HIS B 1 292 ? 7.848 -11.422 6.809 1 87.94 292 HIS B C 1
ATOM 5971 O O . HIS B 1 292 ? 8.453 -12.453 7.102 1 87.94 292 HIS B O 1
ATOM 5977 N N . ALA B 1 293 ? 6.699 -11.109 7.262 1 87.31 293 ALA B N 1
ATOM 5978 C CA . ALA B 1 293 ? 6.078 -11.938 8.289 1 87.31 293 ALA B CA 1
ATOM 5979 C C . ALA B 1 293 ? 5.547 -13.242 7.703 1 87.31 293 ALA B C 1
ATOM 5981 O O . ALA B 1 293 ? 5.492 -14.266 8.391 1 87.31 293 ALA B O 1
ATOM 5982 N N . ILE B 1 294 ? 5.145 -13.203 6.453 1 88.38 294 ILE B N 1
ATOM 5983 C CA . ILE B 1 294 ? 4.508 -14.383 5.879 1 88.38 294 ILE B CA 1
ATOM 5984 C C . ILE B 1 294 ? 5.547 -15.234 5.148 1 88.38 294 ILE B C 1
ATOM 5986 O O . ILE B 1 294 ? 5.312 -16.406 4.871 1 88.38 294 ILE B O 1
ATOM 5990 N N . LEU B 1 295 ? 6.645 -14.625 4.734 1 83.56 295 LEU B N 1
ATOM 5991 C CA . LEU B 1 295 ? 7.68 -15.383 4.035 1 83.56 295 LEU B CA 1
ATOM 5992 C C . LEU B 1 295 ? 8.406 -16.312 4.988 1 83.56 295 LEU B C 1
ATOM 5994 O O . LEU B 1 295 ? 8.641 -15.969 6.148 1 83.56 295 LEU B O 1
ATOM 5998 N N . PRO B 1 296 ? 8.578 -17.484 4.445 1 74.75 296 PRO B N 1
ATOM 5999 C CA . PRO B 1 296 ? 9.32 -18.438 5.285 1 74.75 296 PRO B CA 1
ATOM 6000 C C . PRO B 1 296 ? 10.703 -17.922 5.672 1 74.75 296 PRO B C 1
ATOM 6002 O O . PRO B 1 296 ? 11.312 -17.156 4.918 1 74.75 296 PRO B O 1
ATOM 6005 N N . VAL B 1 297 ? 11.133 -18.141 6.875 1 63 297 VAL B N 1
ATOM 6006 C CA . VAL B 1 297 ? 12.383 -17.703 7.473 1 63 297 VAL B CA 1
ATOM 6007 C C . VAL B 1 297 ? 13.555 -18.094 6.578 1 63 297 VAL B C 1
ATOM 6009 O O . VAL B 1 297 ? 14.539 -17.375 6.469 1 63 297 VAL B O 1
ATOM 6012 N N . LYS B 1 298 ? 13.492 -19.109 5.945 1 57.78 298 LYS B N 1
ATOM 6013 C CA . LYS B 1 298 ? 14.641 -19.625 5.207 1 57.78 298 LYS B CA 1
ATOM 6014 C C . LYS B 1 298 ? 14.938 -18.75 3.988 1 57.78 298 LYS B C 1
ATOM 6016 O O . LYS B 1 298 ? 16.094 -18.672 3.547 1 57.78 298 LYS B O 1
ATOM 6021 N N . THR B 1 299 ? 13.984 -18.047 3.531 1 59.41 299 THR B N 1
ATOM 6022 C CA . THR B 1 299 ? 14.18 -17.297 2.291 1 59.41 299 THR B CA 1
ATOM 6023 C C . THR B 1 299 ? 14.797 -15.93 2.57 1 59.41 299 THR B C 1
ATOM 6025 O O . THR B 1 299 ? 14.266 -15.156 3.363 1 59.41 299 THR B O 1
ATOM 6028 N N . GLY B 1 300 ? 16.125 -15.75 2.037 1 63.69 300 GLY B N 1
ATOM 6029 C CA . GLY B 1 300 ? 16.75 -14.43 2.053 1 63.69 300 GLY B CA 1
ATOM 6030 C C . GLY B 1 300 ? 17.438 -14.109 3.369 1 63.69 300 GLY B C 1
ATOM 6031 O O . GLY B 1 300 ? 17.531 -12.945 3.756 1 63.69 300 GLY B O 1
ATOM 6032 N N . SER B 1 301 ? 17.781 -15.234 4.047 1 79.38 301 SER B N 1
ATOM 6033 C CA . SER B 1 301 ? 18.453 -15.016 5.324 1 79.38 301 SER B CA 1
ATOM 6034 C C . SER B 1 301 ? 19.906 -14.609 5.129 1 79.38 301 SER B C 1
ATOM 6036 O O . SER B 1 301 ? 20.484 -14.836 4.059 1 79.38 301 SER B O 1
ATOM 6038 N N . ALA B 1 302 ? 20.406 -14.031 6.113 1 86.38 302 ALA B N 1
ATOM 6039 C CA . ALA B 1 302 ? 21.797 -13.602 6.121 1 86.38 302 ALA B CA 1
ATOM 6040 C C . ALA B 1 302 ? 22.734 -14.781 5.938 1 86.38 302 ALA B C 1
ATOM 6042 O O . ALA B 1 302 ? 23.734 -14.688 5.223 1 86.38 302 ALA B O 1
ATOM 6043 N N . SER B 1 303 ? 22.328 -15.891 6.445 1 87.81 303 SER B N 1
ATOM 6044 C CA . SER B 1 303 ? 23.172 -17.078 6.379 1 87.81 303 SER B CA 1
ATOM 6045 C C . SER B 1 303 ? 23.203 -17.656 4.965 1 87.81 303 SER B C 1
ATOM 6047 O O . SER B 1 303 ? 24.25 -18.062 4.477 1 87.81 303 SER B O 1
ATOM 6049 N N . SER B 1 304 ? 22.078 -17.672 4.391 1 88.12 304 SER B N 1
ATOM 6050 C CA . SER B 1 304 ? 22.016 -18.203 3.029 1 88.12 304 SER B CA 1
ATOM 6051 C C . SER B 1 304 ? 22.797 -17.312 2.066 1 88.12 304 SER B C 1
ATOM 6053 O O . SER B 1 304 ? 23.516 -17.812 1.198 1 88.12 304 SER B O 1
ATOM 6055 N N . ALA B 1 305 ? 22.672 -16.094 2.252 1 89.56 305 ALA B N 1
ATOM 6056 C CA . ALA B 1 305 ? 23.406 -15.148 1.409 1 89.56 305 ALA B CA 1
ATOM 6057 C C . ALA B 1 305 ? 24.906 -15.281 1.631 1 89.56 305 ALA B C 1
ATOM 6059 O O . ALA B 1 305 ? 25.688 -15.266 0.675 1 89.56 305 ALA B O 1
ATOM 6060 N N . ALA B 1 306 ? 25.297 -15.445 2.848 1 93.25 306 ALA B N 1
ATOM 6061 C CA . ALA B 1 306 ? 26.719 -15.594 3.18 1 93.25 306 ALA B CA 1
ATOM 6062 C C . ALA B 1 306 ? 27.297 -16.844 2.533 1 93.25 306 ALA B C 1
ATOM 6064 O O . ALA B 1 306 ? 28.422 -16.828 2.027 1 93.25 306 ALA B O 1
ATOM 6065 N N . ARG B 1 307 ? 26.531 -17.875 2.51 1 91.81 307 ARG B N 1
ATOM 6066 C CA . ARG B 1 307 ? 26.984 -19.109 1.891 1 91.81 307 ARG B CA 1
ATOM 6067 C C . ARG B 1 307 ? 27.188 -18.938 0.389 1 91.81 307 ARG B C 1
ATOM 6069 O O . ARG B 1 307 ? 28.172 -19.406 -0.174 1 91.81 307 ARG B O 1
ATOM 6076 N N . TRP B 1 308 ? 26.266 -18.266 -0.112 1 91.06 308 TRP B N 1
ATOM 6077 C CA . TRP B 1 308 ? 26.359 -18 -1.544 1 91.06 308 TRP B CA 1
ATOM 6078 C C . TRP B 1 308 ? 27.578 -17.156 -1.863 1 91.06 308 TRP B C 1
ATOM 6080 O O . TRP B 1 308 ? 28.281 -17.406 -2.852 1 91.06 308 TRP B O 1
ATOM 6090 N N . ILE B 1 309 ? 27.844 -16.188 -1.053 1 94.81 309 ILE B N 1
ATOM 6091 C CA . ILE B 1 309 ? 29.016 -15.344 -1.224 1 94.81 309 ILE B CA 1
ATOM 6092 C C . ILE B 1 309 ? 30.297 -16.188 -1.082 1 94.81 309 ILE B C 1
ATOM 6094 O O . ILE B 1 309 ? 31.234 -16.031 -1.866 1 94.81 309 ILE B O 1
ATOM 6098 N N . LEU B 1 310 ? 30.281 -17.047 -0.152 1 95.69 310 LEU B N 1
ATOM 6099 C CA . LEU B 1 310 ? 31.438 -17.906 0.117 1 95.69 310 LEU B CA 1
ATOM 6100 C C . LEU B 1 310 ? 31.781 -18.75 -1.102 1 95.69 310 LEU B C 1
ATOM 6102 O O . LEU B 1 310 ? 32.969 -18.922 -1.436 1 95.69 310 LEU B O 1
ATOM 6106 N N . ASP B 1 311 ? 30.781 -19.25 -1.731 1 95.44 311 ASP B N 1
ATOM 6107 C CA . ASP B 1 311 ? 31 -20.062 -2.928 1 95.44 311 ASP B CA 1
ATOM 6108 C C . ASP B 1 311 ? 31.672 -19.25 -4.023 1 95.44 311 ASP B C 1
ATOM 6110 O O . ASP B 1 311 ? 32.594 -19.719 -4.68 1 95.44 311 ASP B O 1
ATOM 6114 N N . ASN B 1 312 ? 31.203 -18.078 -4.172 1 96.56 312 ASN B N 1
ATOM 6115 C CA . ASN B 1 312 ? 31.781 -17.219 -5.195 1 96.56 312 ASN B CA 1
ATOM 6116 C C . ASN B 1 312 ? 33.188 -16.734 -4.812 1 96.56 312 ASN B C 1
ATOM 6118 O O . ASN B 1 312 ? 34.031 -16.578 -5.672 1 96.56 312 ASN B O 1
ATOM 6122 N N . VAL B 1 313 ? 33.406 -16.5 -3.559 1 97.56 313 VAL B N 1
ATOM 6123 C CA . VAL B 1 313 ? 34.719 -16.125 -3.074 1 97.56 313 VAL B CA 1
ATOM 6124 C C . VAL B 1 313 ? 35.719 -17.266 -3.361 1 97.56 313 VAL B C 1
ATOM 6126 O O . VAL B 1 313 ? 36.844 -17.016 -3.82 1 97.56 313 VAL B O 1
ATOM 6129 N N . ASN B 1 314 ? 35.281 -18.438 -3.096 1 97 314 ASN B N 1
ATOM 6130 C CA . ASN B 1 314 ? 36.125 -19.578 -3.395 1 97 314 ASN B CA 1
ATOM 6131 C C . ASN B 1 314 ? 36.469 -19.641 -4.875 1 97 314 ASN B C 1
ATOM 6133 O O . ASN B 1 314 ? 37.625 -19.938 -5.234 1 97 314 ASN B O 1
ATOM 6137 N N . ASP B 1 315 ? 35.5 -19.391 -5.676 1 97.12 315 ASP B N 1
ATOM 6138 C CA . ASP B 1 315 ? 35.75 -19.391 -7.117 1 97.12 315 ASP B CA 1
ATOM 6139 C C . ASP B 1 315 ? 36.75 -18.312 -7.508 1 97.12 315 ASP B C 1
ATOM 6141 O O . ASP B 1 315 ? 37.594 -18.516 -8.398 1 97.12 315 ASP B O 1
ATOM 6145 N N . ILE B 1 316 ? 36.688 -17.172 -6.859 1 97.31 316 ILE B N 1
ATOM 6146 C CA . ILE B 1 316 ? 37.656 -16.094 -7.121 1 97.31 316 ILE B CA 1
ATOM 6147 C C . ILE B 1 316 ? 39.062 -16.547 -6.75 1 97.31 316 ILE B C 1
ATOM 6149 O O . ILE B 1 316 ? 40 -16.359 -7.52 1 97.31 316 ILE B O 1
ATOM 6153 N N . LEU B 1 317 ? 39.219 -17.188 -5.629 1 96.62 317 LEU B N 1
ATOM 6154 C CA . LEU B 1 317 ? 40.531 -17.672 -5.168 1 96.62 317 LEU B CA 1
ATOM 6155 C C . LEU B 1 317 ? 41.062 -18.766 -6.082 1 96.62 317 LEU B C 1
ATOM 6157 O O . LEU B 1 317 ? 42.25 -18.766 -6.426 1 96.62 317 LEU B O 1
ATOM 6161 N N . LEU B 1 318 ? 40.156 -19.609 -6.484 1 96 318 LEU B N 1
ATOM 6162 C CA . LEU B 1 318 ? 40.562 -20.672 -7.402 1 96 318 LEU B CA 1
ATOM 6163 C C . LEU B 1 318 ? 41 -20.094 -8.734 1 96 318 LEU B C 1
ATOM 6165 O O . LEU B 1 318 ? 42.031 -20.516 -9.273 1 96 318 LEU B O 1
ATOM 6169 N N . ALA B 1 319 ? 40.281 -19.172 -9.195 1 95.31 319 ALA B N 1
ATOM 6170 C CA . ALA B 1 319 ? 40.625 -18.531 -10.461 1 95.31 319 ALA B CA 1
ATOM 6171 C C . ALA B 1 319 ? 41.969 -17.828 -10.352 1 95.31 319 ALA B C 1
ATOM 6173 O O . ALA B 1 319 ? 42.719 -17.75 -11.328 1 95.31 319 ALA B O 1
ATOM 6174 N N . ALA B 1 320 ? 42.281 -17.297 -9.188 1 94.25 320 ALA B N 1
ATOM 6175 C CA . ALA B 1 320 ? 43.531 -16.562 -8.945 1 94.25 320 ALA B CA 1
ATOM 6176 C C . ALA B 1 320 ? 44.688 -17.516 -8.727 1 94.25 320 ALA B C 1
ATOM 6178 O O . ALA B 1 320 ? 45.844 -17.078 -8.5 1 94.25 320 ALA B O 1
ATOM 6179 N N . GLY B 1 321 ? 44.438 -18.844 -8.742 1 93.62 321 GLY B N 1
ATOM 6180 C CA . GLY B 1 321 ? 45.5 -19.844 -8.695 1 93.62 321 GLY B CA 1
ATOM 6181 C C . GLY B 1 321 ? 45.688 -20.453 -7.32 1 93.62 321 GLY B C 1
ATOM 6182 O O . GLY B 1 321 ? 46.688 -21.109 -7.062 1 93.62 321 GLY B O 1
ATOM 6183 N N . SER B 1 322 ? 44.719 -20.156 -6.48 1 94.31 322 SER B N 1
ATOM 6184 C CA . SER B 1 322 ? 44.812 -20.781 -5.156 1 94.31 322 SER B CA 1
ATOM 6185 C C . SER B 1 322 ? 44.25 -22.203 -5.184 1 94.31 322 SER B C 1
ATOM 6187 O O . SER B 1 322 ? 43.531 -22.578 -6.113 1 94.31 322 SER B O 1
ATOM 6189 N N . LEU B 1 323 ? 44.656 -22.984 -4.211 1 92 323 LEU B N 1
ATOM 6190 C CA . LEU B 1 323 ? 44.031 -24.297 -4.012 1 92 323 LEU B CA 1
ATOM 6191 C C . LEU B 1 323 ? 42.625 -24.141 -3.436 1 92 323 LEU B C 1
ATOM 6193 O O . LEU B 1 323 ? 42.188 -23.031 -3.1 1 92 323 LEU B O 1
ATOM 6197 N N . ASP B 1 324 ? 41.875 -25.266 -3.461 1 90.25 324 ASP B N 1
ATOM 6198 C CA . ASP B 1 324 ? 40.531 -25.234 -2.92 1 90.25 324 ASP B CA 1
ATOM 6199 C C . ASP B 1 324 ? 40.531 -25.188 -1.395 1 90.25 324 ASP B C 1
ATOM 6201 O O . ASP B 1 324 ? 41 -26.125 -0.747 1 90.25 324 ASP B 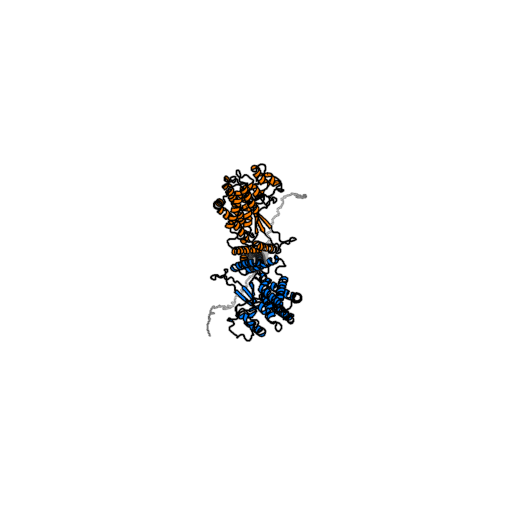O 1
ATOM 6205 N N . HIS B 1 325 ? 40.156 -24.078 -0.879 1 88.94 325 HIS B N 1
ATOM 6206 C CA . HIS B 1 325 ? 40.125 -23.875 0.563 1 88.94 325 HIS B CA 1
ATOM 6207 C C . HIS B 1 325 ? 38.719 -23.578 1.043 1 88.94 325 HIS B C 1
ATOM 6209 O O . HIS B 1 325 ? 38.531 -22.75 1.937 1 88.94 325 HIS B O 1
ATOM 6215 N N . ALA B 1 326 ? 37.719 -24.172 0.438 1 91.56 326 ALA B N 1
ATOM 6216 C CA . ALA B 1 326 ? 36.344 -23.859 0.719 1 91.56 326 ALA B CA 1
ATOM 6217 C C . ALA B 1 326 ? 36.031 -24.016 2.207 1 91.56 326 ALA B C 1
ATOM 6219 O O . ALA B 1 326 ? 35.406 -23.141 2.811 1 91.56 326 ALA B O 1
ATOM 6220 N N . ASP B 1 327 ? 36.5 -25.078 2.82 1 92.25 327 ASP B N 1
ATOM 6221 C CA . ASP B 1 327 ? 36.219 -25.328 4.23 1 92.25 327 ASP B CA 1
ATOM 6222 C C . ASP B 1 327 ? 36.938 -24.328 5.125 1 92.25 327 ASP B C 1
ATOM 6224 O O . ASP B 1 327 ? 36.375 -23.844 6.102 1 92.25 327 ASP B O 1
ATOM 6228 N N . LEU B 1 328 ? 38.156 -24.062 4.816 1 92.5 328 LEU B N 1
ATOM 6229 C CA . LEU B 1 328 ? 38.938 -23.078 5.578 1 92.5 328 LEU B CA 1
ATOM 6230 C C . LEU B 1 328 ? 38.312 -21.688 5.461 1 92.5 328 LEU B C 1
ATOM 6232 O O . LEU B 1 328 ? 38.219 -20.953 6.449 1 92.5 328 LEU B O 1
ATOM 6236 N N . LEU B 1 329 ? 37.875 -21.391 4.273 1 94.62 329 LEU B N 1
ATOM 6237 C CA . LEU B 1 329 ? 37.219 -20.109 4.02 1 94.62 329 LEU B CA 1
ATOM 6238 C C . LEU B 1 329 ? 36 -19.953 4.887 1 94.62 329 LEU B C 1
ATOM 6240 O O . LEU B 1 329 ? 35.781 -18.906 5.512 1 94.62 329 LEU B O 1
ATOM 6244 N N . LYS B 1 330 ? 35.156 -20.953 4.895 1 94.25 330 LYS B N 1
ATOM 6245 C CA . LYS B 1 330 ? 33.938 -20.938 5.676 1 94.25 330 LYS B CA 1
ATOM 6246 C C . LYS B 1 330 ? 34.25 -20.797 7.168 1 94.25 330 LYS B C 1
ATOM 6248 O O . LYS B 1 330 ? 33.594 -20.016 7.867 1 94.25 330 LYS B O 1
ATOM 6253 N N . LYS B 1 331 ? 35.188 -21.484 7.621 1 93.88 331 LYS B N 1
ATOM 6254 C CA . LYS B 1 331 ? 35.531 -21.5 9.039 1 93.88 331 LYS B CA 1
ATOM 6255 C C . LYS B 1 331 ? 36.094 -20.141 9.477 1 93.88 331 LYS B C 1
ATOM 6257 O O . LYS B 1 331 ? 35.75 -19.625 10.539 1 93.88 331 LYS B O 1
ATOM 6262 N N . VAL B 1 332 ? 36.906 -19.516 8.688 1 94.38 332 VAL B N 1
ATOM 6263 C CA . VAL B 1 332 ? 37.656 -18.328 9.094 1 94.38 332 VAL B CA 1
ATOM 6264 C C . VAL B 1 332 ? 36.812 -17.078 8.773 1 94.38 332 VAL B C 1
ATOM 6266 O O . VAL B 1 332 ? 36.812 -16.125 9.562 1 94.38 332 VAL B O 1
ATOM 6269 N N . HIS B 1 333 ? 36.125 -17.125 7.648 1 95.06 333 HIS B N 1
ATOM 6270 C CA . HIS B 1 333 ? 35.562 -15.875 7.168 1 95.06 333 HIS B CA 1
ATOM 6271 C C . HIS B 1 333 ? 34.031 -15.945 7.141 1 95.06 333 HIS B C 1
ATOM 6273 O O . HIS B 1 333 ? 33.375 -14.961 6.824 1 95.06 333 HIS B O 1
ATOM 6279 N N . GLY B 1 334 ? 33.469 -17.078 7.492 1 93.94 334 GLY B N 1
ATOM 6280 C CA . GLY B 1 334 ? 32.031 -17.25 7.473 1 93.94 334 GLY B CA 1
ATOM 6281 C C . GLY B 1 334 ? 31.297 -16.25 8.336 1 93.94 334 GLY B C 1
ATOM 6282 O O . GLY B 1 334 ? 30.312 -15.641 7.902 1 93.94 334 GLY B O 1
ATOM 6283 N N . LYS B 1 335 ? 31.797 -16.047 9.492 1 92.38 335 LYS B N 1
ATOM 6284 C CA . LYS B 1 335 ? 31.156 -15.125 10.43 1 92.38 335 LYS B CA 1
ATOM 6285 C C . LYS B 1 335 ? 31.219 -13.688 9.922 1 92.38 335 LYS B C 1
ATOM 6287 O O . LYS B 1 335 ? 30.25 -12.938 10.055 1 92.38 335 LYS B O 1
ATOM 6292 N N . GLY B 1 336 ? 32.344 -13.383 9.391 1 92.44 336 GLY B N 1
ATOM 6293 C CA . GLY B 1 336 ? 32.5 -12.039 8.852 1 92.44 336 GLY B CA 1
ATOM 6294 C C . GLY B 1 336 ? 31.578 -11.75 7.691 1 92.44 336 GLY B C 1
ATOM 6295 O O . GLY B 1 336 ? 31 -10.672 7.605 1 92.44 336 GLY B O 1
ATOM 6296 N N . LEU B 1 337 ? 31.438 -12.703 6.875 1 95.81 337 LEU B N 1
ATOM 6297 C CA . LEU B 1 337 ? 30.547 -12.539 5.727 1 95.81 337 LEU B CA 1
ATOM 6298 C C . LEU B 1 337 ? 29.094 -12.5 6.168 1 95.81 337 LEU B C 1
ATOM 6300 O O . LEU B 1 337 ? 28.281 -11.773 5.59 1 95.81 337 LEU B O 1
ATOM 6304 N N . LYS B 1 338 ? 28.797 -13.297 7.137 1 94.56 338 LYS B N 1
ATOM 6305 C CA . LYS B 1 338 ? 27.453 -13.25 7.684 1 94.56 338 LYS B CA 1
ATOM 6306 C C . LYS B 1 338 ? 27.141 -11.867 8.266 1 94.56 338 LYS B C 1
ATOM 6308 O O . LYS B 1 338 ? 26.031 -11.359 8.125 1 94.56 338 LYS B O 1
ATOM 6313 N N . ALA B 1 339 ? 28.094 -11.32 8.914 1 94.81 339 ALA B N 1
ATOM 6314 C CA . ALA B 1 339 ? 27.938 -9.977 9.461 1 94.81 339 ALA B CA 1
ATOM 6315 C C . ALA B 1 339 ? 27.656 -8.961 8.352 1 94.81 339 ALA B C 1
ATOM 6317 O O . ALA B 1 339 ? 26.797 -8.094 8.492 1 94.81 339 ALA B O 1
ATOM 6318 N N . LEU B 1 340 ? 28.359 -9.117 7.289 1 95.31 340 LEU B N 1
ATOM 6319 C CA . LEU B 1 340 ? 28.188 -8.227 6.145 1 95.31 340 LEU B CA 1
ATOM 6320 C C . LEU B 1 340 ? 26.781 -8.352 5.574 1 95.31 340 LEU B C 1
ATOM 6322 O O . LEU B 1 340 ? 26.125 -7.34 5.316 1 95.31 340 LEU B O 1
ATOM 6326 N N . THR B 1 341 ? 26.312 -9.555 5.402 1 95 341 THR B N 1
ATOM 6327 C CA . THR B 1 341 ? 24.984 -9.773 4.852 1 95 341 THR B CA 1
ATOM 6328 C C . THR B 1 341 ? 23.906 -9.305 5.824 1 95 341 THR B C 1
ATOM 6330 O O . THR B 1 341 ? 22.875 -8.781 5.41 1 95 341 THR B O 1
ATOM 6333 N N . THR B 1 342 ? 24.188 -9.445 7.074 1 95.38 342 THR B N 1
ATOM 6334 C CA . THR B 1 342 ? 23.25 -8.969 8.086 1 95.38 342 THR B CA 1
ATOM 6335 C C . THR B 1 342 ? 23.109 -7.449 8.016 1 95.38 342 THR B C 1
ATOM 6337 O O . THR B 1 342 ? 22 -6.922 8.125 1 95.38 342 THR B O 1
ATOM 6340 N N . GLN B 1 343 ? 24.188 -6.824 7.832 1 95.56 343 GLN B N 1
ATOM 6341 C CA . GLN B 1 343 ? 24.156 -5.371 7.715 1 95.56 343 GLN B CA 1
ATOM 6342 C C . GLN B 1 343 ? 23.391 -4.938 6.469 1 95.56 343 GLN B C 1
ATOM 6344 O O . GLN B 1 343 ? 22.625 -3.973 6.508 1 95.56 343 GLN B O 1
ATOM 6349 N N . ALA B 1 344 ? 23.609 -5.613 5.398 1 95.56 344 ALA B N 1
ATOM 6350 C CA . ALA B 1 344 ? 22.875 -5.301 4.172 1 95.56 344 ALA B CA 1
ATOM 6351 C C . ALA B 1 344 ? 21.375 -5.488 4.363 1 95.56 344 ALA B C 1
ATOM 6353 O O . ALA B 1 344 ? 20.578 -4.676 3.887 1 95.56 344 ALA B O 1
ATOM 6354 N N . LEU B 1 345 ? 21.062 -6.516 5.039 1 93.19 345 LEU B N 1
ATOM 6355 C CA . LEU B 1 345 ? 19.656 -6.762 5.324 1 93.19 345 LEU B CA 1
ATOM 6356 C C . LEU B 1 345 ? 19.094 -5.703 6.27 1 93.19 345 LEU B C 1
ATOM 6358 O O . LEU B 1 345 ? 17.922 -5.332 6.168 1 93.19 345 LEU B O 1
ATOM 6362 N N . GLY B 1 346 ? 19.938 -5.289 7.176 1 94.25 346 GLY B N 1
ATOM 6363 C CA . GLY B 1 346 ? 19.547 -4.16 8 1 94.25 346 GLY B CA 1
ATOM 6364 C C . GLY B 1 346 ? 19.234 -2.91 7.199 1 94.25 346 GLY B C 1
ATOM 6365 O O . GLY B 1 346 ? 18.266 -2.215 7.477 1 94.25 346 GLY B O 1
ATOM 6366 N N . PHE B 1 347 ? 20.062 -2.641 6.266 1 96.62 347 PHE B N 1
ATOM 6367 C CA . PHE B 1 347 ? 19.797 -1.52 5.371 1 96.62 347 PHE B CA 1
ATOM 6368 C C . PHE B 1 347 ? 18.484 -1.705 4.637 1 96.62 347 PHE B C 1
ATOM 6370 O O . PHE B 1 347 ? 17.703 -0.76 4.504 1 96.62 347 PHE B O 1
ATOM 6377 N N . ARG B 1 348 ? 18.234 -2.82 4.164 1 94.94 348 ARG B N 1
ATOM 6378 C CA . ARG B 1 348 ? 17 -3.143 3.471 1 94.94 348 ARG B CA 1
ATOM 6379 C C . ARG B 1 348 ? 15.789 -2.838 4.348 1 94.94 348 ARG B C 1
ATOM 6381 O O . ARG B 1 348 ? 14.789 -2.287 3.871 1 94.94 348 ARG B O 1
ATOM 6388 N N . ASP B 1 349 ? 15.898 -3.244 5.535 1 94.06 349 ASP B N 1
ATOM 6389 C CA . ASP B 1 349 ? 14.828 -2.99 6.492 1 94.06 349 ASP B CA 1
ATOM 6390 C C . ASP B 1 349 ? 14.594 -1.492 6.672 1 94.06 349 ASP B C 1
ATOM 6392 O O . ASP B 1 349 ? 13.445 -1.036 6.695 1 94.06 349 ASP B O 1
ATOM 6396 N N . ILE B 1 350 ? 15.625 -0.808 6.773 1 94.25 350 ILE B N 1
ATOM 6397 C CA . ILE B 1 350 ? 15.531 0.64 6.93 1 94.25 350 ILE B CA 1
ATOM 6398 C C . ILE B 1 350 ? 14.906 1.255 5.68 1 94.25 350 ILE B C 1
ATOM 6400 O O . ILE B 1 350 ? 13.93 2.004 5.773 1 94.25 350 ILE B O 1
ATOM 6404 N N . ALA B 1 351 ? 15.406 0.907 4.523 1 95.06 351 ALA B N 1
ATOM 6405 C CA . ALA B 1 351 ? 14.969 1.484 3.256 1 95.06 351 ALA B CA 1
ATOM 6406 C C . ALA B 1 351 ? 13.539 1.062 2.924 1 95.06 351 ALA B C 1
ATOM 6408 O O . ALA B 1 351 ? 12.797 1.809 2.281 1 95.06 351 ALA B O 1
ATOM 6409 N N . GLY B 1 352 ? 13.156 -0.114 3.334 1 94.5 352 GLY B N 1
ATOM 6410 C CA . GLY B 1 352 ? 11.859 -0.658 2.977 1 94.5 352 GLY B CA 1
ATOM 6411 C C . GLY B 1 352 ? 10.773 -0.326 3.982 1 94.5 352 GLY B C 1
ATOM 6412 O O . GLY B 1 352 ? 9.617 -0.112 3.611 1 94.5 352 GLY B O 1
ATOM 6413 N N . VAL B 1 353 ? 11.172 -0.298 5.262 1 92.81 353 VAL B N 1
ATOM 6414 C CA . VAL B 1 353 ? 10.133 -0.304 6.281 1 92.81 353 VAL B CA 1
ATOM 6415 C C . VAL B 1 353 ? 10.25 0.949 7.148 1 92.81 353 VAL B C 1
ATOM 6417 O O . VAL B 1 353 ? 9.25 1.632 7.398 1 92.81 353 VAL B O 1
ATOM 6420 N N . ARG B 1 354 ? 11.398 1.339 7.516 1 90.5 354 ARG B N 1
ATOM 6421 C CA . ARG B 1 354 ? 11.586 2.277 8.617 1 90.5 354 ARG B CA 1
ATOM 6422 C C . ARG B 1 354 ? 11.586 3.719 8.109 1 90.5 354 ARG B C 1
ATOM 6424 O O . ARG B 1 354 ? 11.422 4.656 8.898 1 90.5 354 ARG B O 1
ATOM 6431 N N . VAL B 1 355 ? 11.812 3.891 6.848 1 88.69 355 VAL B N 1
ATOM 6432 C CA . VAL B 1 355 ? 11.805 5.23 6.266 1 88.69 355 VAL B CA 1
ATOM 6433 C C . VAL B 1 355 ? 10.625 5.371 5.309 1 88.69 355 VAL B C 1
ATOM 6435 O O . VAL B 1 355 ? 10.445 4.555 4.402 1 88.69 355 VAL B O 1
ATOM 6438 N N . VAL B 1 356 ? 9.828 6.445 5.488 1 86.19 356 VAL B N 1
ATOM 6439 C CA . VAL B 1 356 ? 8.633 6.633 4.676 1 86.19 356 VAL B CA 1
ATOM 6440 C C . VAL B 1 356 ? 8.734 7.953 3.91 1 86.19 356 VAL B C 1
ATOM 6442 O O . VAL B 1 356 ? 8.086 8.125 2.873 1 86.19 356 VAL B O 1
ATOM 6445 N N . SER B 1 357 ? 9.547 8.867 4.332 1 80.31 357 SER B N 1
ATOM 6446 C CA . SER B 1 357 ? 9.625 10.219 3.789 1 80.31 357 SER B CA 1
ATOM 6447 C C . SER B 1 357 ? 10.367 10.242 2.457 1 80.31 357 SER B C 1
ATOM 6449 O O . SER B 1 357 ? 10.344 11.242 1.74 1 80.31 357 SER B O 1
ATOM 6451 N N . GLY B 1 358 ? 11 9.195 2.098 1 86.5 358 GLY B N 1
ATOM 6452 C CA . GLY B 1 358 ? 11.742 9.023 0.855 1 86.5 358 GLY B CA 1
ATOM 6453 C C . GLY B 1 358 ? 12.188 7.594 0.616 1 86.5 358 GLY B C 1
ATOM 6454 O O . GLY B 1 358 ? 11.891 6.703 1.415 1 86.5 358 GLY B O 1
ATOM 6455 N N . ASP B 1 359 ? 12.812 7.414 -0.524 1 93.62 359 ASP B N 1
ATOM 6456 C CA . ASP B 1 359 ? 13.352 6.094 -0.849 1 93.62 359 ASP B CA 1
ATOM 6457 C C . ASP B 1 359 ? 14.875 6.098 -0.832 1 93.62 359 ASP B C 1
ATOM 6459 O O . ASP B 1 359 ? 15.508 6.914 -1.504 1 93.62 359 ASP B O 1
ATOM 6463 N N . PHE B 1 360 ? 15.414 5.203 -0.026 1 95.94 360 PHE B N 1
ATOM 6464 C CA . PHE B 1 360 ? 16.859 5 -0.029 1 95.94 360 PHE B CA 1
ATOM 6465 C C . PHE B 1 360 ? 17.234 3.826 -0.922 1 95.94 360 PHE B C 1
ATOM 6467 O O . PHE B 1 360 ? 16.547 2.797 -0.926 1 95.94 360 PHE B O 1
ATOM 6474 N N . ARG B 1 361 ? 18.328 4.008 -1.644 1 96.5 361 ARG B N 1
ATOM 6475 C CA . ARG B 1 361 ? 18.844 2.93 -2.479 1 96.5 361 ARG B CA 1
ATOM 6476 C C . ARG B 1 361 ? 20.359 2.961 -2.527 1 96.5 361 ARG B C 1
ATOM 6478 O O . ARG B 1 361 ? 20.969 4.027 -2.668 1 96.5 361 ARG B O 1
ATOM 6485 N N . ALA B 1 362 ? 20.828 1.79 -2.32 1 97.25 362 ALA B N 1
ATOM 6486 C CA . ALA B 1 362 ? 22.25 1.666 -2.621 1 97.25 362 ALA B CA 1
ATOM 6487 C C . ALA B 1 362 ? 22.516 1.85 -4.113 1 97.25 362 ALA B C 1
ATOM 6489 O O . ALA B 1 362 ? 21.656 1.532 -4.945 1 97.25 362 ALA B O 1
ATOM 6490 N N . ARG B 1 363 ? 23.719 2.404 -4.375 1 96.31 363 ARG B N 1
ATOM 6491 C CA . ARG B 1 363 ? 24.047 2.678 -5.773 1 96.31 363 ARG B CA 1
ATOM 6492 C C . ARG B 1 363 ? 25.375 2.033 -6.16 1 96.31 363 ARG B C 1
ATOM 6494 O O . ARG B 1 363 ? 26.328 2.066 -5.387 1 96.31 363 ARG B O 1
ATOM 6501 N N . ILE B 1 364 ? 25.344 1.447 -7.336 1 96.56 364 ILE B N 1
ATOM 6502 C CA . ILE B 1 364 ? 26.578 0.985 -7.961 1 96.56 364 ILE B CA 1
ATOM 6503 C C . ILE B 1 364 ? 26.672 1.51 -9.391 1 96.56 364 ILE B C 1
ATOM 6505 O O . ILE B 1 364 ? 25.656 1.883 -9.984 1 96.56 364 ILE B O 1
ATOM 6509 N N . ALA B 1 365 ? 27.875 1.685 -9.844 1 94.62 365 ALA B N 1
ATOM 6510 C CA . ALA B 1 365 ? 28.094 2.023 -11.25 1 94.62 365 ALA B CA 1
ATOM 6511 C C . ALA B 1 365 ? 28.219 0.767 -12.109 1 94.62 365 ALA B C 1
ATOM 6513 O O . ALA B 1 365 ? 28.844 -0.211 -11.688 1 94.62 365 ALA B O 1
ATOM 6514 N N . SER B 1 366 ? 27.562 0.8 -13.266 1 90.5 366 SER B N 1
ATOM 6515 C CA . SER B 1 366 ? 27.656 -0.335 -14.18 1 90.5 366 SER B CA 1
ATOM 6516 C C . SER B 1 366 ? 29.016 -0.365 -14.891 1 90.5 366 SER B C 1
ATOM 6518 O O . SER B 1 366 ? 29.609 0.682 -15.133 1 90.5 366 SER B O 1
ATOM 6520 N N . PRO B 1 367 ? 29.344 -1.613 -15.164 1 89.06 367 PRO B N 1
ATOM 6521 C CA . PRO B 1 367 ? 30.562 -1.687 -15.984 1 89.06 367 PRO B CA 1
ATOM 6522 C C . PRO B 1 367 ? 30.422 -0.948 -17.312 1 89.06 367 PRO B C 1
ATOM 6524 O O . PRO B 1 367 ? 29.359 -0.974 -17.938 1 89.06 367 PRO B O 1
ATOM 6527 N N . ASN B 1 368 ? 31.422 -0.173 -17.703 1 88 368 ASN B N 1
ATOM 6528 C CA . ASN B 1 368 ? 31.516 0.553 -18.969 1 88 368 ASN B CA 1
ATOM 6529 C C . ASN B 1 368 ? 30.688 1.836 -18.938 1 88 368 ASN B C 1
ATOM 6531 O O . ASN B 1 368 ? 30.5 2.477 -19.969 1 88 368 ASN B O 1
ATOM 6535 N N . GLU B 1 369 ? 30.141 2.096 -17.797 1 91.56 369 GLU B N 1
ATOM 6536 C CA . GLU B 1 369 ? 29.516 3.402 -17.656 1 91.56 369 GLU B CA 1
ATOM 6537 C C . GLU B 1 369 ? 30.547 4.523 -17.688 1 91.56 369 GLU B C 1
ATOM 6539 O O . GLU B 1 369 ? 31.672 4.348 -17.219 1 91.56 369 GLU B O 1
ATOM 6544 N N . ALA B 1 370 ? 30.094 5.652 -18.297 1 93.38 370 ALA B N 1
ATOM 6545 C CA . ALA B 1 370 ? 31.016 6.797 -18.328 1 93.38 370 ALA B CA 1
ATOM 6546 C C . ALA B 1 370 ? 31.25 7.355 -16.922 1 93.38 370 ALA B C 1
ATOM 6548 O O . ALA B 1 370 ? 30.312 7.523 -16.156 1 93.38 370 ALA B O 1
ATOM 6549 N N . PHE B 1 371 ? 32.531 7.602 -16.703 1 93.19 371 PHE B N 1
ATOM 6550 C CA . PHE B 1 371 ? 32.875 8.148 -15.398 1 93.19 371 PHE B CA 1
ATOM 6551 C C . PHE B 1 371 ? 32.406 9.578 -15.258 1 93.19 371 PHE B C 1
ATOM 6553 O O . PHE B 1 371 ? 32.625 10.414 -16.141 1 93.19 371 PHE B O 1
ATOM 6560 N N . ALA B 1 372 ? 31.656 9.812 -14.172 1 91.5 372 ALA B N 1
ATOM 6561 C CA . ALA B 1 372 ? 31.156 11.141 -13.828 1 91.5 372 ALA B CA 1
ATOM 6562 C C . ALA B 1 372 ? 31.562 11.523 -12.406 1 91.5 372 ALA B C 1
ATOM 6564 O O . ALA B 1 372 ? 30.969 11.047 -11.438 1 91.5 372 ALA B O 1
ATOM 6565 N N . PRO B 1 373 ? 32.531 12.438 -12.281 1 89.25 373 PRO B N 1
ATOM 6566 C CA . PRO B 1 373 ? 33.062 12.766 -10.953 1 89.25 373 PRO B CA 1
ATOM 6567 C C . PRO B 1 373 ? 32 13.352 -10.023 1 89.25 373 PRO B C 1
ATOM 6569 O O . PRO B 1 373 ? 32.188 13.32 -8.797 1 89.25 373 PRO B O 1
ATOM 6572 N N . GLN B 1 374 ? 30.938 13.867 -10.586 1 88.19 374 GLN B N 1
ATOM 6573 C CA . GLN B 1 374 ? 29.875 14.43 -9.773 1 88.19 374 GLN B CA 1
ATOM 6574 C C . GLN B 1 374 ? 29.031 13.328 -9.133 1 88.19 374 GLN B C 1
ATOM 6576 O O . GLN B 1 374 ? 28.328 13.57 -8.148 1 88.19 374 GLN B O 1
ATOM 6581 N N . ARG B 1 375 ? 29.203 12.07 -9.648 1 92.31 375 ARG B N 1
ATOM 6582 C CA . ARG B 1 375 ? 28.281 11.016 -9.219 1 92.31 375 ARG B CA 1
ATOM 6583 C C . ARG B 1 375 ? 29.047 9.828 -8.648 1 92.31 375 ARG B C 1
ATOM 6585 O O . ARG B 1 375 ? 28.453 8.922 -8.062 1 92.31 375 ARG B O 1
ATOM 6592 N N . MET B 1 376 ? 30.297 9.812 -8.875 1 94.56 376 MET B N 1
ATOM 6593 C CA . MET B 1 376 ? 31.109 8.695 -8.391 1 94.56 376 MET B CA 1
ATOM 6594 C C . MET B 1 376 ? 32.531 9.156 -8.125 1 94.56 376 MET B C 1
ATOM 6596 O O . MET B 1 376 ? 32.969 10.219 -8.578 1 94.56 376 MET B O 1
ATOM 6600 N N . ASP B 1 377 ? 33.312 8.406 -7.305 1 92.38 377 ASP B N 1
ATOM 6601 C CA . ASP B 1 377 ? 34.688 8.688 -6.98 1 92.38 377 ASP B CA 1
ATOM 6602 C C . ASP B 1 377 ? 35.625 7.574 -7.48 1 92.38 377 ASP B C 1
ATOM 6604 O O . ASP B 1 377 ? 35.25 6.395 -7.426 1 92.38 377 ASP B O 1
ATOM 6608 N N . ASP B 1 378 ? 36.656 7.945 -7.984 1 91.5 378 ASP B N 1
ATOM 6609 C CA . ASP B 1 378 ? 37.688 6.98 -8.352 1 91.5 378 ASP B CA 1
ATOM 6610 C C . ASP B 1 378 ? 38.5 6.52 -7.129 1 91.5 378 ASP B C 1
ATOM 6612 O O . ASP B 1 378 ? 39.094 7.34 -6.434 1 91.5 378 ASP B O 1
ATOM 6616 N N . GLU B 1 379 ? 38.5 5.316 -6.895 1 87.62 379 GLU B N 1
ATOM 6617 C CA . GLU B 1 379 ? 39.125 4.754 -5.711 1 87.62 379 GLU B CA 1
ATOM 6618 C C . GLU B 1 379 ? 40.625 5.047 -5.695 1 87.62 379 GLU B C 1
ATOM 6620 O O . GLU B 1 379 ? 41.219 5.184 -4.629 1 87.62 379 GLU B O 1
ATOM 6625 N N . TRP B 1 380 ? 41.25 5.152 -6.793 1 81.75 380 TRP B N 1
ATOM 6626 C CA . TRP B 1 380 ? 42.688 5.301 -6.867 1 81.75 380 TRP B CA 1
ATOM 6627 C C . TRP B 1 380 ? 43.094 6.691 -7.355 1 81.75 380 TRP B C 1
ATOM 6629 O O . TRP B 1 380 ? 44.219 6.93 -7.746 1 81.75 380 TRP B O 1
ATOM 6639 N N . ALA B 1 381 ? 42.125 7.539 -7.422 1 75.06 381 ALA B N 1
ATOM 6640 C CA . ALA B 1 381 ? 42.438 8.891 -7.859 1 75.06 381 ALA B CA 1
ATOM 6641 C C . ALA B 1 381 ? 43.438 9.555 -6.91 1 75.06 381 ALA B C 1
ATOM 6643 O O . ALA B 1 381 ? 43.312 9.406 -5.691 1 75.06 381 ALA B O 1
ATOM 6644 N N . ASP B 1 382 ? 44.625 9.867 -7.375 1 61.53 382 ASP B N 1
ATOM 6645 C CA . ASP B 1 382 ? 45.562 10.68 -6.59 1 61.53 382 ASP B CA 1
ATOM 6646 C C . ASP B 1 382 ? 44.938 12.039 -6.266 1 61.53 382 ASP B C 1
ATOM 6648 O O . ASP B 1 382 ? 44.438 12.734 -7.156 1 61.53 382 ASP B O 1
ATOM 6652 N N . PRO B 1 383 ? 44.75 12.289 -5 1 54.78 383 PRO B N 1
ATOM 6653 C CA . PRO B 1 383 ? 44.188 13.586 -4.641 1 54.78 383 PRO B CA 1
ATOM 6654 C C . PRO B 1 383 ? 44.844 14.75 -5.383 1 54.78 383 PRO B C 1
ATOM 6656 O O . PRO B 1 383 ? 44.188 15.773 -5.633 1 54.78 383 PRO B O 1
ATOM 6659 N N . LYS B 1 384 ? 46.219 14.75 -5.531 1 53.09 384 LYS B N 1
ATOM 6660 C CA . LYS B 1 384 ? 46.969 15.836 -6.176 1 53.09 384 LYS B CA 1
ATOM 6661 C C . LYS B 1 384 ? 46.562 15.977 -7.645 1 53.09 384 LYS B C 1
ATOM 6663 O O . LYS B 1 384 ? 46.906 16.969 -8.289 1 53.09 384 LYS B O 1
ATOM 6668 N N . ASP B 1 385 ? 46.375 14.984 -8.305 1 48.91 385 ASP B N 1
ATOM 6669 C CA . ASP B 1 385 ? 46.094 15.023 -9.742 1 48.91 385 ASP B CA 1
ATOM 6670 C C . ASP B 1 385 ? 44.625 15.305 -10.008 1 48.91 385 ASP B C 1
ATOM 6672 O O . ASP B 1 385 ? 44 14.703 -10.898 1 48.91 385 ASP B O 1
ATOM 6676 N N . ALA B 1 386 ? 44 15.883 -9.109 1 46.56 386 ALA B N 1
ATOM 6677 C CA . ALA B 1 386 ? 42.625 16.359 -9.359 1 46.56 386 ALA B CA 1
ATOM 6678 C C . ALA B 1 386 ? 42.5 16.922 -10.773 1 46.56 386 ALA B C 1
ATOM 6680 O O . ALA B 1 386 ? 41.406 17.125 -11.266 1 46.56 386 ALA B O 1
ATOM 6681 N N . ASN B 1 387 ? 43.594 17.578 -11.266 1 40.78 387 ASN B N 1
ATOM 6682 C CA . ASN B 1 387 ? 43.625 18.312 -12.531 1 40.78 387 ASN B CA 1
ATOM 6683 C C . ASN B 1 387 ? 43.781 17.375 -13.719 1 40.78 387 ASN B C 1
ATOM 6685 O O . ASN B 1 387 ? 44.094 17.828 -14.828 1 40.78 387 ASN B O 1
ATOM 6689 N N . VAL B 1 388 ? 44.406 16.281 -13.5 1 45.56 388 VAL B N 1
ATOM 6690 C CA . VAL B 1 388 ? 44.781 15.672 -14.773 1 45.56 388 VAL B CA 1
ATOM 6691 C C . VAL B 1 388 ? 43.562 15.578 -15.688 1 45.56 388 VAL B C 1
ATOM 6693 O O . VAL B 1 388 ? 42.438 15.734 -15.242 1 45.56 388 VAL B O 1
ATOM 6696 N N . GLY B 1 389 ? 43.75 14.609 -16.859 1 43.09 389 GLY B N 1
ATOM 6697 C CA . GLY B 1 389 ? 43.094 14.656 -18.172 1 43.09 389 GLY B CA 1
ATOM 6698 C C . GLY B 1 389 ? 41.594 14.555 -18.109 1 43.09 389 GLY B C 1
ATOM 6699 O O . GLY B 1 389 ? 41.031 14.258 -17.047 1 43.09 389 GLY B O 1
ATOM 6700 N N . ASP B 1 390 ? 40.906 15.086 -19.109 1 48.53 390 ASP B N 1
ATOM 6701 C CA . ASP B 1 390 ? 39.5 15.18 -19.5 1 48.53 390 ASP B CA 1
ATOM 6702 C C . ASP B 1 390 ? 38.75 13.906 -19.141 1 48.53 390 ASP B C 1
ATOM 6704 O O . ASP B 1 390 ? 38.938 12.867 -19.766 1 48.53 390 ASP B O 1
ATOM 6708 N N . PRO B 1 391 ? 38.438 13.617 -17.922 1 54.12 391 PRO B N 1
ATOM 6709 C CA . PRO B 1 391 ? 37.656 12.508 -17.359 1 54.12 391 PRO B CA 1
ATOM 6710 C C . PRO B 1 391 ? 36.562 12.016 -18.297 1 54.12 391 PRO B C 1
ATOM 6712 O O . PRO B 1 391 ? 35.875 11.039 -18 1 54.12 391 PRO B O 1
ATOM 6715 N N . SER B 1 392 ? 36.344 12.805 -19.312 1 55.31 392 SER B N 1
ATOM 6716 C CA . SER B 1 392 ? 35.125 12.57 -20.078 1 55.31 392 SER B CA 1
ATOM 6717 C C . SER B 1 392 ? 35.156 11.227 -20.797 1 55.31 392 SER B C 1
ATOM 6719 O O . SER B 1 392 ? 34.125 10.641 -21.094 1 55.31 392 SER B O 1
ATOM 6721 N N . ASP B 1 393 ? 36.438 10.586 -20.969 1 69.44 393 ASP B N 1
ATOM 6722 C CA . ASP B 1 393 ? 36.438 9.367 -21.781 1 69.44 393 ASP B CA 1
ATOM 6723 C C . ASP B 1 393 ? 36.688 8.141 -20.922 1 69.44 393 ASP B C 1
ATOM 6725 O O . ASP B 1 393 ? 36.844 7.027 -21.438 1 69.44 393 ASP B O 1
ATOM 6729 N N . ALA B 1 394 ? 36.75 8.375 -19.594 1 86.31 394 ALA B N 1
ATOM 6730 C CA . ALA B 1 394 ? 37.062 7.219 -18.75 1 86.31 394 ALA B CA 1
ATOM 6731 C C . ALA B 1 394 ? 35.812 6.379 -18.5 1 86.31 394 ALA B C 1
ATOM 6733 O O . ALA B 1 394 ? 34.688 6.918 -18.375 1 86.31 394 ALA B O 1
ATOM 6734 N N . GLN B 1 395 ? 36.062 4.977 -18.516 1 91.5 395 GLN B N 1
ATOM 6735 C CA . GLN B 1 395 ? 34.969 4.043 -18.297 1 91.5 395 GLN B CA 1
ATOM 6736 C C . GLN B 1 395 ? 35.125 3.295 -16.984 1 91.5 395 GLN B C 1
ATOM 6738 O O . GLN B 1 395 ? 36.25 2.99 -16.562 1 91.5 395 GLN B O 1
ATOM 6743 N N . VAL B 1 396 ? 34.062 3.064 -16.406 1 93.75 396 VAL B N 1
ATOM 6744 C CA . VAL B 1 396 ? 34.031 2.342 -15.141 1 93.75 396 VAL B CA 1
ATOM 6745 C C . VAL B 1 396 ? 34.281 0.856 -15.391 1 93.75 396 VAL B C 1
ATOM 6747 O O . VAL B 1 396 ? 33.719 0.27 -16.312 1 93.75 396 VAL B O 1
ATOM 6750 N N . PHE B 1 397 ? 35.188 0.31 -14.648 1 92.94 397 PHE B N 1
ATOM 6751 C CA . PHE B 1 397 ? 35.469 -1.124 -14.711 1 92.94 397 PHE B CA 1
ATOM 6752 C C . PHE B 1 397 ? 34.594 -1.873 -13.703 1 92.94 397 PHE B C 1
ATOM 6754 O O . PHE B 1 397 ? 33.875 -2.799 -14.07 1 92.94 397 PHE B O 1
ATOM 6761 N N . SER B 1 398 ? 34.656 -1.48 -12.492 1 94.12 398 SER B N 1
ATOM 6762 C CA . SER B 1 398 ? 33.844 -2.109 -11.445 1 94.12 398 SER B CA 1
ATOM 6763 C C . SER B 1 398 ? 33.625 -1.146 -10.289 1 94.12 398 SER B C 1
ATOM 6765 O O . SER B 1 398 ? 34.219 -0.08 -10.219 1 94.12 398 SER B O 1
ATOM 6767 N N . THR B 1 399 ? 32.656 -1.511 -9.445 1 96.25 399 THR B N 1
ATOM 6768 C CA . THR B 1 399 ? 32.344 -0.757 -8.234 1 96.25 399 THR B CA 1
ATOM 6769 C C . THR B 1 399 ? 32.906 -1.473 -7.004 1 96.25 399 THR B C 1
ATOM 6771 O O . THR B 1 399 ? 32.688 -2.674 -6.832 1 96.25 399 THR B O 1
ATOM 6774 N N . THR B 1 400 ? 33.656 -0.702 -6.133 1 95.62 400 THR B N 1
ATOM 6775 C CA . THR B 1 400 ? 34.25 -1.321 -4.965 1 95.62 400 THR B CA 1
ATOM 6776 C C . THR B 1 400 ? 33.562 -0.872 -3.682 1 95.62 400 THR B C 1
ATOM 6778 O O . THR B 1 400 ? 33.656 -1.548 -2.654 1 95.62 400 THR B O 1
ATOM 6781 N N . HIS B 1 401 ? 32.969 0.297 -3.707 1 97.5 401 HIS B N 1
ATOM 6782 C CA . HIS B 1 401 ? 32.219 0.815 -2.58 1 97.5 401 HIS B CA 1
ATOM 6783 C C . HIS B 1 401 ? 30.812 1.253 -3.018 1 97.5 401 HIS B C 1
ATOM 6785 O O . HIS B 1 401 ? 30.656 1.883 -4.066 1 97.5 401 HIS B O 1
ATOM 6791 N N . LEU B 1 402 ? 29.875 0.91 -2.18 1 98.12 402 LEU B N 1
ATOM 6792 C CA . LEU B 1 402 ? 28.5 1.28 -2.467 1 98.12 402 LEU B CA 1
ATOM 6793 C C . LEU B 1 402 ? 28.281 2.781 -2.291 1 98.12 402 LEU B C 1
ATOM 6795 O O . LEU B 1 402 ? 28.891 3.396 -1.408 1 98.12 402 LEU B O 1
ATOM 6799 N N . GLY B 1 403 ? 27.469 3.354 -3.189 1 98.19 403 GLY B N 1
ATOM 6800 C CA . GLY B 1 403 ? 26.922 4.68 -2.953 1 98.19 403 GLY B CA 1
ATOM 6801 C C . GLY B 1 403 ? 25.547 4.648 -2.311 1 98.19 403 GLY B C 1
ATOM 6802 O O . GLY B 1 403 ? 25.031 3.578 -1.98 1 98.19 403 GLY B O 1
ATOM 6803 N N . LEU B 1 404 ? 25.062 5.859 -2.049 1 97.62 404 LEU B N 1
ATOM 6804 C CA . LEU B 1 404 ? 23.734 5.992 -1.438 1 97.62 404 LEU B CA 1
ATOM 6805 C C . LEU B 1 404 ? 22.969 7.141 -2.072 1 97.62 404 LEU B C 1
ATOM 6807 O O . LEU B 1 404 ? 23.484 8.25 -2.209 1 97.62 404 LEU B O 1
ATOM 6811 N N . VAL B 1 405 ? 21.781 6.824 -2.457 1 96.38 405 VAL B N 1
ATOM 6812 C CA . VAL B 1 405 ? 20.906 7.836 -3.053 1 96.38 405 VAL B CA 1
ATOM 6813 C C . VAL B 1 405 ? 19.578 7.879 -2.311 1 96.38 405 VAL B C 1
ATOM 6815 O O . VAL B 1 405 ? 19.031 6.832 -1.948 1 96.38 405 VAL B O 1
ATOM 6818 N N . ARG B 1 406 ? 19.156 9.023 -2.074 1 92.31 406 ARG B N 1
ATOM 6819 C CA . ARG B 1 406 ? 17.812 9.258 -1.553 1 92.31 406 ARG B CA 1
ATOM 6820 C C . ARG B 1 406 ? 16.938 9.938 -2.594 1 92.31 406 ARG B C 1
ATOM 6822 O O . ARG B 1 406 ? 17.344 10.93 -3.207 1 92.31 406 ARG B O 1
ATOM 6829 N N . THR B 1 407 ? 15.766 9.375 -2.848 1 92.56 407 THR B N 1
ATOM 6830 C CA . THR B 1 407 ? 14.844 9.953 -3.816 1 92.56 407 THR B CA 1
ATOM 6831 C C . THR B 1 407 ? 13.555 10.398 -3.133 1 92.56 407 THR B C 1
ATOM 6833 O O . THR B 1 407 ? 13.023 9.695 -2.27 1 92.56 407 THR B O 1
ATOM 6836 N N . GLU B 1 408 ? 13.172 11.586 -3.453 1 84.31 408 GLU B N 1
ATOM 6837 C CA . GLU B 1 408 ? 11.922 12.141 -2.951 1 84.31 408 GLU B CA 1
ATOM 6838 C C . GLU B 1 408 ? 11.016 12.586 -4.098 1 84.31 408 GLU B C 1
ATOM 6840 O O . GLU B 1 408 ? 11.5 12.984 -5.156 1 84.31 408 GLU B O 1
ATOM 6845 N N . TRP B 1 409 ? 9.711 12.414 -3.844 1 81.69 409 TRP B N 1
ATOM 6846 C CA . TRP B 1 409 ? 8.711 12.844 -4.812 1 81.69 409 TRP B CA 1
ATOM 6847 C C . TRP B 1 409 ? 7.816 13.93 -4.223 1 81.69 409 TRP B C 1
ATOM 6849 O O . TRP B 1 409 ? 6.742 13.633 -3.689 1 81.69 409 TRP B O 1
ATOM 6859 N N . PRO B 1 410 ? 8.352 15.219 -4.383 1 67.81 410 PRO B N 1
ATOM 6860 C CA . PRO B 1 410 ? 7.547 16.312 -3.811 1 67.81 410 PRO B CA 1
ATOM 6861 C C . PRO B 1 410 ? 6.254 16.562 -4.586 1 67.81 410 PRO B C 1
ATOM 6863 O O . PRO B 1 410 ? 6.207 16.344 -5.797 1 67.81 410 PRO B O 1
ATOM 6866 N N . MET B 1 411 ? 5.113 16.609 -3.975 1 60.06 411 MET B N 1
ATOM 6867 C CA . MET B 1 411 ? 3.867 16.969 -4.641 1 60.06 411 MET B CA 1
ATOM 6868 C C . MET B 1 411 ? 3.621 18.484 -4.543 1 60.06 411 MET B C 1
ATOM 6870 O O . MET B 1 411 ? 3.85 19.078 -3.492 1 60.06 411 MET B O 1
ATOM 6874 N N . GLU B 1 412 ? 3.812 19.266 -5.602 1 51.66 412 GLU B N 1
ATOM 6875 C CA . GLU B 1 412 ? 3.43 20.672 -5.602 1 51.66 412 GLU B CA 1
ATOM 6876 C C . GLU B 1 412 ? 1.923 20.844 -5.777 1 51.66 412 GLU B C 1
ATOM 6878 O O . GLU B 1 412 ? 1.359 20.406 -6.785 1 51.66 412 GLU B O 1
ATOM 6883 N N . GLY B 1 413 ? 1.227 21.766 -4.98 1 47.19 413 GLY B N 1
ATOM 6884 C CA . GLY B 1 413 ? -0.162 22.203 -5.004 1 47.19 413 GLY B CA 1
ATOM 6885 C C . GLY B 1 413 ? -1.145 21.047 -5.035 1 47.19 413 GLY B C 1
ATOM 6886 O O . GLY B 1 413 ? -2.174 21.109 -5.711 1 47.19 413 GLY B O 1
ATOM 6887 N N . GLY B 1 414 ? -0.961 19.953 -4.398 1 46.84 414 GLY B N 1
ATOM 6888 C CA . GLY B 1 414 ? -1.9 18.844 -4.359 1 46.84 414 GLY B CA 1
ATOM 6889 C C . GLY B 1 414 ? -1.76 17.906 -5.543 1 46.84 414 GLY B C 1
ATOM 6890 O O . GLY B 1 414 ? -2.393 16.844 -5.578 1 46.84 414 GLY B O 1
ATOM 6891 N N . LYS B 1 415 ? -1.676 18.672 -6.695 1 46.38 415 LYS B N 1
ATOM 6892 C CA . LYS B 1 415 ? -1.488 17.969 -7.961 1 46.38 415 LYS B CA 1
ATOM 6893 C C . LYS B 1 415 ? -0.006 17.766 -8.266 1 46.38 415 LYS B C 1
ATOM 6895 O O . LYS B 1 415 ? 0.843 18.5 -7.746 1 46.38 415 LYS B O 1
ATOM 6900 N N . ARG B 1 416 ? 0.364 16.594 -8.602 1 49.25 416 ARG B N 1
ATOM 6901 C CA . ARG B 1 416 ? 1.735 16.375 -9.047 1 49.25 416 ARG B CA 1
ATOM 6902 C C . ARG B 1 416 ? 2.16 17.438 -10.047 1 49.25 416 ARG B C 1
ATOM 6904 O O . ARG B 1 416 ? 1.354 17.891 -10.859 1 49.25 416 ARG B O 1
ATOM 6911 N N . ALA B 1 417 ? 2.92 18.422 -9.766 1 42.75 417 ALA B N 1
ATOM 6912 C CA . ALA B 1 417 ? 3.406 19.422 -10.711 1 42.75 417 ALA B CA 1
ATOM 6913 C C . ALA B 1 417 ? 3.521 18.828 -12.117 1 42.75 417 ALA B C 1
ATOM 6915 O O . ALA B 1 417 ? 4.039 17.734 -12.297 1 42.75 417 ALA B O 1
ATOM 6916 N N . ASN B 1 418 ? 2.443 19.094 -12.977 1 40.06 418 ASN B N 1
ATOM 6917 C CA . ASN B 1 418 ? 2.309 18.734 -14.383 1 40.06 418 ASN B CA 1
ATOM 6918 C C . ASN B 1 418 ? 3.625 18.906 -15.141 1 40.06 418 ASN B C 1
ATOM 6920 O O . ASN B 1 418 ? 4.031 20.031 -15.43 1 40.06 418 ASN B O 1
ATOM 6924 N N . GLY B 1 419 ? 4.922 18.703 -15 1 35.94 419 GLY B N 1
ATOM 6925 C CA . GLY B 1 419 ? 5.496 18.984 -16.312 1 35.94 419 GLY B CA 1
ATOM 6926 C C . GLY B 1 419 ? 4.684 18.422 -17.453 1 35.94 419 GLY B C 1
ATOM 6927 O O . GLY B 1 419 ? 3.752 17.641 -17.234 1 35.94 419 GLY B O 1
ATOM 6928 N N . ALA B 1 420 ? 4.625 18.875 -18.766 1 29.88 420 ALA B N 1
ATOM 6929 C CA . ALA B 1 420 ? 4.379 18.141 -20 1 29.88 420 ALA B CA 1
ATOM 6930 C C . ALA B 1 420 ? 4.762 16.672 -19.828 1 29.88 420 ALA B C 1
ATOM 6932 O O . ALA B 1 420 ? 5.891 16.344 -19.453 1 29.88 420 ALA B O 1
ATOM 6933 N N . GLY B 1 421 ? 3.865 15.43 -19.578 1 41.5 421 GLY B N 1
ATOM 6934 C CA . GLY B 1 421 ? 4.031 14.102 -19.031 1 41.5 421 GLY B CA 1
ATOM 6935 C C . GLY B 1 421 ? 4.32 14.102 -17.547 1 41.5 421 GLY B C 1
ATOM 6936 O O . GLY B 1 421 ? 5.449 13.844 -17.125 1 41.5 421 GLY B O 1
ATOM 6937 N N . GLY B 1 422 ? 4.039 14.969 -16.594 1 42 422 GLY B N 1
ATOM 6938 C CA . GLY B 1 422 ? 4.418 15.977 -15.617 1 42 422 GLY B CA 1
ATOM 6939 C C . GLY B 1 422 ? 4.598 15.414 -14.219 1 42 422 GLY B C 1
ATOM 6940 O O . GLY B 1 422 ? 3.906 15.82 -13.289 1 42 422 GLY B O 1
ATOM 6941 N N . GLY B 1 423 ? 4.352 14.219 -13.688 1 45.97 423 GLY B N 1
ATOM 6942 C CA . GLY B 1 423 ? 4.633 13.82 -12.32 1 45.97 423 GLY B CA 1
ATOM 6943 C C . GLY B 1 423 ? 5.828 14.531 -11.719 1 45.97 423 GLY B C 1
ATOM 6944 O O . GLY B 1 423 ? 6.73 14.961 -12.445 1 45.97 423 GLY B O 1
ATOM 6945 N N . ALA B 1 424 ? 5.527 15.406 -10.812 1 50.81 424 ALA B N 1
ATOM 6946 C CA . ALA B 1 424 ? 6.656 16.062 -10.172 1 50.81 424 ALA B CA 1
ATOM 6947 C C . ALA B 1 424 ? 7.883 15.156 -10.148 1 50.81 424 ALA B C 1
ATOM 6949 O O . ALA B 1 424 ? 7.773 13.961 -9.875 1 50.81 424 ALA B O 1
ATOM 6950 N N . ALA B 1 425 ? 8.844 15.492 -10.961 1 65.5 425 ALA B N 1
ATOM 6951 C CA . ALA B 1 425 ? 10.109 14.789 -11.172 1 65.5 425 ALA B CA 1
ATOM 6952 C C . ALA B 1 425 ? 10.75 14.406 -9.844 1 65.5 425 ALA B C 1
ATOM 6954 O O . ALA B 1 425 ? 10.625 15.133 -8.852 1 65.5 425 ALA B O 1
ATOM 6955 N N . ALA B 1 426 ? 10.961 13.195 -9.633 1 81.25 426 ALA B N 1
ATOM 6956 C CA . ALA B 1 426 ? 11.727 12.648 -8.516 1 81.25 426 ALA B CA 1
ATOM 6957 C C . ALA B 1 426 ? 12.984 13.484 -8.25 1 81.25 426 ALA B C 1
ATOM 6959 O O . ALA B 1 426 ? 13.641 13.93 -9.195 1 81.25 426 ALA B O 1
ATOM 6960 N N . ARG B 1 427 ? 13.125 14.094 -7.145 1 81.88 427 ARG B N 1
ATOM 6961 C CA . ARG B 1 427 ? 14.367 14.727 -6.719 1 81.88 427 ARG B CA 1
ATOM 6962 C C . ARG B 1 427 ? 15.32 13.703 -6.105 1 81.88 427 ARG B C 1
ATOM 6964 O O . ARG B 1 427 ? 14.984 13.055 -5.109 1 81.88 427 ARG B O 1
ATOM 6971 N N . GLU B 1 428 ? 16.422 13.625 -6.707 1 88.81 428 GLU B N 1
ATOM 6972 C CA . GLU B 1 428 ? 17.406 12.656 -6.242 1 88.81 428 GLU B CA 1
ATOM 6973 C C . GLU B 1 428 ? 18.547 13.352 -5.5 1 88.81 428 GLU B C 1
ATOM 6975 O O . GLU B 1 428 ? 19.125 14.328 -5.992 1 88.81 428 GLU B O 1
ATOM 6980 N N . PHE B 1 429 ? 18.828 12.859 -4.324 1 87.94 429 PHE B N 1
ATOM 6981 C CA . PHE B 1 429 ? 19.938 13.344 -3.512 1 87.94 429 PHE B CA 1
ATOM 6982 C C . PHE B 1 429 ? 21.016 12.281 -3.381 1 87.94 429 PHE B C 1
ATOM 6984 O O . PHE B 1 429 ? 20.781 11.211 -2.816 1 87.94 429 PHE B O 1
ATOM 6991 N N . LEU B 1 430 ? 22.125 12.641 -3.979 1 92.38 430 LEU B N 1
ATOM 6992 C CA . LEU B 1 430 ? 23.281 11.75 -3.807 1 92.38 430 LEU B CA 1
ATOM 6993 C C . LEU B 1 430 ? 23.953 11.984 -2.457 1 92.38 430 LEU B C 1
ATOM 6995 O O . LEU B 1 430 ? 24.609 13.008 -2.26 1 92.38 430 LEU B O 1
ATOM 6999 N N . LEU B 1 431 ? 23.797 11.094 -1.578 1 91.56 431 LEU B N 1
ATOM 7000 C CA . LEU B 1 431 ? 24.297 11.266 -0.219 1 91.56 431 LEU B CA 1
ATOM 7001 C C . LEU B 1 431 ? 25.719 10.727 -0.093 1 91.56 431 LEU B C 1
ATOM 7003 O O . LEU B 1 431 ? 26.484 11.188 0.755 1 91.56 431 LEU B O 1
ATOM 7007 N N . LEU B 1 432 ? 26.016 9.672 -0.833 1 94.56 432 LEU B N 1
ATOM 7008 C CA . LEU B 1 432 ? 27.344 9.047 -0.864 1 94.56 432 LEU B CA 1
ATOM 7009 C C . LEU B 1 432 ? 27.688 8.578 -2.273 1 94.56 432 LEU B C 1
ATOM 7011 O O . LEU B 1 432 ? 26.906 7.867 -2.906 1 94.56 432 LEU B O 1
ATOM 7015 N N . LYS B 1 433 ? 28.812 9.023 -2.721 1 94.19 433 LYS B N 1
ATOM 7016 C CA . LYS B 1 433 ? 29.266 8.578 -4.031 1 94.19 433 LYS B CA 1
ATOM 7017 C C . LYS B 1 433 ? 29.875 7.18 -3.961 1 94.19 433 LYS B C 1
ATOM 7019 O O . LYS B 1 433 ? 30.641 6.871 -3.049 1 94.19 433 LYS B O 1
ATOM 7024 N N . PRO B 1 434 ? 29.406 6.348 -4.887 1 97.62 434 PRO B N 1
ATOM 7025 C CA . PRO B 1 434 ? 30.125 5.078 -4.961 1 97.62 434 PRO B CA 1
ATOM 7026 C C . PRO B 1 434 ? 31.578 5.25 -5.387 1 97.62 434 PRO B C 1
ATOM 7028 O O . PRO B 1 434 ? 31.922 6.227 -6.062 1 97.62 434 PRO B O 1
ATOM 7031 N N . LYS B 1 435 ? 32.438 4.344 -4.969 1 96.38 435 LYS B N 1
ATOM 7032 C CA . LYS B 1 435 ? 33.812 4.32 -5.453 1 96.38 435 LYS B CA 1
ATOM 7033 C C . LYS B 1 435 ? 33.969 3.271 -6.551 1 96.38 435 LYS B C 1
ATOM 7035 O O . LYS B 1 435 ? 33.469 2.152 -6.434 1 96.38 435 LYS B O 1
ATOM 7040 N N . VAL B 1 436 ? 34.688 3.729 -7.598 1 96.25 436 VAL B N 1
ATOM 7041 C CA . VAL B 1 436 ? 34.781 2.854 -8.758 1 96.25 436 VAL B CA 1
ATOM 7042 C C . VAL B 1 436 ? 36.25 2.707 -9.156 1 96.25 436 VAL B C 1
ATOM 7044 O O . VAL B 1 436 ? 37.094 3.502 -8.734 1 96.25 436 VAL B O 1
ATOM 7047 N N . VAL B 1 437 ? 36.531 1.615 -9.82 1 93.81 437 VAL B N 1
ATOM 7048 C CA . VAL B 1 437 ? 37.812 1.405 -10.492 1 93.81 437 VAL B CA 1
ATOM 7049 C C . VAL B 1 437 ? 37.656 1.653 -11.984 1 93.81 437 VAL B C 1
ATOM 7051 O O . VAL B 1 437 ? 36.75 1.09 -12.625 1 93.81 437 VAL B O 1
ATOM 7054 N N . LEU B 1 438 ? 38.531 2.488 -12.469 1 92.06 438 LEU B N 1
ATOM 7055 C CA . LEU B 1 438 ? 38.438 2.807 -13.883 1 92.06 438 LEU B CA 1
ATOM 7056 C C . LEU B 1 438 ? 39.25 1.815 -14.711 1 92.06 438 LEU B C 1
ATOM 7058 O O . LEU B 1 438 ? 40.219 1.22 -14.219 1 92.06 438 LEU B O 1
ATOM 7062 N N . VAL B 1 439 ? 38.844 1.699 -15.953 1 88.94 439 VAL B N 1
ATOM 7063 C CA . VAL B 1 439 ? 39.5 0.75 -16.859 1 88.94 439 VAL B CA 1
ATOM 7064 C C . VAL B 1 439 ? 40.969 1.101 -17 1 88.94 439 VAL B C 1
ATOM 7066 O O . VAL B 1 439 ? 41.844 0.227 -16.906 1 88.94 439 VAL B O 1
ATOM 7069 N N . HIS B 1 440 ? 41.25 2.357 -17.141 1 84.25 440 HIS B N 1
ATOM 7070 C CA . HIS B 1 440 ? 42.625 2.771 -17.344 1 84.25 440 HIS B CA 1
ATOM 7071 C C . HIS B 1 440 ? 43.469 2.553 -16.094 1 84.25 440 HIS B C 1
ATOM 7073 O O . HIS B 1 440 ? 44.625 2.209 -16.172 1 84.25 440 HIS B O 1
ATOM 7079 N N . THR B 1 441 ? 42.844 2.799 -14.938 1 82.56 441 THR B N 1
ATOM 7080 C CA . THR B 1 441 ? 43.562 2.576 -13.68 1 82.56 441 THR B CA 1
ATOM 7081 C C . THR B 1 441 ? 43.875 1.099 -13.5 1 82.56 441 THR B C 1
ATOM 7083 O O . THR B 1 441 ? 44.969 0.758 -13.039 1 82.56 441 THR B O 1
ATOM 7086 N N . LEU B 1 442 ? 42.969 0.332 -13.883 1 84.69 442 LEU B N 1
ATOM 7087 C CA . LEU B 1 442 ? 43.219 -1.104 -13.773 1 84.69 442 LEU B CA 1
ATOM 7088 C C . LEU B 1 442 ? 44.344 -1.542 -14.695 1 84.69 442 LEU B C 1
ATOM 7090 O O . LEU B 1 442 ? 45.188 -2.367 -14.312 1 84.69 442 LEU B O 1
ATOM 7094 N N . GLN B 1 443 ? 44.406 -0.97 -15.836 1 81.56 443 GLN B N 1
ATOM 7095 C CA . GLN B 1 443 ? 45.469 -1.28 -16.781 1 81.56 443 GLN B CA 1
ATOM 7096 C C . GLN B 1 443 ? 46.844 -0.861 -16.234 1 81.56 443 GLN B C 1
ATOM 7098 O O . GLN B 1 443 ? 47.844 -1.577 -16.406 1 81.56 443 GLN B O 1
ATOM 7103 N N . GLU B 1 444 ? 46.812 0.204 -15.562 1 78.25 444 GLU B N 1
ATOM 7104 C CA . GLU B 1 444 ? 48.062 0.686 -14.961 1 78.25 444 GLU B CA 1
ATOM 7105 C C . GLU B 1 444 ? 48.531 -0.238 -13.836 1 78.25 444 GLU B C 1
ATOM 7107 O O . GLU B 1 444 ? 49.719 -0.55 -13.734 1 78.25 444 GLU B O 1
ATOM 7112 N N . ILE B 1 445 ? 47.594 -0.625 -13.102 1 74.62 445 ILE B N 1
ATOM 7113 C CA . ILE B 1 445 ? 47.906 -1.516 -11.984 1 74.62 445 ILE B CA 1
ATOM 7114 C C . ILE B 1 445 ? 48.406 -2.848 -12.516 1 74.62 445 ILE B C 1
ATOM 7116 O O . ILE B 1 445 ? 49.344 -3.418 -11.969 1 74.62 445 ILE B O 1
ATOM 7120 N N . LEU B 1 446 ? 47.844 -3.256 -13.625 1 76.06 446 LEU B N 1
ATOM 7121 C CA . LEU B 1 446 ? 48.156 -4.57 -14.172 1 76.06 446 LEU B CA 1
ATOM 7122 C C . LEU B 1 446 ? 49.438 -4.508 -15 1 76.06 446 LEU B C 1
ATOM 7124 O O . LEU B 1 446 ? 50.094 -5.523 -15.203 1 76.06 446 LEU B O 1
ATOM 7128 N N . ALA B 1 447 ? 49.688 -3.34 -15.68 1 70.06 447 ALA B N 1
ATOM 7129 C CA . ALA B 1 447 ? 50.906 -3.209 -16.469 1 70.06 447 ALA B CA 1
ATOM 7130 C C . ALA B 1 447 ? 52.125 -3.615 -15.641 1 70.06 447 ALA B C 1
ATOM 7132 O O . ALA B 1 447 ? 53.094 -4.168 -16.188 1 70.06 447 ALA B O 1
ATOM 7133 N N . ASP B 1 448 ? 52 -3.309 -14.422 1 57.91 448 ASP B N 1
ATOM 7134 C CA . ASP B 1 448 ? 53.125 -3.678 -13.586 1 57.91 448 ASP B CA 1
ATOM 7135 C C . ASP B 1 448 ? 53.156 -5.188 -13.359 1 57.91 448 ASP B C 1
ATOM 7137 O O . ASP B 1 448 ? 54.219 -5.734 -12.984 1 57.91 448 ASP B O 1
ATOM 7141 N N . PHE B 1 449 ? 52 -5.781 -13.641 1 54.88 449 PHE B N 1
ATOM 7142 C CA . PHE B 1 449 ? 51.938 -7.18 -13.227 1 54.88 449 PHE B CA 1
ATOM 7143 C C . PHE B 1 449 ? 51.594 -8.078 -14.406 1 54.88 449 PHE B C 1
ATOM 7145 O O . PHE B 1 449 ? 51.594 -9.305 -14.281 1 54.88 449 PHE B O 1
ATOM 7152 N N . LEU B 1 450 ? 50.938 -7.562 -15.516 1 53.62 450 LEU B N 1
ATOM 7153 C CA . LEU B 1 450 ? 50.594 -8.438 -16.641 1 53.62 450 LEU B CA 1
ATOM 7154 C C . LEU B 1 450 ? 51.844 -8.828 -17.406 1 53.62 450 LEU B C 1
ATOM 7156 O O . LEU B 1 450 ? 52.75 -8.008 -17.609 1 53.62 450 LEU B O 1
ATOM 7160 N N . PRO B 1 451 ? 52.062 -10.07 -17.562 1 49.16 451 PRO B N 1
ATOM 7161 C CA . PRO B 1 451 ? 53.094 -10.383 -18.547 1 49.16 451 PRO B CA 1
ATOM 7162 C C . PRO B 1 451 ? 52.844 -9.703 -19.906 1 49.16 451 PRO B C 1
ATOM 7164 O O . PRO B 1 451 ? 51.719 -9.289 -20.188 1 49.16 451 PRO B O 1
ATOM 7167 N N . GLY B 1 452 ? 53.812 -9.211 -20.781 1 42.38 452 GLY B N 1
ATOM 7168 C CA . GLY B 1 452 ? 53.781 -8.539 -22.062 1 42.38 452 GLY B CA 1
ATOM 7169 C C . GLY B 1 452 ? 52.562 -8.891 -22.891 1 42.38 452 GLY B C 1
ATOM 7170 O O . GLY B 1 452 ? 52.125 -8.094 -23.719 1 42.38 452 GLY B O 1
ATOM 7171 N N . SER B 1 453 ? 52 -10 -23.062 1 41.19 453 SER B N 1
ATOM 7172 C CA . SER B 1 453 ? 51.031 -10.523 -24.016 1 41.19 453 SER B CA 1
ATOM 7173 C C . SER B 1 453 ? 49.594 -10.266 -23.578 1 41.19 453 SER B C 1
ATOM 7175 O O . SER B 1 453 ? 48.656 -10.359 -24.375 1 41.19 453 SER B O 1
ATOM 7177 N N . ALA B 1 454 ? 49.125 -10.172 -22.422 1 42.81 454 ALA B N 1
ATOM 7178 C CA . ALA B 1 454 ? 47.75 -10.234 -21.984 1 42.81 454 ALA B CA 1
ATOM 7179 C C . ALA B 1 454 ? 47.062 -8.867 -22.078 1 42.81 454 ALA B C 1
ATOM 7181 O O . ALA B 1 454 ? 45.875 -8.734 -21.797 1 42.81 454 ALA B O 1
ATOM 7182 N N . MET B 1 455 ? 47.656 -7.816 -22.281 1 41.31 455 MET B N 1
ATOM 7183 C CA . MET B 1 455 ? 47.125 -6.457 -22.391 1 41.31 455 MET B CA 1
ATOM 7184 C C . MET B 1 455 ? 46.25 -6.309 -23.625 1 41.31 455 MET B C 1
ATOM 7186 O O . MET B 1 455 ? 45.656 -5.254 -23.844 1 41.31 455 MET B O 1
ATOM 7190 N N . ALA B 1 456 ? 46.406 -7.082 -24.75 1 38.59 456 ALA B N 1
ATOM 7191 C CA . ALA B 1 456 ? 45.719 -6.902 -26.047 1 38.59 456 ALA B CA 1
ATOM 7192 C C . ALA B 1 456 ? 44.219 -7.129 -25.906 1 38.59 456 ALA B C 1
ATOM 7194 O O . ALA B 1 456 ? 43.469 -6.875 -26.844 1 38.59 456 ALA B O 1
ATOM 7195 N N . VAL B 1 457 ? 43.75 -7.805 -25.016 1 38.81 457 VAL B N 1
ATOM 7196 C CA . VAL B 1 457 ? 42.344 -8.211 -25 1 38.81 457 VAL B CA 1
ATOM 7197 C C . VAL B 1 457 ? 41.438 -7.004 -24.672 1 38.81 457 VAL B C 1
ATOM 7199 O O . VAL B 1 457 ? 40.25 -7 -24.984 1 38.81 457 VAL B O 1
ATOM 7202 N N . THR B 1 458 ? 41.844 -6.062 -23.953 1 39.38 458 THR B N 1
ATOM 7203 C CA . THR B 1 458 ? 40.938 -5.016 -23.547 1 39.38 458 THR B CA 1
ATOM 7204 C C . THR B 1 458 ? 40.719 -4.008 -24.672 1 39.38 458 THR B C 1
ATOM 7206 O O . THR B 1 458 ? 39.875 -3.127 -24.578 1 39.38 458 THR B O 1
ATOM 7209 N N . GLU B 1 459 ? 41.625 -3.859 -25.656 1 35.06 459 GLU B N 1
ATOM 7210 C CA . GLU B 1 459 ? 41.438 -2.852 -26.688 1 35.06 459 GLU B CA 1
ATOM 7211 C C . GLU B 1 459 ? 40.312 -3.242 -27.656 1 35.06 459 GLU B C 1
ATOM 7213 O O . GLU B 1 459 ? 39.844 -2.412 -28.422 1 35.06 459 GLU B O 1
ATOM 7218 N N . GLY B 1 460 ? 40.094 -4.582 -27.906 1 29.95 460 GLY B N 1
ATOM 7219 C CA . GLY B 1 460 ? 39.219 -4.906 -29.016 1 29.95 460 GLY B CA 1
ATOM 7220 C C . GLY B 1 460 ? 37.75 -4.664 -28.719 1 29.95 460 GLY B C 1
ATOM 7221 O O . GLY B 1 460 ? 36.875 -5.074 -29.484 1 29.95 460 GLY B O 1
ATOM 7222 N N . VAL B 1 461 ? 37.312 -4.406 -27.484 1 25.89 461 VAL B N 1
ATOM 7223 C CA . VAL B 1 461 ? 35.906 -4.031 -27.609 1 25.89 461 VAL B CA 1
ATOM 7224 C C . VAL B 1 461 ? 35.812 -2.547 -27.938 1 25.89 461 VAL B C 1
ATOM 7226 O O . VAL B 1 461 ? 36.562 -1.727 -27.422 1 25.89 461 VAL B O 1
#

Solvent-accessible surface area (backbone atoms only — not comparable to full-atom values): 48507 Å² total; per-residue (Å²): 138,71,84,74,79,68,84,78,78,92,93,86,92,85,93,88,79,88,79,76,82,78,76,79,83,83,76,78,70,76,81,68,90,59,66,76,65,46,54,57,46,48,47,51,47,45,48,50,50,32,50,50,34,48,54,52,34,52,51,47,50,53,50,40,52,52,42,49,50,47,41,51,51,43,48,51,51,36,51,53,38,50,52,50,34,54,52,38,51,52,52,28,51,52,28,47,51,49,25,50,52,28,45,52,49,31,53,51,38,51,52,49,34,52,51,48,49,53,50,32,52,51,49,49,52,50,37,53,52,48,50,54,49,38,52,49,45,49,50,47,31,49,48,35,42,47,45,20,43,48,32,26,63,57,35,42,51,67,42,78,58,56,71,69,55,53,51,48,50,53,50,50,49,38,53,48,45,51,50,51,21,48,49,51,39,58,71,45,39,88,34,24,64,64,40,76,56,63,64,58,16,51,50,26,22,50,51,44,43,71,67,58,54,57,48,78,58,50,36,56,49,38,50,70,40,62,32,59,89,50,45,63,65,54,24,51,52,42,20,20,37,50,35,47,51,42,47,49,57,28,36,68,55,30,52,81,53,36,80,62,33,48,60,53,43,52,36,49,55,56,35,52,67,76,41,52,38,42,52,41,24,27,50,44,14,51,51,50,52,35,42,59,69,70,44,61,73,76,56,66,29,34,62,57,51,26,51,54,49,49,55,51,49,44,29,52,42,24,11,32,15,20,60,92,47,60,68,58,44,47,71,73,44,39,65,59,41,26,52,52,36,42,51,27,43,50,47,14,45,39,37,31,44,36,27,17,64,42,42,56,40,73,34,75,62,55,67,66,34,70,47,44,77,92,63,32,38,60,70,78,62,55,81,84,56,71,73,58,77,81,53,78,78,40,33,27,49,41,26,55,30,61,13,32,36,39,37,32,48,63,61,48,89,88,42,53,36,65,51,94,96,15,54,37,66,69,46,74,42,79,77,37,57,18,26,26,41,38,47,68,58,50,48,57,63,34,61,79,47,44,64,93,74,69,69,66,67,71,70,76,110,131,86,78,76,89,74,63,91,65,82,83,86,68,88,78,68,84,71,78,75,85,82,84,86,82,76,88,80,84,82,82,72,90,63,68,75,68,49,54,61,48,47,48,54,47,44,50,53,49,29,53,50,34,47,53,50,35,53,54,47,49,53,52,41,52,52,45,49,51,48,39,51,52,41,49,52,51,34,52,52,39,53,52,51,33,51,53,37,50,52,52,30,51,52,28,46,50,47,26,50,52,27,45,55,48,30,53,52,37,51,52,50,34,53,52,48,48,52,51,32,51,53,50,48,51,51,37,53,53,48,50,52,50,39,52,49,46,49,50,47,32,48,48,36,42,47,45,21,43,54,36,20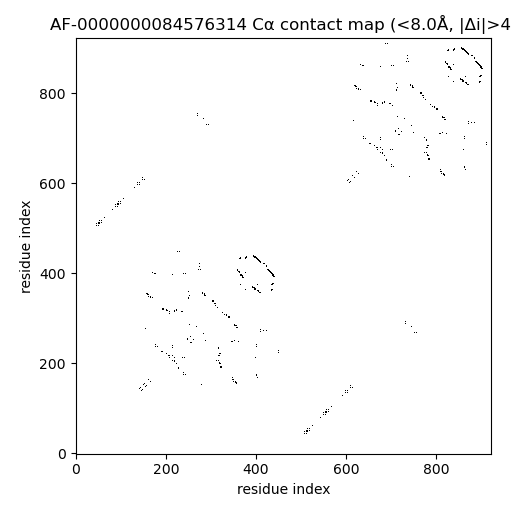,63,72,41,51,53,67,44,78,60,55,70,67,57,53,51,49,50,53,50,49,50,37,51,47,44,52,50,52,21,48,50,54,38,58,72,44,39,88,34,25,64,65,40,77,55,65,64,59,17,49,50,25,22,49,52,43,43,71,67,59,52,56,48,77,59,49,36,56,49,38,49,71,41,62,32,60,88,49,43,62,66,55,25,49,52,42,19,20,36,50,35,48,50,42,46,50,57,29,37,69,55,30,52,80,51,36,81,63,33,48,59,54,44,52,35,48,54,55,34,53,68,76,41,51,38,57,55,42,26,36,50,42,15,52,51,50,53,34,43,59,66,69,46,62,74,78,53,66,29,35,62,58,52,25,52,53,49,48,55,52,51,42,29,50,40,25,10,33,16,21,61,92,48,60,69,60,45,47,70,72,44,37,66,58,40,26,51,52,37,41,50,26,44,50,49,13,45,39,38,30,44,38,26,18,70,43,41,57,40,72,34,77,62,55,66,66,33,69,48,46,78,92,63,32,39,59,70,77,60,53,80,85,54,71,74,56,77,81,52,76,80,41,32,27,50,40,27,55,29,60,14,33,34,39,38,33,48,62,60,48,90,88,42,50,37,66,47,96,97,15,53,35,67,69,46,73,43,79,77,38,58,18,25,28,42,37,48,67,56,50,48,56,62,33,62,78,48,44,64,92,75,71,70,65,67,73,70,76,108

Secondary structure (DSSP, 8-state):
----------------------------------HHHHHHHHHHHHHHHHHHHHHHHHHHHHHHHHHHHHHHHHHHHHHHHHHHHHHHHHHHHHHHHHHHHHHHHHHHHHHHHHHHHHHHHHHHHHHHHHHHHHHHHHHHHHHHHHHHHHHHHHH----SS-HHHHHHHHHHHHHHHHHHHHHHHHHTGGGTT----HHHHHHHHHHHHHHTSSTTHHHHHHHHS--SS--HHHHHHHHHHHHHHHHHHH-TT-TTT-TTHHHHHHHHHHHHHHS-HHHHHHHHHHHHHHHHHHS-TTTT-HHHHHHHHHHHHHHHHHHTT----HHHHHHHHHHHHHHHHHHHHHHHHIIIII--SSEEEEE-PPTTPBP-TTT-EETT--TT-TTSS-GGG-BEEEEEE-EEEEEE---BTTB---BTTBS---EEEEEEPPEEEEHHHHHHHHHTTS-TTGGGGTT--/----------------------------------STHHHHHHHHHHHHHHHHHHHHHHHHHHHHHHHHHHHHHHHHHHHHHHHHHHHHHHHHHHHHHHHHHHHHHHHHHHHHHHHHHHHHHHHHHHHHHHHHHHHHHHHHHHHHHHHHHHHHHHH----SS-HHHHHHHHHHHHHHHHHHHHHHHHHTGGGTT----HHHHHHHHHHHHHHTSSTTHHHHHHHHS--SS--HHHHHHHHHHHHHHHHHHT-TT-TTT-TTHHHHHHHHHHHHTTS-HHHHHHHHHHHHHHHHHHS-TTTT-HHHHHHHHHHHHHHHHHHTT----HHHHHHHHHHHHHHHHHHHHHHHHIIIII--SSEEEEE-PPTTPBP-TTT-EETT--GGGTT-S-GGG-BEEEEEE-EEEEEE---BTTB----TT-S---EEEEEEPPEEEEHHHHHHHHHTTS-TTGGGTTT--

Foldseek 3Di:
DDDPPDCPDDDDDDDDDDDDDPDDDDDPPPPDPPPPVVVVVVVVVVVVVVVVVVVVVVVVVVVVVVVVVVVVVVVVVVVVVVVVVVVVVVVVVVVVVVVVVVVVVVVVVVVVVVVVVVVVVVVVVVVVVVVVVVVVVVVVCVVVVVVVCVVCVLLVQDFLDDPVRLVVLQVVLLVLLLVLLVCLLVVQLVQFQVQPDLVQLVVLLVVLVVVVQQHNVLSVCLLQFGPNVPSVSSSQSSLSNLQSLLQQLLALQHCQQPVCSVVVVVVLVVCLLFDALSNSLSVQQVVSVVVVVVRDPVGSALLVSLLVSLSNSQSSCSNNRGDRPSVVCCVPCVVSSSVSSVSSNVSSNSQRHRHRQWHKHKDWDDFFDQDDVVAAAEPPDDPVPPPDDDSRRWTFHGWRGIWMKIWHQDQPPVHQQDDVVGRRDIDMDGPGHTYTHIPVNVVVVCVVTRDPPPSVPVVPD/DDDDDDDPDDDDDPDDPPPPPDDDDDDDPPDDPCDPVPPVVVVVVVVVVVVVVVVVVVVVVVVVVVVVVVVVVVVVVVVVVVVVVVVVVVVVVVVVVVVVVVVVVVVVVVVVVVVVVVVVVVVVVVVVVVVVVVVVVVVVCVVVVVVVCVVCVLLVQDQPDDPVRLVVLQVVLLVLLLVLLVCLLVVQLVQFQVQPDLVQLVVLLVVLVVVVQQHNVLSVCLLQFGPNVPSVSSSQSSLSNLQSLLQQLLALQHCQQPVCSVVVVVVLVVCLLFDFLSVSLSVQQVVSVVVVVVRDPVGSALLVSLLVSLVNSQSSCSNNRGDRPSVVCCVPCVVSSSVSSVSSNVSSNSQRHRHRQWHKHKDWDDFFDQDDVVAAAEPPDDPVVPPDDDSRRWTFHGWRGIWMKIWHQDDPPVHQQDDVVGRRDIDMDGPGHTYTHIPVNVLVVCVVTRDPPPSVPVPPD

Organism: Pycnoporus cinnabarinus (NCBI:txid5643)

Radius of gyration: 70.49 Å; Cα contacts (8 Å, |Δi|>4): 1193; chains: 2; bounding box: 109×218×130 Å

pLDDT: mean 77.99, std 22.79, range [14.88, 98.19]

Sequence (922 aa):
MNSFSASITNWLGNSARTSENESAPHRQTSLRRHGEGDYRQRHLALEGAFAKATKDLEATKRREEDMQDAIQTLQTELDEERLARKANEEQLRQAEENAERYKKHATHLSSQLKASNMQKNEVERAFARLETEQEHLISMLETRTAELKEAQTYLSRTDDVSDSEVLQLVERINSQMYQTASTIANGFQSSYGKQRDEAVRADAASRLVQAGLLGPDLPRLLSNADHERDNVLVQIALQTLFATVLYHLAYPWSKIIDDQIPFLNKIYKEMREHEPQSVFGRWRAMTLTYLHAILPVKTGSASSAARWILDNVNDILLAAGSLDHADLLKKVHGKGLKALTTQALGFRDIAGVRVVSGDFRARIASPNEAFAPQRMDDEWADPKDANVGDPSDAQVFSTTHLGLVRTEWPMEGGKRANGAGGGAAAREFLLLKPKVVLVHTLQEILADFLPGSAMAVTEGVMNSFSASITNWLGNSARTSENESAPHRQTSLRRHGEGDYRQRHLALEGAFAKATKDLEATKRREEDMQDAIQTLQTELDEERLARKANEEQLRQAEENAERYKKHATHLSSQLKASNMQKNEVERAFARLETEQEHLISMLETRTAELKEAQTYLSRTDDVSDSEVLQLVERINSQMYQTASTIANGFQSSYGKQRDEAVRADAASRLVQAGLLGPDLPRLLSNADHERDNVLVQIALQTLFATVLYHLAYPWSKIIDDQIPFLNKIYKEMREHEPQSVFGRWRAMTLTYLHAILPVKTGSASSAARWILDNVNDILLAAGSLDHADLLKKVHGKGLKALTTQALGFRDIAGVRVVSGDFRARIASPNEAFAPQRMDDEWADPKDANVGDPSDAQVFSTTHLGLVRTEWPMEGGKRANGAGGGAAAREFLLLKPKVVLVHTLQEILADFLPGSAMAVTEGV